Protein 8YJX (pdb70)

Sequence (1048 aa):
PAIKTEFLPPVRGQITDRNGTLLAINDLGFSISIKPYLSIKKSNKGILDKELSELTNLFPDLNASKLAEIYKRNDSYYNQDFIKVVDFIPYDEIIPHYSELNLNKTIKIDPVVKRKYPFGKLASHIIGYVGKANLQDVQENEIAKLSNYTGKSGIERYYNDILQGEKGTRVYKVNALNQEVEQLSYTPAMSNDIELTIDIELQSYLTSLFEGNAGAAIIMNVNDGSILAAGSFPEYDLNPFVTGISFKDWDELSNSLDHPFTNKLINGYYPPGSVVKMGVGLSFLNSKNISPSTQYVCNGSIELGGRFFRCWNRSGHGPVDLKHAIKYSCDVYFYNGSLQVGIDQISETLSRIGFGAKTGVDLPSEFVGTLPSKEWKMQRYRQSWFQGDTLNTAIGQGNFLATPMQIARYTAQIAKGGEVIPHFLKSIENNNTTIENKKEIFTLFEKSQLPYIRDAMYAVANEQGGTSYRYLHNLNVKVAAKTGTAQVVGFSQTDKNRVDEKQFEYYTRSHAWLTSYAPYSKPKYVVTVLLEHGGRNITSGATVAKIYQKMIELGYFKPAIKTEFLPPVRGQITDRNGTLLAINDLGFSISILDKELSELTNLFPDLFIKVVDFIPYDEIIPHYSELNLNKTIKIDPVVKRKYPFGKLASHIIGYVGKANLQDVQENEIAKLSNYTGKSGIERYYNDILQGEKGTRVYKVNALNQEVEQLSYTPAMSNDIELTIDIELQSYLTSLFEGNAGAAIIMNVNDGSILAAGSFPEYDLNPFVTGISFKDWDELSNSLDHPFTNKLINGYYPPGSVVKMGVGLSFLNSKNISPSTQYVCNGHGPVDLKHAIKYSCDVYFYNGSLQVGIDQISETLSRIGFGAKTGVDLPSEFVGTLPSKEWKMQRYRQSWFQGDTLNTAIGQGNFLATPMQIARYTAQIAKGGEVIPHFLKSIEKKEIFTLFEKSQLPYIRDAMYAVANEQGGTSYRYLHNLNVKVAAKTGTAQVEKQFEYYTRSHAWLTSYAPYSKPKYVVTVLLEHGGRNITSGATVAKIYQKMIELGYFK

Radius of gyration: 37.85 Å; Cα contacts (8 Å, |Δi|>4): 2368; chains: 2; bounding box: 88×98×116 Å

Foldseek 3Di:
DQKDKDWAWDDFAWEAAPVGHTFKDWFKWKWKWFFADCPVDPVNDCPLVVVVVVVCVLPVVDDSVVQVVQVVVPRDPVDGDTGTGGPTDGPVSPVVVPVVQVVPPGMDMDMDIAIAGVVFFQPCQAQAAWAAADPVNCVVDVSCVNVRTAGDFHCSPLVRVQRRFAMKMWMAGADDVGDRDGTDDIGHTFHWYFYWHEDRVLSVVVQVLCPQFFFKKWKFWLPAQRTHYIDGPDTGGHRCPHVHADPVNVCCCVLPVRNNVAGLQFRNKFFFFQLCLLQLVLLLCPQVVAHQADKDAWCQWDDDPHDIDGWPPNRGDGIDGSLVCQQQVTLVVLLVSLVSRDQVSSLVSSPLLQAQDFLQESTPDGGRADRDDQVRCCVVPVDGDDSVVSSQNSRRHDRRMGGLNRSQQNLSCLLVVFGHRHYTTQWIGTPPDIDGDHDGRADPVSSVCSVSSLSSQLSLDAPPNRVQPVQRNPAPWRKGKGKGKGFDDDDDPSSPVSDDPVCPVQQGQIKIWIWMFTRSVRTTIIMIIITRSQIDPDGHNNSVSVSVVVCVVVVVVD/DLKDKDKAFDAFAFEAEPVRHTFKDKFKFKWKDFVVVPVVVPCVQVVVPCHTDRPGDGCVRCVVCCPVACPPPRINIGMDIFMDGVVFQFCDQAQFAKAQQDPVRCVVDVSCVNVRIATDFHCRNLCSVQRRWAMKMKMFGADPVGHTDGTDDIGHIDGKHFYWHEDRVLSVVLQVVQVVFFWKKWKFWLPAFGTHYIDGPDTGGRRCRHVNDDPVRVCVVCVDPRRHVDRQQFRNKWQPFQLCLLQLVLLLCVVVPADQPDWDQPPPPGTHGSLVCQQQVRLVRQLVSLVVRDQQSSLVSVVLLFAQQDLQESTPDGDRWDRDDQVCCCVPPVDGCDSVNSSQNSRRADRGIDGLNRSQQSVSCLQVVAHHHHYITDDMCHDGRDDPVSSVCSVVSLVSQLSLDQPPNGVNPVFHNPAPARKGKGKGWTQAVVVVVQQRQTKIWMKMWDNSPNTTIIMIIITRSQHDPDGGRNSVRVSVVVCVVVPVPD

InterPro domains:
  IPR001460 Penicillin-binding protein, transpeptidase [PF00905] (253-594)
  IPR005311 Penicillin-binding protein, dimerisation domain [PF03717] (47-222)
  IPR012338 Beta-lactamase/transpeptidase-like [G3DSA:3.40.710.10] (231-598)
  IPR012338 Beta-lactamase/transpeptidase-like [SSF56601] (236-596)
  IPR017790 Penicillin-binding protein 2 [TIGR03423] (2-595)
  IPR036138 Penicillin-binding protein, dimerisation domain superfamily [SSF56519] (41-228)
  IPR050515 Class D beta-lactamase/transpeptidase [PTHR30627] (2-596)

Organism: Campylobacter jejuni (NCBI:txid197)

B-factor: mean 102.99, std 25.38, range [34.49, 188.46]

Secondary structure (DSSP, 8-state):
--EEEEEEPPPPPPEE-TTS-EEEEEEEEEEEEE-TTTTTSGGGTTHHHHHHHHHHHH-TTS-HHHHHHHHHHH--TT--S-EEEEEEEEHHHHGGGHHHHHS-SSEEEEEEEEEE-TTTTTTHHHH--EEEPPTTHHHH-TTTTTT-EEE-SHHHHHTHHHHH-B-EEEEEE--SS----EEEEEEPPB---EEES--HHHHHHHHHHSTT--EEEEEEETTT-BEEEEEEES---SHHHHH---HHHHHHHHS-TT-TTS-HHHH--B--GGGGHHHHHHHHSTTSS--TT-EEEESSEEEETTEEEE-S-TT--EEEEHHHHHHHT-HHHHHHHHHHH-HHHHHHHHHHTSSSS----SSTT----B---HHHHHHHHS----HHHHHHHHTT-TT-BB-HHHHHHHHHHHHHSS----B-EEEEEETTEE-------S-HHHHHTHHHHHHHHHHHHHSTT-TTHHHHTT-SS--EEEEEEE------HHHHHHS-GGGGTGGGSPEEEEEEEE-SSS--EEEEEEEGGG-SS--HHHHHHHHHHHHHHTTTT-/--EEEEEEPPPPP-EE-TT--EEEEEEEEEB----HHHHHHHTTTSTT--------EEHHHHGGGHHHHHSSTT---B--EEEE-TTTTTTHHHH--EEE--HHHHTT-HHHHHHSEEE-SHHHHHTHHHHT---EEEEEEE-SS--EEEEEEEE------EEES--HHHHHHHHHHHTT--EEEEEEESSS-BEEEEEEES---SSTTTS---HHHHHHHHTSTT-TTS-HHHH--B--GGGGHHHHHHHHHTTSS--TT--B------SB-HHHHHHHT-HHHHHHHHHHH-HHHHHHHHHHTT-SS----SSSS----B---HHHHHHHH-----HHHHHHHHTT-TT-BB-HHHHHHHHHHHHHTS----B-EEEE-----S-HHHHHHHHHHHHHHHHHHSSTT-TTHHHHTTSSS--EEEEEEE---THHHHHHS-EEEEEEEE-SSS--EEEEEEEGGG-SSS-HHHHHHHHHHHHHHTTS--

Nearest PDB structures (foldseek):
  8yjx-assembly2_B  TM=1.002E+00  e=0.000E+00  Campylobacter jejuni
  8yjx-assembly1_A  TM=9.846E-01  e=4.023E-93  Campylobacter jejuni
  5lp5-assembly1_A  TM=9.222E-01  e=1.739E-62  Helicobacter pylori 26695
  5lp5-assembly2_B  TM=9.142E-01  e=1.916E-61  Helicobacter pylori 26695
  5lp4-assembly1_A  TM=8.683E-01  e=3.552E-54  Helicobacter pylori 26695

Solvent-accessible surface area: 44646 Å² total; per-residue (Å²): 177,46,64,44,83,78,97,40,51,23,83,17,2,49,0,21,3,60,122,33,56,78,0,0,29,24,41,102,1,13,6,13,6,7,22,23,72,34,69,39,34,101,108,37,91,48,33,9,105,64,29,13,64,65,46,40,129,80,22,101,136,32,84,36,76,64,24,40,65,63,4,58,90,87,15,47,146,212,56,128,101,62,7,115,28,28,94,37,23,54,84,120,76,12,74,93,67,85,82,74,28,100,86,66,98,33,14,94,26,57,105,47,77,74,4,80,2,55,62,15,71,33,0,0,10,1,2,0,32,0,16,94,32,37,76,44,26,51,95,93,24,71,18,0,55,74,47,89,67,15,9,52,28,6,0,0,60,102,25,16,111,59,0,20,12,72,90,2,44,43,33,47,34,23,76,114,75,128,102,114,71,56,104,78,58,123,58,87,30,64,22,36,46,1,35,0,2,0,16,14,53,2,0,44,55,1,9,70,22,6,90,50,4,0,0,0,0,0,0,0,27,0,81,88,0,14,0,5,0,0,0,0,2,41,12,28,61,0,40,56,36,23,93,41,24,35,45,76,74,17,78,74,22,6,67,32,34,34,38,21,12,4,18,0,0,2,28,0,3,12,5,0,0,15,0,0,0,0,0,0,0,1,0,1,8,62,38,115,97,3,41,39,83,36,111,44,87,2,118,3,40,28,99,40,86,60,55,146,29,131,1,138,35,154,103,18,38,19,86,6,26,4,55,60,0,0,12,67,6,0,11,0,1,0,11,36,0,0,58,89,27,28,19,100,60,0,12,58,1,1,48,89,0,3,2,30,38,127,3,50,8,12,4,40,86,10,53,61,16,8,30,2,10,37,114,41,23,101,170,91,72,84,88,66,44,112,101,23,30,7,0,57,6,0,14,0,28,23,47,0,3,0,0,0,0,0,0,0,26,0,1,0,0,0,2,103,30,19,28,3,71,0,51,0,29,63,8,28,39,12,82,116,73,102,120,93,128,210,66,161,17,20,59,100,90,5,48,66,23,1,75,106,0,54,52,0,0,71,0,0,0,33,55,144,49,8,57,9,50,79,107,2,76,126,27,139,11,46,0,0,0,0,27,5,63,0,105,37,88,14,60,13,146,31,13,17,83,69,38,70,83,99,35,76,105,13,20,59,116,38,20,13,2,1,0,0,0,0,31,63,101,73,33,25,23,0,0,1,0,1,1,14,21,30,12,113,109,22,62,24,9,22,3,0,9,99,2,0,88,71,0,56,79,66,37,43,50,131,180,44,75,36,73,97,148,32,62,17,80,34,2,64,1,18,2,80,101,47,53,79,2,0,27,24,48,126,2,33,17,48,19,66,115,84,90,53,109,71,71,54,65,86,49,38,95,108,106,116,76,72,93,44,85,50,22,51,100,129,103,37,75,84,66,38,86,83,27,72,92,42,115,52,29,57,47,50,105,50,78,72,17,85,5,51,71,8,106,26,4,0,13,2,5,0,41,12,3,67,16,56,147,93,30,30,98,92,30,127,24,1,43,57,42,89,94,21,8,71,28,4,0,2,121,98,24,28,78,63,3,30,16,60,45,0,40,18,41,67,20,34,72,114,91,117,48,75,70,98,118,96,60,124,79,89,31,68,57,38,30,2,19,1,0,3,5,20,59,0,1,41,74,0,13,77,17,5,65,52,6,4,0,0,0,0,0,0,31,3,95,91,0,10,0,2,0,0,1,1,3,32,11,33,70,1,45,59,24,3,93,46,41,54,166,70,88,123,82,78,41,48,80,40,56,27,115,15,59,46,19,4,0,0,37,6,103,17,15,0,0,17,0,0,0,0,0,0,0,1,0,0,4,36,34,98,25,8,45,35,99,36,55,50,66,5,85,103,98,19,120,6,32,4,64,72,0,0,4,80,25,0,54,10,0,0,15,37,0,0,59,90,24,26,14,90,51,0,13,80,1,0,52,75,2,3,3,29,44,119,1,47,7,10,4,24,66,11,80,63,12,28,24,1,13,43,82,51,8,23,97,132,26,42,51,1,16,12,67,9,21,10,0,20,2,0,13,0,42,14,18,1,51,0,0,1,0,0,0,0,32,0,0,0,1,0,2,50,10,23,54,6,71,1,56,1,50,110,56,79,96,148,70,102,18,15,53,158,100,1,107,61,25,0,76,121,1,57,63,1,0,69,2,0,0,65,82,97,52,5,62,4,14,94,90,19,110,126,34,155,35,52,4,0,2,0,28,7,71,0,76,61,127,91,61,56,60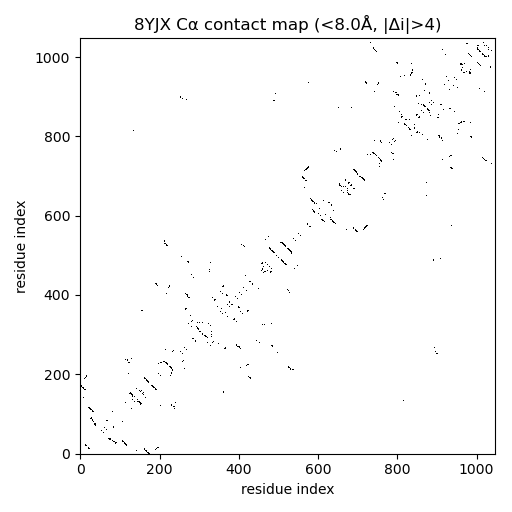,27,47,97,128,33,14,19,3,9,0,2,2,0,29,5,104,77,46,32,18,0,0,0,0,0,0,16,21,28,18,128,98,32,58,15,4,23,1,10,13,74,0,7,88,10,0,40,153,80,35,51,46,132

Structure (mmCIF, N/CA/C/O backbone):
data_8YJX
#
_entry.id   8YJX
#
_cell.length_a   119.867
_cell.length_b   119.867
_cell.length_c   274.058
_cell.angle_alpha   90.000
_cell.angle_beta   90.000
_cell.angle_gamma   120.000
#
_symmetry.space_group_name_H-M   'P 31 2 1'
#
loop_
_entity.id
_entity.type
_entity.pdbx_description
1 polymer 'Penicillin-binding protein 2'
2 non-polymer 'ZINC ION'
3 water water
#
loop_
_atom_site.group_PDB
_atom_site.id
_atom_site.type_symbol
_atom_site.label_atom_id
_atom_site.label_alt_id
_atom_site.label_comp_id
_atom_site.label_asym_id
_atom_site.label_entity_id
_atom_site.label_seq_id
_atom_site.pdbx_PDB_ins_code
_atom_site.Cartn_x
_atom_site.Cartn_y
_atom_site.Cartn_z
_atom_site.occupancy
_atom_site.B_iso_or_equiv
_atom_site.auth_seq_id
_atom_site.auth_comp_id
_atom_site.auth_asym_id
_atom_site.auth_atom_id
_atom_site.pdbx_PDB_model_num
ATOM 1 N N . PRO A 1 6 ? 38.21400 -57.84100 -11.25000 1.000 144.25530 39 PRO A N 1
ATOM 2 C CA . PRO A 1 6 ? 37.99900 -57.15100 -9.96300 1.000 149.07170 39 PRO A CA 1
ATOM 3 C C . PRO A 1 6 ? 36.84900 -56.14200 -10.08500 1.000 139.17904 39 PRO A C 1
ATOM 4 O O . PRO A 1 6 ? 35.80200 -56.48000 -10.64500 1.000 117.39154 39 PRO A O 1
ATOM 8 N N . ALA A 1 7 ? 37.03900 -54.92400 -9.57800 1.000 143.68140 40 ALA A N 1
ATOM 9 C CA . ALA A 1 7 ? 36.14200 -53.81000 -9.87000 1.000 136.43163 40 ALA A CA 1
ATOM 10 C C . ALA A 1 7 ? 36.81400 -52.73700 -10.71900 1.000 131.93270 40 ALA A C 1
ATOM 11 O O . ALA A 1 7 ? 36.28600 -51.62200 -10.83300 1.000 114.19879 40 ALA A O 1
ATOM 13 N N . ILE A 1 8 ? 37.97700 -53.04400 -11.29400 1.000 146.43155 41 ILE A N 1
ATOM 14 C CA . ILE A 1 8 ? 38.60600 -52.21400 -12.31200 1.000 145.54074 41 ILE A CA 1
ATOM 15 C C . ILE A 1 8 ? 38.23000 -52.77600 -13.67900 1.000 136.92617 41 ILE A C 1
ATOM 16 O O . ILE A 1 8 ? 38.38700 -53.97600 -13.93600 1.000 138.57837 41 ILE A O 1
ATOM 18 N N . LYS A 1 9 ? 37.71400 -51.91500 -14.55000 1.000 128.76444 42 LYS A N 1
ATOM 19 C CA . LYS A 1 9 ? 37.17600 -52.33400 -15.83500 1.000 123.40671 42 LYS A CA 1
ATOM 20 C C . LYS A 1 9 ? 37.54900 -51.29000 -16.88400 1.000 120.14505 42 LYS A C 1
ATOM 21 O O . LYS A 1 9 ? 37.70100 -50.10600 -16.57200 1.000 119.19921 42 LYS A O 1
ATOM 23 N N . THR A 1 10 ? 37.74200 -51.73800 -18.12900 1.000 117.48134 43 THR A N 1
ATOM 24 C CA . THR A 1 10 ? 38.17900 -50.84900 -19.20800 1.000 125.53426 43 THR A CA 1
ATOM 25 C C . THR A 1 10 ? 37.32100 -51.05400 -20.45300 1.000 119.74872 43 THR A C 1
ATOM 26 O O . THR A 1 10 ? 37.10600 -52.19200 -20.88200 1.000 125.80971 43 THR A O 1
ATOM 30 N N . GLU A 1 11 ? 36.85200 -49.94900 -21.03800 1.000 107.72288 44 GLU A N 1
ATOM 31 C CA . GLU A 1 11 ? 36.00600 -49.96300 -22.22300 1.000 102.32429 44 GLU A CA 1
ATOM 32 C C . GLU A 1 11 ? 36.73400 -49.29300 -23.38000 1.000 115.07686 44 GLU A C 1
ATOM 33 O O . GLU A 1 11 ? 37.68100 -48.52500 -23.18400 1.000 119.60713 44 GLU A O 1
ATOM 39 N N . PHE A 1 12 ? 36.28400 -49.60400 -24.59500 1.000 118.25756 45 PHE A N 1
ATOM 40 C CA . PHE A 1 12 ? 36.89400 -49.11200 -25.82600 1.000 112.72166 45 PHE A CA 1
ATOM 41 C C . PHE A 1 12 ? 36.00500 -48.06300 -26.46400 1.000 109.74436 45 PHE A C 1
ATOM 42 O O . PHE A 1 12 ? 34.80400 -48.28500 -26.62900 1.000 108.07322 45 PHE A O 1
ATOM 50 N N . LEU A 1 13 ? 36.59800 -46.93300 -26.83300 1.000 110.61237 46 LEU A N 1
ATOM 51 C CA . LEU A 1 13 ? 35.83000 -45.85700 -27.43500 1.000 116.65170 46 LEU A CA 1
ATOM 52 C C . LEU A 1 13 ? 36.23400 -45.70000 -28.90100 1.000 97.05097 46 LEU A C 1
ATOM 53 O O . LEU A 1 13 ? 37.40000 -45.39700 -29.19700 1.000 100.25072 46 LEU A O 1
ATOM 55 N N . PRO A 1 14 ? 35.32800 -45.91700 -29.84700 1.000 93.40529 47 PRO A N 1
ATOM 56 C CA . PRO A 1 14 ? 35.65900 -45.70200 -31.26700 1.000 97.40994 47 PRO A CA 1
ATOM 57 C C . PRO A 1 14 ? 35.65300 -44.22300 -31.59700 1.000 100.98699 47 PRO A C 1
ATOM 58 O O . PRO A 1 14 ? 34.87500 -43.45700 -31.01100 1.000 114.64093 47 PRO A O 1
ATOM 62 N N . PRO A 1 15 ? 36.48400 -43.77200 -32.52800 1.000 85.87356 48 PRO A N 1
ATOM 63 C CA . PRO A 1 15 ? 36.60800 -42.33500 -32.77800 1.000 84.96530 48 PRO A CA 1
ATOM 64 C C . PRO A 1 15 ? 35.59800 -41.81700 -33.79200 1.000 86.49573 48 PRO A C 1
ATOM 65 O O . PRO A 1 15 ? 34.89000 -42.57000 -34.46700 1.000 87.01303 48 PRO A O 1
ATOM 69 N N . VAL A 1 16 ? 35.54400 -40.49400 -33.88000 1.000 82.92636 49 VAL A N 1
ATOM 70 C CA . VAL A 1 16 ? 34.75500 -39.85600 -34.92100 1.000 86.38009 49 VAL A CA 1
ATOM 71 C C . VAL A 1 16 ? 35.43000 -40.11900 -36.26200 1.000 104.12483 49 VAL A C 1
ATOM 72 O O . VAL A 1 16 ? 36.62400 -39.83900 -36.44100 1.000 86.34866 49 VAL A O 1
ATOM 76 N N . ARG A 1 17 ? 34.67500 -40.68800 -37.20500 1.000 111.39213 50 ARG A N 1
ATOM 77 C CA . ARG A 1 17 ? 35.23900 -41.03300 -38.50800 1.000 92.25544 50 ARG A CA 1
ATOM 78 C C . ARG A 1 17 ? 35.75800 -39.78800 -39.22000 1.000 85.79856 50 ARG A C 1
ATOM 79 O O . ARG A 1 17 ? 35.14000 -38.72400 -39.16500 1.000 85.71792 50 ARG A O 1
ATOM 87 N N . GLY A 1 18 ? 36.90600 -39.92200 -39.87800 1.000 78.15665 51 GLY A N 1
ATOM 88 C CA . GLY A 1 18 ? 37.60400 -38.75600 -40.38700 1.000 77.79505 51 GLY A CA 1
ATOM 89 C C . GLY A 1 18 ? 36.82200 -37.98300 -41.43600 1.000 94.38849 51 GLY A C 1
ATOM 90 O O . GLY A 1 18 ? 35.90600 -38.48500 -42.08800 1.000 93.72288 51 GLY A O 1
ATOM 91 N N . GLN A 1 19 ? 37.21600 -36.72300 -41.60600 1.000 92.78196 52 GLN A N 1
ATOM 92 C CA . GLN A 1 19 ? 36.61000 -35.83900 -42.58900 1.000 98.33491 52 GLN A CA 1
ATOM 93 C C . GLN A 1 19 ? 37.40700 -35.85700 -43.88900 1.000 117.27067 52 GLN A C 1
ATOM 94 O O . GLN A 1 19 ? 38.60600 -36.15400 -43.90800 1.000 130.64568 52 GLN A O 1
ATOM 100 N N . ILE A 1 20 ? 36.72400 -35.52600 -44.98500 1.000 96.45704 53 ILE A N 1
ATOM 101 C CA . ILE A 1 20 ? 37.32000 -35.54300 -46.31400 1.000 88.52284 53 ILE A CA 1
ATOM 102 C C . ILE A 1 20 ? 37.18300 -34.16300 -46.94600 1.000 89.16724 53 ILE A C 1
ATOM 103 O O . ILE A 1 20 ? 36.06900 -33.63500 -47.07200 1.000 82.74770 53 ILE A O 1
ATOM 108 N N . THR A 1 21 ? 38.30900 -33.59800 -47.37200 1.000 87.50605 54 THR A N 1
ATOM 109 C CA . THR A 1 21 ? 38.36100 -32.25800 -47.94000 1.000 90.10137 54 THR A CA 1
ATOM 110 C C . THR A 1 21 ? 38.89700 -32.31400 -49.37000 1.000 95.93451 54 THR A C 1
ATOM 111 O O . THR A 1 21 ? 39.40900 -33.33800 -49.82600 1.000 101.78086 54 THR A O 1
ATOM 115 N N . ASP A 1 22 ? 38.77000 -31.19500 -50.09000 1.000 96.87418 55 ASP A N 1
ATOM 116 C CA . ASP A 1 22 ? 39.30400 -31.08000 -51.43900 1.000 88.96499 55 ASP A CA 1
ATOM 117 C C . ASP A 1 22 ? 40.63900 -30.33500 -51.40000 1.000 81.49485 55 ASP A C 1
ATOM 118 O O . ASP A 1 22 ? 41.07700 -29.86700 -50.35600 1.000 81.54863 55 ASP A O 1
ATOM 123 N N . ARG A 1 23 ? 41.27600 -30.19700 -52.56500 1.000 92.55526 56 ARG A N 1
ATOM 124 C CA . ARG A 1 23 ? 42.67500 -29.78100 -52.59600 1.000 95.41759 56 ARG A CA 1
ATOM 125 C C . ARG A 1 23 ? 42.89600 -28.46500 -51.86800 1.000 98.55024 56 ARG A C 1
ATOM 126 O O . ARG A 1 23 ? 43.98400 -28.23200 -51.32900 1.000 107.74371 56 ARG A O 1
ATOM 134 N N . ASN A 1 24 ? 41.88300 -27.60400 -51.80800 1.000 88.28407 57 ASN A N 1
ATOM 135 C CA . ASN A 1 24 ? 42.06900 -26.31900 -51.15900 1.000 95.80179 57 ASN A CA 1
ATOM 136 C C . ASN A 1 24 ? 41.30100 -26.21700 -49.84200 1.000 91.33344 57 ASN A C 1
ATOM 137 O O . ASN A 1 24 ? 41.02500 -25.11400 -49.36200 1.000 107.63686 57 ASN A O 1
ATOM 142 N N . GLY A 1 25 ? 40.98200 -27.35100 -49.23200 1.000 91.97531 58 GLY A N 1
ATOM 143 C CA . GLY A 1 25 ? 40.48100 -27.38800 -47.87700 1.000 85.22546 58 GLY A CA 1
ATOM 144 C C . GLY A 1 25 ? 38.98300 -27.52200 -47.73200 1.000 88.60443 58 GLY A C 1
ATOM 145 O O . GLY A 1 25 ? 38.52000 -27.82600 -46.63100 1.000 90.34507 58 GLY A O 1
ATOM 146 N N . THR A 1 26 ? 38.21100 -27.32000 -48.79600 1.000 93.67119 59 THR A N 1
ATOM 147 C CA . THR A 1 26 ? 36.75700 -27.33600 -48.67000 1.000 98.66721 59 THR A CA 1
ATOM 148 C C . THR A 1 26 ? 36.25300 -28.71900 -48.25900 1.000 100.46755 59 THR A C 1
ATOM 149 O O . THR A 1 26 ? 36.77700 -29.74900 -48.68700 1.000 101.22010 59 THR A O 1
ATOM 153 N N . LEU A 1 27 ? 35.21500 -28.73400 -47.43100 1.000 90.56708 60 LEU A N 1
ATOM 154 C CA . LEU A 1 27 ? 34.80800 -29.93000 -46.70900 1.000 85.38194 60 LEU A CA 1
ATOM 155 C C . LEU A 1 27 ? 33.83500 -30.78700 -47.51200 1.000 80.71693 60 LEU A C 1
ATOM 156 O O . LEU A 1 27 ? 32.69700 -30.37000 -47.77300 1.000 82.85375 60 LEU A O 1
ATOM 161 N N . LEU A 1 28 ? 34.24400 -32.02100 -47.82200 1.000 75.47117 61 LEU A N 1
ATOM 162 C CA . LEU A 1 28 ? 33.42900 -32.88600 -48.66700 1.000 83.68816 61 LEU A CA 1
ATOM 163 C C . LEU A 1 28 ? 32.66800 -33.96100 -47.91100 1.000 81.87685 61 LEU A C 1
ATOM 164 O O . LEU A 1 28 ? 31.60000 -34.37200 -48.38200 1.000 87.04412 61 LEU A O 1
ATOM 169 N N . ALA A 1 29 ? 33.17200 -34.41700 -46.76100 1.000 88.92715 62 ALA A N 1
ATOM 170 C CA . ALA A 1 29 ? 32.45100 -35.36800 -45.91100 1.000 92.77798 62 ALA A CA 1
ATOM 171 C C . ALA A 1 29 ? 32.64200 -34.95700 -44.45700 1.000 102.10669 62 ALA A C 1
ATOM 172 O O . ALA A 1 29 ? 33.76900 -34.97000 -43.95400 1.000 115.42505 62 ALA A O 1
ATOM 174 N N . ILE A 1 30 ? 31.54800 -34.60900 -43.77800 1.000 97.73411 63 ILE A N 1
ATOM 175 C CA . ILE A 1 30 ? 31.59400 -34.15200 -42.39700 1.000 89.11841 63 ILE A CA 1
ATOM 176 C C . ILE A 1 30 ? 30.72800 -35.06100 -41.53500 1.000 98.70687 63 ILE A C 1
ATOM 177 O O . ILE A 1 30 ? 29.94400 -35.87000 -42.03000 1.000 108.69781 63 ILE A O 1
ATOM 182 N N . ASN A 1 31 ? 30.87900 -34.89800 -40.22000 1.000 109.70805 64 ASN A N 1
ATOM 183 C CA . ASN A 1 31 ? 30.01400 -35.51200 -39.21500 1.000 102.84630 64 ASN A CA 1
ATOM 184 C C . ASN A 1 31 ? 29.14200 -34.39700 -38.64600 1.000 102.13554 64 ASN A C 1
ATOM 185 O O . ASN A 1 31 ? 29.59500 -33.62400 -37.80000 1.000 94.62489 64 ASN A O 1
ATOM 190 N N . ASP A 1 32 ? 27.90600 -34.29700 -39.13400 1.000 106.83808 65 ASP A N 1
ATOM 191 C CA . ASP A 1 32 ? 26.97900 -33.30300 -38.61300 1.000 106.05240 65 ASP A CA 1
ATOM 192 C C . ASP A 1 32 ? 26.66500 -33.63200 -37.16700 1.000 97.65179 65 ASP A C 1
ATOM 193 O O . ASP A 1 32 ? 26.46600 -34.79700 -36.81100 1.000 98.82354 65 ASP A O 1
ATOM 198 N N . LEU A 1 33 ? 26.65500 -32.60500 -36.32600 1.000 97.16961 66 LEU A N 1
ATOM 199 C CA . LEU A 1 33 ? 26.38100 -32.77000 -34.90900 1.000 99.18460 66 LEU A CA 1
ATOM 200 C C . LEU A 1 33 ? 24.92000 -32.47200 -34.62000 1.000 102.96055 66 LEU A C 1
ATOM 201 O O . LEU A 1 33 ? 24.36400 -31.48000 -35.10800 1.000 105.65683 66 LEU A O 1
ATOM 206 N N . GLY A 1 34 ? 24.31000 -33.33600 -33.82300 1.000 101.37856 67 GLY A N 1
ATOM 207 C CA . GLY A 1 34 ? 22.90600 -33.18900 -33.52300 1.000 96.61835 67 GLY A CA 1
ATOM 208 C C . GLY A 1 34 ? 22.53400 -33.99700 -32.30600 1.000 93.99124 67 GLY A C 1
ATOM 209 O O . GLY A 1 34 ? 23.39500 -34.52200 -31.60100 1.000 99.10582 67 GLY A O 1
ATOM 210 N N . PHE A 1 35 ? 21.22700 -34.10300 -32.07600 1.000 93.99830 68 PHE A N 1
ATOM 211 C CA . PHE A 1 35 ? 20.71600 -34.71100 -30.86000 1.000 94.89731 68 PHE A CA 1
ATOM 212 C C . PHE A 1 35 ? 19.52700 -35.59600 -31.17800 1.000 95.34938 68 PHE A C 1
ATOM 213 O O . PHE A 1 35 ? 18.80400 -35.35600 -32.14300 1.000 102.07360 68 PHE A O 1
ATOM 221 N N . SER A 1 36 ? 19.33800 -36.62400 -30.35500 1.000 98.95003 69 SER A N 1
ATOM 222 C CA . SER A 1 36 ? 18.15300 -37.47200 -30.39600 1.000 101.55347 69 SER A CA 1
ATOM 223 C C . SER A 1 36 ? 17.26300 -37.14800 -29.19900 1.000 100.13610 69 SER A C 1
ATOM 224 O O . SER A 1 36 ? 17.75200 -37.01500 -28.07300 1.000 98.42066 69 SER A O 1
ATOM 227 N N . ILE A 1 37 ? 15.96500 -37.01600 -29.44300 1.000 101.66557 70 ILE A N 1
ATOM 228 C CA . ILE A 1 37 ? 14.99400 -36.75500 -28.39000 1.000 108.96967 70 ILE A CA 1
ATOM 229 C C . ILE A 1 37 ? 14.29300 -38.06200 -28.03700 1.000 116.82331 70 ILE A C 1
ATOM 230 O O . ILE A 1 37 ? 13.81500 -38.78000 -28.92500 1.000 112.08784 70 ILE A O 1
ATOM 232 N N . SER A 1 38 ? 14.23500 -38.36900 -26.74000 1.000 124.30580 71 SER A N 1
ATOM 233 C CA . SER A 1 38 ? 13.61900 -39.58400 -26.22200 1.000 115.04419 71 SER A CA 1
ATOM 234 C C . SER A 1 38 ? 12.61000 -39.22100 -25.13700 1.000 108.50656 71 SER A C 1
ATOM 235 O O . SER A 1 38 ? 12.77600 -38.23300 -24.41600 1.000 106.49171 71 SER A O 1
ATOM 238 N N . ILE A 1 39 ? 11.56500 -40.04100 -25.02200 1.000 119.89363 72 ILE A N 1
ATOM 239 C CA . ILE A 1 39 ? 10.41300 -39.78200 -24.15500 1.000 127.97382 72 ILE A CA 1
ATOM 240 C C . ILE A 1 39 ? 10.41300 -40.77500 -22.99400 1.000 119.18527 72 ILE A C 1
ATOM 241 O O . ILE A 1 39 ? 10.79600 -41.93900 -23.16000 1.000 120.58413 72 ILE A O 1
ATOM 246 N N . LYS A 1 40 ? 9.99300 -40.31500 -21.81600 1.000 118.99522 73 LYS A N 1
ATOM 247 C CA . LYS A 1 40 ? 9.88500 -41.20900 -20.66800 1.000 129.87652 73 LYS A CA 1
ATOM 248 C C . LYS A 1 40 ? 8.81500 -42.27700 -20.91900 1.000 138.43858 73 LYS A C 1
ATOM 249 O O . LYS A 1 40 ? 7.79000 -42.00700 -21.55600 1.000 143.14514 73 LYS A O 1
ATOM 251 N N . PRO A 1 41 ? 9.02200 -43.49700 -20.43000 1.000 127.68260 74 PRO A N 1
ATOM 252 C CA . PRO A 1 41 ? 8.11900 -44.60300 -20.76800 1.000 124.63891 74 PRO A CA 1
ATOM 253 C C . PRO A 1 41 ? 6.82200 -44.58600 -19.96800 1.000 121.49463 74 PRO A C 1
ATOM 254 O O . PRO A 1 41 ? 6.63800 -43.81900 -19.02100 1.000 115.41673 74 PRO A O 1
ATOM 258 N N . TYR A 1 42 ? 5.91200 -45.46300 -20.39900 1.000 131.31538 75 TYR A N 1
ATOM 259 C CA . TYR A 1 42 ? 4.63800 -45.84100 -19.76600 1.000 134.41635 75 TYR A CA 1
ATOM 260 C C . TYR A 1 42 ? 3.49300 -44.86100 -20.00800 1.000 132.28106 75 TYR A C 1
ATOM 261 O O . TYR A 1 42 ? 2.41800 -45.04800 -19.43000 1.000 126.68247 75 TYR A O 1
ATOM 270 N N . LEU A 1 43 ? 3.66000 -43.85200 -20.86800 1.000 138.00939 76 LEU A N 1
ATOM 271 C CA . LEU A 1 43 ? 2.66000 -42.79600 -21.01300 1.000 140.72434 76 LEU A CA 1
ATOM 272 C C . LEU A 1 43 ? 1.43600 -43.20700 -21.82100 1.000 131.85829 76 LEU A C 1
ATOM 273 O O . LEU A 1 43 ? 0.45700 -42.45300 -21.84400 1.000 134.14550 76 LEU A O 1
ATOM 278 N N . SER A 1 44 ? 1.47400 -44.35600 -22.49500 1.000 128.92772 77 SER A N 1
ATOM 279 C CA . SER A 1 44 ? 0.30000 -44.92100 -23.14100 1.000 135.81168 77 SER A CA 1
ATOM 280 C C . SER A 1 44 ? -0.08700 -46.28700 -22.58300 1.000 134.65206 77 SER A C 1
ATOM 281 O O . SER A 1 44 ? -1.19500 -46.76400 -22.86200 1.000 137.86475 77 SER A O 1
ATOM 284 N N . ILE A 1 45 ? 0.77400 -46.91000 -21.77800 1.000 130.70278 78 ILE A N 1
ATOM 285 C CA . ILE A 1 45 ? 0.49100 -48.23400 -21.24400 1.000 131.69166 78 ILE A CA 1
ATOM 286 C C . ILE A 1 45 ? -0.20600 -48.18800 -19.88400 1.000 148.75959 78 ILE A C 1
ATOM 287 O O . ILE A 1 45 ? -0.90700 -49.14700 -19.53100 1.000 155.57491 78 ILE A O 1
ATOM 289 N N . LYS A 1 46 ? -0.04400 -47.10200 -19.11900 1.000 150.62760 79 LYS A N 1
ATOM 290 C CA . LYS A 1 46 ? -0.58600 -46.97800 -17.76700 1.000 146.95702 79 LYS A CA 1
ATOM 291 C C . LYS A 1 46 ? -1.68300 -45.91900 -17.73800 1.000 147.55544 79 LYS A C 1
ATOM 292 O O . LYS A 1 46 ? -1.49800 -44.81100 -18.25200 1.000 145.38935 79 LYS A O 1
ATOM 294 N N . LYS A 1 47 ? -2.81700 -46.25600 -17.11400 1.000 160.91858 80 LYS A N 1
ATOM 295 C CA . LYS A 1 47 ? -3.96800 -45.35800 -17.09500 1.000 167.53105 80 LYS A CA 1
ATOM 296 C C . LYS A 1 47 ? -3.70400 -44.09300 -16.29000 1.000 164.30652 80 LYS A C 1
ATOM 297 O O . LYS A 1 47 ? -4.37800 -43.07900 -16.51300 1.000 165.03939 80 LYS A O 1
ATOM 299 N N . SER A 1 48 ? -2.74700 -44.13800 -15.35800 1.000 156.14722 81 SER A N 1
ATOM 300 C CA . SER A 1 48 ? -2.46300 -42.98100 -14.51700 1.000 154.50969 81 SER A CA 1
ATOM 301 C C . SER A 1 48 ? -2.14000 -41.76100 -15.36700 1.000 150.00171 81 SER A C 1
ATOM 302 O O . SER A 1 48 ? -2.65500 -40.66400 -15.12500 1.000 151.43090 81 SER A O 1
ATOM 305 N N . ASN A 1 49 ? -1.32000 -41.95100 -16.39800 1.000 143.99939 82 ASN A N 1
ATOM 306 C CA . ASN A 1 49 ? -0.77500 -40.84800 -17.18600 1.000 153.52917 82 ASN A CA 1
ATOM 307 C C . ASN A 1 49 ? -1.51400 -40.72600 -18.52100 1.000 157.23107 82 ASN A C 1
ATOM 308 O O . ASN A 1 49 ? -0.94800 -40.88200 -19.60800 1.000 149.13658 82 ASN A O 1
ATOM 313 N N . LYS A 1 50 ? -2.80900 -40.42800 -18.41500 1.000 157.62102 83 LYS A N 1
ATOM 314 C CA . LYS A 1 50 ? -3.63000 -40.15000 -19.58400 1.000 153.63774 83 LYS A CA 1
ATOM 315 C C . LYS A 1 50 ? -3.32500 -38.75700 -20.11400 1.000 159.44343 83 LYS A C 1
ATOM 316 O O . LYS A 1 50 ? -3.20300 -37.79800 -19.34700 1.000 155.22238 83 LYS A O 1
ATOM 318 N N . GLY A 1 51 ? -3.18700 -38.65500 -21.43600 1.000 164.15330 84 GLY A N 1
ATOM 319 C CA . GLY A 1 51 ? -2.94100 -37.38400 -22.09100 1.000 163.04798 84 GLY A CA 1
ATOM 320 C C . GLY A 1 51 ? -1.58200 -36.77900 -21.82900 1.000 162.43944 84 GLY A C 1
ATOM 321 O O . GLY A 1 51 ? -1.38700 -35.58500 -22.07400 1.000 160.27312 84 GLY A O 1
ATOM 322 N N . ILE A 1 52 ? -0.62500 -37.57000 -21.34600 1.000 160.93267 85 ILE A N 1
ATOM 323 C CA . ILE A 1 52 ? 0.65100 -36.99900 -20.93600 1.000 157.18638 85 ILE A CA 1
ATOM 324 C C . ILE A 1 52 ? 1.58900 -36.83300 -22.13100 1.000 154.66177 85 ILE A C 1
ATOM 325 O O . ILE A 1 52 ? 2.28600 -35.81600 -22.24200 1.000 152.09999 85 ILE A O 1
ATOM 327 N N . LEU A 1 53 ? 1.62500 -37.81500 -23.04600 1.000 161.96752 86 LEU A N 1
ATOM 328 C CA . LEU A 1 53 ? 2.49700 -37.70700 -24.22100 1.000 163.04325 86 LEU A CA 1
ATOM 329 C C . LEU A 1 53 ? 1.94800 -36.72000 -25.23700 1.000 159.81120 86 LEU A C 1
ATOM 330 O O . LEU A 1 53 ? 2.72100 -36.09700 -25.97500 1.000 145.13889 86 LEU A O 1
ATOM 332 N N . ASP A 1 54 ? 0.62100 -36.58200 -25.29600 1.000 166.25713 87 ASP A N 1
ATOM 333 C CA . ASP A 1 54 ? 0.01400 -35.56300 -26.14100 1.000 161.79245 87 ASP A CA 1
ATOM 334 C C . ASP A 1 54 ? 0.46500 -34.17000 -25.71700 1.000 161.40479 87 ASP A C 1
ATOM 335 O O . ASP A 1 54 ? 0.67700 -33.29400 -26.56300 1.000 161.81132 87 ASP A O 1
ATOM 340 N N . LYS A 1 55 ? 0.63200 -33.95400 -24.40900 1.000 164.11852 88 LYS A N 1
ATOM 341 C CA . LYS A 1 55 ? 1.04000 -32.64400 -23.90900 1.000 160.76242 88 LYS A CA 1
ATOM 342 C C . LYS A 1 55 ? 2.46900 -32.31000 -24.33300 1.000 161.99246 88 LYS A C 1
ATOM 343 O O . LYS A 1 55 ? 2.69600 -31.37500 -25.11100 1.000 161.24629 88 LYS A O 1
ATOM 345 N N . GLU A 1 56 ? 3.45000 -33.07300 -23.84200 1.000 149.94461 89 GLU A N 1
ATOM 346 C CA . GLU A 1 56 ? 4.84600 -32.71600 -24.07600 1.000 133.53976 89 GLU A CA 1
ATOM 347 C C . GLU A 1 56 ? 5.20500 -32.70100 -25.55700 1.000 142.65848 89 GLU A C 1
ATOM 348 O O . GLU A 1 56 ? 6.20900 -32.08300 -25.93100 1.000 146.07167 89 GLU A O 1
ATOM 350 N N . LEU A 1 57 ? 4.40100 -33.35100 -26.40600 1.000 148.95240 90 LEU A N 1
ATOM 351 C CA . LEU A 1 57 ? 4.64100 -33.30700 -27.84900 1.000 150.35314 90 LEU A CA 1
ATOM 352 C C . LEU A 1 57 ? 4.17500 -31.98600 -28.45500 1.000 159.99989 90 LEU A C 1
ATOM 353 O O . LEU A 1 57 ? 4.83200 -31.44500 -29.35300 1.000 150.89176 90 LEU A O 1
ATOM 358 N N . SER A 1 58 ? 3.03200 -31.46300 -27.99400 1.000 171.03306 91 SER A N 1
ATOM 359 C CA . SER A 1 58 ? 2.53500 -30.19200 -28.51800 1.000 179.33304 91 SER A CA 1
ATOM 360 C C . SER A 1 58 ? 3.50400 -29.05700 -28.21300 1.000 181.36969 91 SER A C 1
ATOM 361 O O . SER A 1 58 ? 3.71000 -28.16600 -29.04900 1.000 177.98460 91 SER A O 1
ATOM 363 N N . GLU A 1 59 ? 4.10000 -29.06800 -27.01500 1.000 176.14992 92 GLU A N 1
ATOM 364 C CA . GLU A 1 59 ? 5.20300 -28.15700 -26.73300 1.000 170.15390 92 GLU A CA 1
ATOM 365 C C . GLU A 1 59 ? 6.36300 -28.40100 -27.69300 1.000 172.93261 92 GLU A C 1
ATOM 366 O O . GLU A 1 59 ? 7.00300 -27.45000 -28.16100 1.000 179.10516 92 GLU A O 1
ATOM 368 N N . LEU A 1 60 ? 6.62900 -29.66800 -28.02600 1.000 157.24306 93 LEU A N 1
ATOM 369 C CA . LEU A 1 60 ? 7.71200 -29.97700 -28.95700 1.000 147.94515 93 LEU A CA 1
ATOM 370 C C . LEU A 1 60 ? 7.39600 -29.48300 -30.36000 1.000 143.57294 93 LEU A C 1
ATOM 371 O O . LEU A 1 60 ? 8.18100 -28.73400 -30.95100 1.000 135.63075 93 LEU A O 1
ATOM 376 N N . THR A 1 61 ? 6.25700 -29.91100 -30.91400 1.000 160.63600 94 THR A N 1
ATOM 377 C CA . THR A 1 61 ? 5.87600 -29.49900 -32.26200 1.000 174.69497 94 THR A CA 1
ATOM 378 C C . THR A 1 61 ? 5.91200 -27.98600 -32.40000 1.000 177.73086 94 THR A C 1
ATOM 379 O O . THR A 1 61 ? 6.30700 -27.45800 -33.44600 1.000 171.23367 94 THR A O 1
ATOM 383 N N . ASN A 1 62 ? 5.51700 -27.27200 -31.34200 1.000 175.40463 95 ASN A N 1
ATOM 384 C CA . ASN A 1 62 ? 5.58200 -25.81700 -31.36700 1.000 174.45621 95 ASN A CA 1
ATOM 385 C C . ASN A 1 62 ? 7.02300 -25.32100 -31.44400 1.000 177.32871 95 ASN A C 1
ATOM 386 O O . ASN A 1 62 ? 7.27100 -24.23100 -31.97300 1.000 178.72220 95 ASN A O 1
ATOM 391 N N . LEU A 1 63 ? 7.98300 -26.10900 -30.94600 1.000 170.88059 96 LEU A N 1
ATOM 392 C CA . LEU A 1 63 ? 9.38200 -25.69100 -30.88400 1.000 157.24753 96 LEU A CA 1
ATOM 393 C C . LEU A 1 63 ? 10.15400 -26.01500 -32.15300 1.000 144.84826 96 LEU A C 1
ATOM 394 O O . LEU A 1 63 ? 10.97900 -25.20600 -32.59400 1.000 150.22765 96 LEU A O 1
ATOM 399 N N . PHE A 1 64 ? 9.92800 -27.19900 -32.71700 1.000 150.22042 97 PHE A N 1
ATOM 400 C CA . PHE A 1 64 ? 10.44500 -27.57700 -34.03100 1.000 160.66006 97 PHE A CA 1
ATOM 401 C C . PHE A 1 64 ? 9.26100 -28.06000 -34.85100 1.000 163.93949 97 PHE A C 1
ATOM 402 O O . PHE A 1 64 ? 8.83400 -29.22000 -34.70000 1.000 160.70274 97 PHE A O 1
ATOM 410 N N . PRO A 1 65 ? 8.69900 -27.20900 -35.71600 1.000 161.32340 98 PRO A N 1
ATOM 411 C CA . PRO A 1 65 ? 7.50900 -27.60900 -36.48000 1.000 155.69253 98 PRO A CA 1
ATOM 412 C C . PRO A 1 65 ? 7.81900 -28.52100 -37.65800 1.000 146.06432 98 PRO A C 1
ATOM 413 O O . PRO A 1 65 ? 6.88700 -29.10100 -38.23400 1.000 142.91399 98 PRO A O 1
ATOM 417 N N . ASP A 1 66 ? 9.09300 -28.67100 -38.03200 1.000 132.52647 99 ASP A N 1
ATOM 418 C CA . ASP A 1 66 ? 9.45000 -29.69700 -39.00400 1.000 138.36187 99 ASP A CA 1
ATOM 419 C C . ASP A 1 66 ? 9.11500 -31.09400 -38.48400 1.000 135.60788 99 ASP A C 1
ATOM 420 O O . ASP A 1 66 ? 8.84700 -32.00500 -39.27600 1.000 126.87236 99 ASP A O 1
ATOM 425 N N . LEU A 1 67 ? 9.11800 -31.27600 -37.16200 1.000 149.99117 100 LEU A N 1
ATOM 426 C CA . LEU A 1 67 ? 8.67700 -32.52700 -36.55300 1.000 139.47151 100 LEU A CA 1
ATOM 427 C C . LEU A 1 67 ? 7.15300 -32.62800 -36.59500 1.000 146.19486 100 LEU A C 1
ATOM 428 O O . LEU A 1 67 ? 6.44300 -31.64300 -36.37500 1.000 156.02908 100 LEU A O 1
ATOM 430 N N . ASN A 1 68 ? 6.64800 -33.83000 -36.88000 1.000 137.46538 101 ASN A N 1
ATOM 431 C CA . ASN A 1 68 ? 5.21400 -34.07600 -37.04200 1.000 142.53757 101 ASN A CA 1
ATOM 432 C C . ASN A 1 68 ? 4.69900 -34.88600 -35.85300 1.000 126.90691 101 ASN A C 1
ATOM 433 O O . ASN A 1 68 ? 4.98500 -36.08200 -35.74000 1.000 121.73854 101 ASN A O 1
ATOM 438 N N . ALA A 1 69 ? 3.92300 -34.23800 -34.97800 1.000 127.65165 102 ALA A N 1
ATOM 439 C CA . ALA A 1 69 ? 3.44500 -34.91300 -33.77100 1.000 140.88144 102 ALA A CA 1
ATOM 440 C C . ALA A 1 69 ? 2.58600 -36.13300 -34.07800 1.000 151.06629 102 ALA A C 1
ATOM 441 O O . ALA A 1 69 ? 2.46500 -37.01800 -33.22600 1.000 147.31207 102 ALA A O 1
ATOM 443 N N . SER A 1 70 ? 1.98700 -36.19700 -35.26500 1.000 166.54225 103 SER A N 1
ATOM 444 C CA . SER A 1 70 ? 1.16100 -37.33500 -35.64800 1.000 172.07322 103 SER A CA 1
ATOM 445 C C . SER A 1 70 ? 1.98200 -38.61800 -35.64700 1.000 166.13656 103 SER A C 1
ATOM 446 O O . SER A 1 70 ? 1.79200 -39.48100 -34.78500 1.000 166.89352 103 SER A O 1
ATOM 448 N N . LYS A 1 71 ? 2.90800 -38.74600 -36.59900 1.000 160.56903 104 LYS A N 1
ATOM 449 C CA . LYS A 1 71 ? 3.69200 -39.97300 -36.70300 1.000 160.42894 104 LYS A CA 1
ATOM 450 C C . LYS A 1 71 ? 4.54700 -40.20600 -35.46200 1.000 160.63393 104 LYS A C 1
ATOM 451 O O . LYS A 1 71 ? 4.84600 -41.35800 -35.12500 1.000 163.24649 104 LYS A O 1
ATOM 453 N N . LEU A 1 72 ? 4.93000 -39.13700 -34.75800 1.000 149.25920 105 LEU A N 1
ATOM 454 C CA . LEU A 1 72 ? 5.88800 -39.28500 -33.66400 1.000 131.49876 105 LEU A CA 1
ATOM 455 C C . LEU A 1 72 ? 5.26600 -40.02500 -32.48100 1.000 126.15375 105 LEU A C 1
ATOM 456 O O . LEU A 1 72 ? 5.88700 -40.92800 -31.90800 1.000 120.33272 105 LEU A O 1
ATOM 458 N N . ALA A 1 73 ? 4.03700 -39.66800 -32.10100 1.000 122.03203 106 ALA A N 1
ATOM 459 C CA . ALA A 1 73 ? 3.37100 -40.45000 -31.06600 1.000 132.84731 106 ALA A CA 1
ATOM 460 C C . ALA A 1 73 ? 2.97500 -41.83700 -31.55600 1.000 138.66604 106 ALA A C 1
ATOM 461 O O . ALA A 1 73 ? 2.62900 -42.69000 -30.73000 1.000 145.41746 106 ALA A O 1
ATOM 463 N N . GLU A 1 74 ? 3.02900 -42.08100 -32.87000 1.000 135.03483 107 GLU A N 1
ATOM 464 C CA . GLU A 1 74 ? 2.70600 -43.39500 -33.41300 1.000 143.05341 107 GLU A CA 1
ATOM 465 C C . GLU A 1 74 ? 3.86000 -44.36700 -33.21400 1.000 142.38171 107 GLU A C 1
ATOM 466 O O . GLU A 1 74 ? 3.67000 -45.47000 -32.68400 1.000 140.41690 107 GLU A O 1
ATOM 468 N N . ILE A 1 75 ? 5.06400 -43.97200 -33.64200 1.000 136.60665 108 ILE A N 1
ATOM 469 C CA . ILE A 1 75 ? 6.25900 -44.76800 -33.38800 1.000 130.99379 108 ILE A CA 1
ATOM 470 C C . ILE A 1 75 ? 6.46700 -44.98200 -31.89000 1.000 130.59629 108 ILE A C 1
ATOM 471 O O . ILE A 1 75 ? 7.13200 -45.94400 -31.48700 1.000 129.00614 108 ILE A O 1
ATOM 473 N N . TYR A 1 76 ? 5.88300 -44.12300 -31.05000 1.000 131.97363 109 TYR A N 1
ATOM 474 C CA . TYR A 1 76 ? 6.02400 -44.26400 -29.60200 1.000 126.57157 109 TYR A CA 1
ATOM 475 C C . TYR A 1 76 ? 5.24900 -45.47400 -29.08500 1.000 128.95512 109 TYR A C 1
ATOM 476 O O . TYR A 1 76 ? 5.84500 -46.42500 -28.56900 1.000 134.97656 109 TYR A O 1
ATOM 485 N N . LYS A 1 77 ? 3.91500 -45.46200 -29.22000 1.000 127.50423 110 LYS A N 1
ATOM 486 C CA . LYS A 1 77 ? 3.09100 -46.49800 -28.59500 1.000 134.20035 110 LYS A CA 1
ATOM 487 C C . LYS A 1 77 ? 3.41000 -47.89800 -29.11400 1.000 139.55939 110 LYS A C 1
ATOM 488 O O . LYS A 1 77 ? 3.01500 -48.88600 -28.48000 1.000 138.14225 110 LYS A O 1
ATOM 490 N N . ARG A 1 78 ? 4.11800 -48.00600 -30.24500 1.000 147.38752 111 ARG A N 1
ATOM 491 C CA . ARG A 1 78 ? 4.63100 -49.29500 -30.70200 1.000 146.47251 111 ARG A CA 1
ATOM 492 C C . ARG A 1 78 ? 5.80000 -49.77100 -29.84800 1.000 137.86253 111 ARG A C 1
ATOM 493 O O . ARG A 1 78 ? 6.00700 -50.98100 -29.69800 1.000 137.34325 111 ARG A O 1
ATOM 495 N N . ASN A 1 79 ? 6.56400 -48.84300 -29.27800 1.000 129.97139 112 ASN A N 1
ATOM 496 C CA . ASN A 1 79 ? 7.67900 -49.20000 -28.41200 1.000 127.42580 112 ASN A CA 1
ATOM 497 C C . ASN A 1 79 ? 7.33900 -49.15900 -26.92600 1.000 123.27535 112 ASN A C 1
ATOM 498 O O . ASN A 1 79 ? 8.09200 -49.71200 -26.11500 1.000 114.32820 112 ASN A O 1
ATOM 503 N N . ASP A 1 80 ? 6.24100 -48.52300 -26.54400 1.000 115.98509 113 ASP A N 1
ATOM 504 C CA . ASP A 1 80 ? 5.88200 -48.43900 -25.13700 1.000 117.21158 113 ASP A CA 1
ATOM 505 C C . ASP A 1 80 ? 5.35200 -49.79100 -24.68800 1.000 127.78360 113 ASP A C 1
ATOM 506 O O . ASP A 1 80 ? 4.26300 -50.21000 -25.10100 1.000 126.53248 113 ASP A O 1
ATOM 511 N N . SER A 1 81 ? 6.12100 -50.47200 -23.83900 1.000 138.53550 114 SER A N 1
ATOM 512 C CA . SER A 1 81 ? 5.73400 -51.77300 -23.31900 1.000 137.72053 114 SER A CA 1
ATOM 513 C C . SER A 1 81 ? 6.11900 -51.88700 -21.85200 1.000 136.14791 114 SER A C 1
ATOM 514 O O . SER A 1 81 ? 7.01600 -51.19200 -21.36200 1.000 125.75282 114 SER A O 1
ATOM 517 N N . TYR A 1 82 ? 5.42100 -52.79400 -21.16000 1.000 129.16019 115 TYR A N 1
ATOM 518 C CA . TYR A 1 82 ? 5.79900 -53.15200 -19.80000 1.000 117.99356 115 TYR A CA 1
ATOM 519 C C . TYR A 1 82 ? 7.14700 -53.85000 -19.75100 1.000 126.53296 115 TYR A C 1
ATOM 520 O O . TYR A 1 82 ? 7.91500 -53.63700 -18.80900 1.000 140.60794 115 TYR A O 1
ATOM 529 N N . TYR A 1 83 ? 7.45400 -54.68400 -20.74300 1.000 127.52244 116 TYR A N 1
ATOM 530 C CA . TYR A 1 83 ? 8.73300 -55.38500 -20.78300 1.000 125.34748 116 TYR A CA 1
ATOM 531 C C . TYR A 1 83 ? 9.92700 -54.44600 -20.93400 1.000 131.24579 116 TYR A C 1
ATOM 532 O O . TYR A 1 83 ? 11.06400 -54.87800 -20.71100 1.000 134.44843 116 TYR A O 1
ATOM 541 N N . ASN A 1 84 ? 9.71200 -53.18700 -21.30200 1.000 136.04364 117 ASN A N 1
ATOM 542 C CA . ASN A 1 84 ? 10.80100 -52.24000 -21.49600 1.000 142.64339 117 ASN A CA 1
ATOM 543 C C . ASN A 1 84 ? 10.62100 -51.06600 -20.54700 1.000 147.49054 117 ASN A C 1
ATOM 544 O O . ASN A 1 84 ? 9.50000 -50.59400 -20.33600 1.000 147.91844 117 ASN A O 1
ATOM 549 N N . GLN A 1 85 ? 11.73500 -50.60900 -19.96400 1.000 144.31308 118 GLN A N 1
ATOM 550 C CA . GLN A 1 85 ? 11.71300 -49.52700 -18.99500 1.000 131.41865 118 GLN A CA 1
ATOM 551 C C . GLN A 1 85 ? 12.71500 -48.41700 -19.28700 1.000 124.64176 118 GLN A C 1
ATOM 552 O O . GLN A 1 85 ? 12.83200 -47.49400 -18.47400 1.000 116.76842 118 GLN A O 1
ATOM 558 N N . ASP A 1 86 ? 13.43600 -48.47300 -20.40900 1.000 122.00977 119 ASP A N 1
ATOM 559 C CA . ASP A 1 86 ? 14.27700 -47.35700 -20.82000 1.000 119.63055 119 ASP A CA 1
ATOM 560 C C . ASP A 1 86 ? 13.41200 -46.19300 -21.30600 1.000 117.94277 119 ASP A C 1
ATOM 561 O O . ASP A 1 86 ? 12.17600 -46.24100 -21.28800 1.000 115.62357 119 ASP A O 1
ATOM 566 N N . PHE A 1 87 ? 14.08200 -45.13800 -21.77000 1.000 119.63694 120 PHE A N 1
ATOM 567 C CA . PHE A 1 87 ? 13.42600 -44.08500 -22.53300 1.000 120.86493 120 PHE A CA 1
ATOM 568 C C . PHE A 1 87 ? 13.20700 -44.52000 -23.98000 1.000 122.96158 120 PHE A C 1
ATOM 569 O O . PHE A 1 87 ? 13.99000 -45.29200 -24.54500 1.000 121.48733 120 PHE A O 1
ATOM 577 N N . ILE A 1 88 ? 12.14100 -43.99000 -24.58100 1.000 126.87062 121 ILE A N 1
ATOM 578 C CA . ILE A 1 88 ? 11.64800 -44.41200 -25.89200 1.000 120.05290 121 ILE A CA 1
ATOM 579 C C . ILE A 1 88 ? 12.12900 -43.40300 -26.93000 1.000 110.12120 121 ILE A C 1
ATOM 580 O O . ILE A 1 88 ? 11.54100 -42.32700 -27.07200 1.000 103.54046 121 ILE A O 1
ATOM 585 N N . LYS A 1 89 ? 13.19100 -43.74100 -27.66800 1.000 109.20184 122 LYS A N 1
ATOM 586 C CA . LYS A 1 89 ? 13.73700 -42.79400 -28.63500 1.000 109.08245 122 LYS A CA 1
ATOM 587 C C . LYS A 1 89 ? 12.67600 -42.47000 -29.67300 1.000 104.88449 122 LYS A C 1
ATOM 588 O O . LYS A 1 89 ? 11.94700 -43.35500 -30.12700 1.000 103.31024 122 LYS A O 1
ATOM 594 N N . VAL A 1 90 ? 12.56100 -41.19000 -30.02400 1.000 106.43848 123 VAL A N 1
ATOM 595 C CA . VAL A 1 90 ? 11.52400 -40.77200 -30.96400 1.000 111.38863 123 VAL A CA 1
ATOM 596 C C . VAL A 1 90 ? 12.11100 -40.01000 -32.14500 1.000 115.39408 123 VAL A C 1
ATOM 597 O O . VAL A 1 90 ? 11.91800 -40.39700 -33.30300 1.000 114.59365 123 VAL A O 1
ATOM 601 N N . VAL A 1 91 ? 12.80800 -38.91500 -31.87400 1.000 116.57338 124 VAL A N 1
ATOM 602 C CA . VAL A 1 91 ? 13.48100 -38.16600 -32.92700 1.000 112.19174 124 VAL A CA 1
ATOM 603 C C . VAL A 1 91 ? 14.91100 -38.68300 -33.03700 1.000 104.46199 124 VAL A C 1
ATOM 604 O O . VAL A 1 91 ? 15.64300 -38.75600 -32.04500 1.000 108.21543 124 VAL A O 1
ATOM 608 N N . ASP A 1 92 ? 15.29600 -39.07800 -34.24300 1.000 102.23453 125 ASP A N 1
ATOM 609 C CA . ASP A 1 92 ? 16.60500 -39.68400 -34.42100 1.000 106.49705 125 ASP A CA 1
ATOM 610 C C . ASP A 1 92 ? 17.70400 -38.63300 -34.38300 1.000 100.96541 125 ASP A C 1
ATOM 611 O O . ASP A 1 92 ? 18.76400 -38.86700 -33.79700 1.000 101.44291 125 ASP A O 1
ATOM 616 N N . PHE A 1 93 ? 17.45600 -37.46400 -34.97300 1.000 102.35746 126 PHE A N 1
ATOM 617 C CA . PHE A 1 93 ? 18.49800 -36.46100 -35.19400 1.000 100.31434 126 PHE A CA 1
ATOM 618 C C . PHE A 1 93 ? 17.86800 -35.08200 -35.34000 1.000 109.35548 126 PHE A C 1
ATOM 619 O O . PHE A 1 93 ? 17.04100 -34.88500 -36.23800 1.000 116.93115 126 PHE A O 1
ATOM 627 N N . ILE A 1 94 ? 18.29400 -34.13300 -34.51700 1.000 112.24424 127 ILE A N 1
ATOM 628 C CA . ILE A 1 94 ? 17.95800 -32.72000 -34.68100 1.000 108.14957 127 ILE A CA 1
ATOM 629 C C . ILE A 1 94 ? 19.26100 -31.94700 -34.73800 1.000 113.84678 127 ILE A C 1
ATOM 630 O O . ILE A 1 94 ? 20.11700 -32.14000 -33.87300 1.000 110.28770 127 ILE A O 1
ATOM 635 N N . PRO A 1 95 ? 19.45700 -31.06300 -35.71800 1.000 117.33275 128 PRO A N 1
ATOM 636 C CA . PRO A 1 95 ? 20.72200 -30.32000 -35.81800 1.000 112.96449 128 PRO A CA 1
ATOM 637 C C . PRO A 1 95 ? 21.03900 -29.51600 -34.56200 1.000 120.42521 128 PRO A C 1
ATOM 638 O O . PRO A 1 95 ? 20.17600 -28.83400 -33.99600 1.000 126.17556 128 PRO A O 1
ATOM 642 N N . TYR A 1 96 ? 22.30900 -29.59400 -34.14800 1.000 113.65208 129 TYR A N 1
ATOM 643 C CA . TYR A 1 96 ? 22.80200 -28.87900 -32.97200 1.000 110.74995 129 TYR A CA 1
ATOM 644 C C . TYR A 1 96 ? 22.35200 -27.42100 -32.96000 1.000 115.61416 129 TYR A C 1
ATOM 645 O O . TYR A 1 96 ? 21.81600 -26.93700 -31.96000 1.000 122.89794 129 TYR A O 1
ATOM 654 N N . ASP A 1 97 ? 22.55800 -26.70600 -34.06900 1.000 117.70992 130 ASP A N 1
ATOM 655 C CA . ASP A 1 97 ? 22.23900 -25.28100 -34.10300 1.000 124.27344 130 ASP A CA 1
ATOM 656 C C . ASP A 1 97 ? 20.75100 -25.02700 -33.92700 1.000 133.06226 130 ASP A C 1
ATOM 657 O O . ASP A 1 97 ? 20.35800 -23.94800 -33.46900 1.000 143.27348 130 ASP A O 1
ATOM 662 N N . GLU A 1 98 ? 19.90800 -25.99100 -34.29100 1.000 126.76499 131 GLU A N 1
ATOM 663 C CA . GLU A 1 98 ? 18.47700 -25.79200 -34.12600 1.000 123.78798 131 GLU A CA 1
ATOM 664 C C . GLU A 1 98 ? 18.01300 -26.09600 -32.71700 1.000 123.08624 131 GLU A C 1
ATOM 665 O O . GLU A 1 98 ? 16.85300 -25.82300 -32.39800 1.000 126.72137 131 GLU A O 1
ATOM 671 N N . ILE A 1 99 ? 18.90200 -26.61100 -31.86100 1.000 128.49339 132 ILE A N 1
ATOM 672 C CA . ILE A 1 99 ? 18.53800 -27.10200 -30.54000 1.000 124.81836 132 ILE A CA 1
ATOM 673 C C . ILE A 1 99 ? 19.21100 -26.31900 -29.41600 1.000 118.72069 132 ILE A C 1
ATOM 674 O O . ILE A 1 99 ? 18.57800 -26.04500 -28.39300 1.000 112.33415 132 ILE A O 1
ATOM 679 N N . ILE A 1 100 ? 20.47700 -25.93800 -29.57600 1.000 121.48154 133 ILE A N 1
ATOM 680 C CA . ILE A 1 100 ? 21.26600 -25.43900 -28.44600 1.000 123.84447 133 ILE A CA 1
ATOM 681 C C . ILE A 1 100 ? 20.68800 -24.15300 -27.85000 1.000 139.99471 133 ILE A C 1
ATOM 682 O O . ILE A 1 100 ? 20.92500 -23.89400 -26.66000 1.000 157.65592 133 ILE A O 1
ATOM 687 N N . PRO A 1 101 ? 19.91200 -23.32700 -28.57000 1.000 148.00498 134 PRO A N 1
ATOM 688 C CA . PRO A 1 101 ? 19.13400 -22.30800 -27.83600 1.000 151.18816 134 PRO A CA 1
ATOM 689 C C . PRO A 1 101 ? 18.21700 -22.91500 -26.78500 1.000 156.60099 134 PRO A C 1
ATOM 690 O O . PRO A 1 101 ? 18.22600 -22.47700 -25.62400 1.000 166.14543 134 PRO A O 1
ATOM 694 N N . HIS A 1 102 ? 17.44500 -23.93900 -27.15400 1.000 152.34970 135 HIS A N 1
ATOM 695 C CA . HIS A 1 102 ? 16.46100 -24.54800 -26.27000 1.000 160.34423 135 HIS A CA 1
ATOM 696 C C . HIS A 1 102 ? 17.03600 -25.69300 -25.42600 1.000 152.31732 135 HIS A C 1
ATOM 697 O O . HIS A 1 102 ? 16.27000 -26.55200 -24.96900 1.000 145.11895 135 HIS A O 1
ATOM 704 N N . TYR A 1 103 ? 18.35300 -25.73100 -25.21000 1.000 145.25027 136 TYR A N 1
ATOM 705 C CA . TYR A 1 103 ? 18.95900 -26.86900 -24.52500 1.000 138.82238 136 TYR A CA 1
ATOM 706 C C . TYR A 1 103 ? 18.40800 -26.99300 -23.11700 1.000 145.38421 136 TYR A C 1
ATOM 707 O O . TYR A 1 103 ? 17.60300 -27.88900 -22.84300 1.000 143.89564 136 TYR A O 1
ATOM 716 N N . SER A 1 104 ? 18.84700 -26.09700 -22.23000 1.000 146.52984 137 SER A N 1
ATOM 717 C CA . SER A 1 104 ? 18.55000 -26.15300 -20.80300 1.000 149.60609 137 SER A CA 1
ATOM 718 C C . SER A 1 104 ? 17.08500 -26.48600 -20.53200 1.000 149.69885 137 SER A C 1
ATOM 719 O O . SER A 1 104 ? 16.77800 -27.21700 -19.58500 1.000 140.36106 137 SER A O 1
ATOM 722 N N . GLU A 1 105 ? 16.17900 -25.98700 -21.38200 1.000 153.63709 138 GLU A N 1
ATOM 723 C CA . GLU A 1 105 ? 14.75600 -26.28300 -21.22900 1.000 142.76670 138 GLU A CA 1
ATOM 724 C C . GLU A 1 105 ? 14.43500 -27.74800 -21.51700 1.000 138.45517 138 GLU A C 1
ATOM 725 O O . GLU A 1 105 ? 13.45500 -28.27800 -20.99100 1.000 134.14847 138 GLU A O 1
ATOM 727 N N . LEU A 1 106 ? 15.22100 -28.41700 -22.35500 1.000 139.04463 139 LEU A N 1
ATOM 728 C CA . LEU A 1 106 ? 14.96600 -29.83400 -22.58600 1.000 131.63065 139 LEU A CA 1
ATOM 729 C C . LEU A 1 106 ? 15.68700 -30.70200 -21.56100 1.000 124.16781 139 LEU A C 1
ATOM 730 O O . LEU A 1 106 ? 15.10900 -31.66600 -21.04000 1.000 115.71586 139 LEU A O 1
ATOM 732 N N . ASN A 1 107 ? 16.94000 -30.35600 -21.25400 1.000 128.25079 140 ASN A N 1
ATOM 733 C CA . ASN A 1 107 ? 17.71600 -31.10600 -20.27300 1.000 133.32955 140 ASN A CA 1
ATOM 734 C C . ASN A 1 107 ? 17.03700 -31.08300 -18.91100 1.000 132.54792 140 ASN A C 1
ATOM 735 O O . ASN A 1 107 ? 16.85700 -32.12900 -18.27600 1.000 129.88358 140 ASN A O 1
ATOM 740 N N . LEU A 1 108 ? 16.64500 -29.88600 -18.45200 1.000 135.42556 141 LEU A N 1
ATOM 741 C CA . LEU A 1 108 ? 15.93900 -29.73400 -17.18100 1.000 143.10421 141 LEU A CA 1
ATOM 742 C C . LEU A 1 108 ? 14.51000 -30.27500 -17.24100 1.000 136.91845 141 LEU A C 1
ATOM 743 O O . LEU A 1 108 ? 13.95000 -30.60600 -16.19300 1.000 134.32905 141 LEU A O 1
ATOM 745 N N . ASN A 1 109 ? 13.90800 -30.39400 -18.42900 1.000 137.24648 142 ASN A N 1
ATOM 746 C CA . ASN A 1 109 ? 12.67100 -31.16400 -18.55000 1.000 134.66303 142 ASN A CA 1
ATOM 747 C C . ASN A 1 109 ? 12.99200 -32.63400 -18.32100 1.000 139.29145 142 ASN A C 1
ATOM 748 O O . ASN A 1 109 ? 13.80500 -33.22700 -19.04500 1.000 137.52763 142 ASN A O 1
ATOM 753 N N . LYS A 1 110 ? 12.35700 -33.21400 -17.30200 1.000 145.33647 143 LYS A N 1
ATOM 754 C CA . LYS A 1 110 ? 12.58300 -34.59300 -16.89900 1.000 140.78757 143 LYS A CA 1
ATOM 755 C C . LYS A 1 110 ? 11.59000 -35.56200 -17.53400 1.000 138.50331 143 LYS A C 1
ATOM 756 O O . LYS A 1 110 ? 11.42700 -36.68000 -17.03900 1.000 140.43573 143 LYS A O 1
ATOM 758 N N . THR A 1 111 ? 10.91500 -35.15900 -18.61300 1.000 133.94975 144 THR A N 1
ATOM 759 C CA . THR A 1 111 ? 10.19700 -36.11000 -19.45100 1.000 131.83637 144 THR A CA 1
ATOM 760 C C . THR A 1 111 ? 10.85800 -36.32500 -20.81300 1.000 129.61940 144 THR A C 1
ATOM 761 O O . THR A 1 111 ? 10.54700 -37.31400 -21.48800 1.000 123.06937 144 THR A O 1
ATOM 763 N N . ILE A 1 112 ? 11.78100 -35.45000 -21.21200 1.000 132.65014 145 ILE A N 1
ATOM 764 C CA . ILE A 1 112 ? 12.53400 -35.57500 -22.45600 1.000 120.13812 145 ILE A CA 1
ATOM 765 C C . ILE A 1 112 ? 13.99800 -35.80200 -22.09400 1.000 118.90980 145 ILE A C 1
ATOM 766 O O . ILE A 1 112 ? 14.57700 -35.03600 -21.31100 1.000 119.21245 145 ILE A O 1
ATOM 768 N N . LYS A 1 113 ? 14.58700 -36.86800 -22.64000 1.000 107.01506 146 LYS A N 1
ATOM 769 C CA . LYS A 1 113 ? 16.01300 -37.15500 -22.49500 1.000 112.03965 146 LYS A CA 1
ATOM 770 C C . LYS A 1 113 ? 16.69900 -36.95400 -23.84400 1.000 118.91124 146 LYS A C 1
ATOM 771 O O . LYS A 1 113 ? 16.33500 -37.60200 -24.83200 1.000 117.69058 146 LYS A O 1
ATOM 777 N N . ILE A 1 114 ? 17.69900 -36.07400 -23.88300 1.000 117.67584 147 ILE A N 1
ATOM 778 C CA . ILE A 1 114 ? 18.38800 -35.72100 -25.12100 1.000 114.29960 147 ILE A CA 1
ATOM 779 C C . ILE A 1 114 ? 19.83700 -36.19600 -25.06900 1.000 114.73373 147 ILE A C 1
ATOM 780 O O . ILE A 1 114 ? 20.58300 -35.85400 -24.14600 1.000 114.64348 147 ILE A O 1
ATOM 785 N N . ASP A 1 115 ? 20.23300 -36.97200 -26.07100 1.000 121.24634 148 ASP A N 1
ATOM 786 C CA . ASP A 1 115 ? 21.57600 -37.49900 -26.19400 1.000 114.59143 148 ASP A CA 1
ATOM 787 C C . ASP A 1 115 ? 22.21200 -36.96600 -27.46500 1.000 105.48067 148 ASP A C 1
ATOM 788 O O . ASP A 1 115 ? 21.51200 -36.74200 -28.45400 1.000 112.08756 148 ASP A O 1
ATOM 793 N N . PRO A 1 116 ? 23.52400 -36.75000 -27.47600 1.000 104.83745 149 PRO A N 1
ATOM 794 C CA . PRO A 1 116 ? 24.19000 -36.34200 -28.71800 1.000 98.47965 149 PRO A CA 1
ATOM 795 C C . PRO A 1 116 ? 24.40300 -37.49800 -29.68800 1.000 96.46961 149 PRO A C 1
ATOM 796 O O . PRO A 1 116 ? 24.66800 -38.64300 -29.30700 1.000 89.63807 149 PRO A O 1
ATOM 800 N N . VAL A 1 117 ? 24.27300 -37.16700 -30.97400 1.000 101.28547 150 VAL A N 1
ATOM 801 C CA . VAL A 1 117 ? 24.45000 -38.10800 -32.07400 1.000 99.03789 150 VAL A CA 1
ATOM 802 C C . VAL A 1 117 ? 25.21300 -37.42700 -33.20200 1.000 90.19188 150 VAL A C 1
ATOM 803 O O . VAL A 1 117 ? 25.23500 -36.19900 -33.31500 1.000 87.50462 150 VAL A O 1
ATOM 807 N N . VAL A 1 118 ? 25.85000 -38.24500 -34.03800 1.000 92.62588 151 VAL A N 1
ATOM 808 C CA . VAL A 1 118 ? 26.65300 -37.77400 -35.17300 1.000 101.14943 151 VAL A CA 1
ATOM 809 C C . VAL A 1 118 ? 26.09000 -38.37100 -36.46300 1.000 98.77363 151 VAL A C 1
ATOM 810 O O . VAL A 1 118 ? 25.94100 -39.59500 -36.57500 1.000 106.06399 151 VAL A O 1
ATOM 814 N N . LYS A 1 119 ? 25.77500 -37.51300 -37.43500 1.000 99.68598 152 LYS A N 1
ATOM 815 C CA . LYS A 1 119 ? 25.24100 -37.94100 -38.73100 1.000 106.49123 152 LYS A CA 1
ATOM 816 C C . LYS A 1 119 ? 26.25800 -37.62700 -39.82000 1.000 101.96600 152 LYS A C 1
ATOM 817 O O . LYS A 1 119 ? 26.63000 -36.46300 -40.00400 1.000 102.73557 152 LYS A O 1
ATOM 823 N N . ARG A 1 120 ? 26.70400 -38.65800 -40.53300 1.000 86.34895 153 ARG A N 1
ATOM 824 C CA . ARG A 1 120 ? 27.57100 -38.44500 -41.68700 1.000 88.49975 153 ARG A CA 1
ATOM 825 C C . ARG A 1 120 ? 26.81000 -37.69000 -42.78000 1.000 85.38310 153 ARG A C 1
ATOM 826 O O . ARG A 1 120 ? 25.74500 -38.13300 -43.23700 1.000 84.50717 153 ARG A O 1
ATOM 834 N N . LYS A 1 121 ? 27.35300 -36.54300 -43.18700 1.000 80.31506 154 LYS A N 1
ATOM 835 C CA . LYS A 1 121 ? 26.68300 -35.63900 -44.11000 1.000 84.07050 154 LYS A CA 1
ATOM 836 C C . LYS A 1 121 ? 27.69100 -35.16400 -45.13300 1.000 91.61318 154 LYS A C 1
ATOM 837 O O . LYS A 1 121 ? 28.76800 -34.68200 -44.77000 1.000 92.57059 154 LYS A O 1
ATOM 843 N N . TYR A 1 122 ? 27.33200 -35.29500 -46.41000 1.000 99.90771 155 TYR A N 1
ATOM 844 C CA . TYR A 1 122 ? 28.15100 -34.78900 -47.49300 1.000 78.11571 155 TYR A CA 1
ATOM 845 C C . TYR A 1 122 ? 27.57700 -33.46000 -47.93800 1.000 79.45554 155 TYR A C 1
ATOM 846 O O . TYR A 1 122 ? 26.47700 -33.42500 -48.50700 1.000 84.45187 155 TYR A O 1
ATOM 855 N N . PRO A 1 123 ? 28.25400 -32.34900 -47.65100 1.000 83.10180 156 PRO A N 1
ATOM 856 C CA . PRO A 1 123 ? 27.66700 -31.02800 -47.91100 1.000 86.93494 156 PRO A CA 1
ATOM 857 C C . PRO A 1 123 ? 27.48900 -30.69800 -49.38500 1.000 95.09033 156 PRO A C 1
ATOM 858 O O . PRO A 1 123 ? 26.82700 -29.70200 -49.69800 1.000 103.03268 156 PRO A O 1
ATOM 862 N N . PHE A 1 124 ? 28.06100 -31.46600 -50.30500 1.000 88.15539 157 PHE A N 1
ATOM 863 C CA . PHE A 1 124 ? 27.88500 -31.15500 -51.71300 1.000 96.81598 157 PHE A CA 1
ATOM 864 C C . PHE A 1 124 ? 26.94700 -32.11700 -52.43000 1.000 98.71608 157 PHE A C 1
ATOM 865 O O . PHE A 1 124 ? 26.86700 -32.08500 -53.66400 1.000 98.80735 157 PHE A O 1
ATOM 873 N N . GLY A 1 125 ? 26.21500 -32.94300 -51.68700 1.000 103.66714 158 GLY A N 1
ATOM 874 C CA . GLY A 1 125 ? 25.22600 -33.83700 -52.25500 1.000 99.33847 158 GLY A CA 1
ATOM 875 C C . GLY A 1 125 ? 25.70600 -34.63000 -53.44800 1.000 90.36182 158 GLY A C 1
ATOM 876 O O . GLY A 1 125 ? 26.51100 -35.55600 -53.30800 1.000 87.69296 158 GLY A O 1
ATOM 877 N N . LYS A 1 126 ? 25.22800 -34.22900 -54.63000 1.000 100.74803 159 LYS A N 1
ATOM 878 C CA . LYS A 1 126 ? 25.48000 -34.96400 -55.87100 1.000 91.44005 159 LYS A CA 1
ATOM 879 C C . LYS A 1 126 ? 26.94100 -34.83500 -56.32900 1.000 81.50106 159 LYS A C 1
ATOM 880 O O . LYS A 1 126 ? 27.59600 -35.83900 -56.65000 1.000 75.98695 159 LYS A O 1
ATOM 886 N N . LEU A 1 127 ? 27.48200 -33.61600 -56.31800 1.000 77.41897 160 LEU A N 1
ATOM 887 C CA . LEU A 1 127 ? 28.87300 -33.36300 -56.68400 1.000 75.20872 160 LEU A CA 1
ATOM 888 C C . LEU A 1 127 ? 29.82000 -34.41700 -56.12900 1.000 80.28648 160 LEU A C 1
ATOM 889 O O . LEU A 1 127 ? 29.84600 -34.67700 -54.92500 1.000 103.53184 160 LEU A O 1
ATOM 894 N N . ALA A 1 128 ? 30.57900 -35.02900 -57.03400 1.000 70.85364 161 ALA A N 1
ATOM 895 C CA . ALA A 1 128 ? 31.68500 -35.94900 -56.77600 1.000 71.45289 161 ALA A CA 1
ATOM 896 C C . ALA A 1 128 ? 31.24900 -37.27000 -56.16500 1.000 76.07286 161 ALA A C 1
ATOM 897 O O . ALA A 1 128 ? 32.09400 -38.01500 -55.63800 1.000 82.14176 161 ALA A O 1
ATOM 899 N N . SER A 1 129 ? 29.96200 -37.60900 -56.29200 1.000 70.88534 162 SER A N 1
ATOM 900 C CA . SER A 1 129 ? 29.42200 -38.77600 -55.60000 1.000 74.62703 162 SER A CA 1
ATOM 901 C C . SER A 1 129 ? 30.16300 -40.08500 -55.90500 1.000 78.77032 162 SER A C 1
ATOM 902 O O . SER A 1 129 ? 30.08900 -41.04200 -55.12200 1.000 86.63642 162 SER A O 1
ATOM 905 N N . HIS A 1 130 ? 30.86800 -40.16600 -57.02400 1.000 79.26781 163 HIS A N 1
ATOM 906 C CA . HIS A 1 130 ? 31.50200 -41.42900 -57.36200 1.000 79.31787 163 HIS A CA 1
ATOM 907 C C . HIS A 1 130 ? 32.89800 -41.54400 -56.79900 1.000 76.11136 163 HIS A C 1
ATOM 908 O O . HIS A 1 130 ? 33.45200 -42.65100 -56.78200 1.000 80.83296 163 HIS A O 1
ATOM 915 N N . ILE A 1 131 ? 33.48200 -40.42500 -56.39000 1.000 72.32937 164 ILE A N 1
ATOM 916 C CA . ILE A 1 131 ? 34.84400 -40.40300 -55.88800 1.000 84.32908 164 ILE A CA 1
ATOM 917 C C . ILE A 1 131 ? 34.73000 -40.52000 -54.38600 1.000 88.14011 164 ILE A C 1
ATOM 918 O O . ILE A 1 131 ? 35.26200 -41.45600 -53.77000 1.000 85.14224 164 ILE A O 1
ATOM 923 N N . ILE A 1 132 ? 34.00800 -39.55400 -53.80900 1.000 96.37219 165 ILE A N 1
ATOM 924 C CA . ILE A 1 132 ? 33.83000 -39.46100 -52.36300 1.000 77.64763 165 ILE A CA 1
ATOM 925 C C . ILE A 1 132 ? 33.24700 -40.75600 -51.81700 1.000 77.71715 165 ILE A C 1
ATOM 926 O O . ILE A 1 132 ? 33.87700 -41.45800 -51.01800 1.000 89.36736 165 ILE A O 1
ATOM 931 N N . GLY A 1 133 ? 32.04600 -41.09800 -52.25400 1.000 72.85333 166 GLY A N 1
ATOM 932 C CA . GLY A 1 133 ? 31.40300 -42.30800 -51.79800 1.000 76.51733 166 GLY A CA 1
ATOM 933 C C . GLY A 1 133 ? 30.41500 -42.03200 -50.69200 1.000 78.39202 166 GLY A C 1
ATOM 934 O O . GLY A 1 133 ? 30.17000 -40.89100 -50.29000 1.000 74.09573 166 GLY A O 1
ATOM 935 N N . TYR A 1 134 ? 29.81000 -43.11300 -50.20500 1.000 79.60292 167 TYR A N 1
ATOM 936 C CA . TYR A 1 134 ? 28.93900 -43.04000 -49.04700 1.000 83.00672 167 TYR A CA 1
ATOM 937 C C . TYR A 1 134 ? 29.35900 -44.10000 -48.03800 1.000 90.89238 167 TYR A C 1
ATOM 938 O O . TYR A 1 134 ? 30.10800 -45.03400 -48.35000 1.000 81.74891 167 TYR A O 1
ATOM 947 N N . VAL A 1 135 ? 28.84800 -43.93300 -46.82100 1.000 97.37222 168 VAL A N 1
ATOM 948 C CA . VAL A 1 135 ? 29.06800 -44.86400 -45.72500 1.000 83.90695 168 VAL A CA 1
ATOM 949 C C . VAL A 1 135 ? 27.80100 -45.67800 -45.48900 1.000 86.94601 168 VAL A C 1
ATOM 950 O O . VAL A 1 135 ? 26.70100 -45.30600 -45.90700 1.000 88.43944 168 VAL A O 1
ATOM 954 N N . GLY A 1 136 ? 27.96200 -46.79300 -44.78400 1.000 91.35107 169 GLY A N 1
ATOM 955 C CA . GLY A 1 136 ? 26.82700 -47.65700 -44.53800 1.000 108.50348 169 GLY A CA 1
ATOM 956 C C . GLY A 1 136 ? 27.00600 -48.49000 -43.29000 1.000 105.59445 169 GLY A C 1
ATOM 957 O O . GLY A 1 136 ? 28.03200 -48.42400 -42.61300 1.000 107.82135 169 GLY A O 1
ATOM 958 N N . LYS A 1 137 ? 25.97800 -49.28700 -43.00400 1.000 108.39535 170 LYS A N 1
ATOM 959 C CA . LYS A 1 137 ? 25.99600 -50.17200 -41.84900 1.000 114.36886 170 LYS A CA 1
ATOM 960 C C . LYS A 1 137 ? 27.09900 -51.21500 -41.98400 1.000 109.33304 170 LYS A C 1
ATOM 961 O O . LYS A 1 137 ? 27.37300 -51.71800 -43.07900 1.000 105.04884 170 LYS A O 1
ATOM 963 N N . ALA A 1 138 ? 27.71700 -51.54300 -40.85100 1.000 116.68539 171 ALA A N 1
ATOM 964 C CA . ALA A 1 138 ? 28.87300 -52.42700 -40.83500 1.000 121.66487 171 ALA A CA 1
ATOM 965 C C . ALA A 1 138 ? 28.51100 -53.82200 -41.33400 1.000 116.95731 171 ALA A C 1
ATOM 966 O O . ALA A 1 138 ? 27.39500 -54.31700 -41.14400 1.000 109.27321 171 ALA A O 1
ATOM 968 N N . ASN A 1 139 ? 29.49100 -54.46300 -41.95100 1.000 125.56201 172 ASN A N 1
ATOM 969 C CA . ASN A 1 139 ? 29.31500 -55.72500 -42.64500 1.000 131.63166 172 ASN A CA 1
ATOM 970 C C . ASN A 1 139 ? 29.65900 -56.89800 -41.72900 1.000 132.80151 172 ASN A C 1
ATOM 971 O O . ASN A 1 139 ? 30.44300 -56.76900 -40.78400 1.000 126.59622 172 ASN A O 1
ATOM 976 N N . LEU A 1 140 ? 29.05600 -58.05700 -42.02600 1.000 137.62100 173 LEU A N 1
ATOM 977 C CA . LEU A 1 140 ? 29.29500 -59.25100 -41.21400 1.000 141.95096 173 LEU A CA 1
ATOM 978 C C . LEU A 1 140 ? 30.73400 -59.74100 -41.33300 1.000 144.35720 173 LEU A C 1
ATOM 979 O O . LEU A 1 140 ? 31.26800 -60.31200 -40.37500 1.000 131.16753 173 LEU A O 1
ATOM 981 N N . GLN A 1 141 ? 31.36900 -59.53800 -42.49200 1.000 157.32567 174 GLN A N 1
ATOM 982 C CA . GLN A 1 141 ? 32.77800 -59.86300 -42.68700 1.000 163.84508 174 GLN A CA 1
ATOM 983 C C . GLN A 1 141 ? 33.70200 -58.66600 -42.49200 1.000 168.86017 174 GLN A C 1
ATOM 984 O O . GLN A 1 141 ? 34.90400 -58.86400 -42.27600 1.000 173.03536 174 GLN A O 1
ATOM 986 N N . ASP A 1 142 ? 33.18000 -57.43600 -42.56600 1.000 163.51077 175 ASP A N 1
ATOM 987 C CA . ASP A 1 142 ? 33.97300 -56.27500 -42.17500 1.000 153.80570 175 ASP A CA 1
ATOM 988 C C . ASP A 1 142 ? 34.25700 -56.25900 -40.67600 1.000 161.76360 175 ASP A C 1
ATOM 989 O O . ASP A 1 142 ? 35.22800 -55.62400 -40.25200 1.000 165.28278 175 ASP A O 1
ATOM 991 N N . VAL A 1 143 ? 33.43600 -56.94500 -39.87000 1.000 163.02956 176 VAL A N 1
ATOM 992 C CA . VAL A 1 143 ? 33.71600 -57.07000 -38.43900 1.000 149.76642 176 VAL A CA 1
ATOM 993 C C . VAL A 1 143 ? 34.84800 -58.06400 -38.19600 1.000 149.17938 176 VAL A C 1
ATOM 994 O O . VAL A 1 143 ? 35.58300 -57.94600 -37.21000 1.000 142.68863 176 VAL A O 1
ATOM 996 N N . GLN A 1 144 ? 35.01100 -59.05500 -39.07600 1.000 152.66615 177 GLN A N 1
ATOM 997 C CA . GLN A 1 144 ? 36.16000 -59.94600 -38.96800 1.000 155.19486 177 GLN A CA 1
ATOM 998 C C . GLN A 1 144 ? 37.46100 -59.22100 -39.29200 1.000 158.66175 177 GLN A C 1
ATOM 999 O O . GLN A 1 144 ? 38.50100 -59.52600 -38.69500 1.000 158.23021 177 GLN A O 1
ATOM 1001 N N . GLU A 1 145 ? 37.41700 -58.24700 -40.20800 1.000 155.34865 178 GLU A N 1
ATOM 1002 C CA . GLU A 1 145 ? 38.63200 -57.58000 -40.67500 1.000 156.01194 178 GLU A CA 1
ATOM 1003 C C . GLU A 1 145 ? 39.04800 -56.43000 -39.75500 1.000 161.79754 178 GLU A C 1
ATOM 1004 O O . GLU A 1 145 ? 40.18900 -56.38700 -39.27800 1.000 162.12399 178 GLU A O 1
ATOM 1006 N N . ASN A 1 146 ? 38.13900 -55.48100 -39.50100 1.000 153.14862 179 ASN A N 1
ATOM 1007 C CA . ASN A 1 146 ? 38.42700 -54.29100 -38.70000 1.000 141.74436 179 ASN A CA 1
ATOM 1008 C C . ASN A 1 146 ? 37.54300 -54.27800 -37.45400 1.000 145.29741 179 ASN A C 1
ATOM 1009 O O . ASN A 1 146 ? 36.31300 -54.19000 -37.55600 1.000 143.42255 179 ASN A O 1
ATOM 1011 N N . GLU A 1 147 ? 38.17300 -54.35300 -36.27500 1.000 143.06832 180 GLU A N 1
ATOM 1012 C CA . GLU A 1 147 ? 37.43300 -54.32900 -35.01700 1.000 137.85669 180 GLU A CA 1
ATOM 1013 C C . GLU A 1 147 ? 36.91500 -52.93900 -34.65500 1.000 134.00444 180 GLU A C 1
ATOM 1014 O O . GLU A 1 147 ? 36.07200 -52.83200 -33.75400 1.000 131.65242 180 GLU A O 1
ATOM 1016 N N . ILE A 1 148 ? 37.39300 -51.88000 -35.32000 1.000 120.14321 181 ILE A N 1
ATOM 1017 C CA . ILE A 1 148 ? 36.89500 -50.53600 -35.02800 1.000 110.29263 181 ILE A CA 1
ATOM 1018 C C . ILE A 1 148 ? 35.51100 -50.31700 -35.60600 1.000 109.52504 181 ILE A C 1
ATOM 1019 O O . ILE A 1 148 ? 34.80600 -49.39800 -35.17100 1.000 99.86265 181 ILE A O 1
ATOM 1021 N N . ALA A 1 149 ? 35.11000 -51.12900 -36.58700 1.000 125.32243 182 ALA A N 1
ATOM 1022 C CA . ALA A 1 149 ? 33.76900 -51.03900 -37.14400 1.000 125.24788 182 ALA A CA 1
ATOM 1023 C C . ALA A 1 149 ? 32.76000 -51.79400 -36.30400 1.000 130.44244 182 ALA A C 1
ATOM 1024 O O . ALA A 1 149 ? 31.55700 -51.54300 -36.43800 1.000 126.07836 182 ALA A O 1
ATOM 1026 N N . LYS A 1 150 ? 33.22500 -52.72200 -35.45800 1.000 138.42834 183 LYS A N 1
ATOM 1027 C CA . LYS A 1 150 ? 32.36100 -53.29600 -34.43100 1.000 123.79693 183 LYS A CA 1
ATOM 1028 C C . LYS A 1 150 ? 31.76200 -52.19600 -33.56800 1.000 119.66109 183 LYS A C 1
ATOM 1029 O O . LYS A 1 150 ? 30.54000 -52.11700 -33.39000 1.000 120.92374 183 LYS A O 1
ATOM 1031 N N . LEU A 1 151 ? 32.61300 -51.31000 -33.06100 1.000 113.71338 184 LEU A N 1
ATOM 1032 C CA . LEU A 1 151 ? 32.17400 -50.27400 -32.14100 1.000 124.90322 184 LEU A CA 1
ATOM 1033 C C . LEU A 1 151 ? 31.47800 -49.10600 -32.83500 1.000 124.78556 184 LEU A C 1
ATOM 1034 O O . LEU A 1 151 ? 30.83800 -48.29600 -32.15100 1.000 125.83047 184 LEU A O 1
ATOM 1039 N N . SER A 1 152 ? 31.57000 -49.00200 -34.16200 1.000 112.85542 185 SER A N 1
ATOM 1040 C CA . SER A 1 152 ? 31.08600 -47.83200 -34.88500 1.000 105.52307 185 SER A CA 1
ATOM 1041 C C . SER A 1 152 ? 29.83700 -48.09600 -35.70600 1.000 118.82587 185 SER A C 1
ATOM 1042 O O . SER A 1 152 ? 28.91000 -47.27700 -35.69700 1.000 107.44054 185 SER A O 1
ATOM 1045 N N . ASN A 1 153 ? 29.83500 -49.19500 -36.46400 1.000 146.06906 186 ASN A N 1
ATOM 1046 C CA . ASN A 1 153 ? 28.75500 -49.60400 -37.36000 1.000 151.16488 186 ASN A CA 1
ATOM 1047 C C . ASN A 1 153 ? 28.65500 -48.73600 -38.61900 1.000 140.53901 186 ASN A C 1
ATOM 1048 O O . ASN A 1 153 ? 27.90200 -49.07600 -39.53600 1.000 141.51925 186 ASN A O 1
ATOM 1053 N N . TYR A 1 154 ? 29.40000 -47.63000 -38.69100 1.000 132.06819 187 TYR A N 1
ATOM 1054 C CA . TYR A 1 154 ? 29.65700 -46.95500 -39.96200 1.000 113.70078 187 TYR A CA 1
ATOM 1055 C C . TYR A 1 154 ? 30.92800 -47.52900 -40.57100 1.000 103.36635 187 TYR A C 1
ATOM 1056 O O . TYR A 1 154 ? 31.96600 -47.61400 -39.90500 1.000 98.86225 187 TYR A O 1
ATOM 1065 N N . THR A 1 155 ? 30.84800 -47.90300 -41.84100 1.000 104.25094 188 THR A N 1
ATOM 1066 C CA . THR A 1 155 ? 32.03300 -48.27900 -42.59000 1.000 97.29018 188 THR A CA 1
ATOM 1067 C C . THR A 1 155 ? 31.85100 -47.80200 -44.02300 1.000 88.32550 188 THR A C 1
ATOM 1068 O O . THR A 1 155 ? 30.72400 -47.60000 -44.48300 1.000 85.04476 188 THR A O 1
ATOM 1072 N N . GLY A 1 156 ? 32.96500 -47.57700 -44.71100 1.000 88.79271 189 GLY A N 1
ATOM 1073 C CA . GLY A 1 156 ? 32.89000 -47.04400 -46.06600 1.000 90.31174 189 GLY A CA 1
ATOM 1074 C C . GLY A 1 156 ? 32.40000 -48.09700 -47.04200 1.000 82.16631 189 GLY A C 1
ATOM 1075 O O . GLY A 1 156 ? 32.95500 -49.19900 -47.11700 1.000 88.63584 189 GLY A O 1
ATOM 1076 N N . LYS A 1 157 ? 31.35000 -47.76800 -47.79100 1.000 79.57058 190 LYS A N 1
ATOM 1077 C CA . LYS A 1 157 ? 30.73200 -48.74300 -48.68400 1.000 93.95444 190 LYS A CA 1
ATOM 1078 C C . LYS A 1 157 ? 31.00200 -48.48100 -50.16900 1.000 96.18379 190 LYS A C 1
ATOM 1079 O O . LYS A 1 157 ? 30.84900 -49.40500 -50.97300 1.000 90.00525 190 LYS A O 1
ATOM 1081 N N . SER A 1 158 ? 31.43000 -47.27300 -50.54600 1.000 88.25004 191 SER A N 1
ATOM 1082 C CA . SER A 1 158 ? 31.87800 -46.99300 -51.90900 1.000 88.27808 191 SER A CA 1
ATOM 1083 C C . SER A 1 158 ? 32.87500 -45.83500 -51.90400 1.000 95.86663 191 SER A C 1
ATOM 1084 O O . SER A 1 158 ? 32.99300 -45.09300 -50.92300 1.000 103.00665 191 SER A O 1
ATOM 1087 N N . GLY A 1 159 ? 33.59700 -45.68600 -53.02000 1.000 83.55910 192 GLY A N 1
ATOM 1088 C CA . GLY A 1 159 ? 34.41000 -44.49900 -53.23600 1.000 73.85337 192 GLY A CA 1
ATOM 1089 C C . GLY A 1 159 ? 35.66800 -44.44300 -52.39200 1.000 76.47893 192 GLY A C 1
ATOM 1090 O O . GLY A 1 159 ? 36.23500 -45.46200 -51.99500 1.000 85.38827 192 GLY A O 1
ATOM 1091 N N . ILE A 1 160 ? 36.12200 -43.21400 -52.13200 1.000 73.37102 193 ILE A N 1
ATOM 1092 C CA . ILE A 1 160 ? 37.20400 -43.01700 -51.16600 1.000 76.47157 193 ILE A CA 1
ATOM 1093 C C . ILE A 1 160 ? 36.83200 -43.64900 -49.83000 1.000 84.14588 193 ILE A C 1
ATOM 1094 O O . ILE A 1 160 ? 37.61700 -44.39800 -49.23100 1.000 90.24375 193 ILE A O 1
ATOM 1099 N N . GLU A 1 161 ? 35.61400 -43.35700 -49.35600 1.000 75.91229 194 GLU A N 1
ATOM 1100 C CA . GLU A 1 161 ? 35.10200 -43.95400 -48.12800 1.000 78.78785 194 GLU A CA 1
ATOM 1101 C C . GLU A 1 161 ? 35.41200 -45.44300 -48.06400 1.000 82.65983 194 GLU A C 1
ATOM 1102 O O . GLU A 1 161 ? 35.93200 -45.93300 -47.05600 1.000 105.02233 194 GLU A O 1
ATOM 1108 N N . ARG A 1 162 ? 35.12900 -46.17400 -49.14000 1.000 83.41225 195 ARG A N 1
ATOM 1109 C CA . ARG A 1 162 ? 35.46300 -47.59400 -49.17300 1.000 86.22713 195 ARG A CA 1
ATOM 1110 C C . ARG A 1 162 ? 36.97200 -47.78800 -49.26500 1.000 88.56645 195 ARG A C 1
ATOM 1111 O O . ARG A 1 162 ? 37.56700 -48.52700 -48.47000 1.000 84.11984 195 ARG A O 1
ATOM 1115 N N . TYR A 1 163 ? 37.61000 -47.12500 -50.23000 1.000 88.62400 196 TYR A N 1
ATOM 1116 C CA . TYR A 1 163 ? 39.00900 -47.41700 -50.51800 1.000 88.74225 196 TYR A CA 1
ATOM 1117 C C . TYR A 1 163 ? 39.88100 -47.12500 -49.31300 1.000 88.01832 196 TYR A C 1
ATOM 1118 O O . TYR A 1 163 ? 40.71500 -47.94800 -48.92300 1.000 90.04987 196 TYR A O 1
ATOM 1127 N N . TYR A 1 164 ? 39.69600 -45.95500 -48.71200 1.000 89.20346 197 TYR A N 1
ATOM 1128 C CA . TYR A 1 164 ? 40.50100 -45.49900 -47.58300 1.000 101.89617 197 TYR A CA 1
ATOM 1129 C C . TYR A 1 164 ? 39.78300 -45.68300 -46.25200 1.000 120.73692 197 TYR A C 1
ATOM 1130 O O . TYR A 1 164 ? 39.89400 -44.83400 -45.36200 1.000 126.72502 197 TYR A O 1
ATOM 1139 N N . ASN A 1 165 ? 39.04100 -46.78100 -46.08300 1.000 109.95696 198 ASN A N 1
ATOM 1140 C CA . ASN A 1 165 ? 38.26300 -46.96500 -44.86300 1.000 87.77438 198 ASN A CA 1
ATOM 1141 C C . ASN A 1 165 ? 39.16100 -47.12500 -43.63900 1.000 97.45637 198 ASN A C 1
ATOM 1142 O O . ASN A 1 165 ? 38.87200 -46.55700 -42.58300 1.000 103.77343 198 ASN A O 1
ATOM 1147 N N . ASP A 1 166 ? 40.26100 -47.87200 -43.76800 1.000 98.03120 199 ASP A N 1
ATOM 1148 C CA . ASP A 1 166 ? 41.15400 -48.09300 -42.63500 1.000 103.73069 199 ASP A CA 1
ATOM 1149 C C . ASP A 1 166 ? 41.72700 -46.78700 -42.10700 1.000 106.90471 199 ASP A C 1
ATOM 1150 O O . ASP A 1 166 ? 41.87000 -46.61100 -40.89100 1.000 118.03260 199 ASP A O 1
ATOM 1155 N N . ILE A 1 167 ? 42.08100 -45.86900 -43.00500 1.000 97.37549 200 ILE A N 1
ATOM 1156 C CA . ILE A 1 167 ? 42.62400 -44.58400 -42.58100 1.000 99.76414 200 ILE A CA 1
ATOM 1157 C C . ILE A 1 167 ? 41.53000 -43.72300 -41.94200 1.000 96.28161 200 ILE A C 1
ATOM 1158 O O . ILE A 1 167 ? 41.78800 -42.99200 -40.97600 1.000 88.84920 200 ILE A O 1
ATOM 1163 N N . LEU A 1 168 ? 40.29300 -43.82200 -42.43500 1.000 87.07468 201 LEU A N 1
ATOM 1164 C CA . LEU A 1 168 ? 39.20000 -42.99500 -41.93800 1.000 87.96331 201 LEU A CA 1
ATOM 1165 C C . LEU A 1 168 ? 38.57300 -43.53300 -40.65100 1.000 100.74406 201 LEU A C 1
ATOM 1166 O O . LEU A 1 168 ? 37.87400 -42.78200 -39.95100 1.000 92.84858 201 LEU A O 1
ATOM 1171 N N . GLN A 1 169 ? 38.79900 -44.81200 -40.33300 1.000 100.68275 202 GLN A N 1
ATOM 1172 C CA . GLN A 1 169 ? 38.31900 -45.37000 -39.07600 1.000 91.61064 202 GLN A CA 1
ATOM 1173 C C . GLN A 1 169 ? 39.04500 -44.75100 -37.88200 1.000 105.09577 202 GLN A C 1
ATOM 1174 O O . GLN A 1 169 ? 38.42500 -44.44100 -36.85500 1.000 118.38701 202 GLN A O 1
ATOM 1180 N N . GLY A 1 170 ? 40.35100 -44.57200 -37.99300 1.000 92.94384 203 GLY A N 1
ATOM 1181 C CA . GLY A 1 170 ? 41.15000 -44.17400 -36.86000 1.000 92.80085 203 GLY A CA 1
ATOM 1182 C C . GLY A 1 170 ? 41.42000 -45.33700 -35.92100 1.000 105.47460 203 GLY A C 1
ATOM 1183 O O . GLY A 1 170 ? 40.80100 -46.40000 -35.99500 1.000 103.95853 203 GLY A O 1
ATOM 1184 N N . GLU A 1 171 ? 42.38600 -45.12800 -35.02800 1.000 112.05680 204 GLU A N 1
ATOM 1185 C CA . GLU A 1 171 ? 42.60000 -46.08000 -33.95400 1.000 108.86607 204 GLU A CA 1
ATOM 1186 C C . GLU A 1 171 ? 41.56300 -45.84500 -32.86200 1.000 110.28596 204 GLU A C 1
ATOM 1187 O O . GLU A 1 171 ? 41.02300 -44.74400 -32.72100 1.000 103.61028 204 GLU A O 1
ATOM 1189 N N . LYS A 1 172 ? 41.25300 -46.90300 -32.11600 1.000 121.15382 205 LYS A N 1
ATOM 1190 C CA . LYS A 1 172 ? 40.31300 -46.76600 -31.01200 1.000 110.13796 205 LYS A CA 1
ATOM 1191 C C . LYS A 1 172 ? 40.96900 -46.04400 -29.84100 1.000 107.90247 205 LYS A C 1
ATOM 1192 O O . LYS A 1 172 ? 42.15900 -45.71300 -29.85500 1.000 115.75778 205 LYS A O 1
ATOM 1198 N N . GLY A 1 173 ? 40.16000 -45.78900 -28.82200 1.000 113.57026 206 GLY A N 1
ATOM 1199 C CA . GLY A 1 173 ? 40.63200 -45.27300 -27.55400 1.000 111.44356 206 GLY A CA 1
ATOM 1200 C C . GLY A 1 173 ? 40.16700 -46.16100 -26.42100 1.000 112.70020 206 GLY A C 1
ATOM 1201 O O . GLY A 1 173 ? 39.19400 -46.91800 -26.57100 1.000 98.74146 206 GLY A O 1
ATOM 1202 N N . THR A 1 174 ? 40.85600 -46.08200 -25.28400 1.000 112.14312 207 THR A N 1
ATOM 1203 C CA . THR A 1 174 ? 40.55900 -46.91800 -24.13100 1.000 110.91236 207 THR A CA 1
ATOM 1204 C C . THR A 1 174 ? 40.32900 -46.04100 -22.91000 1.000 121.34786 207 THR A C 1
ATOM 1205 O O . THR A 1 174 ? 40.98900 -45.01200 -22.74400 1.000 136.39980 207 THR A O 1
ATOM 1209 N N . ARG A 1 175 ? 39.39000 -46.45000 -22.05700 1.000 127.17766 208 ARG A N 1
ATOM 1210 C CA . ARG A 1 175 ? 39.10000 -45.75900 -20.80000 1.000 119.81160 208 ARG A CA 1
ATOM 1211 C C . ARG A 1 175 ? 38.99000 -46.78200 -19.68400 1.000 109.43501 208 ARG A C 1
ATOM 1212 O O . ARG A 1 175 ? 38.23100 -47.74700 -19.79600 1.000 102.95797 208 ARG A O 1
ATOM 1220 N N . VAL A 1 176 ? 39.74900 -46.57000 -18.61800 1.000 117.32212 209 VAL A N 1
ATOM 1221 C CA . VAL A 1 176 ? 39.74600 -47.43800 -17.44600 1.000 120.84035 209 VAL A CA 1
ATOM 1222 C C . VAL A 1 176 ? 38.97800 -46.74200 -16.33200 1.000 124.22377 209 VAL A C 1
ATOM 1223 O O . VAL A 1 176 ? 39.08900 -45.52300 -16.16300 1.000 128.46721 209 VAL A O 1
ATOM 1227 N N . TYR A 1 177 ? 38.19400 -47.50300 -15.57100 1.000 129.30335 210 TYR A N 1
ATOM 1228 C CA . TYR A 1 177 ? 37.50700 -46.93000 -14.41700 1.000 135.84532 210 TYR A CA 1
ATOM 1229 C C . TYR A 1 177 ? 37.34600 -47.98400 -13.32300 1.000 134.87450 210 TYR A C 1
ATOM 1230 O O . TYR A 1 177 ? 37.68500 -49.15800 -13.50400 1.000 126.78030 210 TYR A O 1
ATOM 1239 N N . LYS A 1 178 ? 36.82600 -47.54300 -12.17500 1.000 139.71448 211 LYS A N 1
ATOM 1240 C CA . LYS A 1 178 ? 36.53900 -48.40700 -11.03300 1.000 132.18049 211 LYS A CA 1
ATOM 1241 C C . LYS A 1 178 ? 35.03400 -48.48700 -10.81100 1.000 117.67165 211 LYS A C 1
ATOM 1242 O O . LYS A 1 178 ? 34.35000 -47.45800 -10.78700 1.000 110.56090 211 LYS A O 1
ATOM 1244 N N . VAL A 1 179 ? 34.52400 -49.71100 -10.66100 1.000 118.26810 212 VAL A N 1
ATOM 1245 C CA . VAL A 1 179 ? 33.13000 -49.93600 -10.28800 1.000 121.70496 212 VAL A CA 1
ATOM 1246 C C . VAL A 1 179 ? 33.09000 -50.20900 -8.78300 1.000 128.79010 212 VAL A C 1
ATOM 1247 O O . VAL A 1 179 ? 34.10600 -50.07100 -8.09400 1.000 136.45624 212 VAL A O 1
ATOM 1249 N N . ASN A 1 180 ? 31.92400 -50.57300 -8.24600 1.000 130.59641 213 ASN A N 1
ATOM 1250 C CA . ASN A 1 180 ? 31.88300 -51.06800 -6.87100 1.000 135.14675 213 ASN A CA 1
ATOM 1251 C C . ASN A 1 180 ? 31.05200 -52.34600 -6.77500 1.000 136.25694 213 ASN A C 1
ATOM 1252 O O . ASN A 1 180 ? 31.12600 -53.20300 -7.66000 1.000 138.69661 213 ASN A O 1
ATOM 1257 N N . ALA A 1 181 ? 30.26300 -52.49200 -5.70800 1.000 137.23244 214 ALA A N 1
ATOM 1258 C CA . ALA A 1 181 ? 29.48000 -53.70100 -5.47900 1.000 133.81531 214 ALA A CA 1
ATOM 1259 C C . ALA A 1 181 ? 28.06900 -53.62500 -6.03900 1.000 134.07051 214 ALA A C 1
ATOM 1260 O O . ALA A 1 181 ? 27.39500 -54.65900 -6.10600 1.000 129.70018 214 ALA A O 1
ATOM 1262 N N . LEU A 1 182 ? 27.60200 -52.43200 -6.40600 1.000 141.06497 215 LEU A N 1
ATOM 1263 C CA . LEU A 1 182 ? 26.37000 -52.25500 -7.16300 1.000 144.98156 215 LEU A CA 1
ATOM 1264 C C . LEU A 1 182 ? 26.64800 -51.92800 -8.63300 1.000 135.16761 215 LEU A C 1
ATOM 1265 O O . LEU A 1 182 ? 25.71400 -51.62000 -9.38700 1.000 125.19493 215 LEU A O 1
ATOM 1267 N N . ASN A 1 183 ? 27.91900 -51.99100 -9.04200 1.000 126.68170 216 ASN A N 1
ATOM 1268 C CA . ASN A 1 183 ? 28.35900 -51.73600 -10.40400 1.000 123.84497 216 ASN A CA 1
ATOM 1269 C C . ASN A 1 183 ? 28.11500 -50.29200 -10.81600 1.000 123.16694 216 ASN A C 1
ATOM 1270 O O . ASN A 1 183 ? 27.17600 -50.01000 -11.56700 1.000 131.79582 216 ASN A O 1
ATOM 1275 N N . GLN A 1 184 ? 28.96800 -49.37200 -10.35600 1.000 122.03175 217 GLN A N 1
ATOM 1276 C CA . GLN A 1 184 ? 28.74900 -47.94700 -10.57300 1.000 118.67456 217 GLN A CA 1
ATOM 1277 C C . GLN A 1 184 ? 30.04900 -47.21600 -10.90500 1.000 126.07389 217 GLN A C 1
ATOM 1278 O O . GLN A 1 184 ? 31.12700 -47.59300 -10.43500 1.000 130.70822 217 GLN A O 1
ATOM 1284 N N . GLU A 1 185 ? 29.92700 -46.15800 -11.71900 1.000 125.48827 218 GLU A N 1
ATOM 1285 C CA . GLU A 1 185 ? 31.02700 -45.29000 -12.12800 1.000 125.14495 218 GLU A CA 1
ATOM 1286 C C . GLU A 1 185 ? 31.58600 -44.48700 -10.96400 1.000 138.39542 218 GLU A C 1
ATOM 1287 O O . GLU A 1 185 ? 31.21700 -43.31600 -10.79500 1.000 131.07277 218 GLU A O 1
ATOM 1293 N N . VAL A 1 186 ? 32.48600 -45.09400 -10.19000 1.000 145.87277 219 VAL A N 1
ATOM 1294 C CA . VAL A 1 186 ? 33.01200 -44.51400 -8.94800 1.000 135.57587 219 VAL A CA 1
ATOM 1295 C C . VAL A 1 186 ? 34.26000 -43.67800 -9.19700 1.000 133.70340 219 VAL A C 1
ATOM 1296 O O . VAL A 1 186 ? 34.34000 -42.53100 -8.76000 1.000 129.25107 219 VAL A O 1
ATOM 1298 N N . GLU A 1 187 ? 35.25400 -44.24200 -9.88600 1.000 138.87547 220 GLU A N 1
ATOM 1299 C CA . GLU A 1 187 ? 36.48600 -43.52300 -10.19300 1.000 142.84032 220 GLU A CA 1
ATOM 1300 C C . GLU A 1 187 ? 37.02300 -43.94600 -11.55500 1.000 145.04335 220 GLU A C 1
ATOM 1301 O O . GLU A 1 187 ? 37.09600 -45.14100 -11.85700 1.000 146.34447 220 GLU A O 1
ATOM 1303 N N . GLN A 1 188 ? 37.39100 -42.96400 -12.37300 1.000 138.71207 221 GLN A N 1
ATOM 1304 C CA . GLN A 1 188 ? 38.14500 -43.21900 -13.59100 1.000 116.25296 221 GLN A CA 1
ATOM 1305 C C . GLN A 1 188 ? 39.62400 -43.37700 -13.25400 1.000 123.98298 221 GLN A C 1
ATOM 1306 O O . GLN A 1 188 ? 40.17800 -42.60100 -12.47200 1.000 137.99127 221 GLN A O 1
ATOM 1312 N N . LEU A 1 189 ? 40.27100 -44.38200 -13.85200 1.000 128.28472 222 LEU A N 1
ATOM 1313 C CA . LEU A 1 189 ? 41.68100 -44.66000 -13.57200 1.000 138.66008 222 LEU A CA 1
ATOM 1314 C C . LEU A 1 189 ? 42.62900 -44.14900 -14.66900 1.000 134.92295 222 LEU A C 1
ATOM 1315 O O . LEU A 1 189 ? 43.34000 -43.16100 -14.45200 1.000 129.55088 222 LEU A O 1
ATOM 1317 N N . SER A 1 190 ? 42.67700 -44.80600 -15.83100 1.000 139.11870 223 SER A N 1
ATOM 1318 C CA . SER A 1 190 ? 43.46300 -44.34100 -16.97900 1.000 136.38687 223 SER A CA 1
ATOM 1319 C C . SER A 1 190 ? 42.53600 -44.06500 -18.15800 1.000 118.75788 223 SER A C 1
ATOM 1320 O O . SER A 1 190 ? 41.33900 -44.34700 -18.10300 1.000 114.90326 223 SER A O 1
ATOM 1322 N N . TYR A 1 191 ? 43.09600 -43.51200 -19.24200 1.000 138.36608 224 TYR A N 1
ATOM 1323 C CA . TYR A 1 191 ? 42.28600 -43.13600 -20.40600 1.000 131.90691 224 TYR A CA 1
ATOM 1324 C C . TYR A 1 191 ? 43.10100 -42.66100 -21.61300 1.000 120.63513 224 TYR A C 1
ATOM 1325 O O . TYR A 1 191 ? 43.48900 -41.48900 -21.68000 1.000 122.89641 224 TYR A O 1
ATOM 1334 N N . THR A 1 192 ? 43.35600 -43.54400 -22.58500 1.000 127.33845 225 THR A N 1
ATOM 1335 C CA . THR A 1 192 ? 43.96400 -43.12400 -23.85600 1.000 132.54307 225 THR A CA 1
ATOM 1336 C C . THR A 1 192 ? 42.86900 -42.86300 -24.88100 1.000 113.63383 225 THR A C 1
ATOM 1337 O O . THR A 1 192 ? 42.10100 -43.78700 -25.19800 1.000 107.31037 225 THR A O 1
ATOM 1339 N N . PRO A 1 193 ? 42.75900 -41.65400 -25.42900 1.000 112.46326 226 PRO A N 1
ATOM 1340 C CA . PRO A 1 193 ? 41.62200 -41.33300 -26.29400 1.000 118.70197 226 PRO A CA 1
ATOM 1341 C C . PRO A 1 193 ? 41.79700 -41.86700 -27.70600 1.000 114.48920 226 PRO A C 1
ATOM 1342 O O . PRO A 1 193 ? 42.90900 -41.97900 -28.23000 1.000 121.36472 226 PRO A O 1
ATOM 1346 N N . ALA A 1 194 ? 40.66800 -42.17800 -28.33200 1.000 110.47278 227 ALA A N 1
ATOM 1347 C CA . ALA A 1 194 ? 40.69900 -42.54300 -29.74000 1.000 117.22416 227 ALA A CA 1
ATOM 1348 C C . ALA A 1 194 ? 41.17200 -41.36600 -30.58700 1.000 115.43072 227 ALA A C 1
ATOM 1349 O O . ALA A 1 194 ? 40.93400 -40.20200 -30.25300 1.000 129.70647 227 ALA A O 1
ATOM 1351 N N . MET A 1 195 ? 41.86400 -41.67500 -31.68600 1.000 110.43641 228 MET A N 1
ATOM 1352 C CA . MET A 1 195 ? 42.29300 -40.67500 -32.66200 1.000 109.47278 228 MET A CA 1
ATOM 1353 C C . MET A 1 195 ? 41.73800 -41.02300 -34.03600 1.000 107.89556 228 MET A C 1
ATOM 1354 O O . MET A 1 195 ? 41.55700 -42.20000 -34.36800 1.000 98.01812 228 MET A O 1
ATOM 1356 N N . SER A 1 196 ? 41.47400 -39.98200 -34.83200 1.000 118.27487 229 SER A N 1
ATOM 1357 C CA . SER A 1 196 ? 41.01500 -40.13700 -36.20800 1.000 111.86012 229 SER A CA 1
ATOM 1358 C C . SER A 1 196 ? 41.76100 -39.16000 -37.10900 1.000 114.63674 229 SER A C 1
ATOM 1359 O O . SER A 1 196 ? 42.27000 -38.12400 -36.66100 1.000 109.42947 229 SER A O 1
ATOM 1361 N N . ASN A 1 197 ? 41.80400 -39.50800 -38.40200 1.000 114.15154 230 ASN A N 1
ATOM 1362 C CA . ASN A 1 197 ? 42.56900 -38.79000 -39.41700 1.000 108.41783 230 ASN A CA 1
ATOM 1363 C C . ASN A 1 197 ? 41.63500 -38.18000 -40.44600 1.000 88.81478 230 ASN A C 1
ATOM 1364 O O . ASN A 1 197 ? 40.58800 -38.74200 -40.75400 1.000 105.48464 230 ASN A O 1
ATOM 1369 N N . ASP A 1 198 ? 42.02400 -37.03300 -40.98500 1.000 90.38101 231 ASP A N 1
ATOM 1370 C CA . ASP A 1 198 ? 41.31300 -36.42500 -42.10200 1.000 114.54441 231 ASP A CA 1
ATOM 1371 C C . ASP A 1 198 ? 42.12900 -36.60100 -43.38100 1.000 107.88513 231 ASP A C 1
ATOM 1372 O O . ASP A 1 198 ? 43.36200 -36.57500 -43.35100 1.000 119.28000 231 ASP A O 1
ATOM 1377 N N . ILE A 1 199 ? 41.44900 -36.77100 -44.51400 1.000 91.01436 232 ILE A N 1
ATOM 1378 C CA . ILE A 1 199 ? 42.18700 -36.84500 -45.77300 1.000 92.20468 232 ILE A CA 1
ATOM 1379 C C . ILE A 1 199 ? 41.72900 -35.75400 -46.72000 1.000 83.42819 232 ILE A C 1
ATOM 1380 O O . ILE A 1 199 ? 40.57400 -35.31600 -46.71100 1.000 79.09023 232 ILE A O 1
ATOM 1385 N N . GLU A 1 200 ? 42.67300 -35.33800 -47.55500 1.000 79.07145 233 GLU A N 1
ATOM 1386 C CA . GLU A 1 200 ? 42.51200 -34.26700 -48.52100 1.000 78.59596 233 GLU A CA 1
ATOM 1387 C C . GLU A 1 200 ? 42.69600 -34.87200 -49.91100 1.000 83.59999 233 GLU A C 1
ATOM 1388 O O . GLU A 1 200 ? 43.71800 -35.51800 -50.18600 1.000 94.10698 233 GLU A O 1
ATOM 1394 N N . LEU A 1 201 ? 41.69300 -34.71000 -50.76700 1.000 74.75689 234 LEU A N 1
ATOM 1395 C CA . LEU A 1 201 ? 41.76800 -35.21500 -52.12900 1.000 73.89862 234 LEU A CA 1
ATOM 1396 C C . LEU A 1 201 ? 42.34800 -34.14900 -53.05900 1.000 75.97736 234 LEU A C 1
ATOM 1397 O O . LEU A 1 201 ? 42.49400 -32.98100 -52.69600 1.000 90.98914 234 LEU A O 1
ATOM 1402 N N . THR A 1 202 ? 42.70800 -34.57100 -54.26800 1.000 75.78894 235 THR A N 1
ATOM 1403 C CA . THR A 1 202 ? 43.30900 -33.65600 -55.23800 1.000 83.93628 235 THR A CA 1
ATOM 1404 C C . THR A 1 202 ? 42.27200 -32.82000 -55.97000 1.000 84.70648 235 THR A C 1
ATOM 1405 O O . THR A 1 202 ? 42.61100 -31.74700 -56.48900 1.000 73.37263 235 THR A O 1
ATOM 1409 N N . ILE A 1 203 ? 41.01700 -33.27900 -55.97400 1.000 74.28331 236 ILE A N 1
ATOM 1410 C CA . ILE A 1 203 ? 39.96900 -32.60800 -56.70900 1.000 69.28493 236 ILE A CA 1
ATOM 1411 C C . ILE A 1 203 ? 39.78500 -31.20200 -56.17300 1.000 70.78074 236 ILE A C 1
ATOM 1412 O O . ILE A 1 203 ? 40.19200 -30.87000 -55.05900 1.000 75.16493 236 ILE A O 1
ATOM 1417 N N . ASP A 1 204 ? 39.16000 -30.36600 -56.99300 1.000 75.85830 237 ASP A N 1
ATOM 1418 C CA . ASP A 1 204 ? 38.79500 -29.00000 -56.64600 1.000 72.76468 237 ASP A CA 1
ATOM 1419 C C . ASP A 1 204 ? 37.29100 -28.91100 -56.79900 1.000 71.00729 237 ASP A C 1
ATOM 1420 O O . ASP A 1 204 ? 36.77100 -29.06500 -57.90300 1.000 69.73959 237 ASP A O 1
ATOM 1425 N N . ILE A 1 205 ? 36.59800 -28.64300 -55.69600 1.000 87.20093 238 ILE A N 1
ATOM 1426 C CA . ILE A 1 205 ? 35.14500 -28.72200 -55.72900 1.000 89.07339 238 ILE A CA 1
ATOM 1427 C C . ILE A 1 205 ? 34.55300 -27.70700 -56.69300 1.000 89.69789 238 ILE A C 1
ATOM 1428 O O . ILE A 1 205 ? 33.51200 -27.97000 -57.31000 1.000 77.84041 238 ILE A O 1
ATOM 1433 N N . GLU A 1 206 ? 35.19300 -26.54200 -56.84700 1.000 95.98319 239 GLU A N 1
ATOM 1434 C CA . GLU A 1 206 ? 34.70300 -25.56900 -57.81400 1.000 99.55057 239 GLU A CA 1
ATOM 1435 C C . GLU A 1 206 ? 34.73700 -26.14800 -59.22700 1.000 98.61788 239 GLU A C 1
ATOM 1436 O O . GLU A 1 206 ? 33.76800 -26.01400 -59.98600 1.000 107.07930 239 GLU A O 1
ATOM 1438 N N . LEU A 1 207 ? 35.82200 -26.84200 -59.58000 1.000 90.54470 240 LEU A N 1
ATOM 1439 C CA . LEU A 1 207 ? 35.90600 -27.44500 -60.90800 1.000 92.49449 240 LEU A CA 1
ATOM 1440 C C . LEU A 1 207 ? 35.03100 -28.69300 -61.01600 1.000 87.98463 240 LEU A C 1
ATOM 1441 O O . LEU A 1 207 ? 34.47800 -28.99000 -62.08000 1.000 98.68873 240 LEU A O 1
ATOM 1446 N N . GLN A 1 208 ? 34.91700 -29.44700 -59.93100 1.000 82.28715 241 GLN A N 1
ATOM 1447 C CA . GLN A 1 208 ? 33.99000 -30.56400 -59.91100 1.000 83.62995 241 GLN A CA 1
ATOM 1448 C C . GLN A 1 208 ? 32.57000 -30.09100 -60.18200 1.000 88.41102 241 GLN A C 1
ATOM 1449 O O . GLN A 1 208 ? 31.81200 -30.76000 -60.88900 1.000 96.54727 241 GLN A O 1
ATOM 1455 N N . SER A 1 209 ? 32.18400 -28.94500 -59.61600 1.000 93.32313 242 SER A N 1
ATOM 1456 C CA . SER A 1 209 ? 30.83900 -28.42800 -59.84800 1.000 104.19174 242 SER A CA 1
ATOM 1457 C C . SER A 1 209 ? 30.63300 -28.09200 -61.31400 1.000 112.97960 242 SER A C 1
ATOM 1458 O O . SER A 1 209 ? 29.60200 -28.43700 -61.90800 1.000 119.58370 242 SER A O 1
ATOM 1461 N N . TYR A 1 210 ? 31.60500 -27.40200 -61.90900 1.000 94.61024 243 TYR A N 1
ATOM 1462 C CA . TYR A 1 210 ? 31.44700 -26.94800 -63.27900 1.000 81.39551 243 TYR A CA 1
ATOM 1463 C C . TYR A 1 210 ? 31.21400 -28.12200 -64.21700 1.000 91.69442 243 TYR A C 1
ATOM 1464 O O . TYR A 1 210 ? 30.35700 -28.05100 -65.10900 1.000 101.96904 243 TYR A O 1
ATOM 1473 N N . LEU A 1 211 ? 31.96800 -29.21300 -64.03400 1.000 81.30105 244 LEU A N 1
ATOM 1474 C CA . LEU A 1 211 ? 31.69900 -30.42300 -64.80300 1.000 73.90928 244 LEU A CA 1
ATOM 1475 C C . LEU A 1 211 ? 30.25800 -30.86000 -64.65300 1.000 77.31474 244 LEU A C 1
ATOM 1476 O O . LEU A 1 211 ? 29.62700 -31.28900 -65.62300 1.000 94.25601 244 LEU A O 1
ATOM 1481 N N . THR A 1 212 ? 29.72500 -30.78400 -63.43600 1.000 77.85975 245 THR A N 1
ATOM 1482 C CA . THR A 1 212 ? 28.40400 -31.34800 -63.21500 1.000 90.08668 245 THR A CA 1
ATOM 1483 C C . THR A 1 212 ? 27.35000 -30.53900 -63.95900 1.000 91.70023 245 THR A C 1
ATOM 1484 O O . THR A 1 212 ? 26.42600 -31.11400 -64.55700 1.000 90.95965 245 THR A O 1
ATOM 1488 N N . SER A 1 213 ? 27.51600 -29.21200 -64.00300 1.000 85.10009 246 SER A N 1
ATOM 1489 C CA . SER A 1 213 ? 26.54200 -28.38200 -64.70600 1.000 94.51266 246 SER A CA 1
ATOM 1490 C C . SER A 1 213 ? 26.78400 -28.34500 -66.21700 1.000 89.36987 246 SER A C 1
ATOM 1491 O O . SER A 1 213 ? 25.83100 -28.16900 -66.98700 1.000 86.40907 246 SER A O 1
ATOM 1494 N N . LEU A 1 214 ? 28.02700 -28.48700 -66.67400 1.000 91.51123 247 LEU A N 1
ATOM 1495 C CA . LEU A 1 214 ? 28.21500 -28.76600 -68.09100 1.000 91.11945 247 LEU A CA 1
ATOM 1496 C C . LEU A 1 214 ? 27.38800 -29.98000 -68.48700 1.000 91.18168 247 LEU A C 1
ATOM 1497 O O . LEU A 1 214 ? 26.45900 -29.88100 -69.29500 1.000 109.24534 247 LEU A O 1
ATOM 1502 N N . PHE A 1 215 ? 27.65800 -31.11500 -67.85000 1.000 81.13383 248 PHE A N 1
ATOM 1503 C CA . PHE A 1 215 ? 26.97500 -32.37800 -68.10400 1.000 82.68454 248 PHE A CA 1
ATOM 1504 C C . PHE A 1 215 ? 25.52200 -32.42700 -67.62300 1.000 91.46679 248 PHE A C 1
ATOM 1505 O O . PHE A 1 215 ? 24.89700 -33.48900 -67.77600 1.000 90.66247 248 PHE A O 1
ATOM 1513 N N . GLU A 1 216 ? 24.96300 -31.38000 -67.01800 1.000 94.34467 249 GLU A N 1
ATOM 1514 C CA . GLU A 1 216 ? 23.59500 -31.51700 -66.53400 1.000 104.93239 249 GLU A CA 1
ATOM 1515 C C . GLU A 1 216 ? 22.68500 -31.83600 -67.71200 1.000 105.69652 249 GLU A C 1
ATOM 1516 O O . GLU A 1 216 ? 22.70200 -31.13000 -68.72600 1.000 99.70446 249 GLU A O 1
ATOM 1522 N N . GLY A 1 217 ? 21.93400 -32.93600 -67.59400 1.000 107.93302 250 GLY A N 1
ATOM 1523 C CA . GLY A 1 217 ? 21.10400 -33.43400 -68.67000 1.000 109.38511 250 GLY A CA 1
ATOM 1524 C C . GLY A 1 217 ? 21.77800 -34.43300 -69.59200 1.000 105.65482 250 GLY A C 1
ATOM 1525 O O . G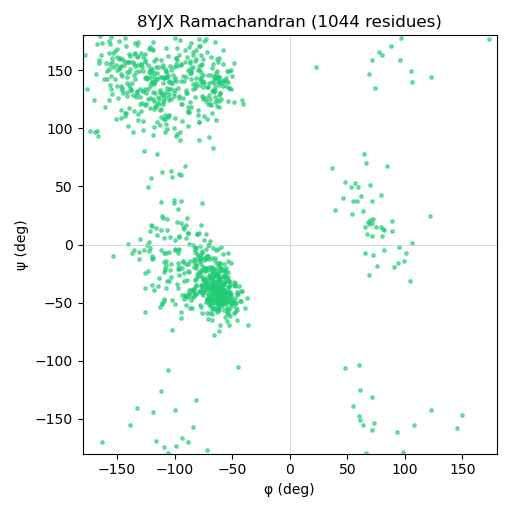LY A 1 217 ? 21.08400 -35.17500 -70.30100 1.000 111.59409 250 GLY A O 1
ATOM 1526 N N . ASN A 1 218 ? 23.10100 -34.48000 -69.60200 1.000 98.16077 251 ASN A N 1
ATOM 1527 C CA . ASN A 1 218 ? 23.84900 -35.40300 -70.43300 1.000 92.19066 251 ASN A CA 1
ATOM 1528 C C . ASN A 1 218 ? 24.42700 -36.52200 -69.56700 1.000 85.60221 251 ASN A C 1
ATOM 1529 O O . ASN A 1 218 ? 24.22100 -36.56000 -68.35300 1.000 101.97419 251 ASN A O 1
ATOM 1534 N N . ALA A 1 219 ? 25.14900 -37.44800 -70.20000 1.000 73.87080 252 ALA A N 1
ATOM 1535 C CA . ALA A 1 219 ? 25.75000 -38.57800 -69.51000 1.000 68.27865 252 ALA A CA 1
ATOM 1536 C C . ALA A 1 219 ? 27.19800 -38.70000 -69.93500 1.000 71.35468 252 ALA A C 1
ATOM 1537 O O . ALA A 1 219 ? 27.66600 -37.98000 -70.81500 1.000 78.23163 252 ALA A O 1
ATOM 1539 N N . GLY A 1 220 ? 27.91600 -39.62400 -69.30200 1.000 62.40831 253 GLY A N 1
ATOM 1540 C CA . GLY A 1 220 ? 29.31900 -39.76800 -69.62400 1.000 65.11407 253 GLY A CA 1
ATOM 1541 C C . GLY A 1 220 ? 30.32400 -39.63200 -68.49300 1.000 58.89509 253 GLY A C 1
ATOM 1542 O O . GLY A 1 220 ? 30.06900 -40.08800 -67.38000 1.000 59.68041 253 GLY A O 1
ATOM 1543 N N . ALA A 1 221 ? 31.47500 -39.02300 -68.77500 1.000 57.59012 254 ALA A N 1
ATOM 1544 C CA . ALA A 1 221 ? 32.64100 -39.12100 -67.90700 1.000 56.65299 254 ALA A CA 1
ATOM 1545 C C . ALA A 1 221 ? 33.57800 -37.95800 -68.20500 1.000 61.14063 254 ALA A C 1
ATOM 1546 O O . ALA A 1 221 ? 33.54600 -37.37700 -69.28800 1.000 87.44738 254 ALA A O 1
ATOM 1548 N N . ALA A 1 222 ? 34.40200 -37.60800 -67.22700 1.000 57.03709 255 ALA A N 1
ATOM 1549 C CA . ALA A 1 222 ? 35.36900 -36.53900 -67.44700 1.000 64.46619 255 ALA A CA 1
ATOM 1550 C C . ALA A 1 222 ? 36.50300 -36.66600 -66.43500 1.000 67.54874 255 ALA A C 1
ATOM 1551 O O . ALA A 1 222 ? 36.31200 -37.17100 -65.32900 1.000 74.14118 255 ALA A O 1
ATOM 1553 N N . ILE A 1 223 ? 37.69300 -36.24300 -66.83700 1.000 55.53741 256 ILE A N 1
ATOM 1554 C CA . ILE A 1 223 ? 38.88300 -36.35300 -66.00000 1.000 57.85771 256 ILE A CA 1
ATOM 1555 C C . ILE A 1 223 ? 39.80500 -35.20400 -66.33900 1.000 75.80399 256 ILE A C 1
ATOM 1556 O O . ILE A 1 223 ? 40.18600 -35.02200 -67.49800 1.000 88.51965 256 ILE A O 1
ATOM 1561 N N . ILE A 1 224 ? 40.20600 -34.45500 -65.33100 1.000 72.91923 257 ILE A N 1
ATOM 1562 C CA . ILE A 1 224 ? 41.25100 -33.46200 -65.47900 1.000 70.51222 257 ILE A CA 1
ATOM 1563 C C . ILE A 1 224 ? 42.38800 -33.89700 -64.56900 1.000 85.33217 257 ILE A C 1
ATOM 1564 O O . ILE A 1 224 ? 42.19800 -34.02100 -63.35400 1.000 100.37028 257 ILE A O 1
ATOM 1569 N N . MET A 1 225 ? 43.55300 -34.16200 -65.15000 1.000 72.50503 258 MET A N 1
ATOM 1570 C CA . MET A 1 225 ? 44.62100 -34.81100 -64.41300 1.000 61.22827 258 MET A CA 1
ATOM 1571 C C . MET A 1 225 ? 45.94300 -34.12700 -64.72500 1.000 79.13594 258 MET A C 1
ATOM 1572 O O . MET A 1 225 ? 46.20000 -33.74300 -65.86900 1.000 79.19425 258 MET A O 1
ATOM 1577 N N . ASN A 1 226 ? 46.75900 -33.93800 -63.69200 1.000 83.55615 259 ASN A N 1
ATOM 1578 C CA . ASN A 1 226 ? 48.11500 -33.43300 -63.86400 1.000 77.55275 259 ASN A CA 1
ATOM 1579 C C . ASN A 1 226 ? 48.98400 -34.49900 -64.52800 1.000 88.20718 259 ASN A C 1
ATOM 1580 O O . ASN A 1 226 ? 48.88700 -35.68500 -64.21000 1.000 112.83036 259 ASN A O 1
ATOM 1585 N N . VAL A 1 227 ? 49.84000 -34.07600 -65.46000 1.000 82.47995 260 VAL A N 1
ATOM 1586 C CA . VAL A 1 227 ? 50.62000 -35.02800 -66.24200 1.000 87.13071 260 VAL A CA 1
ATOM 1587 C C . VAL A 1 227 ? 51.91800 -35.42200 -65.56100 1.000 93.08511 260 VAL A C 1
ATOM 1588 O O . VAL A 1 227 ? 52.55100 -36.41200 -65.96500 1.000 98.51223 260 VAL A O 1
ATOM 1592 N N . ASN A 1 228 ? 52.33600 -34.68600 -64.53900 1.000 85.07547 261 ASN A N 1
ATOM 1593 C CA . ASN A 1 228 ? 53.63300 -34.92100 -63.92600 1.000 90.84601 261 ASN A CA 1
ATOM 1594 C C . ASN A 1 228 ? 53.56000 -35.94800 -62.80300 1.000 110.36849 261 ASN A C 1
ATOM 1595 O O . ASN A 1 228 ? 54.39700 -36.85300 -62.73900 1.000 126.51122 261 ASN A O 1
ATOM 1600 N N . ASP A 1 229 ? 52.55900 -35.83400 -61.92000 1.000 107.31938 262 ASP A N 1
ATOM 1601 C CA . ASP A 1 229 ? 52.44600 -36.71000 -60.76300 1.000 94.55804 262 ASP A CA 1
ATOM 1602 C C . ASP A 1 229 ? 51.16000 -37.53000 -60.71100 1.000 85.95993 262 ASP A C 1
ATOM 1603 O O . ASP A 1 229 ? 51.05600 -38.42500 -59.86400 1.000 91.69478 262 ASP A O 1
ATOM 1608 N N . GLY A 1 230 ? 50.18500 -37.25400 -61.56900 1.000 71.53307 263 GLY A N 1
ATOM 1609 C CA . GLY A 1 230 ? 48.96200 -38.02900 -61.62300 1.000 85.63436 263 GLY A CA 1
ATOM 1610 C C . GLY A 1 230 ? 47.80100 -37.47400 -60.82800 1.000 84.45352 263 GLY A C 1
ATOM 1611 O O . GLY A 1 230 ? 46.70500 -38.05800 -60.86500 1.000 85.48626 263 GLY A O 1
ATOM 1612 N N . SER A 1 231 ? 47.99800 -36.36500 -60.13000 1.000 68.68819 264 SER A N 1
ATOM 1613 C CA . SER A 1 231 ? 46.96100 -35.81600 -59.27300 1.000 74.57909 264 SER A CA 1
ATOM 1614 C C . SER A 1 231 ? 45.72400 -35.44300 -60.07000 1.000 75.59272 264 SER A C 1
ATOM 1615 O O . SER A 1 231 ? 45.77500 -34.57400 -60.94000 1.000 81.28964 264 SER A O 1
ATOM 1618 N N . ILE A 1 232 ? 44.60800 -36.08800 -59.75200 1.000 64.96807 265 ILE A N 1
ATOM 1619 C CA . ILE A 1 232 ? 43.34400 -35.83500 -60.43200 1.000 63.21533 265 ILE A CA 1
ATOM 1620 C C . ILE A 1 232 ? 42.70700 -34.55800 -59.89200 1.000 76.44323 265 ILE A C 1
ATOM 1621 O O . ILE A 1 232 ? 42.12600 -34.54800 -58.80400 1.000 95.92945 265 ILE A O 1
ATOM 1626 N N . LEU A 1 233 ? 42.77300 -33.49000 -60.67000 1.000 63.67069 266 LEU A N 1
ATOM 1627 C CA . LEU A 1 233 ? 42.21200 -32.21700 -60.26000 1.000 65.66186 266 LEU A CA 1
ATOM 1628 C C . LEU A 1 233 ? 40.69900 -32.17100 -60.38800 1.000 70.79247 266 LEU A C 1
ATOM 1629 O O . LEU A 1 233 ? 40.06400 -31.32900 -59.74800 1.000 85.11649 266 LEU A O 1
ATOM 1634 N N . ALA A 1 234 ? 40.10500 -33.02300 -61.21400 1.000 70.36364 267 ALA A N 1
ATOM 1635 C CA . ALA A 1 234 ? 38.65900 -33.18800 -61.18200 1.000 64.35731 267 ALA A CA 1
ATOM 1636 C C . ALA A 1 234 ? 38.34900 -34.44300 -61.95400 1.000 72.20404 267 ALA A C 1
ATOM 1637 O O . ALA A 1 234 ? 39.13900 -34.85600 -62.80500 1.000 88.67208 267 ALA A O 1
ATOM 1639 N N . ALA A 1 235 ? 37.20100 -35.04300 -61.65700 1.000 63.95705 268 ALA A N 1
ATOM 1640 C CA . ALA A 1 235 ? 36.84200 -36.28100 -62.34000 1.000 67.16818 268 ALA A CA 1
ATOM 1641 C C . ALA A 1 235 ? 35.40700 -36.61700 -62.00900 1.000 60.83440 268 ALA A C 1
ATOM 1642 O O . ALA A 1 235 ? 35.07100 -36.71700 -60.84200 1.000 62.33853 268 ALA A O 1
ATOM 1644 N N . GLY A 1 236 ? 34.57300 -36.78500 -63.02200 1.000 67.55601 269 GLY A N 1
ATOM 1645 C CA . GLY A 1 236 ? 33.18000 -37.11700 -62.81100 1.000 75.37975 269 GLY A CA 1
ATOM 1646 C C . GLY A 1 236 ? 32.71100 -38.25200 -63.69900 1.000 75.02316 269 GLY A C 1
ATOM 1647 O O . GLY A 1 236 ? 33.20900 -38.46300 -64.80400 1.000 66.41832 269 GLY A O 1
ATOM 1648 N N . SER A 1 237 ? 31.76900 -39.01200 -63.17000 1.000 69.61359 270 SER A N 1
ATOM 1649 C CA . SER A 1 237 ? 30.89900 -39.87100 -63.95500 1.000 63.95845 270 SER A CA 1
ATOM 1650 C C . SER A 1 237 ? 29.52800 -39.20600 -63.95700 1.000 64.32955 270 SER A C 1
ATOM 1651 O O . SER A 1 237 ? 29.13900 -38.56900 -62.97800 1.000 66.72580 270 SER A O 1
ATOM 1654 N N . PHE A 1 238 ? 28.80400 -39.30500 -65.06300 1.000 66.98777 271 PHE A N 1
ATOM 1655 C CA . PHE A 1 238 ? 27.56900 -38.55100 -65.08600 1.000 67.74697 271 PHE A CA 1
ATOM 1656 C C . PHE A 1 238 ? 26.41700 -39.37800 -65.64100 1.000 70.11584 271 PHE A C 1
ATOM 1657 O O . PHE A 1 238 ? 26.63200 -40.26300 -66.47400 1.000 83.48483 271 PHE A O 1
ATOM 1665 N N . PRO A 1 239 ? 25.19700 -39.17200 -65.13800 1.000 81.23799 272 PRO A N 1
ATOM 1666 C CA . PRO A 1 239 ? 24.88400 -38.24600 -64.03700 1.000 93.20696 272 PRO A CA 1
ATOM 1667 C C . PRO A 1 239 ? 25.30700 -38.78300 -62.66600 1.000 95.50766 272 PRO A C 1
ATOM 1668 O O . PRO A 1 239 ? 25.52500 -39.98900 -62.51800 1.000 91.97197 272 PRO A O 1
ATOM 1672 N N . GLU A 1 240 ? 25.45300 -37.88700 -61.69500 1.000 100.50849 273 GLU A N 1
ATOM 1673 C CA . GLU A 1 240 ? 25.80000 -38.24100 -60.32600 1.000 89.15448 273 GLU A CA 1
ATOM 1674 C C . GLU A 1 240 ? 24.54800 -38.27400 -59.44900 1.000 85.67662 273 GLU A C 1
ATOM 1675 O O . GLU A 1 240 ? 23.50000 -37.72100 -59.80700 1.000 85.02798 273 GLU A O 1
ATOM 1681 N N . TYR A 1 241 ? 24.65400 -38.96400 -58.30900 1.000 82.00861 274 TYR A N 1
ATOM 1682 C CA . TYR A 1 241 ? 23.55400 -39.07200 -57.35100 1.000 95.87416 274 TYR A CA 1
ATOM 1683 C C . TYR A 1 241 ? 23.87200 -38.32400 -56.05700 1.000 90.24255 274 TYR A C 1
ATOM 1684 O O . TYR A 1 241 ? 25.02400 -38.03700 -55.73700 1.000 79.86266 274 TYR A O 1
ATOM 1693 N N . ASP A 1 242 ? 22.81900 -37.99200 -55.32000 1.000 92.88874 275 ASP A N 1
ATOM 1694 C CA . ASP A 1 242 ? 22.99500 -37.38800 -54.00700 1.000 96.98451 275 ASP A CA 1
ATOM 1695 C C . ASP A 1 242 ? 23.42200 -38.46000 -53.01100 1.000 94.64957 275 ASP A C 1
ATOM 1696 O O . ASP A 1 242 ? 22.74900 -39.48600 -52.86500 1.000 86.41262 275 ASP A O 1
ATOM 1701 N N . LEU A 1 243 ? 24.54700 -38.22100 -52.33000 1.000 89.07478 276 LEU A N 1
ATOM 1702 C CA . LEU A 1 243 ? 25.11000 -39.22100 -51.42700 1.000 82.70641 276 LEU A CA 1
ATOM 1703 C C . LEU A 1 243 ? 24.31100 -39.34500 -50.12800 1.000 96.87627 276 LEU A C 1
ATOM 1704 O O . LEU A 1 243 ? 24.08700 -40.45700 -49.63600 1.000 99.11146 276 LEU A O 1
ATOM 1709 N N . ASN A 1 244 ? 23.87500 -38.22000 -49.56500 1.000 90.72753 277 ASN A N 1
ATOM 1710 C CA . ASN A 1 244 ? 23.30900 -38.22100 -48.22000 1.000 94.31724 277 ASN A CA 1
ATOM 1711 C C . ASN A 1 244 ? 22.16600 -39.21000 -48.01700 1.000 110.83772 277 ASN A C 1
ATOM 1712 O O . ASN A 1 244 ? 22.08200 -39.78800 -46.91900 1.000 125.22805 277 ASN A O 1
ATOM 1717 N N . PRO A 1 245 ? 21.26700 -39.45500 -48.98000 1.000 106.02289 278 PRO A N 1
ATOM 1718 C CA . PRO A 1 245 ? 20.21100 -40.45400 -48.74700 1.000 113.40033 278 PRO A CA 1
ATOM 1719 C C . PRO A 1 245 ? 20.73700 -41.86400 -48.57300 1.000 110.38474 278 PRO A C 1
ATOM 1720 O O . PRO A 1 245 ? 19.97900 -42.74800 -48.15300 1.000 105.41746 278 PRO A O 1
ATOM 1724 N N . PHE A 1 246 ? 22.00800 -42.10600 -48.86600 1.000 91.69184 279 PHE A N 1
ATOM 1725 C CA . PHE A 1 246 ? 22.53600 -43.44300 -48.66500 1.000 97.36108 279 PHE A CA 1
ATOM 1726 C C . PHE A 1 246 ? 22.93800 -43.70100 -47.21700 1.000 114.45738 279 PHE A C 1
ATOM 1727 O O . PHE A 1 246 ? 22.85600 -44.85200 -46.76700 1.000 121.18796 279 PHE A O 1
ATOM 1735 N N . VAL A 1 247 ? 23.36800 -42.67100 -46.47200 1.000 110.54575 280 VAL A N 1
ATOM 1736 C CA . VAL A 1 247 ? 23.68800 -42.88300 -45.06100 1.000 96.89555 280 VAL A CA 1
ATOM 1737 C C . VAL A 1 247 ? 22.43300 -43.29000 -44.30600 1.000 103.40269 280 VAL A C 1
ATOM 1738 O O . VAL A 1 247 ? 22.42200 -44.30500 -43.60500 1.000 103.08430 280 VAL A O 1
ATOM 1742 N N . THR A 1 248 ? 21.33100 -42.56100 -44.52300 1.000 124.10568 281 THR A N 1
ATOM 1743 C CA . THR A 1 248 ? 20.08300 -42.82800 -43.81200 1.000 119.43810 281 THR A CA 1
ATOM 1744 C C . THR A 1 248 ? 19.46500 -44.14700 -44.24300 1.000 112.93473 281 THR A C 1
ATOM 1745 O O . THR A 1 248 ? 18.76500 -44.78300 -43.45200 1.000 116.25307 281 THR A O 1
ATOM 1749 N N . GLY A 1 249 ? 19.70500 -44.56600 -45.48500 1.000 115.15340 282 GLY A N 1
ATOM 1750 C CA . GLY A 1 249 ? 19.13600 -45.79200 -46.02700 1.000 121.10344 282 GLY A CA 1
ATOM 1751 C C . GLY A 1 249 ? 18.31900 -45.58500 -47.29000 1.000 124.15844 282 GLY A C 1
ATOM 1752 O O . GLY A 1 249 ? 17.62900 -44.57600 -47.42700 1.000 126.25326 282 GLY A O 1
ATOM 1753 N N . ILE A 1 250 ? 18.36800 -46.54500 -48.23700 1.000 112.69558 283 ILE A N 1
ATOM 1754 C CA . ILE A 1 250 ? 17.64300 -46.38300 -49.49200 1.000 110.61870 283 ILE A CA 1
ATOM 1755 C C . ILE A 1 250 ? 16.21700 -46.89700 -49.31100 1.000 113.05652 283 ILE A C 1
ATOM 1756 O O . ILE A 1 250 ? 15.94800 -47.82900 -48.54000 1.000 108.98583 283 ILE A O 1
ATOM 1758 N N . SER A 1 251 ? 15.29200 -46.25700 -50.02500 1.000 114.87459 284 SER A N 1
ATOM 1759 C CA . SER A 1 251 ? 13.87200 -46.58200 -50.03900 1.000 121.17585 284 SER A CA 1
ATOM 1760 C C . SER A 1 251 ? 13.55600 -47.70900 -51.01900 1.000 120.47332 284 SER A C 1
ATOM 1761 O O . SER A 1 251 ? 14.32500 -48.01200 -51.93200 1.000 106.44576 284 SER A O 1
ATOM 1764 N N . PHE A 1 252 ? 12.37700 -48.30700 -50.84800 1.000 137.34780 285 PHE A N 1
ATOM 1765 C CA . PHE A 1 252 ? 11.85200 -49.17000 -51.90500 1.000 138.12460 285 PHE A CA 1
ATOM 1766 C C . PHE A 1 252 ? 11.82700 -48.42400 -53.23300 1.000 129.96933 285 PHE A C 1
ATOM 1767 O O . PHE A 1 252 ? 12.29600 -48.93200 -54.25500 1.000 124.07516 285 PHE A O 1
ATOM 1769 N N . LYS A 1 253 ? 11.32700 -47.18600 -53.22100 1.000 130.87414 286 LYS A N 1
ATOM 1770 C CA . LYS A 1 253 ? 11.23300 -46.40800 -54.45200 1.000 120.83920 286 LYS A CA 1
ATOM 1771 C C . LYS A 1 253 ? 12.60400 -45.95700 -54.93700 1.000 116.81018 286 LYS A C 1
ATOM 1772 O O . LYS A 1 253 ? 12.82900 -45.85100 -56.14700 1.000 127.89933 286 LYS A O 1
ATOM 1774 N N . ASP A 1 254 ? 13.53000 -45.67300 -54.01800 1.000 114.75782 287 ASP A N 1
ATOM 1775 C CA . ASP A 1 254 ? 14.87500 -45.27600 -54.42900 1.000 113.78032 287 ASP A CA 1
ATOM 1776 C C . ASP A 1 254 ? 15.57100 -46.37800 -55.22600 1.000 104.55505 287 ASP A C 1
ATOM 1777 O O . ASP A 1 254 ? 16.34800 -46.08900 -56.14500 1.000 92.39271 287 ASP A O 1
ATOM 1782 N N . TRP A 1 255 ? 15.30000 -47.64300 -54.89700 1.000 110.04683 288 TRP A N 1
ATOM 1783 C CA . TRP A 1 255 ? 15.94200 -48.75100 -55.60300 1.000 115.46555 288 TRP A CA 1
ATOM 1784 C C . TRP A 1 255 ? 15.49500 -48.82700 -57.06200 1.000 125.52243 288 TRP A C 1
ATOM 1785 O O . TRP A 1 255 ? 16.32300 -49.04000 -57.96000 1.000 120.88860 288 TRP A O 1
ATOM 1796 N N . ASP A 1 256 ? 14.19300 -48.66000 -57.31700 1.000 124.31301 289 ASP A N 1
ATOM 1797 C CA . ASP A 1 256 ? 13.67900 -48.71300 -58.68200 1.000 113.29880 289 ASP A CA 1
ATOM 1798 C C . ASP A 1 256 ? 14.41200 -47.72300 -59.58300 1.000 104.47911 289 ASP A C 1
ATOM 1799 O O . ASP A 1 256 ? 15.16000 -48.12000 -60.48200 1.000 110.97069 289 ASP A O 1
ATOM 1804 N N . GLU A 1 257 ? 14.24900 -46.42500 -59.32600 1.000 101.33611 290 GLU A N 1
ATOM 1805 C CA . GLU A 1 257 ? 14.86400 -45.37800 -60.13900 1.000 106.27821 290 GLU A CA 1
ATOM 1806 C C . GLU A 1 257 ? 16.39300 -45.47500 -60.15900 1.000 110.80068 290 GLU A C 1
ATOM 1807 O O . GLU A 1 257 ? 17.06500 -44.67200 -60.81800 1.000 98.63888 290 GLU A O 1
ATOM 1809 N N . LEU A 1 258 ? 16.94800 -46.44500 -59.42200 1.000 117.35081 291 LEU A N 1
ATOM 1810 C CA . LEU A 1 258 ? 18.36000 -46.80900 -59.49700 1.000 109.62858 291 LEU A CA 1
ATOM 1811 C C . LEU A 1 258 ? 18.60100 -47.98800 -60.42900 1.000 91.73824 291 LEU A C 1
ATOM 1812 O O . LEU A 1 258 ? 19.70600 -48.12900 -60.96300 1.000 80.40564 291 LEU A O 1
ATOM 1817 N N . SER A 1 259 ? 17.58900 -48.84200 -60.61900 1.000 84.55225 292 SER A N 1
ATOM 1818 C CA . SER A 1 259 ? 17.69400 -50.02900 -61.45600 1.000 92.45887 292 SER A CA 1
ATOM 1819 C C . SER A 1 259 ? 16.94600 -49.91600 -62.77500 1.000 102.59265 292 SER A C 1
ATOM 1820 O O . SER A 1 259 ? 17.16900 -50.74300 -63.66200 1.000 106.94048 292 SER A O 1
ATOM 1823 N N . ASN A 1 260 ? 16.06200 -48.93500 -62.92900 1.000 108.98743 293 ASN A N 1
ATOM 1824 C CA . ASN A 1 260 ? 15.31500 -48.80200 -64.17100 1.000 119.67645 293 ASN A CA 1
ATOM 1825 C C . ASN A 1 260 ? 15.58700 -47.44700 -64.80700 1.000 120.41704 293 ASN A C 1
ATOM 1826 O O . ASN A 1 260 ? 14.66000 -46.67200 -65.05700 1.000 144.31832 293 ASN A O 1
ATOM 1831 N N . SER A 1 261 ? 16.85400 -47.15500 -65.07800 1.000 80.59916 294 SER A N 1
ATOM 1832 C CA . SER A 1 261 ? 17.24600 -45.82900 -65.53400 1.000 86.45787 294 SER A CA 1
ATOM 1833 C C . SER A 1 261 ? 18.33400 -45.98000 -66.57200 1.000 96.17729 294 SER A C 1
ATOM 1834 O O . SER A 1 261 ? 19.46400 -46.35400 -66.23600 1.000 90.85625 294 SER A O 1
ATOM 1837 N N . LEU A 1 262 ? 18.01600 -45.62300 -67.81000 1.000 96.35791 295 LEU A N 1
ATOM 1838 C CA . LEU A 1 262 ? 18.94000 -45.86300 -68.90500 1.000 77.94240 295 LEU A CA 1
ATOM 1839 C C . LEU A 1 262 ? 20.11500 -44.90800 -68.92000 1.000 68.64465 295 LEU A C 1
ATOM 1840 O O . LEU A 1 262 ? 20.91400 -44.98800 -69.84800 1.000 66.22059 295 LEU A O 1
ATOM 1845 N N . ASP A 1 263 ? 20.26100 -44.01500 -67.94100 1.000 74.12347 296 ASP A N 1
ATOM 1846 C CA . ASP A 1 263 ? 21.49400 -43.24300 -67.84800 1.000 78.44895 296 ASP A CA 1
ATOM 1847 C C . ASP A 1 263 ? 22.45200 -43.81000 -66.80100 1.000 82.23948 296 ASP A C 1
ATOM 1848 O O . ASP A 1 263 ? 23.59400 -43.34700 -66.70300 1.000 68.78403 296 ASP A O 1
ATOM 1853 N N . HIS A 1 264 ? 22.02800 -44.83700 -66.05400 1.000 102.30445 297 HIS A N 1
ATOM 1854 C CA . HIS A 1 264 ? 22.86100 -45.63200 -65.15200 1.000 102.53156 297 HIS A CA 1
ATOM 1855 C C . HIS A 1 264 ? 23.64100 -44.79600 -64.15000 1.000 96.16375 297 HIS A C 1
ATOM 1856 O O . HIS A 1 264 ? 24.84300 -45.02000 -63.98000 1.000 103.98509 297 HIS A O 1
ATOM 1863 N N . PRO A 1 265 ? 23.00400 -43.86600 -63.43700 1.000 78.71955 298 PRO A N 1
ATOM 1864 C CA . PRO A 1 265 ? 23.78300 -42.93500 -62.62100 1.000 77.97469 298 PRO A CA 1
ATOM 1865 C C . PRO A 1 265 ? 24.44900 -43.62800 -61.45500 1.000 83.76099 298 PRO A C 1
ATOM 1866 O O . PRO A 1 265 ? 25.46100 -43.13200 -60.93900 1.000 80.83123 298 PRO A O 1
ATOM 1870 N N . PHE A 1 266 ? 23.95100 -44.79500 -61.07300 1.000 81.64250 299 PHE A N 1
ATOM 1871 C CA . PHE A 1 266 ? 24.53500 -45.56400 -59.99800 1.000 80.37040 299 PHE A CA 1
ATOM 1872 C C . PHE A 1 266 ? 25.88400 -46.23000 -60.36700 1.000 78.05611 299 PHE A C 1
ATOM 1873 O O . PHE A 1 266 ? 26.35900 -47.02700 -59.55400 1.000 84.51353 299 PHE A O 1
ATOM 1881 N N . THR A 1 267 ? 26.53900 -45.96500 -61.49700 1.000 71.59784 300 THR A N 1
ATOM 1882 C CA . THR A 1 267 ? 27.70500 -46.73200 -61.93000 1.000 64.56827 300 THR A CA 1
ATOM 1883 C C . THR A 1 267 ? 28.84400 -45.76800 -62.21600 1.000 69.81092 300 THR A C 1
ATOM 1884 O O . THR A 1 267 ? 28.65100 -44.76100 -62.91100 1.000 75.73018 300 THR A O 1
ATOM 1888 N N . ASN A 1 268 ? 30.02800 -46.06700 -61.68600 1.000 74.51523 301 ASN A N 1
ATOM 1889 C CA . ASN A 1 268 ? 31.16900 -45.17400 -61.90000 1.000 75.95060 301 ASN A CA 1
ATOM 1890 C C . ASN A 1 268 ? 31.73800 -45.42500 -63.28800 1.000 78.83296 301 ASN A C 1
ATOM 1891 O O . ASN A 1 268 ? 32.64400 -46.24000 -63.48400 1.000 73.13222 301 ASN A O 1
ATOM 1896 N N . LYS A 1 269 ? 31.21500 -44.68400 -64.25800 1.000 73.10295 302 LYS A N 1
ATOM 1897 C CA . LYS A 1 269 ? 31.63200 -44.87800 -65.63500 1.000 64.04632 302 LYS A CA 1
ATOM 1898 C C . LYS A 1 269 ? 33.13500 -44.69800 -65.80500 1.000 70.03269 302 LYS A C 1
ATOM 1899 O O . LYS A 1 269 ? 33.72200 -45.28600 -66.71700 1.000 80.16660 302 LYS A O 1
ATOM 1905 N N . LEU A 1 270 ? 33.77600 -43.91200 -64.92700 1.000 65.36580 303 LEU A N 1
ATOM 1906 C CA . LEU A 1 270 ? 35.20000 -43.60900 -65.08100 1.000 60.84035 303 LEU A CA 1
ATOM 1907 C C . LEU A 1 270 ? 36.05900 -44.86500 -65.05200 1.000 65.96130 303 LEU A C 1
ATOM 1908 O O . LEU A 1 270 ? 37.04800 -44.95500 -65.77900 1.000 75.49799 303 LEU A O 1
ATOM 1913 N N . ILE A 1 271 ? 35.72800 -45.83300 -64.20700 1.000 55.84577 304 ILE A N 1
ATOM 1914 C CA . ILE A 1 271 ? 36.63700 -46.96000 -64.02200 1.000 61.00850 304 ILE A CA 1
ATOM 1915 C C . ILE A 1 271 ? 35.84600 -48.25500 -63.99900 1.000 68.93563 304 ILE A C 1
ATOM 1916 O O . ILE A 1 271 ? 36.41500 -49.35600 -63.94600 1.000 65.64340 304 ILE A O 1
ATOM 1921 N N . ASN A 1 272 ? 34.52400 -48.13100 -63.99500 1.000 66.10629 305 ASN A N 1
ATOM 1922 C CA . ASN A 1 272 ? 33.66700 -49.28700 -64.13800 1.000 69.50075 305 ASN A CA 1
ATOM 1923 C C . ASN A 1 272 ? 32.90200 -49.29700 -65.44500 1.000 82.90908 305 ASN A C 1
ATOM 1924 O O . ASN A 1 272 ? 32.18200 -50.28000 -65.69400 1.000 77.36593 305 ASN A O 1
ATOM 1929 N N . GLY A 1 273 ? 33.01300 -48.25100 -66.23700 1.000 75.81835 306 GLY A N 1
ATOM 1930 C CA . GLY A 1 273 ? 32.42800 -48.20300 -67.56400 1.000 70.47431 306 GLY A CA 1
ATOM 1931 C C . GLY A 1 273 ? 33.52000 -48.37100 -68.59600 1.000 86.05777 306 GLY A C 1
ATOM 1932 O O . GLY A 1 273 ? 34.55500 -47.69500 -68.54400 1.000 89.87692 306 GLY A O 1
ATOM 1933 N N . TYR A 1 274 ? 33.30300 -49.29200 -69.52600 1.000 81.56598 307 TYR A N 1
ATOM 1934 C CA . TYR A 1 274 ? 34.25500 -49.41300 -70.60600 1.000 81.38666 307 TYR A CA 1
ATOM 1935 C C . TYR A 1 274 ? 33.55800 -49.37300 -71.96800 1.000 76.21077 307 TYR A C 1
ATOM 1936 O O . TYR A 1 274 ? 32.37700 -49.70100 -72.12000 1.000 84.04437 307 TYR A O 1
ATOM 1945 N N . TYR A 1 275 ? 34.31400 -48.91900 -72.95200 1.000 58.28967 308 TYR A N 1
ATOM 1946 C CA . TYR A 1 275 ? 33.80900 -48.39500 -74.20700 1.000 60.46281 308 TYR A CA 1
ATOM 1947 C C . TYR A 1 275 ? 34.89200 -48.59300 -75.24900 1.000 79.37122 308 TYR A C 1
ATOM 1948 O O . TYR A 1 275 ? 36.07500 -48.71100 -74.90500 1.000 90.14409 308 TYR A O 1
ATOM 1957 N N . PRO A 1 276 ? 34.53300 -48.63100 -76.52300 1.000 64.94232 309 PRO A N 1
ATOM 1958 C CA . PRO A 1 276 ? 35.53100 -48.75800 -77.55600 1.000 51.33002 309 PRO A CA 1
ATOM 1959 C C . PRO A 1 276 ? 36.34400 -47.48700 -77.65800 1.000 58.33554 309 PRO A C 1
ATOM 1960 O O . PRO A 1 276 ? 35.78500 -46.38800 -77.76900 1.000 60.67681 309 PRO A O 1
ATOM 1964 N N . PRO A 1 277 ? 37.66800 -47.60200 -77.62100 1.000 58.02543 310 PRO A N 1
ATOM 1965 C CA . PRO A 1 277 ? 38.51200 -46.39700 -77.65400 1.000 57.61497 310 PRO A CA 1
ATOM 1966 C C . PRO A 1 277 ? 38.35400 -45.60800 -78.92700 1.000 68.99024 310 PRO A C 1
ATOM 1967 O O . PRO A 1 277 ? 38.51700 -44.38100 -78.90200 1.000 82.22295 310 PRO A O 1
ATOM 1971 N N . GLY A 1 278 ? 38.05600 -46.28400 -80.03700 1.000 65.11327 311 GLY A N 1
ATOM 1972 C CA . GLY A 1 278 ? 37.92800 -45.65900 -81.33200 1.000 73.40769 311 GLY A CA 1
ATOM 1973 C C . GLY A 1 278 ? 39.22400 -45.03900 -81.80700 1.000 73.69898 311 GLY A C 1
ATOM 1974 O O . GLY A 1 278 ? 40.32400 -45.42400 -81.40600 1.000 61.65886 311 GLY A O 1
ATOM 1975 N N . SER A 1 279 ? 39.08500 -44.06500 -82.67100 1.000 84.57990 312 SER A N 1
ATOM 1976 C CA . SER A 1 279 ? 40.16900 -43.39100 -83.33900 1.000 87.74606 312 SER A CA 1
ATOM 1977 C C . SER A 1 279 ? 41.24500 -42.90900 -82.36500 1.000 86.37885 312 SER A C 1
ATOM 1978 O O . SER A 1 279 ? 42.32800 -42.60500 -82.84600 1.000 102.23940 312 SER A O 1
ATOM 1981 N N . VAL A 1 280 ? 41.02100 -42.82400 -81.05100 1.000 70.43127 313 VAL A N 1
ATOM 1982 C CA . VAL A 1 280 ? 42.02400 -42.24000 -80.16000 1.000 83.04041 313 VAL A CA 1
ATOM 1983 C C . VAL A 1 280 ? 43.18600 -43.18300 -79.90300 1.000 83.43301 313 VAL A C 1
ATOM 1984 O O . VAL A 1 280 ? 44.16600 -42.78500 -79.25500 1.000 92.95581 313 VAL A O 1
ATOM 1988 N N . VAL A 1 281 ? 43.10600 -44.43300 -80.35600 1.000 58.08197 314 VAL A N 1
ATOM 1989 C CA . VAL A 1 281 ? 44.26800 -45.30100 -80.21000 1.000 63.54576 314 VAL A CA 1
ATOM 1990 C C . VAL A 1 281 ? 45.30100 -45.04500 -81.27900 1.000 76.35373 314 VAL A C 1
ATOM 1991 O O . VAL A 1 281 ? 46.40200 -45.60700 -81.20800 1.000 82.57769 314 VAL A O 1
ATOM 1995 N N . LYS A 1 282 ? 44.96800 -44.21900 -82.27000 1.000 82.61985 315 LYS A N 1
ATOM 1996 C CA . LYS A 1 282 ? 45.83800 -44.09100 -83.42700 1.000 75.81861 315 LYS A CA 1
ATOM 1997 C C . LYS A 1 282 ? 47.21300 -43.57900 -83.02600 1.000 77.56545 315 LYS A C 1
ATOM 1998 O O . LYS A 1 282 ? 48.22200 -44.06500 -83.55100 1.000 75.74873 315 LYS A O 1
ATOM 2004 N N . MET A 1 283 ? 47.28100 -42.66400 -82.04800 1.000 72.34143 316 MET A N 1
ATOM 2005 C CA . MET A 1 283 ? 48.58300 -42.24300 -81.52700 1.000 76.32545 316 MET A CA 1
ATOM 2006 C C . MET A 1 283 ? 49.41700 -43.43900 -81.08800 1.000 77.33651 316 MET A C 1
ATOM 2007 O O . MET A 1 283 ? 50.63500 -43.48000 -81.31300 1.000 74.01720 316 MET A O 1
ATOM 2012 N N . GLY A 1 284 ? 48.77800 -44.41600 -80.44800 1.000 58.78238 317 GLY A N 1
ATOM 2013 C CA . GLY A 1 284 ? 49.50000 -45.55300 -79.92800 1.000 63.02729 317 GLY A CA 1
ATOM 2014 C C . GLY A 1 284 ? 49.75400 -46.57100 -81.01100 1.000 67.42724 317 GLY A C 1
ATOM 2015 O O . GLY A 1 284 ? 50.85400 -47.13300 -81.10300 1.000 65.63880 317 GLY A O 1
ATOM 2016 N N . VAL A 1 285 ? 48.73000 -46.81000 -81.83600 1.000 60.40753 318 VAL A N 1
ATOM 2017 C CA . VAL A 1 285 ? 48.89600 -47.68100 -82.99400 1.000 60.04415 318 VAL A CA 1
ATOM 2018 C C . VAL A 1 285 ? 49.92300 -47.08500 -83.94500 1.000 63.35991 318 VAL A C 1
ATOM 2019 O O . VAL A 1 285 ? 50.81100 -47.78400 -84.45700 1.000 58.28426 318 VAL A O 1
ATOM 2023 N N . GLY A 1 286 ? 49.84300 -45.77100 -84.16100 1.000 62.09114 319 GLY A N 1
ATOM 2024 C CA . GLY A 1 286 ? 50.87000 -45.09300 -84.92900 1.000 73.38005 319 GLY A CA 1
ATOM 2025 C C . GLY A 1 286 ? 52.25800 -45.23600 -84.33500 1.000 78.53102 319 GLY A C 1
ATOM 2026 O O . GLY A 1 286 ? 53.25400 -45.32700 -85.06800 1.000 76.62677 319 GLY A O 1
ATOM 2027 N N . LEU A 1 287 ? 52.35500 -45.25400 -83.00600 1.000 91.11100 320 LEU A N 1
ATOM 2028 C CA . LEU A 1 287 ? 53.66600 -45.45900 -82.41100 1.000 83.31680 320 LEU A CA 1
ATOM 2029 C C . LEU A 1 287 ? 54.19300 -46.85300 -82.73500 1.000 79.88045 320 LEU A C 1
ATOM 2030 O O . LEU A 1 287 ? 55.39900 -47.02700 -82.97800 1.000 68.71293 320 LEU A O 1
ATOM 2035 N N . SER A 1 288 ? 53.29900 -47.85000 -82.78600 1.000 76.86733 321 SER A N 1
ATOM 2036 C CA . SER A 1 288 ? 53.75000 -49.21000 -83.05400 1.000 73.83022 321 SER A CA 1
ATOM 2037 C C . SER A 1 288 ? 54.24600 -49.35300 -84.48200 1.000 85.78397 321 SER A C 1
ATOM 2038 O O . SER A 1 288 ? 55.11700 -50.19500 -84.74800 1.000 93.37443 321 SER A O 1
ATOM 2041 N N . PHE A 1 289 ? 53.73400 -48.52300 -85.40500 1.000 75.46591 322 PHE A N 1
ATOM 2042 C CA . PHE A 1 289 ? 54.17900 -48.59400 -86.79700 1.000 67.49721 322 PHE A CA 1
ATOM 2043 C C . PHE A 1 289 ? 55.65100 -48.23500 -86.92400 1.000 81.51218 322 PHE A C 1
ATOM 2044 O O . PHE A 1 289 ? 56.42900 -48.96400 -87.54500 1.000 97.52232 322 PHE A O 1
ATOM 2052 N N . LEU A 1 290 ? 56.05400 -47.12400 -86.30800 1.000 77.60862 323 LEU A N 1
ATOM 2053 C CA . LEU A 1 290 ? 57.25100 -46.41800 -86.73900 1.000 84.26926 323 LEU A CA 1
ATOM 2054 C C . LEU A 1 290 ? 58.51900 -47.25500 -86.64600 1.000 97.28134 323 LEU A C 1
ATOM 2055 O O . LEU A 1 290 ? 59.48700 -46.94300 -87.35100 1.000 134.50884 323 LEU A O 1
ATOM 2060 N N . ASN A 1 291 ? 58.53700 -48.33500 -85.86300 1.000 88.29252 324 ASN A N 1
ATOM 2061 C CA . ASN A 1 291 ? 59.73600 -49.18500 -85.81200 1.000 115.43964 324 ASN A CA 1
ATOM 2062 C C . ASN A 1 291 ? 59.60800 -50.39100 -86.75300 1.000 126.17241 324 ASN A C 1
ATOM 2063 O O . ASN A 1 291 ? 59.69000 -51.55800 -86.35800 1.000 127.28603 324 ASN A O 1
ATOM 2068 N N . SER A 1 292 ? 59.45200 -50.09100 -88.04500 1.000 106.86528 325 SER A N 1
ATOM 2069 C CA . SER A 1 292 ? 59.30200 -51.14100 -89.03300 1.000 90.30918 325 SER A CA 1
ATOM 2070 C C . SER A 1 292 ? 60.33000 -51.09900 -90.14600 1.000 95.84971 325 SER A C 1
ATOM 2071 O O . SER A 1 292 ? 60.56800 -52.14000 -90.77500 1.000 91.62819 325 SER A O 1
ATOM 2074 N N . LYS A 1 293 ? 60.94200 -49.94200 -90.40800 1.000 110.04895 326 LYS A N 1
ATOM 2075 C CA . LYS A 1 293 ? 61.75300 -49.70700 -91.60900 1.000 115.86567 326 LYS A CA 1
ATOM 2076 C C . LYS A 1 293 ? 60.84500 -49.67300 -92.83600 1.000 106.50744 326 LYS A C 1
ATOM 2077 O O . LYS A 1 293 ? 61.15900 -49.01900 -93.83400 1.000 127.40093 326 LYS A O 1
ATOM 2079 N N . ASN A 1 294 ? 59.70300 -50.34500 -92.76300 1.000 88.80837 327 ASN A N 1
ATOM 2080 C CA . ASN A 1 294 ? 58.69300 -50.25200 -93.79900 1.000 92.92320 327 ASN A CA 1
ATOM 2081 C C . ASN A 1 294 ? 57.70700 -49.10400 -93.59400 1.000 92.93310 327 ASN A C 1
ATOM 2082 O O . ASN A 1 294 ? 57.11300 -48.63900 -94.57200 1.000 121.07205 327 ASN A O 1
ATOM 2087 N N . ILE A 1 295 ? 57.51000 -48.62100 -92.37600 1.000 77.54328 328 ILE A N 1
ATOM 2088 C CA . ILE A 1 295 ? 56.77700 -47.37800 -92.17600 1.000 74.97860 328 ILE A CA 1
ATOM 2089 C C . ILE A 1 295 ? 57.67700 -46.33600 -91.52100 1.000 79.63477 328 ILE A C 1
ATOM 2090 O O . ILE A 1 295 ? 58.52400 -46.64400 -90.66700 1.000 79.49727 328 ILE A O 1
ATOM 2095 N N . SER A 1 296 ? 57.46900 -45.09800 -91.92700 1.000 73.51905 329 SER A N 1
ATOM 2096 C CA . SER A 1 296 ? 58.22700 -43.93300 -91.53600 1.000 75.61271 329 SER A CA 1
ATOM 2097 C C . SER A 1 296 ? 57.27700 -42.77500 -91.30700 1.000 81.75045 329 SER A C 1
ATOM 2098 O O . SER A 1 296 ? 56.13200 -42.81100 -91.78700 1.000 83.81398 329 SER A O 1
ATOM 2101 N N . PRO A 1 297 ? 57.72600 -41.73400 -90.59800 1.000 83.65743 330 PRO A N 1
ATOM 2102 C CA . PRO A 1 297 ? 56.87700 -40.55000 -90.39000 1.000 84.56729 330 PRO A CA 1
ATOM 2103 C C . PRO A 1 297 ? 56.22800 -40.02900 -91.65300 1.000 97.99768 330 PRO A C 1
ATOM 2104 O O . PRO A 1 297 ? 55.09900 -39.51700 -91.57400 1.000 95.82792 330 PRO A O 1
ATOM 2108 N N . SER A 1 298 ? 56.89000 -40.15700 -92.81400 1.000 76.93242 331 SER A N 1
ATOM 2109 C CA . SER A 1 298 ? 56.41800 -39.55500 -94.05800 1.000 91.31372 331 SER A CA 1
ATOM 2110 C C . SER A 1 298 ? 56.04600 -40.58000 -95.12700 1.000 84.77284 331 SER A C 1
ATOM 2111 O O . SER A 1 298 ? 55.77900 -40.19600 -96.26900 1.000 78.93705 331 SER A O 1
ATOM 2114 N N . THR A 1 299 ? 56.02200 -41.86600 -94.78900 1.000 84.07591 332 THR A N 1
ATOM 2115 C CA . THR A 1 299 ? 55.35800 -42.84600 -95.64000 1.000 81.14130 332 THR A CA 1
ATOM 2116 C C . THR A 1 299 ? 53.88300 -42.47500 -95.80900 1.000 83.60975 332 THR A C 1
ATOM 2117 O O . THR A 1 299 ? 53.22600 -42.03100 -94.86100 1.000 86.66962 332 THR A O 1
ATOM 2121 N N . GLN A 1 300 ? 53.37800 -42.63300 -97.04200 1.000 95.38644 333 GLN A N 1
ATOM 2122 C CA . GLN A 1 300 ? 52.00500 -42.31100 -97.41800 1.000 80.05377 333 GLN A CA 1
ATOM 2123 C C . GLN A 1 300 ? 51.23900 -43.56600 -97.82100 1.000 78.53343 333 GLN A C 1
ATOM 2124 O O . GLN A 1 300 ? 51.80800 -44.48000 -98.42500 1.000 86.11278 333 GLN A O 1
ATOM 2130 N N . TYR A 1 301 ? 49.95300 -43.62000 -97.43800 1.000 68.58804 334 TYR A N 1
ATOM 2131 C CA . TYR A 1 301 ? 48.99300 -44.60300 -97.92400 1.000 68.96285 334 TYR A CA 1
ATOM 2132 C C . TYR A 1 301 ? 47.81200 -43.84700 -98.51500 1.000 87.44153 334 TYR A C 1
ATOM 2133 O O . TYR A 1 301 ? 47.42600 -42.79700 -97.98500 1.000 87.39345 334 TYR A O 1
ATOM 2142 N N . VAL A 1 302 ? 47.23800 -44.36500 -99.61500 1.000 81.10770 335 VAL A N 1
ATOM 2143 C CA . VAL A 1 302 ? 46.16100 -43.66900 -100.31500 1.000 77.46317 335 VAL A CA 1
ATOM 2144 C C . VAL A 1 302 ? 44.80400 -44.19100 -99.85900 1.000 83.70883 335 VAL A C 1
ATOM 2145 O O . VAL A 1 302 ? 44.53100 -45.40000 -99.93400 1.000 92.63079 335 VAL A O 1
ATOM 2149 N N . CYS A 1 303 ? 43.93600 -43.27300 -99.42800 1.000 74.10569 336 CYS A N 1
ATOM 2150 C CA . CYS A 1 303 ? 42.63300 -43.60600 -98.85100 1.000 87.48187 336 CYS A CA 1
ATOM 2151 C C . CYS A 1 303 ? 41.52800 -43.25900 -99.84300 1.000 88.68129 336 CYS A C 1
ATOM 2152 O O . CYS A 1 303 ? 41.15900 -42.08900 -99.99200 1.000 75.76327 336 CYS A O 1
ATOM 2155 N N . ASN A 1 304 ? 40.97100 -44.27400 -100.50000 1.000 80.26231 337 ASN A N 1
ATOM 2156 C CA . ASN A 1 304 ? 39.88000 -43.99600 -101.42000 1.000 79.76580 337 ASN A CA 1
ATOM 2157 C C . ASN A 1 304 ? 38.54300 -44.21700 -100.77700 1.000 82.83010 337 ASN A C 1
ATOM 2158 O O . ASN A 1 304 ? 37.58400 -44.56900 -101.47000 1.000 74.25390 337 ASN A O 1
ATOM 2163 N N . GLY A 1 305 ? 38.45700 -43.99700 -99.46800 1.000 79.96807 338 GLY A N 1
ATOM 2164 C CA . GLY A 1 305 ? 37.23400 -44.20100 -98.73600 1.000 86.12631 338 GLY A CA 1
ATOM 2165 C C . GLY A 1 305 ? 36.98600 -45.63100 -98.34100 1.000 86.03070 338 GLY A C 1
ATOM 2166 O O . GLY A 1 305 ? 35.99900 -45.90500 -97.63900 1.000 94.83985 338 GLY A O 1
ATOM 2167 N N . SER A 1 306 ? 37.83600 -46.55100 -98.78300 1.000 69.52360 339 SER A N 1
ATOM 2168 C CA . SER A 1 306 ? 37.79700 -47.92000 -98.30000 1.000 68.28185 339 SER A CA 1
ATOM 2169 C C . SER A 1 306 ? 39.07400 -48.60800 -98.74900 1.000 68.69359 339 SER A C 1
ATOM 2170 O O . SER A 1 306 ? 39.89200 -48.03200 -99.47300 1.000 80.95426 339 SER A O 1
ATOM 2173 N N . ILE A 1 307 ? 39.26100 -49.83300 -98.25400 1.000 60.58028 340 ILE A N 1
ATOM 2174 C CA . ILE A 1 307 ? 40.13000 -50.81400 -98.88300 1.000 65.06801 340 ILE A CA 1
ATOM 2175 C C . ILE A 1 307 ? 39.40300 -52.15000 -98.91100 1.000 76.54594 340 ILE A C 1
ATOM 2176 O O . ILE A 1 307 ? 38.39500 -52.35700 -98.23300 1.000 75.82661 340 ILE A O 1
ATOM 2181 N N . GLU A 1 308 ? 39.92500 -53.05700 -99.72000 1.000 68.95073 341 GLU A N 1
ATOM 2182 C CA . GLU A 1 308 ? 39.37300 -54.39300 -99.84400 1.000 63.71720 341 GLU A CA 1
ATOM 2183 C C . GLU A 1 308 ? 40.43900 -55.38600 -99.41200 1.000 69.97832 341 GLU A C 1
ATOM 2184 O O . GLU A 1 308 ? 41.62000 -55.22300 -99.72900 1.000 74.98838 341 GLU A O 1
ATOM 2190 N N . LEU A 1 309 ? 40.01700 -56.40600 -98.67200 1.000 74.86334 342 LEU A N 1
ATOM 2191 C CA . LEU A 1 309 ? 40.92400 -57.41800 -98.15300 1.000 79.53867 342 LEU A CA 1
ATOM 2192 C C . LEU A 1 309 ? 40.22200 -58.76100 -98.24200 1.000 72.73961 342 LEU A C 1
ATOM 2193 O O . LEU A 1 309 ? 39.07800 -58.89300 -97.79700 1.000 66.95532 342 LEU A O 1
ATOM 2198 N N . GLY A 1 310 ? 40.89100 -59.73400 -98.85900 1.000 69.13006 343 GLY A N 1
ATOM 2199 C CA . GLY A 1 310 ? 40.36600 -61.07700 -98.99300 1.000 74.62203 343 GLY A CA 1
ATOM 2200 C C . GLY A 1 310 ? 38.88200 -61.18800 -99.28600 1.000 83.56869 343 GLY A C 1
ATOM 2201 O O . GLY A 1 310 ? 38.23200 -62.16000 -98.88500 1.000 97.06040 343 GLY A O 1
ATOM 2202 N N . GLY A 1 311 ? 38.33400 -60.19100 -99.97700 1.000 81.90189 344 GLY A N 1
ATOM 2203 C CA . GLY A 1 311 ? 36.95000 -60.19300 -100.39500 1.000 72.77789 344 GLY A CA 1
ATOM 2204 C C . GLY A 1 311 ? 36.01700 -59.35000 -99.54900 1.000 79.93191 344 GLY A C 1
ATOM 2205 O O . GLY A 1 311 ? 34.83900 -59.21600 -99.91000 1.000 87.71385 344 GLY A O 1
ATOM 2206 N N . ARG A 1 312 ? 36.48500 -58.80100 -98.42800 1.000 70.06469 345 ARG A N 1
ATOM 2207 C CA . ARG A 1 312 ? 35.63500 -57.99400 -97.56500 1.000 76.08147 345 ARG A CA 1
ATOM 2208 C C . ARG A 1 312 ? 36.14900 -56.56000 -97.57100 1.000 78.02798 345 ARG A C 1
ATOM 2209 O O . ARG A 1 312 ? 37.33000 -56.30500 -97.83200 1.000 71.22930 345 ARG A O 1
ATOM 2211 N N . PHE A 1 313 ? 35.23800 -55.62100 -97.33300 1.000 64.25944 346 PHE A N 1
ATOM 2212 C CA . PHE A 1 313 ? 35.53200 -54.20300 -97.45400 1.000 60.12757 346 PHE A CA 1
ATOM 2213 C C . PHE A 1 313 ? 35.56400 -53.56000 -96.07600 1.000 69.48382 346 PHE A C 1
ATOM 2214 O O . PHE A 1 313 ? 34.62700 -53.71500 -95.28500 1.000 84.83577 346 PHE A O 1
ATOM 2222 N N . PHE A 1 314 ? 36.63000 -52.82200 -95.80700 1.000 57.84319 347 PHE A N 1
ATOM 2223 C CA . PHE A 1 314 ? 36.75900 -52.03500 -94.59900 1.000 56.32536 347 PHE A CA 1
ATOM 2224 C C . PHE A 1 314 ? 36.67500 -50.57300 -95.00600 1.000 59.46844 347 PHE A C 1
ATOM 2225 O O . PHE A 1 314 ? 37.48800 -50.11200 -95.80600 1.000 71.77823 347 PHE A O 1
ATOM 2233 N N . ARG A 1 315 ? 35.69600 -49.85200 -94.47000 1.000 74.46054 348 ARG A N 1
ATOM 2234 C CA . ARG A 1 315 ? 35.46500 -48.46700 -94.86000 1.000 62.41677 348 ARG A CA 1
ATOM 2235 C C . ARG A 1 315 ? 36.32900 -47.50000 -94.04100 1.000 65.41158 348 ARG A C 1
ATOM 2236 O O . ARG A 1 315 ? 36.79800 -47.80100 -92.94000 1.000 55.06286 348 ARG A O 1
ATOM 2244 N N . CYS A 1 316 ? 36.57000 -46.33600 -94.62000 1.000 64.96920 349 CYS A N 1
ATOM 2245 C CA . CYS A 1 316 ? 36.95100 -45.18400 -93.82900 1.000 62.15884 349 CYS A CA 1
ATOM 2246 C C . CYS A 1 316 ? 35.66700 -44.47700 -93.42300 1.000 69.74938 349 CYS A C 1
ATOM 2247 O O . CYS A 1 316 ? 34.59500 -44.72500 -93.97500 1.000 66.53823 349 CYS A O 1
ATOM 2250 N N . TRP A 1 317 ? 35.76400 -43.63400 -92.40200 1.000 85.16089 350 TRP A N 1
ATOM 2251 C CA . TRP A 1 317 ? 34.58400 -42.87800 -92.02200 1.000 67.72090 350 TRP A CA 1
ATOM 2252 C C . TRP A 1 317 ? 34.23700 -41.83800 -93.06400 1.000 68.10898 350 TRP A C 1
ATOM 2253 O O . TRP A 1 317 ? 33.09600 -41.36500 -93.08900 1.000 82.24314 350 TRP A O 1
ATOM 2264 N N . ASN A 1 318 ? 35.19400 -41.47700 -93.92000 1.000 62.71959 351 ASN A N 1
ATOM 2265 C CA . ASN A 1 318 ? 34.99300 -40.47300 -94.96200 1.000 80.68593 351 ASN A CA 1
ATOM 2266 C C . ASN A 1 318 ? 34.72000 -41.19700 -96.27900 1.000 80.36599 351 ASN A C 1
ATOM 2267 O O . ASN A 1 318 ? 35.63800 -41.53900 -97.02700 1.000 66.64984 351 ASN A O 1
ATOM 2272 N N . ARG A 1 319 ? 33.42900 -41.40000 -96.56800 1.000 80.56883 352 ARG A N 1
ATOM 2273 C CA . ARG A 1 319 ? 33.02900 -42.19400 -97.72300 1.000 84.23336 352 ARG A CA 1
ATOM 2274 C C . ARG A 1 319 ? 33.69300 -41.71700 -99.01000 1.000 89.62012 352 ARG A C 1
ATOM 2275 O O . ARG A 1 319 ? 33.96100 -42.52200 -99.91200 1.000 77.41801 352 ARG A O 1
ATOM 2283 N N . SER A 1 320 ? 33.96300 -40.41800 -99.11300 1.000 95.74034 353 SER A N 1
ATOM 2284 C CA . SER A 1 320 ? 34.57300 -39.82300 -100.29300 1.000 83.36974 353 SER A CA 1
ATOM 2285 C C . SER A 1 320 ? 36.08800 -39.81300 -100.22000 1.000 72.57380 353 SER A C 1
ATOM 2286 O O . SER A 1 320 ? 36.72400 -39.06900 -100.96800 1.000 74.51016 353 SER A O 1
ATOM 2289 N N . GLY A 1 321 ? 36.67700 -40.60300 -99.32900 1.000 69.95835 354 GLY A N 1
ATOM 2290 C CA . GLY A 1 321 ? 38.12000 -40.77600 -99.30200 1.000 75.51016 354 GLY A CA 1
ATOM 2291 C C . GLY A 1 321 ? 38.96500 -39.58800 -98.87700 1.000 77.20013 354 GLY A C 1
ATOM 2292 O O . GLY A 1 321 ? 38.63600 -38.42600 -99.15300 1.000 73.52719 354 GLY A O 1
ATOM 2293 N N . HIS A 1 322 ? 40.08300 -39.88700 -98.21100 1.000 84.51520 355 HIS A N 1
ATOM 2294 C CA . HIS A 1 322 ? 40.99200 -38.87000 -97.69100 1.000 91.68232 355 HIS A CA 1
ATOM 2295 C C . HIS A 1 322 ? 42.11700 -38.54200 -98.64300 1.000 84.98086 355 HIS A C 1
ATOM 2296 O O . HIS A 1 322 ? 42.77100 -37.50500 -98.48200 1.000 99.52023 355 HIS A O 1
ATOM 2303 N N . GLY A 1 323 ? 42.39900 -39.42900 -99.57600 1.000 71.53634 356 GLY A N 1
ATOM 2304 C CA . GLY A 1 323 ? 43.48000 -39.22000 -100.49400 1.000 78.58443 356 GLY A CA 1
ATOM 2305 C C . GLY A 1 323 ? 44.73300 -39.87100 -99.98000 1.000 83.87356 356 GLY A C 1
ATOM 2306 O O . GLY A 1 323 ? 44.69700 -40.76900 -99.12600 1.000 84.38517 356 GLY A O 1
ATOM 2307 N N . PRO A 1 324 ? 45.87000 -39.44700 -100.52000 1.000 90.72366 357 PRO A N 1
ATOM 2308 C CA . PRO A 1 324 ? 47.14300 -39.77600 -99.88300 1.000 91.77900 357 PRO A CA 1
ATOM 2309 C C . PRO A 1 324 ? 47.21000 -39.07800 -98.54000 1.000 85.43692 357 PRO A C 1
ATOM 2310 O O . PRO A 1 324 ? 46.76400 -37.93500 -98.40500 1.000 78.08499 357 PRO A O 1
ATOM 2314 N N . VAL A 1 325 ? 47.74400 -39.78800 -97.54300 1.000 89.30414 358 VAL A N 1
ATOM 2315 C CA . VAL A 1 325 ? 48.03000 -39.23500 -96.22200 1.000 86.98717 358 VAL A CA 1
ATOM 2316 C C . VAL A 1 325 ? 49.28400 -39.90900 -95.68400 1.000 89.63222 358 VAL A C 1
ATOM 2317 O O . VAL A 1 325 ? 49.52000 -41.09700 -95.92900 1.000 81.98268 358 VAL A O 1
ATOM 2321 N N . ASP A 1 326 ? 50.09200 -39.13800 -94.94400 1.000 84.09469 359 ASP A N 1
ATOM 2322 C CA . ASP A 1 326 ? 51.11500 -39.71200 -94.08100 1.000 80.99292 359 ASP A CA 1
ATOM 2323 C C . ASP A 1 326 ? 50.57000 -39.83300 -92.65700 1.000 83.68318 359 ASP A C 1
ATOM 2324 O O . ASP A 1 326 ? 49.44800 -39.42000 -92.35900 1.000 92.63732 359 ASP A O 1
ATOM 2329 N N . LEU A 1 327 ? 51.36300 -40.41200 -91.75600 1.000 87.78983 360 LEU A N 1
ATOM 2330 C CA . LEU A 1 327 ? 50.88500 -40.59600 -90.38700 1.000 81.00701 360 LEU A CA 1
ATOM 2331 C C . LEU A 1 327 ? 50.35300 -39.29400 -89.79300 1.000 72.58100 360 LEU A C 1
ATOM 2332 O O . LEU A 1 327 ? 49.23100 -39.26300 -89.27400 1.000 66.78387 360 LEU A O 1
ATOM 2337 N N . LYS A 1 328 ? 51.12700 -38.19800 -89.88700 1.000 64.79948 361 LYS A N 1
ATOM 2338 C CA . LYS A 1 328 ? 50.66500 -36.93200 -89.32400 1.000 65.24114 361 LYS A CA 1
ATOM 2339 C C . LYS A 1 328 ? 49.24400 -36.60800 -89.75500 1.000 69.42291 361 LYS A C 1
ATOM 2340 O O . LYS A 1 328 ? 48.37100 -36.35300 -88.91500 1.000 64.52605 361 LYS A O 1
ATOM 2346 N N . HIS A 1 329 ? 48.98200 -36.63800 -91.06200 1.000 68.93285 362 HIS A N 1
ATOM 2347 C CA . HIS A 1 329 ? 47.66000 -36.25200 -91.52200 1.000 67.89453 362 HIS A CA 1
ATOM 2348 C C . HIS A 1 329 ? 46.63600 -37.36400 -91.34000 1.000 69.61157 362 HIS A C 1
ATOM 2349 O O . HIS A 1 329 ? 45.44100 -37.07500 -91.18800 1.000 68.44697 362 HIS A O 1
ATOM 2356 N N . ALA A 1 330 ? 47.07500 -38.62100 -91.28100 1.000 68.10020 363 ALA A N 1
ATOM 2357 C CA . ALA A 1 330 ? 46.13100 -39.68900 -90.97800 1.000 71.49319 363 ALA A CA 1
ATOM 2358 C C . ALA A 1 330 ? 45.58800 -39.53500 -89.56200 1.000 84.29068 363 ALA A C 1
ATOM 2359 O O . ALA A 1 330 ? 44.41200 -39.83100 -89.29900 1.000 73.62098 363 ALA A O 1
ATOM 2361 N N . ILE A 1 331 ? 46.43500 -39.06300 -88.64000 1.000 84.85106 364 ILE A N 1
ATOM 2362 C CA . ILE A 1 331 ? 45.97300 -38.71300 -87.30200 1.000 79.13084 364 ILE A CA 1
ATOM 2363 C C . ILE A 1 331 ? 45.13500 -37.44700 -87.35600 1.000 67.87944 364 ILE A C 1
ATOM 2364 O O . ILE A 1 331 ? 44.03300 -37.38600 -86.79900 1.000 70.51316 364 ILE A O 1
ATOM 2369 N N . LYS A 1 332 ? 45.65800 -36.41300 -88.01400 1.000 63.24458 365 LYS A N 1
ATOM 2370 C CA . LYS A 1 332 ? 44.97300 -35.12600 -88.04600 1.000 72.78725 365 LYS A CA 1
ATOM 2371 C C . LYS A 1 332 ? 43.52000 -35.28100 -88.48000 1.000 75.69174 365 LYS A C 1
ATOM 2372 O O . LYS A 1 332 ? 42.60700 -34.70500 -87.87400 1.000 74.00432 365 LYS A O 1
ATOM 2378 N N . TYR A 1 333 ? 43.29000 -36.07300 -89.52300 1.000 82.56139 366 TYR A N 1
ATOM 2379 C CA . TYR A 1 333 ? 41.96000 -36.26600 -90.07200 1.000 74.53026 366 TYR A CA 1
ATOM 2380 C C . TYR A 1 333 ? 41.27900 -37.52300 -89.55000 1.000 74.42143 366 TYR A C 1
ATOM 2381 O O . TYR A 1 333 ? 40.10900 -37.76200 -89.88000 1.000 79.90936 366 TYR A O 1
ATOM 2390 N N . SER A 1 334 ? 41.98100 -38.33200 -88.76200 1.000 66.24334 367 SER A N 1
ATOM 2391 C CA . SER A 1 334 ? 41.44300 -39.59200 -88.26900 1.000 67.15480 367 SER A CA 1
ATOM 2392 C C . SER A 1 334 ? 41.05900 -40.49700 -89.44000 1.000 68.55623 367 SER A C 1
ATOM 2393 O O . SER A 1 334 ? 39.95300 -41.01900 -89.50400 1.000 77.08296 367 SER A O 1
ATOM 2396 N N . CYS A 1 335 ? 41.97800 -40.65700 -90.39400 1.000 79.88052 368 CYS A N 1
ATOM 2397 C CA . CYS A 1 335 ? 41.76200 -41.60900 -91.48300 1.000 75.58840 368 CYS A CA 1
ATOM 2398 C C . CYS A 1 335 ? 41.91200 -43.02700 -90.95200 1.000 65.75599 368 CYS A C 1
ATOM 2399 O O . CYS A 1 335 ? 42.93400 -43.37300 -90.35600 1.000 90.58358 368 CYS A O 1
ATOM 2402 N N . ASP A 1 336 ? 40.87800 -43.83500 -91.13600 1.000 63.22334 369 ASP A N 1
ATOM 2403 C CA . ASP A 1 336 ? 40.97100 -45.23000 -90.74700 1.000 65.22885 369 ASP A CA 1
ATOM 2404 C C . ASP A 1 336 ? 41.85200 -45.99300 -91.71600 1.000 65.42413 369 ASP A C 1
ATOM 2405 O O . ASP A 1 336 ? 42.60700 -46.88700 -91.30800 1.000 65.76681 369 ASP A O 1
ATOM 2410 N N . VAL A 1 337 ? 41.83000 -45.59500 -92.98700 1.000 73.23949 370 VAL A N 1
ATOM 2411 C CA . VAL A 1 337 ? 42.41400 -46.43300 -94.02500 1.000 72.80717 370 VAL A CA 1
ATOM 2412 C C . VAL A 1 337 ? 43.92100 -46.55400 -93.85100 1.000 73.18128 370 VAL A C 1
ATOM 2413 O O . VAL A 1 337 ? 44.49900 -47.62800 -94.07000 1.000 59.51421 370 VAL A O 1
ATOM 2417 N N . TYR A 1 338 ? 44.57500 -45.46400 -93.43500 1.000 79.93624 371 TYR A N 1
ATOM 2418 C CA . TYR A 1 338 ? 46.00800 -45.49600 -93.16300 1.000 67.51194 371 TYR A CA 1
ATOM 2419 C C . TYR A 1 338 ? 46.35500 -46.59700 -92.17200 1.000 83.82299 371 TYR A C 1
ATOM 2420 O O . TYR A 1 338 ? 47.31400 -47.34900 -92.38300 1.000 93.56334 371 TYR A O 1
ATOM 2429 N N . PHE A 1 339 ? 45.57700 -46.71500 -91.08200 1.000 70.62742 372 PHE A N 1
ATOM 2430 C CA . PHE A 1 339 ? 45.91600 -47.71100 -90.07000 1.000 72.35501 372 PHE A CA 1
ATOM 2431 C C . PHE A 1 339 ? 45.55400 -49.12000 -90.53400 1.000 67.25296 372 PHE A C 1
ATOM 2432 O O . PHE A 1 339 ? 46.27500 -50.07300 -90.20700 1.000 71.09527 372 PHE A O 1
ATOM 2440 N N . TYR A 1 340 ? 44.51000 -49.26300 -91.35800 1.000 57.03058 373 TYR A N 1
ATOM 2441 C CA . TYR A 1 340 ? 44.27100 -50.53500 -92.03500 1.000 60.99559 373 TYR A CA 1
ATOM 2442 C C . TYR A 1 340 ? 45.50400 -51.00400 -92.79900 1.000 66.90882 373 TYR A C 1
ATOM 2443 O O . TYR A 1 340 ? 45.98600 -52.12800 -92.62500 1.000 66.54925 373 TYR A O 1
ATOM 2452 N N . ASN A 1 341 ? 45.99100 -50.16900 -93.71100 1.000 69.88798 374 ASN A N 1
ATOM 2453 C CA . ASN A 1 341 ? 47.17200 -50.56000 -94.46900 1.000 91.76227 374 ASN A CA 1
ATOM 2454 C C . ASN A 1 341 ? 48.35700 -50.74800 -93.54200 1.000 81.66174 374 ASN A C 1
ATOM 2455 O O . ASN A 1 341 ? 49.01900 -51.79300 -93.56700 1.000 70.33894 374 ASN A O 1
ATOM 2460 N N . GLY A 1 342 ? 48.62300 -49.74500 -92.70500 1.000 84.68951 375 GLY A N 1
ATOM 2461 C CA . GLY A 1 342 ? 49.73800 -49.83500 -91.77900 1.000 80.80229 375 GLY A CA 1
ATOM 2462 C C . GLY A 1 342 ? 49.72600 -51.11500 -90.97500 1.000 73.17967 375 GLY A C 1
ATOM 2463 O O . GLY A 1 342 ? 50.72100 -51.84600 -90.94300 1.000 68.58852 375 GLY A O 1
ATOM 2464 N N . SER A 1 343 ? 48.58500 -51.42000 -90.34100 1.000 64.60525 376 SER A N 1
ATOM 2465 C CA . SER A 1 343 ? 48.50500 -52.58600 -89.46400 1.000 68.46451 376 SER A CA 1
ATOM 2466 C C . SER A 1 343 ? 48.86000 -53.87100 -90.20400 1.000 72.68553 376 SER A C 1
ATOM 2467 O O . SER A 1 343 ? 49.64700 -54.68600 -89.71100 1.000 77.61189 376 SER A O 1
ATOM 2470 N N . LEU A 1 344 ? 48.26800 -54.07500 -91.38100 1.000 74.50481 377 LEU A N 1
ATOM 2471 C CA . LEU A 1 344 ? 48.67000 -55.16600 -92.26600 1.000 71.35070 377 LEU A CA 1
ATOM 2472 C C . LEU A 1 344 ? 50.18400 -55.28400 -92.40100 1.000 74.07507 377 LEU A C 1
ATOM 2473 O O . LEU A 1 344 ? 50.73000 -56.39600 -92.42100 1.000 74.45992 377 LEU A O 1
ATOM 2478 N N . GLN A 1 345 ? 50.87600 -54.15000 -92.53800 1.000 71.76084 378 GLN A N 1
ATOM 2479 C CA . GLN A 1 345 ? 52.33100 -54.18300 -92.61500 1.000 74.95234 378 GLN A CA 1
ATOM 2480 C C . GLN A 1 345 ? 52.92000 -54.66500 -91.31200 1.000 87.01142 378 GLN A C 1
ATOM 2481 O O . GLN A 1 345 ? 53.81700 -55.51500 -91.29700 1.000 96.67101 378 GLN A O 1
ATOM 2487 N N . VAL A 1 346 ? 52.38300 -54.15100 -90.21000 1.000 97.13311 379 VAL A N 1
ATOM 2488 C CA . VAL A 1 346 ? 53.01100 -54.25700 -88.90500 1.000 78.09068 379 VAL A CA 1
ATOM 2489 C C . VAL A 1 346 ? 52.68300 -55.58900 -88.24100 1.000 79.23687 379 VAL A C 1
ATOM 2490 O O . VAL A 1 346 ? 53.57500 -56.25800 -87.70900 1.000 74.98291 379 VAL A O 1
ATOM 2494 N N . GLY A 1 347 ? 51.41600 -56.00300 -88.28700 1.000 82.30517 380 GLY A N 1
ATOM 2495 C CA . GLY A 1 347 ? 50.93800 -57.21600 -87.65800 1.000 87.76212 380 GLY A CA 1
ATOM 2496 C C . GLY A 1 347 ? 50.33500 -56.94600 -86.29200 1.000 93.92942 380 GLY A C 1
ATOM 2497 O O . GLY A 1 347 ? 50.60100 -55.93000 -85.65900 1.000 97.57082 380 GLY A O 1
ATOM 2498 N N . ILE A 1 348 ? 49.49600 -57.87900 -85.82200 1.000 96.29016 381 ILE A N 1
ATOM 2499 C CA . ILE A 1 348 ? 48.74600 -57.60500 -84.59600 1.000 80.73047 381 ILE A CA 1
ATOM 2500 C C . ILE A 1 348 ? 49.65400 -57.67200 -83.36900 1.000 87.52806 381 ILE A C 1
ATOM 2501 O O . ILE A 1 348 ? 49.51700 -56.86300 -82.44500 1.000 100.87918 381 ILE A O 1
ATOM 2506 N N . ASP A 1 349 ? 50.59100 -58.63100 -83.33600 1.000 84.18148 382 ASP A N 1
ATOM 2507 C CA . ASP A 1 349 ? 51.47400 -58.78900 -82.17900 1.000 80.67820 382 ASP A CA 1
ATOM 2508 C C . ASP A 1 349 ? 52.16200 -57.47800 -81.83300 1.000 84.72058 382 ASP A C 1
ATOM 2509 O O . ASP A 1 349 ? 52.31400 -57.13500 -80.65700 1.000 109.93630 382 ASP A O 1
ATOM 2514 N N . GLN A 1 350 ? 52.59300 -56.73500 -82.85100 1.000 80.90674 383 GLN A N 1
ATOM 2515 C CA . GLN A 1 350 ? 53.32400 -55.49700 -82.61600 1.000 82.77934 383 GLN A CA 1
ATOM 2516 C C . GLN A 1 350 ? 52.40800 -54.41500 -82.06000 1.000 78.68293 383 GLN A C 1
ATOM 2517 O O . GLN A 1 350 ? 52.79500 -53.67700 -81.14600 1.000 96.47572 383 GLN A O 1
ATOM 2523 N N . ILE A 1 351 ? 51.19600 -54.29600 -82.60500 1.000 69.96763 384 ILE A N 1
ATOM 2524 C CA . ILE A 1 351 ? 50.25100 -53.29900 -82.11700 1.000 72.25485 384 ILE A CA 1
ATOM 2525 C C . ILE A 1 351 ? 49.83800 -53.61400 -80.67600 1.000 90.38262 384 ILE A C 1
ATOM 2526 O O . ILE A 1 351 ? 49.84700 -52.73900 -79.79700 1.000 83.63935 384 ILE A O 1
ATOM 2531 N N . SER A 1 352 ? 49.47500 -54.87300 -80.41500 1.000 95.45664 385 SER A N 1
ATOM 2532 C CA . SER A 1 352 ? 49.07800 -55.28300 -79.07200 1.000 77.08113 385 SER A CA 1
ATOM 2533 C C . SER A 1 352 ? 50.18400 -55.00300 -78.05600 1.000 78.36312 385 SER A C 1
ATOM 2534 O O . SER A 1 352 ? 49.96600 -54.29100 -77.07400 1.000 77.53876 385 SER A O 1
ATOM 2537 N N . GLU A 1 353 ? 51.38700 -55.54800 -78.27800 1.000 78.73236 386 GLU A N 1
ATOM 2538 C CA . GLU A 1 353 ? 52.47900 -55.31800 -77.33300 1.000 79.78725 386 GLU A CA 1
ATOM 2539 C C . GLU A 1 353 ? 52.65700 -53.83000 -77.02600 1.000 80.24850 386 GLU A C 1
ATOM 2540 O O . GLU A 1 353 ? 52.67900 -53.43400 -75.85800 1.000 107.27459 386 GLU A O 1
ATOM 2542 N N . THR A 1 354 ? 52.74700 -52.98300 -78.05600 1.000 75.21446 387 THR A N 1
ATOM 2543 C CA . THR A 1 354 ? 52.88800 -51.54700 -77.80700 1.000 72.41072 387 THR A CA 1
ATOM 2544 C C . THR A 1 354 ? 51.66200 -50.99300 -77.08500 1.000 67.14097 387 THR A C 1
ATOM 2545 O O . THR A 1 354 ? 51.78100 -50.20200 -76.14900 1.000 66.30556 387 THR A O 1
ATOM 2549 N N . LEU A 1 355 ? 50.47100 -51.40200 -77.49100 1.000 66.46106 388 LEU A N 1
ATOM 2550 C CA . LEU A 1 355 ? 49.28200 -50.83800 -76.86500 1.000 74.50997 388 LEU A CA 1
ATOM 2551 C C . LEU A 1 355 ? 49.15900 -51.18800 -75.38000 1.000 80.59195 388 LEU A C 1
ATOM 2552 O O . LEU A 1 355 ? 48.51300 -50.44900 -74.62700 1.000 76.73434 388 LEU A O 1
ATOM 2557 N N . SER A 1 356 ? 49.73800 -52.30200 -74.94200 1.000 63.24781 389 SER A N 1
ATOM 2558 C CA . SER A 1 356 ? 49.52300 -52.72100 -73.57200 1.000 69.26480 389 SER A CA 1
ATOM 2559 C C . SER A 1 356 ? 50.42100 -51.95700 -72.61000 1.000 79.08210 389 SER A C 1
ATOM 2560 O O . SER A 1 356 ? 50.06400 -51.79800 -71.43200 1.000 85.16310 389 SER A O 1
ATOM 2563 N N . ARG A 1 357 ? 51.56600 -51.47000 -73.10400 1.000 62.63444 390 ARG A N 1
ATOM 2564 C CA . ARG A 1 357 ? 52.51300 -50.73500 -72.27300 1.000 66.53093 390 ARG A CA 1
ATOM 2565 C C . ARG A 1 357 ? 52.05400 -49.30000 -72.01200 1.000 74.16620 390 ARG A C 1
ATOM 2566 O O . ARG A 1 357 ? 52.29700 -48.75600 -70.92600 1.000 105.40665 390 ARG A O 1
ATOM 2574 N N . ILE A 1 358 ? 51.39800 -48.66400 -72.97900 1.000 60.07243 391 ILE A N 1
ATOM 2575 C CA . ILE A 1 358 ? 50.84200 -47.33300 -72.74900 1.000 74.65228 391 ILE A CA 1
ATOM 2576 C C . ILE A 1 358 ? 49.53900 -47.44700 -71.96600 1.000 70.96640 391 ILE A C 1
ATOM 2577 O O . ILE A 1 358 ? 48.78000 -46.47400 -71.85400 1.000 69.76792 391 ILE A O 1
ATOM 2582 N N . GLY A 1 359 ? 49.24700 -48.64200 -71.45900 1.000 78.06972 392 GLY A N 1
ATOM 2583 C CA . GLY A 1 359 ? 48.12800 -48.81900 -70.55900 1.000 82.02805 392 GLY A CA 1
ATOM 2584 C C . GLY A 1 359 ? 46.78200 -49.03100 -71.22000 1.000 74.66135 392 GLY A C 1
ATOM 2585 O O . GLY A 1 359 ? 45.88500 -48.19100 -71.12900 1.000 71.01702 392 GLY A O 1
ATOM 2586 N N . PHE A 1 360 ? 46.63000 -50.15600 -71.88700 1.000 77.56732 393 PHE A N 1
ATOM 2587 C CA . PHE A 1 360 ? 45.33000 -50.64200 -72.28300 1.000 71.24532 393 PHE A CA 1
ATOM 2588 C C . PHE A 1 360 ? 45.18000 -52.03200 -71.68400 1.000 66.51579 393 PHE A C 1
ATOM 2589 O O . PHE A 1 360 ? 46.16700 -52.71500 -71.38200 1.000 65.75448 393 PHE A O 1
ATOM 2597 N N . GLY A 1 361 ? 43.93100 -52.43100 -71.47900 1.000 72.68536 394 GLY A N 1
ATOM 2598 C CA . GLY A 1 361 ? 43.62400 -53.66500 -70.75900 1.000 82.75036 394 GLY A CA 1
ATOM 2599 C C . GLY A 1 361 ? 44.39600 -53.87300 -69.46600 1.000 84.23767 394 GLY A C 1
ATOM 2600 O O . GLY A 1 361 ? 44.81600 -54.99800 -69.18700 1.000 97.27210 394 GLY A O 1
ATOM 2601 N N . ALA A 1 362 ? 44.59000 -52.81000 -68.67700 1.000 75.76267 395 ALA A N 1
ATOM 2602 C CA . ALA A 1 362 ? 45.35900 -52.89500 -67.44000 1.000 84.50322 395 ALA A CA 1
ATOM 2603 C C . ALA A 1 362 ? 44.94200 -51.77000 -66.49800 1.000 89.96636 395 ALA A C 1
ATOM 2604 O O . ALA A 1 362 ? 44.79000 -50.62500 -66.93500 1.000 93.88629 395 ALA A O 1
ATOM 2606 N N . LYS A 1 363 ? 44.77900 -52.10300 -65.20500 1.000 71.28093 396 LYS A N 1
ATOM 2607 C CA . LYS A 1 363 ? 44.37200 -51.11800 -64.20300 1.000 72.86509 396 LYS A CA 1
ATOM 2608 C C . LYS A 1 363 ? 45.27400 -49.88700 -64.23800 1.000 65.94472 396 LYS A C 1
ATOM 2609 O O . LYS A 1 363 ? 46.49800 -50.00900 -64.29000 1.000 68.08773 396 LYS A O 1
ATOM 2615 N N . THR A 1 364 ? 44.67800 -48.68800 -64.19900 1.000 60.65329 397 THR A N 1
ATOM 2616 C CA . THR A 1 364 ? 45.55400 -47.51800 -64.24500 1.000 67.52054 397 THR A CA 1
ATOM 2617 C C . THR A 1 364 ? 46.31900 -47.32700 -62.96100 1.000 74.99339 397 THR A C 1
ATOM 2618 O O . THR A 1 364 ? 47.24100 -46.50400 -62.94400 1.000 92.78024 397 THR A O 1
ATOM 2622 N N . GLY A 1 365 ? 45.97400 -48.07700 -61.91300 1.000 88.57018 398 GLY A N 1
ATOM 2623 C CA . GLY A 1 365 ? 46.57400 -47.92300 -60.60200 1.000 89.64295 398 GLY A CA 1
ATOM 2624 C C . GLY A 1 365 ? 45.88000 -46.91600 -59.71900 1.000 90.62861 398 GLY A C 1
ATOM 2625 O O . GLY A 1 365 ? 46.48300 -46.40800 -58.76000 1.000 103.16845 398 GLY A O 1
ATOM 2626 N N . VAL A 1 366 ? 44.65200 -46.60000 -60.02100 1.000 76.98902 399 VAL A N 1
ATOM 2627 C CA . VAL A 1 366 ? 43.99800 -45.48300 -59.37400 1.000 68.24928 399 VAL A CA 1
ATOM 2628 C C . VAL A 1 366 ? 43.42500 -45.97800 -58.06100 1.000 71.20028 399 VAL A C 1
ATOM 2629 O O . VAL A 1 366 ? 43.13300 -47.17200 -57.89900 1.000 70.78104 399 VAL A O 1
ATOM 2633 N N . ASP A 1 367 ? 43.30100 -45.05400 -57.10900 1.000 77.75037 400 ASP A N 1
ATOM 2634 C CA . ASP A 1 367 ? 42.90700 -45.36800 -55.73700 1.000 74.36791 400 ASP A CA 1
ATOM 2635 C C . ASP A 1 367 ? 41.39700 -45.18900 -55.54200 1.000 82.07519 400 ASP A C 1
ATOM 2636 O O . ASP A 1 367 ? 40.92300 -44.40200 -54.72600 1.000 81.59016 400 ASP A O 1
ATOM 2641 N N . LEU A 1 368 ? 40.64200 -45.96100 -56.32000 1.000 74.50990 401 LEU A N 1
ATOM 2642 C CA . LEU A 1 368 ? 39.22500 -46.19500 -56.14300 1.000 65.87156 401 LEU A CA 1
ATOM 2643 C C . LEU A 1 368 ? 39.03800 -47.70100 -56.22300 1.000 70.83269 401 LEU A C 1
ATOM 2644 O O . LEU A 1 368 ? 39.80800 -48.38700 -56.91400 1.000 78.37145 401 LEU A O 1
ATOM 2649 N N . PRO A 1 369 ? 38.05400 -48.25200 -55.53000 1.000 68.32625 402 PRO A N 1
ATOM 2650 C CA . PRO A 1 369 ? 37.97100 -49.71400 -55.44200 1.000 78.53668 402 PRO A CA 1
ATOM 2651 C C . PRO A 1 369 ? 37.38500 -50.34100 -56.70400 1.000 88.07992 402 PRO A C 1
ATOM 2652 O O . PRO A 1 369 ? 36.42700 -49.83700 -57.30400 1.000 74.10363 402 PRO A O 1
ATOM 2656 N N . SER A 1 370 ? 38.01300 -51.44500 -57.11400 1.000 100.60829 403 SER A N 1
ATOM 2657 C CA . SER A 1 370 ? 37.51200 -52.31900 -58.16900 1.000 86.32277 403 SER A CA 1
ATOM 2658 C C . SER A 1 370 ? 37.58200 -51.65400 -59.54400 1.000 91.61703 403 SER A C 1
ATOM 2659 O O . SER A 1 370 ? 36.60200 -51.63500 -60.29100 1.000 89.72943 403 SER A O 1
ATOM 2662 N N . GLU A 1 371 ? 38.76200 -51.12800 -59.88600 1.000 99.32095 404 GLU A N 1
ATOM 2663 C CA . GLU A 1 371 ? 38.97800 -50.62700 -61.24100 1.000 85.95644 404 GLU A CA 1
ATOM 2664 C C . GLU A 1 371 ? 38.91900 -51.77800 -62.23600 1.000 83.53211 404 GLU A C 1
ATOM 2665 O O . GLU A 1 371 ? 39.55300 -52.82100 -62.03600 1.000 75.34279 404 GLU A O 1
ATOM 2671 N N . PHE A 1 372 ? 38.14300 -51.57700 -63.30200 1.000 79.94706 405 PHE A N 1
ATOM 2672 C CA . PHE A 1 372 ? 38.01300 -52.51500 -64.40200 1.000 66.51518 405 PHE A CA 1
ATOM 2673 C C . PHE A 1 372 ? 39.11700 -52.30700 -65.43500 1.000 72.29471 405 PHE A C 1
ATOM 2674 O O . PHE A 1 372 ? 39.57400 -51.18000 -65.67600 1.000 71.84136 405 PHE A O 1
ATOM 2682 N N . VAL A 1 373 ? 39.52000 -53.40800 -66.07000 1.000 81.93605 406 VAL A N 1
ATOM 2683 C CA . VAL A 1 373 ? 40.59900 -53.36900 -67.05500 1.000 77.93351 406 VAL A CA 1
ATOM 2684 C C . VAL A 1 373 ? 40.12100 -53.25200 -68.50700 1.000 73.05155 406 VAL A C 1
ATOM 2685 O O . VAL A 1 373 ? 40.90600 -52.82900 -69.36800 1.000 61.75489 406 VAL A O 1
ATOM 2689 N N . GLY A 1 374 ? 38.87400 -53.62000 -68.80900 1.000 79.75031 407 GLY A N 1
ATOM 2690 C CA . GLY A 1 374 ? 38.49300 -53.59700 -70.20600 1.000 72.69610 407 GLY A CA 1
ATOM 2691 C C . GLY A 1 374 ? 39.17200 -54.71800 -70.98500 1.000 78.18108 407 GLY A C 1
ATOM 2692 O O . GLY A 1 374 ? 39.63800 -55.71600 -70.42900 1.000 89.43513 407 GLY A O 1
ATOM 2693 N N . THR A 1 375 ? 39.23200 -54.52700 -72.30400 1.000 83.21877 408 THR A N 1
ATOM 2694 C CA . THR A 1 375 ? 39.68900 -55.56000 -73.23400 1.000 76.19205 408 THR A CA 1
ATOM 2695 C C . THR A 1 375 ? 40.65200 -54.95000 -74.24400 1.000 67.75595 408 THR A C 1
ATOM 2696 O O . THR A 1 375 ? 40.25500 -54.08900 -75.03300 1.000 63.54392 408 THR A O 1
ATOM 2700 N N . LEU A 1 376 ? 41.91700 -55.39200 -74.20800 1.000 67.95923 409 LEU A N 1
ATOM 2701 C CA . LEU A 1 376 ? 42.90100 -55.11400 -75.25200 1.000 65.85569 409 LEU A CA 1
ATOM 2702 C C . LEU A 1 376 ? 43.10300 -56.37700 -76.07200 1.000 82.18530 409 LEU A C 1
ATOM 2703 O O . LEU A 1 376 ? 43.69500 -57.34800 -75.56800 1.000 86.94807 409 LEU A O 1
ATOM 2708 N N . PRO A 1 377 ? 42.65200 -56.41300 -77.32500 1.000 85.01180 410 PRO A N 1
ATOM 2709 C CA . PRO A 1 377 ? 42.56800 -57.68800 -78.04000 1.000 70.94141 410 PRO A CA 1
ATOM 2710 C C . PRO A 1 377 ? 43.92600 -58.14500 -78.52200 1.000 67.64743 410 PRO A C 1
ATOM 2711 O O . PRO A 1 377 ? 44.85200 -57.35400 -78.68800 1.000 65.05438 410 PRO A O 1
ATOM 2715 N N . SER A 1 378 ? 44.04400 -59.45700 -78.68500 1.000 69.38944 411 SER A N 1
ATOM 2716 C CA . SER A 1 378 ? 45.32100 -60.09100 -78.97500 1.000 77.03204 411 SER A CA 1
ATOM 2717 C C . SER A 1 378 ? 45.02800 -61.50900 -79.43500 1.000 80.73173 411 SER A C 1
ATOM 2718 O O . SER A 1 378 ? 43.94900 -62.04300 -79.17400 1.000 80.57489 411 SER A O 1
ATOM 2721 N N . LYS A 1 379 ? 45.98000 -62.11300 -80.14600 1.000 80.18444 412 LYS A N 1
ATOM 2722 C CA . LYS A 1 379 ? 45.73300 -63.47500 -80.59300 1.000 86.45126 412 LYS A CA 1
ATOM 2723 C C . LYS A 1 379 ? 45.49400 -64.36700 -79.38700 1.000 94.00250 412 LYS A C 1
ATOM 2724 O O . LYS A 1 379 ? 44.50100 -65.10200 -79.33100 1.000 92.83095 412 LYS A O 1
ATOM 2726 N N . GLU A 1 380 ? 46.35300 -64.24100 -78.37300 1.000 110.95362 413 GLU A N 1
ATOM 2727 C CA . GLU A 1 380 ? 46.19800 -65.00500 -77.13900 1.000 106.85388 413 GLU A CA 1
ATOM 2728 C C . GLU A 1 380 ? 44.82600 -64.77900 -76.52400 1.000 95.88239 413 GLU A C 1
ATOM 2729 O O . GLU A 1 380 ? 44.18100 -65.73100 -76.07200 1.000 98.61828 413 GLU A O 1
ATOM 2735 N N . TRP A 1 381 ? 44.34500 -63.53500 -76.53500 1.000 83.91454 414 TRP A N 1
ATOM 2736 C CA . TRP A 1 381 ? 43.03500 -63.23600 -75.96200 1.000 82.96762 414 TRP A CA 1
ATOM 2737 C C . TRP A 1 381 ? 41.91600 -63.95300 -76.71200 1.000 91.48071 414 TRP A C 1
ATOM 2738 O O . TRP A 1 381 ? 41.15000 -64.72000 -76.11900 1.000 94.45152 414 TRP A O 1
ATOM 2749 N N . LYS A 1 382 ? 41.80100 -63.70200 -78.02100 1.000 99.40600 415 LYS A N 1
ATOM 2750 C CA . LYS A 1 382 ? 40.76900 -64.33900 -78.83900 1.000 93.95742 415 LYS A CA 1
ATOM 2751 C C . LYS A 1 382 ? 40.69600 -65.84600 -78.59500 1.000 95.54080 415 LYS A C 1
ATOM 2752 O O . LYS A 1 382 ? 39.60500 -66.42900 -78.59000 1.000 93.49418 415 LYS A O 1
ATOM 2758 N N . MET A 1 383 ? 41.84600 -66.48800 -78.35300 1.000 97.38763 416 MET A N 1
ATOM 2759 C CA . MET A 1 383 ? 41.87700 -67.94700 -78.30600 1.000 101.26917 416 MET A CA 1
ATOM 2760 C C . MET A 1 383 ? 41.14500 -68.47700 -77.08600 1.000 110.29073 416 MET A C 1
ATOM 2761 O O . MET A 1 383 ? 40.49700 -69.52800 -77.15700 1.000 123.66216 416 MET A O 1
ATOM 2766 N N . GLN A 1 384 ? 41.24600 -67.77500 -75.95500 1.000 109.81056 417 GLN A N 1
ATOM 2767 C CA . GLN A 1 384 ? 40.56900 -68.24100 -74.75200 1.000 105.59301 417 GLN A CA 1
ATOM 2768 C C . GLN A 1 384 ? 39.12600 -67.76000 -74.70900 1.000 101.46390 417 GLN A C 1
ATOM 2769 O O . GLN A 1 384 ? 38.23200 -68.51500 -74.31700 1.000 108.77885 417 GLN A O 1
ATOM 2775 N N . ARG A 1 385 ? 38.87900 -66.51600 -75.12800 1.000 96.96083 418 ARG A N 1
ATOM 2776 C CA . ARG A 1 385 ? 37.55200 -65.91600 -75.02800 1.000 96.41584 418 ARG A CA 1
ATOM 2777 C C . ARG A 1 385 ? 36.60600 -66.39200 -76.11100 1.000 92.92409 418 ARG A C 1
ATOM 2778 O O . ARG A 1 385 ? 35.38800 -66.34300 -75.90500 1.000 96.64152 418 ARG A O 1
ATOM 2786 N N . TYR A 1 386 ? 37.12800 -66.85500 -77.24800 1.000 97.20223 419 TYR A N 1
ATOM 2787 C CA . TYR A 1 386 ? 36.29300 -67.19400 -78.39200 1.000 93.41067 419 TYR A CA 1
ATOM 2788 C C . TYR A 1 386 ? 36.63700 -68.51400 -79.06900 1.000 103.85537 419 TYR A C 1
ATOM 2789 O O . TYR A 1 386 ? 35.93000 -68.90000 -80.00600 1.000 110.15062 419 TYR A O 1
ATOM 2798 N N . ARG A 1 387 ? 37.70200 -69.20000 -78.65400 1.000 112.31678 420 ARG A N 1
ATOM 2799 C CA . ARG A 1 387 ? 38.10100 -70.47600 -79.25600 1.000 128.75270 420 ARG A CA 1
ATOM 2800 C C . ARG A 1 387 ? 38.12000 -70.38300 -80.78200 1.000 136.60260 420 ARG A C 1
ATOM 2801 O O . ARG A 1 387 ? 37.48300 -71.16300 -81.49300 1.000 142.12447 420 ARG A O 1
ATOM 2803 N N . GLN A 1 388 ? 38.85300 -69.39200 -81.28100 1.000 132.33473 421 GLN A N 1
ATOM 2804 C CA . GLN A 1 388 ? 38.88000 -69.07300 -82.70000 1.000 118.91118 421 GLN A CA 1
ATOM 2805 C C . GLN A 1 388 ? 40.23000 -68.45600 -83.03200 1.000 113.92577 421 GLN A C 1
ATOM 2806 O O . GLN A 1 388 ? 40.78500 -67.69200 -82.23700 1.000 108.48286 421 GLN A O 1
ATOM 2812 N N . SER A 1 389 ? 40.76400 -68.78700 -84.20300 1.000 115.48415 422 SER A N 1
ATOM 2813 C CA . SER A 1 389 ? 42.04500 -68.20700 -84.56400 1.000 102.45304 422 SER A CA 1
ATOM 2814 C C . SER A 1 389 ? 41.85200 -66.73200 -84.90400 1.000 88.54212 422 SER A C 1
ATOM 2815 O O . SER A 1 389 ? 40.74000 -66.20700 -84.90100 1.000 81.41051 422 SER A O 1
ATOM 2818 N N . TRP A 1 390 ? 42.95400 -66.04400 -85.18700 1.000 88.74802 423 TRP A N 1
ATOM 2819 C CA . TRP A 1 390 ? 42.93900 -64.60600 -85.42600 1.000 84.97041 423 TRP A CA 1
ATOM 2820 C C . TRP A 1 390 ? 43.04500 -64.32800 -86.92000 1.000 97.15419 423 TRP A C 1
ATOM 2821 O O . TRP A 1 390 ? 43.88000 -64.92200 -87.61500 1.000 97.20779 423 TRP A O 1
ATOM 2832 N N . PHE A 1 391 ? 42.20000 -63.42400 -87.40400 1.000 91.16765 424 PHE A N 1
ATOM 2833 C CA . PHE A 1 391 ? 42.07600 -63.10300 -88.81500 1.000 78.46249 424 PHE A CA 1
ATOM 2834 C C . PHE A 1 391 ? 42.47300 -61.65200 -89.06600 1.000 78.51532 424 PHE A C 1
ATOM 2835 O O . PHE A 1 391 ? 42.18600 -60.76800 -88.25500 1.000 92.65063 424 PHE A O 1
ATOM 2843 N N . GLN A 1 392 ? 43.13300 -61.41400 -90.20300 1.000 79.87508 425 GLN A N 1
ATOM 2844 C CA . GLN A 1 392 ? 43.55900 -60.06100 -90.55300 1.000 77.17377 425 GLN A CA 1
ATOM 2845 C C . GLN A 1 392 ? 42.43900 -59.05900 -90.36600 1.000 76.44010 425 GLN A C 1
ATOM 2846 O O . GLN A 1 392 ? 42.69700 -57.89500 -90.02500 1.000 69.92996 425 GLN A O 1
ATOM 2852 N N . GLY A 1 393 ? 41.19400 -59.49100 -90.59600 1.000 65.03789 426 GLY A N 1
ATOM 2853 C CA . GLY A 1 393 ? 40.06100 -58.63800 -90.28400 1.000 68.99042 426 GLY A CA 1
ATOM 2854 C C . GLY A 1 393 ? 40.19000 -58.03600 -88.89400 1.000 80.54832 426 GLY A C 1
ATOM 2855 O O . GLY A 1 393 ? 40.04900 -56.82500 -88.70500 1.000 76.07493 426 GLY A O 1
ATOM 2856 N N . ASP A 1 394 ? 40.54100 -58.86900 -87.90900 1.000 90.56934 427 ASP A N 1
ATOM 2857 C CA . ASP A 1 394 ? 40.67000 -58.40300 -86.53000 1.000 76.98083 427 ASP A CA 1
ATOM 2858 C C . ASP A 1 394 ? 41.77600 -57.36200 -86.38800 1.000 72.51394 427 ASP A C 1
ATOM 2859 O O . ASP A 1 394 ? 41.55800 -56.28500 -85.80600 1.000 65.47484 427 ASP A O 1
ATOM 2864 N N . THR A 1 395 ? 42.97500 -57.66200 -86.90900 1.000 67.44423 428 THR A N 1
ATOM 2865 C CA . THR A 1 395 ? 44.02400 -56.64600 -86.91100 1.000 72.80190 428 THR A CA 1
ATOM 2866 C C . THR A 1 395 ? 43.47300 -55.31400 -87.38700 1.000 70.93543 428 THR A C 1
ATOM 2867 O O . THR A 1 395 ? 43.75400 -54.26500 -86.78600 1.000 60.73621 428 THR A O 1
ATOM 2871 N N . LEU A 1 396 ? 42.65000 -55.34600 -88.44700 1.000 62.70325 429 LEU A N 1
ATOM 2872 C CA . LEU A 1 396 ? 42.13500 -54.10500 -89.00100 1.000 59.88342 429 LEU A CA 1
ATOM 2873 C C . LEU A 1 396 ? 41.18000 -53.42000 -88.02800 1.000 57.50467 429 LEU A C 1
ATOM 2874 O O . LEU A 1 396 ? 41.31900 -52.22700 -87.74100 1.000 61.85688 429 LEU A O 1
ATOM 2879 N N . ASN A 1 397 ? 40.20600 -54.14000 -87.49500 1.000 60.94804 430 ASN A N 1
ATOM 2880 C CA . ASN A 1 397 ? 39.29700 -53.47000 -86.57500 1.000 60.30312 430 ASN A CA 1
ATOM 2881 C C . ASN A 1 397 ? 40.06700 -52.91900 -85.39700 1.000 70.52601 430 ASN A C 1
ATOM 2882 O O . ASN A 1 397 ? 39.86200 -51.76700 -84.98200 1.000 84.40640 430 ASN A O 1
ATOM 2887 N N . THR A 1 398 ? 41.00900 -53.71500 -84.88700 1.000 58.93582 431 THR A N 1
ATOM 2888 C CA . THR A 1 398 ? 41.76800 -53.31500 -83.71100 1.000 61.33500 431 THR A CA 1
ATOM 2889 C C . THR A 1 398 ? 42.63700 -52.09400 -84.00100 1.000 59.89891 431 THR A C 1
ATOM 2890 O O . THR A 1 398 ? 42.68000 -51.15600 -83.20100 1.000 53.20832 431 THR A O 1
ATOM 2894 N N . ALA A 1 399 ? 43.27500 -52.05700 -85.17700 1.000 59.70630 432 ALA A N 1
ATOM 2895 C CA . ALA A 1 399 ? 44.14500 -50.94400 -85.54000 1.000 54.33012 432 ALA A CA 1
ATOM 2896 C C . ALA A 1 399 ? 43.47900 -49.57300 -85.41900 1.000 52.88649 432 ALA A C 1
ATOM 2897 O O . ALA A 1 399 ? 44.16600 -48.58300 -85.14200 1.000 59.59703 432 ALA A O 1
ATOM 2899 N N . ILE A 1 400 ? 42.16500 -49.47500 -85.63800 1.000 50.23824 433 ILE A N 1
ATOM 2900 C CA . ILE A 1 400 ? 41.47500 -48.19300 -85.48100 1.000 59.34949 433 ILE A CA 1
ATOM 2901 C C . ILE A 1 400 ? 40.53100 -48.21400 -84.28700 1.000 71.27078 433 ILE A C 1
ATOM 2902 O O . ILE A 1 400 ? 39.43600 -47.63200 -84.33200 1.000 85.85539 433 ILE A O 1
ATOM 2907 N N . GLY A 1 401 ? 40.94400 -48.89600 -83.22500 1.000 67.66916 434 GLY A N 1
ATOM 2908 C CA . GLY A 1 401 ? 40.25200 -48.80800 -81.94200 1.000 82.86520 434 GLY A CA 1
ATOM 2909 C C . GLY A 1 401 ? 38.81200 -49.27700 -81.91100 1.000 75.00131 434 GLY A C 1
ATOM 2910 O O . GLY A 1 401 ? 37.96200 -48.62600 -81.29300 1.000 65.66164 434 GLY A O 1
ATOM 2911 N N . GLN A 1 402 ? 38.51300 -50.38900 -82.56500 1.000 64.20237 435 GLN A N 1
ATOM 2912 C CA . GLN A 1 402 ? 37.14200 -50.87400 -82.65800 1.000 71.79740 435 GLN A CA 1
ATOM 2913 C C . GLN A 1 402 ? 37.19700 -52.38700 -82.47900 1.000 67.79994 435 GLN A C 1
ATOM 2914 O O . GLN A 1 402 ? 38.14600 -52.95100 -81.92600 1.000 66.60032 435 GLN A O 1
ATOM 2920 N N . GLY A 1 403 ? 36.20700 -53.08200 -82.99900 1.000 63.48256 436 GLY A N 1
ATOM 2921 C CA . GLY A 1 403 ? 36.16400 -54.50300 -82.74300 1.000 68.98036 436 GLY A CA 1
ATOM 2922 C C . GLY A 1 403 ? 35.79400 -54.73000 -81.28700 1.000 77.61780 436 GLY A C 1
ATOM 2923 O O . GLY A 1 403 ? 34.85100 -54.12800 -80.75900 1.000 77.91986 436 GLY A O 1
ATOM 2924 N N . ASN A 1 404 ? 36.55000 -55.58200 -80.60900 1.000 70.36807 437 ASN A N 1
ATOM 2925 C CA . ASN A 1 404 ? 36.26600 -55.88800 -79.21800 1.000 61.46392 437 ASN A CA 1
ATOM 2926 C C . ASN A 1 404 ? 37.10900 -55.04400 -78.24800 1.000 64.64802 437 ASN A C 1
ATOM 2927 O O . ASN A 1 404 ? 37.05600 -55.24600 -77.02600 1.000 89.53638 437 ASN A O 1
ATOM 2932 N N . PHE A 1 405 ? 37.85600 -54.09300 -78.78200 1.000 55.88582 438 PHE A N 1
ATOM 2933 C CA . PHE A 1 405 ? 38.69100 -53.19300 -78.00900 1.000 51.74720 438 PHE A CA 1
ATOM 2934 C C . PHE A 1 405 ? 37.82400 -52.34600 -77.08700 1.000 71.30804 438 PHE A C 1
ATOM 2935 O O . PHE A 1 405 ? 36.96100 -51.59800 -77.55600 1.000 73.08332 438 PHE A O 1
ATOM 2943 N N . LEU A 1 406 ? 38.04900 -52.47300 -75.77500 1.000 84.06673 439 LEU A N 1
ATOM 2944 C CA . LEU A 1 406 ? 37.25400 -51.79500 -74.75300 1.000 61.38376 439 LEU A CA 1
ATOM 2945 C C . LEU A 1 406 ? 38.16300 -51.13200 -73.73100 1.000 60.20906 439 LEU A C 1
ATOM 2946 O O . LEU A 1 406 ? 39.06900 -51.77500 -73.18300 1.000 62.30862 439 LEU A O 1
ATOM 2951 N N . ALA A 1 407 ? 37.90900 -49.85200 -73.46300 1.000 58.63110 440 ALA A N 1
ATOM 2952 C CA . ALA A 1 407 ? 38.73900 -49.06400 -72.56800 1.000 59.54886 440 ALA A CA 1
ATOM 2953 C C . ALA A 1 407 ? 37.85500 -48.27600 -71.61300 1.000 76.43733 440 ALA A C 1
ATOM 2954 O O . ALA A 1 407 ? 36.69800 -47.97800 -71.91500 1.000 78.36722 440 ALA A O 1
ATOM 2956 N N . THR A 1 408 ? 38.40200 -47.95900 -70.44900 1.000 79.40982 441 THR A N 1
ATOM 2957 C CA . THR A 1 408 ? 37.71700 -47.13200 -69.47300 1.000 57.33504 441 THR A CA 1
ATOM 2958 C C . THR A 1 408 ? 38.25200 -45.71300 -69.54700 1.000 48.77962 441 THR A C 1
ATOM 2959 O O . THR A 1 408 ? 39.44900 -45.52800 -69.75900 1.000 50.74819 441 THR A O 1
ATOM 2963 N N . PRO A 1 409 ? 37.38400 -44.68700 -69.39900 1.000 48.91633 442 PRO A N 1
ATOM 2964 C CA . PRO A 1 409 ? 37.84900 -43.28500 -69.42900 1.000 49.05614 442 PRO A CA 1
ATOM 2965 C C . PRO A 1 409 ? 39.13700 -43.03900 -68.67800 1.000 55.16761 442 PRO A C 1
ATOM 2966 O O . PRO A 1 409 ? 39.99300 -42.28600 -69.14200 1.000 60.06954 442 PRO A O 1
ATOM 2970 N N . MET A 1 410 ? 39.29200 -43.68100 -67.52000 1.000 61.78209 443 MET A N 1
ATOM 2971 C CA . MET A 1 410 ? 40.53000 -43.53000 -66.76900 1.000 69.12290 443 MET A CA 1
ATOM 2972 C C . MET A 1 410 ? 41.71900 -44.00200 -67.59100 1.000 57.67345 443 MET A C 1
ATOM 2973 O O . MET A 1 410 ? 42.77800 -43.35200 -67.57800 1.000 56.28240 443 MET A O 1
ATOM 2978 N N . GLN A 1 411 ? 41.56300 -45.11200 -68.33300 1.000 63.54410 444 GLN A N 1
ATOM 2979 C CA . GLN A 1 411 ? 42.67900 -45.62700 -69.13500 1.000 66.52746 444 GLN A CA 1
ATOM 2980 C C . GLN A 1 411 ? 43.07500 -44.64600 -70.22800 1.000 70.10870 444 GLN A C 1
ATOM 2981 O O . GLN A 1 411 ? 44.26700 -44.37100 -70.41900 1.000 71.32293 444 GLN A O 1
ATOM 2987 N N . ILE A 1 412 ? 42.08400 -44.11100 -70.95700 1.000 59.75022 445 ILE A N 1
ATOM 2988 C CA . ILE A 1 412 ? 42.36200 -43.09100 -71.96800 1.000 73.97750 445 ILE A CA 1
ATOM 2989 C C . ILE A 1 412 ? 43.22300 -41.98800 -71.36900 1.000 78.30685 445 ILE A C 1
ATOM 2990 O O . ILE A 1 412 ? 44.26600 -41.61200 -71.92300 1.000 73.12927 445 ILE A O 1
ATOM 2995 N N . ALA A 1 413 ? 42.82800 -41.51100 -70.18600 1.000 67.49012 446 ALA A N 1
ATOM 2996 C CA . ALA A 1 413 ? 43.52600 -40.40300 -69.54400 1.000 60.97616 446 ALA A CA 1
ATOM 2997 C C . ALA A 1 413 ? 44.94600 -40.78900 -69.14600 1.000 63.42515 446 ALA A C 1
ATOM 2998 O O . ALA A 1 413 ? 45.88900 -39.99900 -69.32200 1.000 60.51697 446 ALA A O 1
ATOM 3000 N N . ARG A 1 414 ? 45.12700 -41.99400 -68.59400 1.000 55.66927 447 ARG A N 1
ATOM 3001 C CA . ARG A 1 414 ? 46.49200 -42.42300 -68.32200 1.000 58.63611 447 ARG A CA 1
ATOM 3002 C C . ARG A 1 414 ? 47.31200 -42.39400 -69.60000 1.000 74.46586 447 ARG A C 1
ATOM 3003 O O . ARG A 1 414 ? 48.42600 -41.84900 -69.61600 1.000 53.53786 447 ARG A O 1
ATOM 3011 N N . TYR A 1 415 ? 46.72600 -42.91000 -70.69800 1.000 70.69271 448 TYR A N 1
ATOM 3012 C CA . TYR A 1 415 ? 47.41100 -43.07700 -71.98100 1.000 62.25347 448 TYR A CA 1
ATOM 3013 C C . TYR A 1 415 ? 47.76300 -41.72800 -72.60600 1.000 66.57693 448 TYR A C 1
ATOM 3014 O O . TYR A 1 415 ? 48.93900 -41.45700 -72.90800 1.000 52.86590 448 TYR A O 1
ATOM 3023 N N . THR A 1 416 ? 46.75600 -40.86000 -72.77900 1.000 52.21626 449 THR A N 1
ATOM 3024 C CA . THR A 1 416 ? 46.99700 -39.48000 -73.17800 1.000 51.79847 449 THR A CA 1
ATOM 3025 C C . THR A 1 416 ? 48.12200 -38.85600 -72.38400 1.000 63.41421 449 THR A C 1
ATOM 3026 O O . THR A 1 416 ? 49.10300 -38.36400 -72.95400 1.000 63.93626 449 THR A O 1
ATOM 3030 N N . ALA A 1 417 ? 47.97600 -38.86700 -71.05300 1.000 67.21590 450 ALA A N 1
ATOM 3031 C CA . ALA A 1 417 ? 48.98500 -38.27000 -70.18300 1.000 82.30752 450 ALA A CA 1
ATOM 3032 C C . ALA A 1 417 ? 50.37200 -38.82500 -70.47000 1.000 82.89197 450 ALA A C 1
ATOM 3033 O O . ALA A 1 417 ? 51.34900 -38.07300 -70.56800 1.000 63.18003 450 ALA A O 1
ATOM 3035 N N . GLN A 1 418 ? 50.47600 -40.14300 -70.62500 1.000 85.65254 451 GLN A N 1
ATOM 3036 C CA . GLN A 1 418 ? 51.78800 -40.73900 -70.83500 1.000 93.03267 451 GLN A CA 1
ATOM 3037 C C . GLN A 1 418 ? 52.39900 -40.30700 -72.17800 1.000 92.47067 451 GLN A C 1
ATOM 3038 O O . GLN A 1 418 ? 53.61200 -40.05200 -72.26400 1.000 76.62820 451 GLN A O 1
ATOM 3044 N N . ILE A 1 419 ? 51.57100 -40.17200 -73.22400 1.000 67.70056 452 ILE A N 1
ATOM 3045 C CA . ILE A 1 419 ? 52.06700 -39.64800 -74.50000 1.000 75.78103 452 ILE A CA 1
ATOM 3046 C C . ILE A 1 419 ? 52.63500 -38.24400 -74.31200 1.000 95.07560 452 ILE A C 1
ATOM 3047 O O . ILE A 1 419 ? 53.64100 -37.87100 -74.93100 1.000 96.37846 452 ILE A O 1
ATOM 3052 N N . ALA A 1 420 ? 51.98600 -37.43700 -73.46700 1.000 94.10978 453 ALA A N 1
ATOM 3053 C CA . ALA A 1 420 ? 52.42200 -36.06300 -73.24500 1.000 88.82667 453 ALA A CA 1
ATOM 3054 C C . ALA A 1 420 ? 53.63600 -35.99400 -72.32200 1.000 88.83117 453 ALA A C 1
ATOM 3055 O O . ALA A 1 420 ? 54.54700 -35.19400 -72.55400 1.000 97.38251 453 ALA A O 1
ATOM 3057 N N . LYS A 1 421 ? 53.66800 -36.80500 -71.26200 1.000 66.38252 454 LYS A N 1
ATOM 3058 C CA . LYS A 1 421 ? 54.81100 -36.73500 -70.35700 1.000 70.40712 454 LYS A CA 1
ATOM 3059 C C . LYS A 1 421 ? 56.02500 -37.43200 -70.94900 1.000 74.97781 454 LYS A C 1
ATOM 3060 O O . LYS A 1 421 ? 57.15500 -36.94800 -70.78500 1.000 92.92524 454 LYS A O 1
ATOM 3066 N N . GLY A 1 422 ? 55.81200 -38.52600 -71.67700 1.000 71.84422 455 GLY A N 1
ATOM 3067 C CA . GLY A 1 422 ? 56.91200 -39.34700 -72.14000 1.000 79.15708 455 GLY A CA 1
ATOM 3068 C C . GLY A 1 422 ? 57.31100 -40.43100 -71.17400 1.000 78.78146 455 GLY A C 1
ATOM 3069 O O . GLY A 1 422 ? 58.36400 -41.05200 -71.35300 1.000 75.71215 455 GLY A O 1
ATOM 3070 N N . GLY A 1 423 ? 56.50200 -40.67600 -70.15400 1.000 80.48041 456 GLY A N 1
ATOM 3071 C CA . GLY A 1 423 ? 56.86400 -41.61000 -69.10800 1.000 79.81713 456 GLY A CA 1
ATOM 3072 C C . GLY A 1 423 ? 55.63000 -41.95600 -68.31700 1.000 79.87393 456 GLY A C 1
ATOM 3073 O O . GLY A 1 423 ? 54.53200 -41.46400 -68.59700 1.000 79.83548 456 GLY A O 1
ATOM 3074 N N . GLU A 1 424 ? 55.83500 -42.82100 -67.32100 1.000 87.13896 457 GLU A N 1
ATOM 3075 C CA . GLU A 1 424 ? 54.74000 -43.33100 -66.50300 1.000 89.15253 457 GLU A CA 1
ATOM 3076 C C . GLU A 1 424 ? 53.93700 -42.19800 -65.88000 1.000 84.10508 457 GLU A C 1
ATOM 3077 O O . GLU A 1 424 ? 54.49200 -41.17800 -65.45200 1.000 86.93810 457 GLU A O 1
ATOM 3083 N N . VAL A 1 425 ? 52.61900 -42.38400 -65.83700 1.000 62.96012 458 VAL A N 1
ATOM 3084 C CA . VAL A 1 425 ? 51.71300 -41.45600 -65.17200 1.000 62.29558 458 VAL A CA 1
ATOM 3085 C C . VAL A 1 425 ? 50.59800 -42.25700 -64.51500 1.000 86.31282 458 VAL A C 1
ATOM 3086 O O . VAL A 1 425 ? 49.74100 -42.81000 -65.20300 1.000 98.36219 458 VAL A O 1
ATOM 3090 N N . ILE A 1 426 ? 50.58400 -42.29300 -63.19100 1.000 79.91134 459 ILE A N 1
ATOM 3091 C CA . ILE A 1 426 ? 49.58100 -43.02500 -62.42200 1.000 83.90049 459 ILE A CA 1
ATOM 3092 C C . ILE A 1 426 ? 48.59900 -42.02600 -61.82100 1.000 78.22745 459 ILE A C 1
ATOM 3093 O O . ILE A 1 426 ? 49.01400 -41.11300 -61.09900 1.000 93.76945 459 ILE A O 1
ATOM 3098 N N . PRO A 1 427 ? 47.30600 -42.16900 -62.07300 1.000 58.78531 460 PRO A N 1
ATOM 3099 C CA . PRO A 1 427 ? 46.31900 -41.25200 -61.48800 1.000 65.84509 460 PRO A CA 1
ATOM 3100 C C . PRO A 1 427 ? 46.03700 -41.55100 -60.01600 1.000 88.67697 460 PRO A C 1
ATOM 3101 O O . PRO A 1 427 ? 45.93800 -42.70900 -59.59900 1.000 96.89348 460 PRO A O 1
ATOM 3105 N N . HIS A 1 428 ? 45.88400 -40.49000 -59.22200 1.000 93.43865 461 HIS A N 1
ATOM 3106 C CA . HIS A 1 428 ? 45.57800 -40.64800 -57.80500 1.000 77.78816 461 HIS A CA 1
ATOM 3107 C C . HIS A 1 428 ? 44.69700 -39.50300 -57.33200 1.000 68.95427 461 HIS A C 1
ATOM 3108 O O . HIS A 1 428 ? 44.81600 -38.36700 -57.79400 1.000 71.13641 461 HIS A O 1
ATOM 3115 N N . PHE A 1 429 ? 43.81800 -39.81100 -56.39300 1.000 64.50531 462 PHE A N 1
ATOM 3116 C CA . PHE A 1 429 ? 43.05300 -38.77300 -55.73100 1.000 73.82978 462 PHE A CA 1
ATOM 3117 C C . PHE A 1 429 ? 43.64300 -38.33700 -54.38700 1.000 88.19460 462 PHE A C 1
ATOM 3118 O O . PHE A 1 429 ? 43.33000 -37.23500 -53.92000 1.000 91.57593 462 PHE A O 1
ATOM 3126 N N . LEU A 1 430 ? 44.47900 -39.15300 -53.75000 1.000 69.50727 463 LEU A N 1
ATOM 3127 C CA . LEU A 1 430 ? 44.89800 -38.85900 -52.38700 1.000 72.52884 463 LEU A CA 1
ATOM 3128 C C . LEU A 1 430 ? 45.98800 -37.80000 -52.37200 1.000 74.30200 463 LEU A C 1
ATOM 3129 O O . LEU A 1 430 ? 47.15200 -38.09500 -52.65400 1.000 79.09559 463 LEU A O 1
ATOM 3134 N N . LYS A 1 431 ? 45.62400 -36.57000 -51.98000 1.000 75.58735 464 LYS A N 1
ATOM 3135 C CA . LYS A 1 431 ? 46.62800 -35.51700 -51.86500 1.000 79.18628 464 LYS A CA 1
ATOM 3136 C C . LYS A 1 431 ? 47.45300 -35.69400 -50.60200 1.000 97.80754 464 LYS A C 1
ATOM 3137 O O . LYS A 1 431 ? 48.68000 -35.85500 -50.66400 1.000 103.90634 464 LYS A O 1
ATOM 3143 N N . SER A 1 432 ? 46.78200 -35.68100 -49.44700 1.000 97.37466 465 SER A N 1
ATOM 3144 C CA . SER A 1 432 ? 47.44800 -35.67300 -48.15300 1.000 95.02297 465 SER A CA 1
ATOM 3145 C C . SER A 1 432 ? 46.55600 -36.30000 -47.10000 1.000 86.85850 465 SER A C 1
ATOM 3146 O O . SER A 1 432 ? 45.32400 -36.27300 -47.18200 1.000 85.36481 465 SER A O 1
ATOM 3149 N N . ILE A 1 433 ? 47.20500 -36.84200 -46.08700 1.000 89.56731 466 ILE A N 1
ATOM 3150 C CA . ILE A 1 433 ? 46.53100 -37.30500 -44.88800 1.000 99.90361 466 ILE A CA 1
ATOM 3151 C C . ILE A 1 433 ? 46.84800 -36.28900 -43.80700 1.000 104.20290 466 ILE A C 1
ATOM 3152 O O . ILE A 1 433 ? 48.00100 -36.16800 -43.38000 1.000 108.69832 466 ILE A O 1
ATOM 3157 N N . GLU A 1 434 ? 45.84600 -35.52400 -43.39700 1.000 110.88570 467 GLU A N 1
ATOM 3158 C CA . GLU A 1 434 ? 46.04000 -34.50200 -42.37100 1.000 129.49499 467 GLU A CA 1
ATOM 3159 C C . GLU A 1 434 ? 45.50400 -34.98300 -41.02000 1.000 114.26672 467 GLU A C 1
ATOM 3160 O O . GLU A 1 434 ? 44.63200 -34.37100 -40.41400 1.000 104.48152 467 GLU A O 1
ATOM 3162 N N . ASN A 1 435 ? 46.04200 -36.11100 -40.55600 1.000 130.50384 468 ASN A N 1
ATOM 3163 C CA . ASN A 1 435 ? 45.64200 -36.66800 -39.26500 1.000 154.53797 468 ASN A CA 1
ATOM 3164 C C . ASN A 1 435 ? 45.96300 -35.70400 -38.12800 1.000 150.95286 468 ASN A C 1
ATOM 3165 O O . ASN A 1 435 ? 47.09700 -35.23600 -38.00200 1.000 155.12920 468 ASN A O 1
ATOM 3167 N N . ASN A 1 436 ? 44.96100 -35.42500 -37.29600 1.000 137.59321 469 ASN A N 1
ATOM 3168 C CA . ASN A 1 436 ? 45.04600 -34.38900 -36.27300 1.000 150.63462 469 ASN A CA 1
ATOM 3169 C C . ASN A 1 436 ? 46.40900 -34.37600 -35.59200 1.000 161.22507 469 ASN A C 1
ATOM 3170 O O . ASN A 1 436 ? 46.84500 -35.38700 -35.03300 1.000 178.16546 469 ASN A O 1
ATOM 3172 N N . ASN A 1 437 ? 47.10000 -33.23500 -35.68100 1.000 151.04770 470 ASN A N 1
ATOM 3173 C CA . ASN A 1 437 ? 48.43600 -33.01200 -35.12000 1.000 151.27169 470 ASN A CA 1
ATOM 3174 C C . ASN A 1 437 ? 49.54300 -33.76300 -35.86200 1.000 152.01492 470 ASN A C 1
ATOM 3175 O O . ASN A 1 437 ? 50.64100 -33.93700 -35.30500 1.000 142.02548 470 ASN A O 1
ATOM 3177 N N . THR A 1 438 ? 49.27600 -34.20900 -37.10600 1.000 146.43106 471 THR A N 1
ATOM 3178 C CA . THR A 1 438 ? 50.30000 -34.74200 -38.01200 1.000 137.98863 471 THR A CA 1
ATOM 3179 C C . THR A 1 438 ? 49.75900 -34.93000 -39.43700 1.000 126.80568 471 THR A C 1
ATOM 3180 O O . THR A 1 438 ? 49.12200 -35.93800 -39.74800 1.000 126.33063 471 THR A O 1
ATOM 3184 N N . THR A 1 439 ? 50.00000 -33.96600 -40.32500 1.000 131.48236 472 THR A N 1
ATOM 3185 C CA . THR A 1 439 ? 49.62200 -34.11200 -41.73300 1.000 139.25256 472 THR A CA 1
ATOM 3186 C C . THR A 1 439 ? 50.77000 -34.80300 -42.46900 1.000 135.77142 472 THR A C 1
ATOM 3187 O O . THR A 1 439 ? 51.86100 -34.24000 -42.60600 1.000 145.36058 472 THR A O 1
ATOM 3191 N N . ILE A 1 440 ? 50.52100 -36.02500 -42.94400 1.000 124.82766 473 ILE A N 1
ATOM 3192 C CA . ILE A 1 440 ? 51.59300 -36.92100 -43.37100 1.000 117.93552 473 ILE A CA 1
ATOM 3193 C C . ILE A 1 440 ? 51.74300 -37.03500 -44.89400 1.000 112.16844 473 ILE A C 1
ATOM 3194 O O . ILE A 1 440 ? 52.83400 -37.38800 -45.36800 1.000 127.81806 473 ILE A O 1
ATOM 3199 N N . GLU A 1 441 ? 50.70900 -36.72200 -45.66700 1.000 103.92940 474 GLU A N 1
ATOM 3200 C CA . GLU A 1 441 ? 50.81100 -36.58800 -47.13700 1.000 129.54721 474 GLU A CA 1
ATOM 3201 C C . GLU A 1 441 ? 51.26000 -37.92100 -47.74100 1.000 144.52782 474 GLU A C 1
ATOM 3202 O O . GLU A 1 441 ? 50.60400 -38.94000 -47.47100 1.000 158.83397 474 GLU A O 1
ATOM 3208 N N . ASN A 1 442 ? 52.33900 -37.95700 -48.53500 1.000 131.50901 475 ASN A N 1
ATOM 3209 C CA . ASN A 1 442 ? 52.66600 -39.03500 -49.49600 1.000 126.93177 475 ASN A CA 1
ATOM 3210 C C . ASN A 1 442 ? 51.72400 -39.01500 -50.72000 1.000 108.20392 475 ASN A C 1
ATOM 3211 O O . ASN A 1 442 ? 51.99600 -38.33300 -51.71500 1.000 86.92985 475 ASN A O 1
ATOM 3213 N N . LYS A 1 448 ? 60.66900 -46.63500 -60.23400 1.000 107.12596 481 LYS A N 1
ATOM 3214 C CA . LYS A 1 448 ? 59.66700 -46.32000 -61.27000 1.000 123.78837 481 LYS A CA 1
ATOM 3215 C C . LYS A 1 448 ? 59.93300 -46.94600 -62.66300 1.000 112.70795 481 LYS A C 1
ATOM 3216 O O . LYS A 1 448 ? 61.04200 -46.85600 -63.20300 1.000 108.92061 481 LYS A O 1
ATOM 3222 N N . LYS A 1 449 ? 58.88800 -47.53200 -63.25700 1.000 101.82259 482 LYS A N 1
ATOM 3223 C CA . LYS A 1 449 ? 59.01600 -48.40100 -64.43200 1.000 111.81710 482 LYS A CA 1
ATOM 3224 C C . LYS A 1 449 ? 58.83300 -47.62700 -65.73900 1.000 112.39070 482 LYS A C 1
ATOM 3225 O O . LYS A 1 449 ? 57.77000 -47.04000 -65.97400 1.000 96.05538 482 LYS A O 1
ATOM 3227 N N . GLU A 1 450 ? 59.85800 -47.65800 -66.59700 1.000 107.67214 483 GLU A N 1
ATOM 3228 C CA . GLU A 1 450 ? 59.78500 -47.02800 -67.91400 1.000 106.44992 483 GLU A CA 1
ATOM 3229 C C . GLU A 1 450 ? 58.74500 -47.72300 -68.78200 1.000 99.21896 483 GLU A C 1
ATOM 3230 O O . GLU A 1 450 ? 58.56700 -48.94300 -68.70500 1.000 97.41594 483 GLU A O 1
ATOM 3236 N N . ILE A 1 451 ? 58.04600 -46.94500 -69.60800 1.000 84.14368 484 ILE A N 1
ATOM 3237 C CA . ILE A 1 451 ? 56.94900 -47.48200 -70.40800 1.000 83.45833 484 ILE A CA 1
ATOM 3238 C C . ILE A 1 451 ? 57.07500 -47.19400 -71.89700 1.000 76.31536 484 ILE A C 1
ATOM 3239 O O . ILE A 1 451 ? 56.22800 -47.65900 -72.65800 1.000 70.91101 484 ILE A O 1
ATOM 3244 N N . PHE A 1 452 ? 58.07200 -46.42700 -72.33900 1.000 96.23233 485 PHE A N 1
ATOM 3245 C CA . PHE A 1 452 ? 58.39600 -46.22900 -73.75100 1.000 81.80873 485 PHE A CA 1
ATOM 3246 C C . PHE A 1 452 ? 59.82200 -46.72100 -74.00200 1.000 96.20434 485 PHE A C 1
ATOM 3247 O O . PHE A 1 452 ? 60.71300 -46.52400 -73.16600 1.000 99.71940 485 PHE A O 1
ATOM 3255 N N . THR A 1 453 ? 60.04000 -47.36500 -75.15000 1.000 104.24327 486 THR A N 1
ATOM 3256 C CA . THR A 1 453 ? 61.36800 -47.85500 -75.52100 1.000 100.03958 486 THR A CA 1
ATOM 3257 C C . THR A 1 453 ? 62.27900 -46.68600 -75.89600 1.000 90.29809 486 THR A C 1
ATOM 3258 O O . THR A 1 453 ? 61.83100 -45.55600 -76.08200 1.000 95.07152 486 THR A O 1
ATOM 3262 N N . LEU A 1 454 ? 63.58500 -46.93200 -75.97900 1.000 84.76646 487 LEU A N 1
ATOM 3263 C CA . LEU A 1 454 ? 64.44300 -45.77300 -76.19000 1.000 112.75874 487 LEU A CA 1
ATOM 3264 C C . LEU A 1 454 ? 64.16000 -45.17300 -77.56600 1.000 97.93426 487 LEU A C 1
ATOM 3265 O O . LEU A 1 454 ? 64.12500 -43.94600 -77.72900 1.000 93.88627 487 LEU A O 1
ATOM 3267 N N . PHE A 1 455 ? 63.84400 -46.02900 -78.53600 1.000 95.15322 488 PHE A N 1
ATOM 3268 C CA . PHE A 1 455 ? 63.44600 -45.56600 -79.86200 1.000 103.64252 488 PHE A CA 1
ATOM 3269 C C . PHE A 1 455 ? 62.04800 -44.94600 -79.85200 1.000 88.69249 488 PHE A C 1
ATOM 3270 O O . PHE A 1 455 ? 61.82300 -43.87500 -80.43100 1.000 79.71678 488 PHE A O 1
ATOM 3278 N N . GLU A 1 456 ? 61.08500 -45.62100 -79.22300 1.000 76.55118 489 GLU A N 1
ATOM 3279 C CA . GLU A 1 456 ? 59.72900 -45.09700 -79.17700 1.000 72.75597 489 GLU A CA 1
ATOM 3280 C C . GLU A 1 456 ? 59.69300 -43.68400 -78.61300 1.000 77.47783 489 GLU A C 1
ATOM 3281 O O . GLU A 1 456 ? 58.83800 -42.88400 -78.99200 1.000 87.03836 489 GLU A O 1
ATOM 3287 N N . LYS A 1 457 ? 60.62800 -43.34300 -77.73100 1.000 96.51176 490 LYS A N 1
ATOM 3288 C CA . LYS A 1 457 ? 60.62900 -41.99600 -77.17200 1.000 95.35900 490 LYS A CA 1
ATOM 3289 C C . LYS A 1 457 ? 61.11900 -40.98900 -78.20100 1.000 102.11699 490 LYS A C 1
ATOM 3290 O O . LYS A 1 457 ? 60.61700 -39.86100 -78.25400 1.000 107.66638 490 LYS A O 1
ATOM 3292 N N . SER A 1 458 ? 62.08100 -41.39800 -79.04000 1.000 88.93883 491 SER A N 1
ATOM 3293 C CA . SER A 1 458 ? 62.55800 -40.55600 -80.13300 1.000 89.78960 491 SER A CA 1
ATOM 3294 C C . SER A 1 458 ? 61.46000 -40.25000 -81.13900 1.000 89.47712 491 SER A C 1
ATOM 3295 O O . SER A 1 458 ? 61.54500 -39.24600 -81.85900 1.000 82.03501 491 SER A O 1
ATOM 3298 N N . GLN A 1 459 ? 60.45400 -41.12000 -81.23600 1.000 77.03285 492 GLN A N 1
ATOM 3299 C CA . GLN A 1 459 ? 59.40700 -40.96400 -82.22500 1.000 74.52150 492 GLN A CA 1
ATOM 3300 C C . GLN A 1 459 ? 58.18100 -40.27300 -81.67000 1.000 73.43762 492 GLN A C 1
ATOM 3301 O O . GLN A 1 459 ? 57.25200 -39.98400 -82.43000 1.000 90.22992 492 GLN A O 1
ATOM 3307 N N . LEU A 1 460 ? 58.17000 -39.97300 -80.38200 1.000 84.25898 493 LEU A N 1
ATOM 3308 C CA . LEU A 1 460 ? 57.01700 -39.34000 -79.75400 1.000 91.23177 493 LEU A CA 1
ATOM 3309 C C . LEU A 1 460 ? 56.76300 -37.90800 -80.22600 1.000 91.30634 493 LEU A C 1
ATOM 3310 O O . LEU A 1 460 ? 55.59800 -37.48000 -80.22600 1.000 68.00177 493 LEU A O 1
ATOM 3315 N N . PRO A 1 461 ? 57.78200 -37.13700 -80.64900 1.000 103.72036 494 PRO A N 1
ATOM 3316 C CA . PRO A 1 461 ? 57.47300 -35.78500 -81.14500 1.000 107.13304 494 PRO A CA 1
ATOM 3317 C C . PRO A 1 461 ? 56.58200 -35.80000 -82.36700 1.000 92.49673 494 PRO A C 1
ATOM 3318 O O . PRO A 1 461 ? 55.72300 -34.91900 -82.52600 1.000 82.99203 494 PRO A O 1
ATOM 3322 N N . TYR A 1 462 ? 56.76500 -36.78000 -83.24900 1.000 72.68401 495 TYR A N 1
ATOM 3323 C CA . TYR A 1 462 ? 55.87900 -36.86700 -84.39900 1.000 97.30972 495 TYR A CA 1
ATOM 3324 C C . TYR A 1 462 ? 54.44400 -37.03200 -83.92700 1.000 90.60497 495 TYR A C 1
ATOM 3325 O O . TYR A 1 462 ? 53.55100 -36.28300 -84.34000 1.000 103.67873 495 TYR A O 1
ATOM 3334 N N . ILE A 1 463 ? 54.22100 -37.96300 -83.00300 1.000 73.88453 496 ILE A N 1
ATOM 3335 C CA . ILE A 1 463 ? 52.88000 -38.17900 -82.47700 1.000 83.08259 496 ILE A CA 1
ATOM 3336 C C . ILE A 1 463 ? 52.30100 -36.88800 -81.90900 1.000 84.11076 496 ILE A C 1
ATOM 3337 O O . ILE A 1 463 ? 51.13100 -36.55500 -82.14500 1.000 61.32817 496 ILE A O 1
ATOM 3342 N N . ARG A 1 464 ? 53.10500 -36.13600 -81.15200 1.000 82.01168 497 ARG A N 1
ATOM 3343 C CA . ARG A 1 464 ? 52.56000 -34.95400 -80.49200 1.000 77.80245 497 ARG A CA 1
ATOM 3344 C C . ARG A 1 464 ? 52.25600 -33.84300 -81.48900 1.000 84.93469 497 ARG A C 1
ATOM 3345 O O . ARG A 1 464 ? 51.30600 -33.07500 -81.29200 1.000 78.89204 497 ARG A O 1
ATOM 3353 N N . ASP A 1 465 ? 53.03500 -33.75100 -82.57600 1.000 87.62009 498 ASP A N 1
ATOM 3354 C CA . ASP A 1 465 ? 52.73800 -32.76300 -83.61000 1.000 80.14176 498 ASP A CA 1
ATOM 3355 C C . ASP A 1 465 ? 51.42000 -33.08500 -84.30500 1.000 87.21596 498 ASP A C 1
ATOM 3356 O O . ASP A 1 465 ? 50.61100 -32.18800 -84.57800 1.000 95.49079 498 ASP A O 1
ATOM 3361 N N . ALA A 1 466 ? 51.19400 -34.36700 -84.60200 1.000 76.54213 499 ALA A N 1
ATOM 3362 C CA . ALA A 1 466 ? 49.90700 -34.79000 -85.13200 1.000 65.85459 499 ALA A CA 1
ATOM 3363 C C . ALA A 1 466 ? 48.77800 -34.38900 -84.19700 1.000 69.86499 499 ALA A C 1
ATOM 3364 O O . ALA A 1 466 ? 47.70100 -33.97100 -84.65000 1.000 69.50751 499 ALA A O 1
ATOM 3366 N N . MET A 1 467 ? 49.00100 -34.52400 -82.88300 1.000 74.57278 500 MET A N 1
ATOM 3367 C CA . MET A 1 467 ? 47.95000 -34.18700 -81.93300 1.000 66.72792 500 MET A CA 1
ATOM 3368 C C . MET A 1 467 ? 47.68100 -32.69500 -81.95600 1.000 68.09096 500 MET A C 1
ATOM 3369 O O . MET A 1 467 ? 46.52300 -32.26300 -81.89500 1.000 75.23217 500 MET A O 1
ATOM 3374 N N . TYR A 1 468 ? 48.74100 -31.90000 -82.09100 1.000 65.47626 501 TYR A N 1
ATOM 3375 C CA . TYR A 1 468 ? 48.57600 -30.46200 -82.24400 1.000 74.08788 501 TYR A CA 1
ATOM 3376 C C . TYR A 1 468 ? 47.73100 -30.14500 -83.47100 1.000 84.99162 501 TYR A C 1
ATOM 3377 O O . TYR A 1 468 ? 46.81900 -29.30400 -83.42800 1.000 77.35524 501 TYR A O 1
ATOM 3386 N N . ALA A 1 469 ? 48.03400 -30.81100 -84.58500 1.000 86.54173 502 ALA A N 1
ATOM 3387 C CA . ALA A 1 469 ? 47.28300 -30.57900 -85.80300 1.000 78.33282 502 ALA A CA 1
ATOM 3388 C C . ALA A 1 469 ? 45.80300 -30.82000 -85.57000 1.000 80.30784 502 ALA A C 1
ATOM 3389 O O . ALA A 1 469 ? 44.96800 -30.02900 -86.01900 1.000 95.12593 502 ALA A O 1
ATOM 3391 N N . VAL A 1 470 ? 45.45800 -31.87200 -84.82200 1.000 72.92075 503 VAL A N 1
ATOM 3392 C CA . VAL A 1 470 ? 44.05600 -32.22600 -84.61000 1.000 73.20682 503 VAL A CA 1
ATOM 3393 C C . VAL A 1 470 ? 43.31300 -31.02500 -84.04400 1.000 73.85216 503 VAL A C 1
ATOM 3394 O O . VAL A 1 470 ? 42.10100 -30.87500 -84.23900 1.000 72.47026 503 VAL A O 1
ATOM 3398 N N . ALA A 1 471 ? 44.04000 -30.12600 -83.39400 1.000 81.08036 504 ALA A N 1
ATOM 3399 C CA . ALA A 1 471 ? 43.39000 -29.07400 -82.64200 1.000 89.29240 504 ALA A CA 1
ATOM 3400 C C . ALA A 1 471 ? 43.71900 -27.66500 -83.09600 1.000 84.20538 504 ALA A C 1
ATOM 3401 O O . ALA A 1 471 ? 43.03000 -26.73200 -82.67000 1.000 87.95634 504 ALA A O 1
ATOM 3403 N N . ASN A 1 472 ? 44.72500 -27.46100 -83.93700 1.000 83.87723 505 ASN A N 1
ATOM 3404 C CA . ASN A 1 472 ? 45.01900 -26.09700 -84.36000 1.000 99.05889 505 ASN A CA 1
ATOM 3405 C C . ASN A 1 472 ? 45.18400 -25.91000 -85.85900 1.000 101.13677 505 ASN A C 1
ATOM 3406 O O . ASN A 1 472 ? 45.23200 -24.75900 -86.30800 1.000 94.83163 505 ASN A O 1
ATOM 3411 N N . GLU A 1 473 ? 45.30300 -26.97500 -86.63700 1.000 100.13779 506 GLU A N 1
ATOM 3412 C CA . GLU A 1 473 ? 45.45300 -26.85300 -88.07600 1.000 100.74404 506 GLU A CA 1
ATOM 3413 C C . GLU A 1 473 ? 44.09900 -27.07200 -88.72800 1.000 92.36646 506 GLU A C 1
ATOM 3414 O O . GLU A 1 473 ? 43.33100 -27.93600 -88.29600 1.000 87.65586 506 GLU A O 1
ATOM 3420 N N . GLN A 1 474 ? 43.80900 -26.28100 -89.76200 1.000 96.72519 507 GLN A N 1
ATOM 3421 C CA . GLN A 1 474 ? 42.48400 -26.29700 -90.37100 1.000 99.02963 507 GLN A CA 1
ATOM 3422 C C . GLN A 1 474 ? 42.07500 -27.71200 -90.75300 1.000 98.02174 507 GLN A C 1
ATOM 3423 O O . GLN A 1 474 ? 42.86800 -28.48700 -91.29600 1.000 91.82217 507 GLN A O 1
ATOM 3429 N N . GLY A 1 475 ? 40.83800 -28.05700 -90.42500 1.000 93.16278 508 GLY A N 1
ATOM 3430 C CA . GLY A 1 475 ? 40.35300 -29.36600 -90.75500 1.000 89.99443 508 GLY A CA 1
ATOM 3431 C C . GLY A 1 475 ? 40.88900 -30.48000 -89.90000 1.000 87.42717 508 GLY A C 1
ATOM 3432 O O . GLY A 1 475 ? 40.76700 -31.64400 -90.29400 1.000 86.99343 508 GLY A O 1
ATOM 3433 N N . GLY A 1 476 ? 41.49500 -30.17000 -88.75900 1.000 85.83096 509 GLY A N 1
ATOM 3434 C CA . GLY A 1 476 ? 41.67600 -31.18300 -87.73900 1.000 86.80363 509 GLY A CA 1
ATOM 3435 C C . GLY A 1 476 ? 40.34500 -31.53100 -87.10200 1.000 85.32762 509 GLY A C 1
ATOM 3436 O O . GLY A 1 476 ? 39.46400 -30.68100 -86.95400 1.000 90.52479 509 GLY A O 1
ATOM 3437 N N . THR A 1 477 ? 40.18500 -32.80600 -86.72800 1.000 77.92518 510 THR A N 1
ATOM 3438 C CA . THR A 1 477 ? 38.87400 -33.25100 -86.26500 1.000 76.33474 510 THR A CA 1
ATOM 3439 C C . THR A 1 477 ? 38.35300 -32.39600 -85.11400 1.000 80.02078 510 THR A C 1
ATOM 3440 O O . THR A 1 477 ? 37.13700 -32.34000 -84.91300 1.000 81.21918 510 THR A O 1
ATOM 3444 N N . SER A 1 478 ? 39.22900 -31.67100 -84.40800 1.000 85.50801 511 SER A N 1
ATOM 3445 C CA . SER A 1 478 ? 38.82900 -30.82300 -83.28500 1.000 98.08395 511 SER A CA 1
ATOM 3446 C C . SER A 1 478 ? 39.16300 -29.34800 -83.49100 1.000 103.72765 511 SER A C 1
ATOM 3447 O O . SER A 1 478 ? 39.15000 -28.58000 -82.51600 1.000 113.64381 511 SER A O 1
ATOM 3450 N N . TYR A 1 479 ? 39.45600 -28.92600 -84.72500 1.000 91.74041 512 TYR A N 1
ATOM 3451 C CA . TYR A 1 479 ? 39.93000 -27.56100 -84.93900 1.000 97.86456 512 TYR A CA 1
ATOM 3452 C C . TYR A 1 479 ? 38.87300 -26.52400 -84.58200 1.000 100.61968 512 TYR A C 1
ATOM 3453 O O . TYR A 1 479 ? 39.21700 -25.42100 -84.13800 1.000 97.61343 512 TYR A O 1
ATOM 3462 N N . ARG A 1 480 ? 37.59100 -26.85000 -84.77700 1.000 101.90389 513 ARG A N 1
ATOM 3463 C CA . ARG A 1 480 ? 36.54400 -25.84300 -84.63300 1.000 106.23711 513 ARG A CA 1
ATOM 3464 C C . ARG A 1 480 ? 36.56700 -25.19100 -83.25600 1.000 110.66443 513 ARG A C 1
ATOM 3465 O O . ARG A 1 480 ? 36.29000 -23.99100 -83.13300 1.000 113.11441 513 ARG A O 1
ATOM 3467 N N . TYR A 1 481 ? 36.92800 -25.94900 -82.21900 1.000 103.48093 514 TYR A N 1
ATOM 3468 C CA . TYR A 1 481 ? 36.72900 -25.52100 -80.84400 1.000 100.41660 514 TYR A CA 1
ATOM 3469 C C . TYR A 1 481 ? 38.00800 -25.26800 -80.07400 1.000 100.25210 514 TYR A C 1
ATOM 3470 O O . TYR A 1 481 ? 38.00800 -24.43000 -79.17100 1.000 106.09649 514 TYR A O 1
ATOM 3479 N N . LEU A 1 482 ? 39.09000 -25.95900 -80.40700 1.000 91.25278 515 LEU A N 1
ATOM 3480 C CA . LEU A 1 482 ? 40.30700 -25.90500 -79.61600 1.000 86.94147 515 LEU A CA 1
ATOM 3481 C C . LEU A 1 482 ? 41.34500 -24.92900 -80.15300 1.000 94.45921 515 LEU A C 1
ATOM 3482 O O . LEU A 1 482 ? 42.35800 -24.69200 -79.48100 1.000 96.68720 515 LEU A O 1
ATOM 3487 N N . HIS A 1 483 ? 41.11900 -24.35700 -81.33600 1.000 101.60347 516 HIS A N 1
ATOM 3488 C CA . HIS A 1 483 ? 42.14100 -23.55300 -81.98900 1.000 94.35645 516 HIS A CA 1
ATOM 3489 C C . HIS A 1 483 ? 42.15500 -22.12400 -81.47600 1.000 95.03209 516 HIS A C 1
ATOM 3490 O O . HIS A 1 483 ? 43.11300 -21.38400 -81.73700 1.000 98.48285 516 HIS A O 1
ATOM 3497 N N . ASN A 1 484 ? 41.13300 -21.71600 -80.73900 1.000 95.71544 517 ASN A N 1
ATOM 3498 C CA . ASN A 1 484 ? 41.20000 -20.36000 -80.22700 1.000 116.30499 517 ASN A CA 1
ATOM 3499 C C . ASN A 1 484 ? 41.08400 -20.32500 -78.70900 1.000 123.47061 517 ASN A C 1
ATOM 3500 O O . ASN A 1 484 ? 40.29600 -19.55000 -78.15700 1.000 131.08678 517 ASN A O 1
ATOM 3505 N N . LEU A 1 485 ? 41.87000 -21.15300 -78.03000 1.000 108.69206 518 LEU A N 1
ATOM 3506 C CA . LEU A 1 485 ? 41.97000 -21.11900 -76.58100 1.000 103.31086 518 LEU A CA 1
ATOM 3507 C C . LEU A 1 485 ? 43.23200 -20.37200 -76.16300 1.000 112.80046 518 LEU A C 1
ATOM 3508 O O . LEU A 1 485 ? 44.21200 -20.30900 -76.91100 1.000 120.32813 518 LEU A O 1
ATOM 3513 N N . ASN A 1 486 ? 43.19100 -19.78000 -74.96200 1.000 105.05835 519 ASN A N 1
ATOM 3514 C CA . ASN A 1 486 ? 44.34600 -19.03700 -74.46000 1.000 115.07147 519 ASN A CA 1
ATOM 3515 C C . ASN A 1 486 ? 45.47900 -19.95500 -74.03400 1.000 108.30711 519 ASN A C 1
ATOM 3516 O O . ASN A 1 486 ? 46.58700 -19.47100 -73.77000 1.000 123.04560 519 ASN A O 1
ATOM 3521 N N . VAL A 1 487 ? 45.21800 -21.25400 -73.96000 1.000 91.91747 520 VAL A N 1
ATOM 3522 C CA . VAL A 1 487 ? 46.23900 -22.28200 -73.81500 1.000 102.68047 520 VAL A CA 1
ATOM 3523 C C . VAL A 1 487 ? 46.26400 -23.09200 -75.11700 1.000 107.50104 520 VAL A C 1
ATOM 3524 O O . VAL A 1 487 ? 45.20700 -23.48500 -75.63300 1.000 94.64918 520 VAL A O 1
ATOM 3528 N N . LYS A 1 488 ? 47.46100 -23.27900 -75.68700 1.000 109.69777 521 LYS A N 1
ATOM 3529 C CA . LYS A 1 488 ? 47.59900 -24.08000 -76.90000 1.000 92.33953 521 LYS A CA 1
ATOM 3530 C C . LYS A 1 488 ? 47.33600 -25.54500 -76.56700 1.000 81.01068 521 LYS A C 1
ATOM 3531 O O . LYS A 1 488 ? 48.02600 -26.13200 -75.73400 1.000 77.70176 521 LYS A O 1
ATOM 3533 N N . VAL A 1 489 ? 46.34500 -26.14500 -77.21300 1.000 84.63516 522 VAL A N 1
ATOM 3534 C CA . VAL A 1 489 ? 45.88700 -27.47800 -76.85300 1.000 78.55115 522 VAL A CA 1
ATOM 3535 C C . VAL A 1 489 ? 46.22100 -28.44100 -77.97800 1.000 83.17273 522 VAL A C 1
ATOM 3536 O O . VAL A 1 489 ? 46.19000 -28.06700 -79.15300 1.000 99.49161 522 VAL A O 1
ATOM 3540 N N . ALA A 1 490 ? 46.57100 -29.67100 -77.60600 1.000 78.73497 523 ALA A N 1
ATOM 3541 C CA . ALA A 1 490 ? 46.65200 -30.81900 -78.49600 1.000 75.52701 523 ALA A CA 1
ATOM 3542 C C . ALA A 1 490 ? 45.52400 -31.80200 -78.16900 1.000 84.30715 523 ALA A C 1
ATOM 3543 O O . ALA A 1 490 ? 45.02100 -31.83800 -77.04000 1.000 84.36883 523 ALA A O 1
ATOM 3545 N N . ALA A 1 491 ? 45.11800 -32.60200 -79.15600 1.000 69.48482 524 ALA A N 1
ATOM 3546 C CA . ALA A 1 491 ? 43.92700 -33.41800 -78.95900 1.000 70.35140 524 ALA A CA 1
ATOM 3547 C C . ALA A 1 491 ? 43.95000 -34.62900 -79.88200 1.000 77.88568 524 ALA A C 1
ATOM 3548 O O . ALA A 1 491 ? 44.83400 -34.77600 -80.73500 1.000 74.88514 524 ALA A O 1
ATOM 3550 N N . LYS A 1 492 ? 42.97600 -35.51900 -79.65900 1.000 62.92251 525 LYS A N 1
ATOM 3551 C CA . LYS A 1 492 ? 42.63100 -36.59200 -80.58100 1.000 66.83092 525 LYS A CA 1
ATOM 3552 C C . LYS A 1 492 ? 41.18500 -36.99000 -80.34000 1.000 71.54766 525 LYS A C 1
ATOM 3553 O O . LYS A 1 492 ? 40.78100 -37.17800 -79.19000 1.000 79.33445 525 LYS A O 1
ATOM 3559 N N . THR A 1 493 ? 40.41700 -37.13500 -81.41400 1.000 58.98064 526 THR A N 1
ATOM 3560 C CA . THR A 1 493 ? 39.01200 -37.47000 -81.29000 1.000 64.68726 526 THR A CA 1
ATOM 3561 C C . THR A 1 493 ? 38.82300 -38.96500 -81.45300 1.000 75.91083 526 THR A C 1
ATOM 3562 O O . THR A 1 493 ? 39.70200 -39.67800 -81.94400 1.000 79.62828 526 THR A O 1
ATOM 3566 N N . GLY A 1 494 ? 37.65700 -39.42700 -81.01600 1.000 56.71349 527 GLY A N 1
ATOM 3567 C CA . GLY A 1 494 ? 37.30900 -40.82900 -81.09800 1.000 51.41376 527 GLY A CA 1
ATOM 3568 C C . GLY A 1 494 ? 35.80500 -40.97900 -81.14200 1.000 73.36397 527 GLY A C 1
ATOM 3569 O O . GLY A 1 494 ? 35.05600 -40.06700 -80.77600 1.000 69.31622 527 GLY A O 1
ATOM 3570 N N . THR A 1 495 ? 35.36400 -42.14400 -81.60900 1.000 88.35576 528 THR A N 1
ATOM 3571 C CA . THR A 1 495 ? 33.93600 -42.40400 -81.70200 1.000 85.35755 528 THR A CA 1
ATOM 3572 C C . THR A 1 495 ? 33.69100 -43.89200 -81.52800 1.000 86.04361 528 THR A C 1
ATOM 3573 O O . THR A 1 495 ? 34.44000 -44.71600 -82.05700 1.000 89.48577 528 THR A O 1
ATOM 3577 N N . ALA A 1 496 ? 32.66900 -44.22300 -80.74500 1.000 77.37324 529 ALA A N 1
ATOM 3578 C CA . ALA A 1 496 ? 32.27200 -45.60200 -80.50200 1.000 64.40961 529 ALA A CA 1
ATOM 3579 C C . ALA A 1 496 ? 30.79200 -45.70200 -80.78800 1.000 75.84050 529 ALA A C 1
ATOM 3580 O O . ALA A 1 496 ? 29.99700 -44.97200 -80.18800 1.000 80.32513 529 ALA A O 1
ATOM 3582 N N . GLN A 1 497 ? 30.43300 -46.58400 -81.71200 1.000 83.43464 530 GLN A N 1
ATOM 3583 C CA . GLN A 1 497 ? 29.04500 -46.83200 -82.05300 1.000 79.52005 530 GLN A CA 1
ATOM 3584 C C . GLN A 1 497 ? 28.49600 -47.95800 -81.19900 1.000 66.84411 530 GLN A C 1
ATOM 3585 O O . GLN A 1 497 ? 29.23100 -48.79700 -80.67600 1.000 73.71554 530 GLN A O 1
ATOM 3591 N N . VAL A 1 498 ? 27.18500 -47.96800 -81.06200 1.000 58.68516 531 VAL A N 1
ATOM 3592 C CA . VAL A 1 498 ? 26.49600 -48.96800 -80.26500 1.000 68.08361 531 VAL A CA 1
ATOM 3593 C C . VAL A 1 498 ? 25.94700 -50.01300 -81.21400 1.000 79.91659 531 VAL A C 1
ATOM 3594 O O . VAL A 1 498 ? 25.35600 -49.67300 -82.24900 1.000 98.53776 531 VAL A O 1
ATOM 3598 N N . VAL A 1 499 ? 26.16400 -51.28000 -80.88400 1.000 63.21184 532 VAL A N 1
ATOM 3599 C CA . VAL A 1 499 ? 25.79200 -52.32000 -81.82200 1.000 73.39273 532 VAL A CA 1
ATOM 3600 C C . VAL A 1 499 ? 24.37300 -52.82100 -81.57200 1.000 90.94783 532 VAL A C 1
ATOM 3601 O O . VAL A 1 499 ? 23.65600 -53.15300 -82.52400 1.000 104.08194 532 VAL A O 1
ATOM 3605 N N . GLY A 1 500 ? 23.91700 -52.81500 -80.32300 1.000 59.44820 533 GLY A N 1
ATOM 3606 C CA . GLY A 1 500 ? 22.67200 -53.45100 -79.97400 1.000 67.51097 533 GLY A CA 1
ATOM 3607 C C . GLY A 1 500 ? 21.83300 -52.57900 -79.06100 1.000 83.41709 533 GLY A C 1
ATOM 3608 O O . GLY A 1 500 ? 22.31600 -51.62200 -78.45400 1.000 94.65743 533 GLY A O 1
ATOM 3609 N N . PHE A 1 501 ? 20.55800 -52.93800 -78.96700 1.000 66.70146 534 PHE A N 1
ATOM 3610 C CA . PHE A 1 501 ? 19.64300 -52.25800 -78.06300 1.000 68.52439 534 PHE A CA 1
ATOM 3611 C C . PHE A 1 501 ? 18.76000 -53.33800 -77.44800 1.000 86.83126 534 PHE A C 1
ATOM 3612 O O . PHE A 1 501 ? 17.84000 -53.83100 -78.09900 1.000 92.12604 534 PHE A O 1
ATOM 3620 N N . SER A 1 502 ? 19.07100 -53.71300 -76.20500 1.000 95.12698 535 SER A N 1
ATOM 3621 C CA . SER A 1 502 ? 18.41100 -54.81700 -75.51000 1.000 94.93496 535 SER A CA 1
ATOM 3622 C C . SER A 1 502 ? 16.90600 -54.65200 -75.53000 1.000 77.89117 535 SER A C 1
ATOM 3623 O O . SER A 1 502 ? 16.38600 -53.53700 -75.52700 1.000 78.48915 535 SER A O 1
ATOM 3626 N N . GLN A 1 503 ? 16.19700 -55.77900 -75.53900 1.000 103.48215 536 GLN A N 1
ATOM 3627 C CA . GLN A 1 503 ? 14.74500 -55.68300 -75.53400 1.000 95.53250 536 GLN A CA 1
ATOM 3628 C C . GLN A 1 503 ? 14.23400 -55.05700 -74.24500 1.000 100.60701 536 GLN A C 1
ATOM 3629 O O . GLN A 1 503 ? 13.15900 -54.44800 -74.24300 1.000 96.68844 536 GLN A O 1
ATOM 3635 N N . THR A 1 504 ? 14.99600 -55.17100 -73.15100 1.000 106.62112 537 THR A N 1
ATOM 3636 C CA . THR A 1 504 ? 14.58900 -54.52600 -71.90500 1.000 107.96444 537 THR A CA 1
ATOM 3637 C C . THR A 1 504 ? 14.74400 -53.02300 -71.99500 1.000 100.69463 537 THR A C 1
ATOM 3638 O O . THR A 1 504 ? 13.77400 -52.27600 -71.82700 1.000 100.13627 537 THR A O 1
ATOM 3642 N N . ASP A 1 505 ? 15.97000 -52.56400 -72.25100 1.000 90.49325 538 ASP A N 1
ATOM 3643 C CA . ASP A 1 505 ? 16.23400 -51.13300 -72.33800 1.000 91.26588 538 ASP A CA 1
ATOM 3644 C C . ASP A 1 505 ? 15.20600 -50.42800 -73.22200 1.000 93.85760 538 ASP A C 1
ATOM 3645 O O . ASP A 1 505 ? 14.80100 -49.29700 -72.93600 1.000 104.85469 538 ASP A O 1
ATOM 3647 N N . LYS A 1 506 ? 14.74100 -51.09100 -74.27900 1.000 93.85911 539 LYS A N 1
ATOM 3648 C CA . LYS A 1 506 ? 13.67000 -50.49900 -75.07100 1.000 93.02748 539 LYS A CA 1
ATOM 3649 C C . LYS A 1 506 ? 12.41200 -50.32400 -74.22800 1.000 94.61354 539 LYS A C 1
ATOM 3650 O O . LYS A 1 506 ? 11.78100 -49.26300 -74.26000 1.000 105.33357 539 LYS A O 1
ATOM 3652 N N . ASN A 1 507 ? 12.05100 -51.34100 -73.44100 1.000 98.65946 540 ASN A N 1
ATOM 3653 C CA . ASN A 1 507 ? 10.84300 -51.24600 -72.62600 1.000 104.55177 540 ASN A CA 1
ATOM 3654 C C . ASN A 1 507 ? 10.93200 -50.09800 -71.62900 1.000 110.33387 540 ASN A C 1
ATOM 3655 O O . ASN A 1 507 ? 9.90900 -49.48600 -71.29600 1.000 104.81841 540 ASN A O 1
ATOM 3660 N N . ARG A 1 508 ? 12.14400 -49.77200 -71.16400 1.000 114.72098 541 ARG A N 1
ATOM 3661 C CA . ARG A 1 508 ? 12.32500 -48.75600 -70.13100 1.000 110.97930 541 ARG A CA 1
ATOM 3662 C C . ARG A 1 508 ? 12.26100 -47.32300 -70.66900 1.000 110.33309 541 ARG A C 1
ATOM 3663 O O . ARG A 1 508 ? 12.15500 -46.39500 -69.86300 1.000 115.81566 541 ARG A O 1
ATOM 3667 N N . VAL A 1 509 ? 12.28000 -47.11700 -71.99300 1.000 105.23321 542 VAL A N 1
ATOM 3668 C CA . VAL A 1 509 ? 12.19000 -45.79200 -72.60500 1.000 100.49262 542 VAL A CA 1
ATOM 3669 C C . VAL A 1 509 ? 10.97800 -45.74100 -73.53100 1.000 125.14957 542 VAL A C 1
ATOM 3670 O O . VAL A 1 509 ? 10.34000 -46.75300 -73.80900 1.000 143.37336 542 VAL A O 1
ATOM 3674 N N . ASP A 1 510 ? 10.65900 -44.53700 -74.00100 1.000 127.47035 543 ASP A N 1
ATOM 3675 C CA . ASP A 1 510 ? 9.56700 -44.32800 -74.94100 1.000 133.02987 543 ASP A CA 1
ATOM 3676 C C . ASP A 1 510 ? 10.12100 -44.24200 -76.36000 1.000 131.66930 543 ASP A C 1
ATOM 3677 O O . ASP A 1 510 ? 11.30300 -43.94600 -76.56900 1.000 115.60391 543 ASP A O 1
ATOM 3679 N N . GLU A 1 511 ? 9.23500 -44.49400 -77.33700 1.000 139.31900 544 GLU A N 1
ATOM 3680 C CA . GLU A 1 511 ? 9.65600 -44.72300 -78.72000 1.000 125.83974 544 GLU A CA 1
ATOM 3681 C C . GLU A 1 511 ? 10.47600 -43.56200 -79.25400 1.000 123.33914 544 GLU A C 1
ATOM 3682 O O . GLU A 1 511 ? 11.50200 -43.76500 -79.91000 1.000 108.33917 544 GLU A O 1
ATOM 3684 N N . LYS A 1 512 ? 10.03900 -42.33200 -78.97000 1.000 134.54664 545 LYS A N 1
ATOM 3685 C CA . LYS A 1 512 ? 10.73400 -41.15300 -79.47500 1.000 124.77924 545 LYS A CA 1
ATOM 3686 C C . LYS A 1 512 ? 12.22000 -41.18100 -79.12400 1.000 118.22012 545 LYS A C 1
ATOM 3687 O O . LYS A 1 512 ? 13.06800 -40.86200 -79.96400 1.000 135.91000 545 LYS A O 1
ATOM 3689 N N . GLN A 1 513 ? 12.56300 -41.58800 -77.90700 1.000 97.15608 546 GLN A N 1
ATOM 3690 C CA . GLN A 1 513 ? 13.95300 -41.47900 -77.48400 1.000 100.79451 546 GLN A CA 1
ATOM 3691 C C . GLN A 1 513 ? 14.83400 -42.62700 -77.97900 1.000 98.64824 546 GLN A C 1
ATOM 3692 O O . GLN A 1 513 ? 16.04700 -42.58500 -77.72800 1.000 79.89143 546 GLN A O 1
ATOM 3694 N N . PHE A 1 514 ? 14.27600 -43.63100 -78.67900 1.000 99.75983 547 PHE A N 1
ATOM 3695 C CA . PHE A 1 514 ? 15.08200 -44.76400 -79.15000 1.000 90.42895 547 PHE A CA 1
ATOM 3696 C C . PHE A 1 514 ? 16.28600 -44.29600 -79.96000 1.000 95.58669 547 PHE A C 1
ATOM 3697 O O . PHE A 1 514 ? 17.41000 -44.77700 -79.76500 1.000 86.15004 547 PHE A O 1
ATOM 3705 N N . GLU A 1 515 ? 16.04900 -43.38900 -80.90800 1.000 98.71926 548 GLU A N 1
ATOM 3706 C CA . GLU A 1 515 ? 17.08800 -42.71100 -81.67200 1.000 93.03713 548 GLU A CA 1
ATOM 3707 C C . GLU A 1 515 ? 18.30000 -42.42900 -80.80400 1.000 89.44595 548 GLU A C 1
ATOM 3708 O O . GLU A 1 515 ? 19.34200 -43.06400 -80.99500 1.000 93.26081 548 GLU A O 1
ATOM 3714 N N . TYR A 1 516 ? 18.15100 -41.51000 -79.83700 1.000 88.78738 549 TYR A N 1
ATOM 3715 C CA . TYR A 1 516 ? 19.27700 -41.07500 -79.01200 1.000 78.29800 549 TYR A CA 1
ATOM 3716 C C . TYR A 1 516 ? 20.06500 -42.26400 -78.49400 1.000 81.61359 549 TYR A C 1
ATOM 3717 O O . TYR A 1 516 ? 21.29000 -42.33800 -78.66800 1.000 71.82890 549 TYR A O 1
ATOM 3726 N N . TYR A 1 517 ? 19.36600 -43.24100 -77.91200 1.000 96.70294 550 TYR A N 1
ATOM 3727 C CA . TYR A 1 517 ? 20.07500 -44.28400 -77.18200 1.000 100.98968 550 TYR A CA 1
ATOM 3728 C C . TYR A 1 517 ? 20.87900 -45.21100 -78.08000 1.000 104.24795 550 TYR A C 1
ATOM 3729 O O . TYR A 1 517 ? 21.51500 -46.13400 -77.56000 1.000 101.21117 550 TYR A O 1
ATOM 3738 N N . THR A 1 518 ? 20.90800 -44.95500 -79.39200 1.000 105.82536 551 THR A N 1
ATOM 3739 C CA . THR A 1 518 ? 21.74300 -45.69600 -80.32300 1.000 80.98990 551 THR A CA 1
ATOM 3740 C C . THR A 1 518 ? 22.73000 -44.81900 -81.08100 1.000 70.33292 551 THR A C 1
ATOM 3741 O O . THR A 1 518 ? 23.52900 -45.35200 -81.85800 1.000 73.04147 551 THR A O 1
ATOM 3745 N N . ARG A 1 519 ? 22.70700 -43.50100 -80.88100 1.000 66.59050 552 ARG A N 1
ATOM 3746 C CA . ARG A 1 519 ? 23.76900 -42.64500 -81.40500 1.000 69.85547 552 ARG A CA 1
ATOM 3747 C C . ARG A 1 519 ? 25.11900 -43.03200 -80.81000 1.000 68.52981 552 ARG A C 1
ATOM 3748 O O . ARG A 1 519 ? 25.26500 -43.14900 -79.59600 1.000 78.99338 552 ARG A O 1
ATOM 3756 N N . SER A 1 520 ? 26.11400 -43.21500 -81.66800 1.000 83.66035 553 SER A N 1
ATOM 3757 C CA . SER A 1 520 ? 27.48500 -43.49300 -81.24800 1.000 80.92118 553 SER A CA 1
ATOM 3758 C C . SER A 1 520 ? 27.99600 -42.53400 -80.16700 1.000 84.23364 553 SER A C 1
ATOM 3759 O O . SER A 1 520 ? 27.50200 -41.40300 -80.06000 1.000 84.61741 553 SER A O 1
ATOM 3762 N N . HIS A 1 521 ? 29.00100 -42.96500 -79.38600 1.000 76.32428 554 HIS A N 1
ATOM 3763 C CA . HIS A 1 521 ? 29.61100 -42.19100 -78.30700 1.000 56.26514 554 HIS A CA 1
ATOM 3764 C C . HIS A 1 521 ? 30.73500 -41.30800 -78.82400 1.000 61.05400 554 HIS A C 1
ATOM 3765 O O . HIS A 1 521 ? 31.34100 -41.58600 -79.85700 1.000 81.68461 554 HIS A O 1
ATOM 3772 N N . ALA A 1 522 ? 31.04300 -40.26300 -78.05500 1.000 56.20988 555 ALA A N 1
ATOM 3773 C CA . ALA A 1 522 ? 32.07200 -39.28300 -78.38700 1.000 60.92355 555 ALA A CA 1
ATOM 3774 C C . ALA A 1 522 ? 33.23800 -39.31500 -77.38900 1.000 60.26803 555 ALA A C 1
ATOM 3775 O O . ALA A 1 522 ? 33.03800 -39.10500 -76.18900 1.000 75.94242 555 ALA A O 1
ATOM 3777 N N . TRP A 1 523 ? 34.45400 -39.55600 -77.87700 1.000 55.37182 556 TRP A N 1
ATOM 3778 C CA . TRP A 1 523 ? 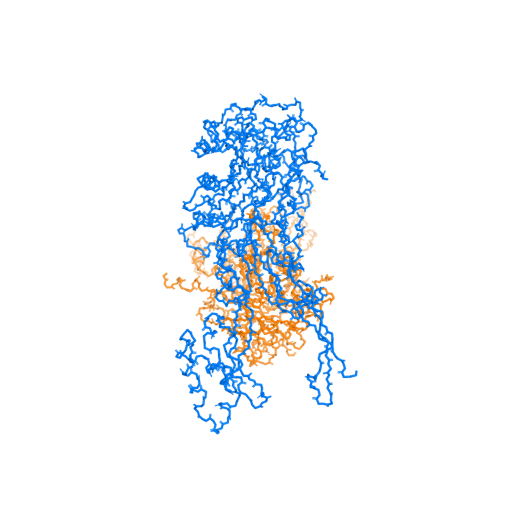35.66100 -39.25200 -77.10900 1.000 56.24822 556 TRP A CA 1
ATOM 3779 C C . TRP A 1 523 ? 36.30300 -37.94800 -77.58800 1.000 71.60577 556 TRP A C 1
ATOM 3780 O O . TRP A 1 523 ? 36.26600 -37.60100 -78.77400 1.000 91.76178 556 TRP A O 1
ATOM 3791 N N . LEU A 1 524 ? 36.88300 -37.22500 -76.63500 1.000 62.58570 557 LEU A N 1
ATOM 3792 C CA . LEU A 1 524 ? 37.84000 -36.16200 -76.91600 1.000 62.69242 557 LEU A CA 1
ATOM 3793 C C . LEU A 1 524 ? 38.81900 -36.18600 -75.75500 1.000 72.10703 557 LEU A C 1
ATOM 3794 O O . LEU A 1 524 ? 38.45400 -35.83200 -74.63400 1.000 102.92296 557 LEU A O 1
ATOM 3799 N N . THR A 1 525 ? 40.03800 -36.62800 -76.01400 1.000 64.07766 558 THR A N 1
ATOM 3800 C CA . THR A 1 525 ? 41.11900 -36.52700 -75.05500 1.000 65.12489 558 THR A CA 1
ATOM 3801 C C . THR A 1 525 ? 42.10600 -35.47000 -75.54600 1.000 70.79844 558 THR A C 1
ATOM 3802 O O . THR A 1 525 ? 42.32500 -35.30000 -76.75100 1.000 73.98566 558 THR A O 1
ATOM 3806 N N . SER A 1 526 ? 42.67800 -34.74000 -74.59400 1.000 60.43642 559 SER A N 1
ATOM 3807 C CA . SER A 1 526 ? 43.44100 -33.54600 -74.90200 1.000 70.91520 559 SER A CA 1
ATOM 3808 C C . SER A 1 526 ? 44.51700 -33.37400 -73.84100 1.000 83.40897 559 SER A C 1
ATOM 3809 O O . SER A 1 526 ? 44.51300 -34.05600 -72.81400 1.000 80.68204 559 SER A O 1
ATOM 3812 N N . TYR A 1 527 ? 45.45700 -32.47000 -74.11600 1.000 78.42288 560 TYR A N 1
ATOM 3813 C CA . TYR A 1 527 ? 46.47000 -32.10100 -73.14500 1.000 67.57592 560 TYR A CA 1
ATOM 3814 C C . TYR A 1 527 ? 46.97500 -30.69700 -73.45900 1.000 89.03904 560 TYR A C 1
ATOM 3815 O O . TYR A 1 527 ? 47.08100 -30.29700 -74.62400 1.000 98.26926 560 TYR A O 1
ATOM 3824 N N . ALA A 1 528 ? 47.29100 -29.95400 -72.40100 1.000 82.13249 561 ALA A N 1
ATOM 3825 C CA . ALA A 1 528 ? 47.69800 -28.56000 -72.51100 1.000 79.01841 561 ALA A CA 1
ATOM 3826 C C . ALA A 1 528 ? 48.68200 -28.23300 -71.39900 1.000 84.47338 561 ALA A C 1
ATOM 3827 O O . ALA A 1 528 ? 48.63200 -28.84800 -70.32600 1.000 104.01915 561 ALA A O 1
ATOM 3829 N N . PRO A 1 529 ? 49.59400 -27.28300 -71.62100 1.000 74.64493 562 PRO A N 1
ATOM 3830 C CA . PRO A 1 529 ? 49.88900 -26.58600 -72.87000 1.000 91.36676 562 PRO A CA 1
ATOM 3831 C C . PRO A 1 529 ? 50.80100 -27.42200 -73.75800 1.000 109.95701 562 PRO A C 1
ATOM 3832 O O . PRO A 1 529 ? 51.68400 -28.07800 -73.20100 1.000 121.55559 562 PRO A O 1
ATOM 3836 N N . TYR A 1 530 ? 50.60900 -27.38500 -75.08500 1.000 99.67541 563 TYR A N 1
ATOM 3837 C CA . TYR A 1 530 ? 51.41000 -28.22100 -75.97500 1.000 93.02098 563 TYR A CA 1
ATOM 3838 C C . TYR A 1 530 ? 52.89300 -28.03000 -75.72700 1.000 78.10068 563 TYR A C 1
ATOM 3839 O O . TYR A 1 530 ? 53.67100 -28.98300 -75.84900 1.000 77.47826 563 TYR A O 1
ATOM 3848 N N . SER A 1 531 ? 53.28400 -26.82300 -75.31500 1.000 81.62521 564 SER A N 1
ATOM 3849 C CA . SER A 1 531 ? 54.69000 -26.48500 -75.10900 1.000 108.11750 564 SER A CA 1
ATOM 3850 C C . SER A 1 531 ? 55.28200 -27.21700 -73.90600 1.000 107.40777 564 SER A C 1
ATOM 3851 O O . SER A 1 531 ? 56.26800 -27.95600 -74.03300 1.000 107.32133 564 SER A O 1
ATOM 3854 N N . LYS A 1 532 ? 54.69600 -27.00900 -72.72100 1.000 94.21263 565 LYS A N 1
ATOM 3855 C CA . LYS A 1 532 ? 55.13600 -27.63600 -71.47200 1.000 98.48066 565 LYS A CA 1
ATOM 3856 C C . LYS A 1 532 ? 53.92300 -28.31200 -70.85100 1.000 91.19725 565 LYS A C 1
ATOM 3857 O O . LYS A 1 532 ? 53.31100 -27.78300 -69.90900 1.000 80.23563 565 LYS A O 1
ATOM 3859 N N . PRO A 1 533 ? 53.57800 -29.50500 -71.33500 1.000 85.96751 566 PRO A N 1
ATOM 3860 C CA . PRO A 1 533 ? 52.32100 -30.16200 -70.94500 1.000 82.46414 566 PRO A CA 1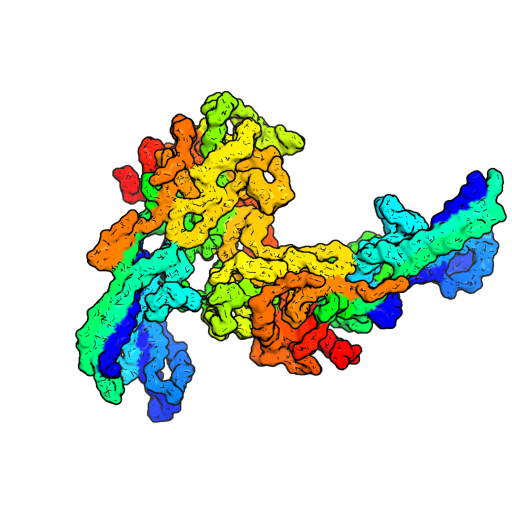
ATOM 3861 C C . PRO A 1 533 ? 52.13900 -30.21300 -69.43800 1.000 74.43556 566 PRO A C 1
ATOM 3862 O O . PRO A 1 533 ? 53.06000 -30.56100 -68.69800 1.000 87.72648 566 PRO A O 1
ATOM 3866 N N . LYS A 1 534 ? 50.94400 -29.85200 -68.98400 1.000 73.19697 567 LYS A N 1
ATOM 3867 C CA . LYS A 1 534 ? 50.63500 -29.88700 -67.55900 1.000 101.75988 567 LYS A CA 1
ATOM 3868 C C . LYS A 1 534 ? 49.40100 -30.70000 -67.23800 1.000 94.15183 567 LYS A C 1
ATOM 3869 O O . LYS A 1 534 ? 49.38000 -31.38900 -66.21600 1.000 94.64153 567 LYS A O 1
ATOM 3871 N N . TYR A 1 535 ? 48.37300 -30.64400 -68.08300 1.000 73.04275 568 TYR A N 1
ATOM 3872 C CA . TYR A 1 535 ? 47.09100 -31.24500 -67.76100 1.000 79.51301 568 TYR A CA 1
ATOM 3873 C C . TYR A 1 535 ? 46.56100 -32.09700 -68.90900 1.000 73.49393 568 TYR A C 1
ATOM 3874 O O . TYR A 1 535 ? 46.89800 -31.90400 -70.07600 1.000 83.23541 568 TYR A O 1
ATOM 3883 N N . VAL A 1 536 ? 45.72900 -33.05600 -68.54900 1.000 65.13843 569 VAL A N 1
ATOM 3884 C CA . VAL A 1 536 ? 45.00000 -33.88000 -69.49000 1.000 64.50006 569 VAL A CA 1
ATOM 3885 C C . VAL A 1 536 ? 43.51900 -33.62500 -69.25600 1.000 80.86199 569 VAL A C 1
ATOM 3886 O O . VAL A 1 536 ? 43.08000 -33.50300 -68.10400 1.000 82.20673 569 VAL A O 1
ATOM 3890 N N . VAL A 1 537 ? 42.75200 -33.51100 -70.34400 1.000 79.48746 570 VAL A N 1
ATOM 3891 C CA . VAL A 1 537 ? 41.30200 -33.34200 -70.26200 1.000 73.47492 570 VAL A CA 1
ATOM 3892 C C . VAL A 1 537 ? 40.66700 -34.40500 -71.14400 1.000 68.31661 570 VAL A C 1
ATOM 3893 O O . VAL A 1 537 ? 40.69000 -34.29800 -72.37000 1.000 97.34065 570 VAL A O 1
ATOM 3897 N N . THR A 1 538 ? 40.08700 -35.42000 -70.53000 1.000 59.26514 571 THR A N 1
ATOM 3898 C CA . THR A 1 538 ? 39.48000 -36.53900 -71.23300 1.000 55.11356 571 THR A CA 1
ATOM 3899 C C . THR A 1 538 ? 37.98100 -36.49900 -71.00300 1.000 59.74289 571 THR A C 1
ATOM 3900 O O . THR A 1 538 ? 37.51400 -36.65000 -69.87200 1.000 70.07310 571 THR A O 1
ATOM 3904 N N . VAL A 1 539 ? 37.22800 -36.30700 -72.05900 1.000 61.07837 572 VAL A N 1
ATOM 3905 C CA . VAL A 1 539 ? 35.78300 -36.24200 -71.96200 1.000 64.34808 572 VAL A CA 1
ATOM 3906 C C . VAL A 1 539 ? 35.20700 -37.36900 -72.78800 1.000 62.32528 572 VAL A C 1
ATOM 3907 O O . VAL A 1 539 ? 35.72900 -37.69400 -73.85900 1.000 77.03971 572 VAL A O 1
ATOM 3911 N N . LEU A 1 540 ? 34.16400 -37.99300 -72.26500 1.000 57.04953 573 LEU A N 1
ATOM 3912 C CA . LEU A 1 540 ? 33.41600 -39.00300 -72.99200 1.000 60.33724 573 LEU A CA 1
ATOM 3913 C C . LEU A 1 540 ? 31.94600 -38.64700 -72.84400 1.000 72.30091 573 LEU A C 1
ATOM 3914 O O . LEU A 1 540 ? 31.37800 -38.79900 -71.76000 1.000 80.76342 573 LEU A O 1
ATOM 3919 N N . LEU A 1 541 ? 31.33600 -38.15400 -73.91900 1.000 72.87700 574 LEU A N 1
ATOM 3920 C CA . LEU A 1 541 ? 29.90200 -37.89800 -73.95800 1.000 73.82548 574 LEU A CA 1
ATOM 3921 C C . LEU A 1 541 ? 29.16200 -39.14600 -74.41500 1.000 77.60165 574 LEU A C 1
ATOM 3922 O O . LEU A 1 541 ? 29.31200 -39.56400 -75.56500 1.000 95.08899 574 LEU A O 1
ATOM 3927 N N . GLU A 1 542 ? 28.35400 -39.72800 -73.53400 1.000 83.77668 575 GLU A N 1
ATOM 3928 C CA . GLU A 1 542 ? 27.48800 -40.82600 -73.95300 1.000 89.03442 575 GLU A CA 1
ATOM 3929 C C . GLU A 1 542 ? 26.50500 -40.35000 -75.02900 1.000 90.63149 575 GLU A C 1
ATOM 3930 O O . GLU A 1 542 ? 25.75400 -39.38900 -74.81700 1.000 95.95611 575 GLU A O 1
ATOM 3936 N N . HIS A 1 543 ? 26.52500 -41.01600 -76.19000 1.000 72.26126 576 HIS A N 1
ATOM 3937 C CA . HIS A 1 543 ? 25.61500 -40.75200 -77.31500 1.000 79.44509 576 HIS A CA 1
ATOM 3938 C C . HIS A 1 543 ? 25.79000 -39.35400 -77.90800 1.000 87.90618 576 HIS A C 1
ATOM 3939 O O . HIS A 1 543 ? 24.83400 -38.78200 -78.44800 1.000 90.90071 576 HIS A O 1
ATOM 3946 N N . GLY A 1 544 ? 26.99600 -38.79000 -77.81500 1.000 81.56218 577 GLY A N 1
ATOM 3947 C CA . GLY A 1 544 ? 27.24900 -37.45500 -78.32000 1.000 77.70927 577 GLY A CA 1
ATOM 3948 C C . GLY A 1 544 ? 26.54800 -36.33900 -77.58100 1.000 91.88044 577 GLY A C 1
ATOM 3949 O O . GLY A 1 544 ? 26.56200 -35.20000 -78.05800 1.000 104.29485 577 GLY A O 1
ATOM 3950 N N . GLY A 1 545 ? 25.92300 -36.62500 -76.44300 1.000 103.18206 578 GLY A N 1
ATOM 3951 C CA . GLY A 1 545 ? 25.263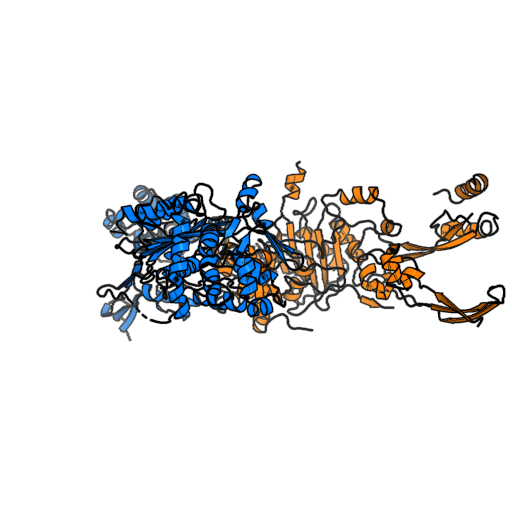00 -35.61700 -75.63900 1.000 95.24972 578 GLY A CA 1
ATOM 3952 C C . GLY A 1 545 ? 23.88500 -35.23900 -76.15600 1.000 91.36006 578 GLY A C 1
ATOM 3953 O O . GLY A 1 545 ? 23.51500 -35.49700 -77.30000 1.000 88.65436 578 GLY A O 1
ATOM 3954 N N . ARG A 1 546 ? 23.11500 -34.60700 -75.26900 1.000 91.72073 579 ARG A N 1
ATOM 3955 C CA . ARG A 1 546 ? 21.79200 -34.08000 -75.57400 1.000 91.74353 579 ARG A CA 1
ATOM 3956 C C . ARG A 1 546 ? 21.78800 -32.57100 -75.72400 1.000 97.12419 579 ARG A C 1
ATOM 3957 O O . ARG A 1 546 ? 20.97800 -32.04000 -76.48300 1.000 103.52035 579 ARG A O 1
ATOM 3965 N N . ASN A 1 547 ? 22.65200 -31.86300 -74.99700 1.000 98.43081 580 ASN A N 1
ATOM 3966 C CA . ASN A 1 547 ? 22.70000 -30.41000 -75.09400 1.000 107.27498 580 ASN A CA 1
ATOM 3967 C C . ASN A 1 547 ? 24.11700 -29.86900 -75.04900 1.000 107.69672 580 ASN A C 1
ATOM 3968 O O . ASN A 1 547 ? 24.29100 -28.64800 -75.10300 1.000 112.76723 580 ASN A O 1
ATOM 3973 N N . ILE A 1 548 ? 25.12700 -30.73000 -74.93300 1.000 105.74457 581 ILE A N 1
ATOM 3974 C CA . ILE A 1 548 ? 26.52300 -30.36200 -75.10800 1.000 105.26476 581 ILE A CA 1
ATOM 3975 C C . ILE A 1 548 ? 27.07000 -31.17200 -76.28700 1.000 101.33768 581 ILE A C 1
ATOM 3976 O O . ILE A 1 548 ? 26.43500 -32.10500 -76.78200 1.000 100.02011 581 ILE A O 1
ATOM 3978 N N . THR A 1 549 ? 28.24700 -30.77600 -76.75600 1.000 100.13711 582 THR A N 1
ATOM 3979 C CA . THR A 1 549 ? 29.02300 -31.53900 -77.72200 1.000 95.21783 582 THR A CA 1
ATOM 3980 C C . THR A 1 549 ? 30.41700 -31.76600 -77.14600 1.000 98.63204 582 THR A C 1
ATOM 3981 O O . THR A 1 549 ? 30.87100 -31.01600 -76.27700 1.000 109.28357 582 THR A O 1
ATOM 3985 N N . SER A 1 550 ? 31.10400 -32.80500 -77.63600 1.000 99.62345 583 SER A N 1
ATOM 3986 C CA . SER A 1 550 ? 32.39500 -33.19100 -77.05800 1.000 93.84601 583 SER A CA 1
ATOM 3987 C C . SER A 1 550 ? 33.37500 -32.01800 -77.01900 1.000 93.08229 583 SER A C 1
ATOM 3988 O O . SER A 1 550 ? 33.91500 -31.67300 -75.96400 1.000 98.50850 583 SER A O 1
ATOM 3991 N N . GLY A 1 551 ? 33.60700 -31.38400 -78.16300 1.000 90.50592 584 GLY A N 1
ATOM 3992 C CA . GLY A 1 551 ? 34.61900 -30.34400 -78.21100 1.000 93.88359 584 GLY A CA 1
ATOM 3993 C C . GLY A 1 551 ? 34.24100 -29.13500 -77.38500 1.000 101.60533 584 GLY A C 1
ATOM 3994 O O . GLY A 1 551 ? 35.05900 -28.60300 -76.62700 1.000 117.09551 584 GLY A O 1
ATOM 3995 N N . ALA A 1 552 ? 32.99400 -28.68100 -77.52400 1.000 99.74618 585 ALA A N 1
ATOM 3996 C CA . ALA A 1 552 ? 32.53900 -27.52700 -76.75900 1.000 104.83330 585 ALA A CA 1
ATOM 3997 C C . ALA A 1 552 ? 32.71200 -27.75900 -75.26000 1.000 104.54181 585 ALA A C 1
ATOM 3998 O O . ALA A 1 552 ? 33.10600 -26.84900 -74.52100 1.000 100.08075 585 ALA A O 1
ATOM 4000 N N . THR A 1 553 ? 32.43800 -28.98000 -74.79700 1.000 98.65448 586 THR A N 1
ATOM 4001 C CA . THR A 1 553 ? 32.68000 -29.30300 -73.39600 1.000 97.78158 586 THR A CA 1
ATOM 4002 C C . THR A 1 553 ? 34.15100 -29.10900 -73.04300 1.000 95.12820 586 THR A C 1
ATOM 4003 O O . THR A 1 553 ? 34.48300 -28.45800 -72.04600 1.000 111.80878 586 THR A O 1
ATOM 4007 N N . VAL A 1 554 ? 35.05500 -29.63600 -73.86600 1.000 85.06253 587 VAL A N 1
ATOM 4008 C CA . VAL A 1 554 ? 36.46700 -29.49100 -73.54300 1.000 81.17163 587 VAL A CA 1
ATOM 4009 C C . VAL A 1 554 ? 36.88700 -28.03300 -73.63000 1.000 86.97157 587 VAL A C 1
ATOM 4010 O O . VAL A 1 554 ? 37.65800 -27.54400 -72.79500 1.000 92.42871 587 VAL A O 1
ATOM 4014 N N . ALA A 1 555 ? 36.37900 -27.30900 -74.62100 1.000 95.34635 588 ALA A N 1
ATOM 4015 C CA . ALA A 1 555 ? 36.72200 -25.89500 -74.71200 1.000 111.24401 588 ALA A CA 1
ATOM 4016 C C . ALA A 1 555 ? 36.34800 -25.17300 -73.42800 1.000 103.11033 588 ALA A C 1
ATOM 4017 O O . ALA A 1 555 ? 37.11800 -24.35300 -72.91800 1.000 99.35782 588 ALA A O 1
ATOM 4019 N N . LYS A 1 556 ? 35.18700 -25.50200 -72.86600 1.000 105.12767 589 LYS A N 1
ATOM 4020 C CA . LYS A 1 556 ? 34.73500 -24.82400 -71.65800 1.000 107.74128 589 LYS A CA 1
ATOM 4021 C C . LYS A 1 556 ? 35.50500 -25.29100 -70.42800 1.000 99.99433 589 LYS A C 1
ATOM 4022 O O . LYS A 1 556 ? 35.84700 -24.47500 -69.56000 1.000 95.05707 589 LYS A O 1
ATOM 4028 N N . ILE A 1 557 ? 35.80100 -26.59000 -70.35200 1.000 90.58285 590 ILE A N 1
ATOM 4029 C CA . ILE A 1 557 ? 36.59900 -27.12500 -69.25300 1.000 83.07163 590 ILE A CA 1
ATOM 4030 C C . ILE A 1 557 ? 37.97800 -26.46800 -69.21300 1.000 88.11007 590 ILE A C 1
ATOM 4031 O O . ILE A 1 557 ? 38.53100 -26.20600 -68.13600 1.000 84.15890 590 ILE A O 1
ATOM 4036 N N . TYR A 1 558 ? 38.56400 -26.19800 -70.38100 1.000 101.92333 591 TYR A N 1
ATOM 4037 C CA . TYR A 1 558 ? 39.83800 -25.48600 -70.38600 1.000 101.93649 591 TYR A CA 1
ATOM 4038 C C . TYR A 1 558 ? 39.64600 -24.02800 -69.99500 1.000 98.14136 591 TYR A C 1
ATOM 4039 O O . TYR A 1 558 ? 40.48100 -23.45000 -69.29200 1.000 94.91109 591 TYR A O 1
ATOM 4048 N N . GLN A 1 559 ? 38.54800 -23.41800 -70.44200 1.000 104.41229 592 GLN A N 1
ATOM 4049 C CA . GLN A 1 559 ? 38.32800 -22.00700 -70.15900 1.000 109.75182 592 GLN A CA 1
ATOM 4050 C C . GLN A 1 559 ? 38.13000 -21.77300 -68.66800 1.000 114.87968 592 GLN A C 1
ATOM 4051 O O . GLN A 1 559 ? 38.59700 -20.76500 -68.12700 1.000 118.79306 592 GLN A O 1
ATOM 4057 N N . LYS A 1 560 ? 37.44500 -22.69800 -67.98500 1.000 112.84490 593 LYS A N 1
ATOM 4058 C CA . LYS A 1 560 ? 37.27900 -22.56800 -66.54000 1.000 111.04148 593 LYS A CA 1
ATOM 4059 C C . LYS A 1 560 ? 38.61800 -22.71300 -65.82300 1.000 106.92366 593 LYS A C 1
ATOM 4060 O O . LYS A 1 560 ? 38.91600 -21.94800 -64.89900 1.000 111.98539 593 LYS A O 1
ATOM 4066 N N . MET A 1 561 ? 39.44700 -23.67100 -66.25100 1.000 95.83909 594 MET A N 1
ATOM 4067 C CA . MET A 1 561 ? 40.75900 -23.84500 -65.63200 1.000 87.55246 594 MET A CA 1
ATOM 4068 C C . MET A 1 561 ? 41.63900 -22.61200 -65.79200 1.000 99.33366 594 MET A C 1
ATOM 4069 O O . MET A 1 561 ? 42.50800 -22.35600 -64.94600 1.000 109.09953 594 MET A O 1
ATOM 4074 N N . ILE A 1 562 ? 41.45300 -21.84500 -66.86300 1.000 100.07120 595 ILE A N 1
ATOM 4075 C CA . ILE A 1 562 ? 42.22100 -20.61300 -66.98400 1.000 99.85796 595 ILE A CA 1
ATOM 4076 C C . ILE A 1 562 ? 41.66500 -19.54800 -66.05400 1.000 100.14909 595 ILE A C 1
ATOM 4077 O O . ILE A 1 562 ? 42.42500 -18.78100 -65.45600 1.000 103.83939 595 ILE A O 1
ATOM 4082 N N . GLU A 1 563 ? 40.33500 -19.49500 -65.90000 1.000 106.61926 596 GLU A N 1
ATOM 4083 C CA . GLU A 1 563 ? 39.72400 -18.54100 -64.97400 1.000 115.54519 596 GLU A CA 1
ATOM 4084 C C . GLU A 1 563 ? 40.16000 -18.79100 -63.52900 1.000 122.74761 596 GLU A C 1
ATOM 4085 O O . GLU A 1 563 ? 40.24500 -17.84600 -62.73400 1.000 133.02828 596 GLU A O 1
ATOM 4087 N N . LEU A 1 564 ? 40.45000 -20.04300 -63.17400 1.000 109.04346 597 LEU A N 1
ATOM 4088 C CA . LEU A 1 564 ? 40.93400 -20.39900 -61.84900 1.000 99.55127 597 LEU A CA 1
ATOM 4089 C C . LEU A 1 564 ? 42.45200 -20.41800 -61.75900 1.000 105.08404 597 LEU A C 1
ATOM 4090 O O . LEU A 1 564 ? 42.99400 -20.98300 -60.80800 1.000 102.30775 597 LEU A O 1
ATOM 4095 N N . GLY A 1 565 ? 43.14600 -19.83400 -62.73100 1.000 126.81250 598 GLY A N 1
ATOM 4096 C CA . GLY A 1 565 ? 44.58800 -19.68900 -62.66000 1.000 134.01969 598 GLY A CA 1
ATOM 4097 C C . GLY A 1 565 ? 45.37800 -20.97500 -62.67600 1.000 123.29612 598 GLY A C 1
ATOM 4098 O O . GLY A 1 565 ? 46.56900 -20.95500 -62.34500 1.000 120.58068 598 GLY A O 1
ATOM 4099 N N . TYR A 1 566 ? 44.76000 -22.09400 -63.05900 1.000 103.18768 599 TYR A N 1
ATOM 4100 C CA . TYR A 1 566 ? 45.47000 -23.36300 -63.06500 1.000 92.40358 599 TYR A CA 1
ATOM 4101 C C . TYR A 1 566 ? 46.52700 -23.43600 -64.16000 1.000 97.42007 599 TYR A C 1
ATOM 4102 O O . TYR A 1 566 ? 47.21300 -24.46000 -64.26300 1.000 94.95325 599 TYR A O 1
ATOM 4111 N N . PHE A 1 567 ? 46.68100 -22.37500 -64.96100 1.000 103.37204 600 PHE A N 1
ATOM 4112 C CA . PHE A 1 567 ? 47.79200 -22.22900 -65.89600 1.000 98.23073 600 PHE A CA 1
ATOM 4113 C C . PHE A 1 567 ? 48.62900 -20.98300 -65.61200 1.000 109.19613 600 PHE A C 1
ATOM 4114 O O . PHE A 1 567 ? 49.37700 -20.54300 -66.49200 1.000 117.74634 600 PHE A O 1
ATOM 4122 N N . LYS A 1 568 ? 48.50500 -20.38200 -64.42700 1.000 94.51309 601 LYS A N 1
ATOM 4123 C CA . LYS A 1 568 ? 49.24000 -19.14500 -64.15100 1.000 111.24346 601 LYS A CA 1
ATOM 4124 C C . LYS A 1 568 ? 50.66000 -19.49600 -63.74300 1.000 117.25210 601 LYS A C 1
ATOM 4125 O O . LYS A 1 568 ? 51.09200 -20.63600 -63.92600 1.000 119.51266 601 LYS A O 1
ATOM 4127 N N . PRO B 1 6 ? 22.42900 -111.41400 -112.67000 1.000 113.45291 39 PRO B N 1
ATOM 4128 C CA . PRO B 1 6 ? 21.94100 -111.89600 -113.97600 1.000 136.38503 39 PRO B CA 1
ATOM 4129 C C . PRO B 1 6 ? 20.48600 -111.49400 -114.28500 1.000 127.51445 39 PRO B C 1
ATOM 4130 O O . PRO B 1 6 ? 20.18100 -110.41100 -114.79200 1.000 108.28169 39 PRO B O 1
ATOM 4134 N N . ALA B 1 7 ? 19.59100 -112.43300 -114.00000 1.000 127.87464 40 ALA B N 1
ATOM 4135 C CA . ALA B 1 7 ? 18.18700 -112.15000 -113.76100 1.000 110.35414 40 ALA B CA 1
ATOM 4136 C C . ALA B 1 7 ? 17.87300 -112.06000 -112.27700 1.000 116.31402 40 ALA B C 1
ATOM 4137 O O . ALA B 1 7 ? 16.70900 -112.23900 -111.89200 1.000 110.97689 40 ALA B O 1
ATOM 4139 N N . ILE B 1 8 ? 18.89400 -111.84900 -111.43900 1.000 110.90195 41 ILE B N 1
ATOM 4140 C CA . ILE B 1 8 ? 18.68700 -111.56200 -110.02700 1.000 118.32968 41 ILE B CA 1
ATOM 4141 C C . ILE B 1 8 ? 18.37300 -110.08100 -109.88100 1.000 114.63303 41 ILE B C 1
ATOM 4142 O O . ILE B 1 8 ? 19.11000 -109.22100 -110.38600 1.000 105.15340 41 ILE B O 1
ATOM 4144 N N . LYS B 1 9 ? 17.26300 -109.78500 -109.20400 1.000 123.21427 42 LYS B N 1
ATOM 4145 C CA . LYS B 1 9 ? 16.80100 -108.42300 -108.96000 1.000 129.87872 42 LYS B CA 1
ATOM 4146 C C . LYS B 1 9 ? 16.22600 -108.35900 -107.55100 1.000 131.71753 42 LYS B C 1
ATOM 4147 O O . LYS B 1 9 ? 15.43600 -109.22800 -107.17100 1.000 126.25971 42 LYS B O 1
ATOM 4149 N N . THR B 1 10 ? 16.63700 -107.34900 -106.77500 1.000 134.95864 43 THR B N 1
ATOM 4150 C CA . THR B 1 10 ? 16.23200 -107.19300 -105.37800 1.000 124.40939 43 THR B CA 1
ATOM 4151 C C . THR B 1 10 ? 15.44000 -105.90000 -105.19300 1.000 110.33039 43 THR B C 1
ATOM 4152 O O . THR B 1 10 ? 15.76300 -104.86600 -105.78400 1.000 113.35105 43 THR B O 1
ATOM 4154 N N . GLU B 1 11 ? 14.39600 -105.97200 -104.37300 1.000 95.83072 44 GLU B N 1
ATOM 4155 C CA . GLU B 1 11 ? 13.45500 -104.87900 -104.16300 1.000 96.40630 44 GLU B CA 1
ATOM 4156 C C . GLU B 1 11 ? 13.45800 -104.51100 -102.68900 1.000 111.03586 44 GLU B C 1
ATOM 4157 O O . GLU B 1 11 ? 13.46700 -105.39400 -101.81600 1.000 98.50642 44 GLU B O 1
ATOM 4163 N N . PHE B 1 12 ? 13.47500 -103.20400 -102.42000 1.000 121.95428 45 PHE B N 1
ATOM 4164 C CA . PHE B 1 12 ? 13.63500 -102.67600 -101.06800 1.000 121.85943 45 PHE B CA 1
ATOM 4165 C C . PHE B 1 12 ? 12.29700 -102.19700 -100.53300 1.000 121.77149 45 PHE B C 1
ATOM 4166 O O . PHE B 1 12 ? 11.62800 -101.37100 -101.16200 1.000 124.03027 45 PHE B O 1
ATOM 4174 N N . LEU B 1 13 ? 11.91700 -102.71400 -99.37100 1.000 110.68553 46 LEU B N 1
ATOM 4175 C CA . LEU B 1 13 ? 10.55500 -102.56100 -98.90900 1.000 108.76921 46 LEU B CA 1
ATOM 4176 C C . LEU B 1 13 ? 10.49200 -101.60400 -97.72400 1.000 115.06006 46 LEU B C 1
ATOM 4177 O O . LEU B 1 13 ? 11.19800 -101.80100 -96.72400 1.000 123.16405 46 LEU B O 1
ATOM 4179 N N . PRO B 1 14 ? 9.68400 -100.55000 -97.81400 1.000 113.81910 47 PRO B N 1
ATOM 4180 C CA . PRO B 1 14 ? 9.59600 -99.57800 -96.72000 1.000 108.08715 47 PRO B CA 1
ATOM 4181 C C . PRO B 1 14 ? 8.61300 -100.03900 -95.66100 1.000 107.28585 47 PRO B C 1
ATOM 4182 O O . PRO B 1 14 ? 7.52900 -100.54100 -95.99200 1.000 113.10219 47 PRO B O 1
ATOM 4186 N N . PRO B 1 15 ? 8.94000 -99.87300 -94.38300 1.000 120.60994 48 PRO B N 1
ATOM 4187 C CA . PRO B 1 15 ? 8.04000 -100.32300 -93.31800 1.000 120.24510 48 PRO B CA 1
ATOM 4188 C C . PRO B 1 15 ? 6.99100 -99.27100 -92.96400 1.000 108.47263 48 PRO B C 1
ATOM 4189 O O . PRO B 1 15 ? 6.99700 -98.13900 -93.45900 1.000 104.18582 48 PRO B O 1
ATOM 4193 N N . VAL B 1 16 ? 6.07100 -99.68300 -92.10300 1.000 98.57815 49 VAL B N 1
ATOM 4194 C CA . VAL B 1 16 ? 5.01200 -98.81700 -91.59000 1.000 109.92108 49 VAL B CA 1
ATOM 4195 C C . VAL B 1 16 ? 5.50900 -98.14600 -90.31200 1.000 107.31020 49 VAL B C 1
ATOM 4196 O O . VAL B 1 16 ? 6.04900 -98.82100 -89.42500 1.000 128.09996 49 VAL B O 1
ATOM 4200 N N . ARG B 1 17 ? 5.31900 -96.82900 -90.19500 1.000 92.02199 50 ARG B N 1
ATOM 4201 C CA . ARG B 1 17 ? 5.88100 -96.11900 -89.04500 1.000 96.53884 50 ARG B CA 1
ATOM 4202 C C . ARG B 1 17 ? 5.40500 -96.75000 -87.74000 1.000 95.81391 50 ARG B C 1
ATOM 4203 O O . ARG B 1 17 ? 4.27200 -97.23000 -87.63600 1.000 94.11015 50 ARG B O 1
ATOM 4205 N N . GLY B 1 18 ? 6.28700 -96.78400 -86.75700 1.000 89.31037 51 GLY B N 1
ATOM 4206 C CA . GLY B 1 18 ? 5.88100 -97.19300 -85.42900 1.000 110.07978 51 GLY B CA 1
ATOM 4207 C C . GLY B 1 18 ? 4.77100 -96.31000 -84.88600 1.000 103.48647 51 GLY B C 1
ATOM 4208 O O . GLY B 1 18 ? 4.45700 -95.24200 -85.41200 1.000 90.55796 51 GLY B O 1
ATOM 4209 N N . GLN B 1 19 ? 4.15900 -96.77300 -83.79900 1.000 103.67586 52 GLN B N 1
ATOM 4210 C CA . GLN B 1 19 ? 3.06300 -96.05000 -83.16600 1.000 101.38535 52 GLN B CA 1
ATOM 4211 C C . GLN B 1 19 ? 3.53800 -95.37400 -81.88800 1.000 97.64474 52 GLN B C 1
ATOM 4212 O O . GLN B 1 19 ? 4.22300 -95.99200 -81.06800 1.000 104.79414 52 GLN B O 1
ATOM 4218 N N . ILE B 1 20 ? 3.17400 -94.11100 -81.71500 1.000 100.00630 53 ILE B N 1
ATOM 4219 C CA . ILE B 1 20 ? 3.43600 -93.41000 -80.46600 1.000 112.30899 53 ILE B CA 1
ATOM 4220 C C . ILE B 1 20 ? 2.24400 -93.64000 -79.54100 1.000 116.33775 53 ILE B C 1
ATOM 4221 O O . ILE B 1 20 ? 1.08300 -93.50700 -79.95300 1.000 106.57957 53 ILE B O 1
ATOM 4223 N N . THR B 1 21 ? 2.53000 -94.05300 -78.30500 1.000 117.39779 54 THR B N 1
ATOM 4224 C CA . THR B 1 21 ? 1.52100 -94.31000 -77.28600 1.000 112.46023 54 THR B CA 1
ATOM 4225 C C . THR B 1 21 ? 1.94600 -93.62700 -75.99000 1.000 108.24026 54 THR B C 1
ATOM 4226 O O . THR B 1 21 ? 3.11300 -93.26600 -75.80800 1.000 99.00539 54 THR B O 1
ATOM 4230 N N . ASP B 1 22 ? 0.99400 -93.44700 -75.07900 1.000 109.85164 55 ASP B N 1
ATOM 4231 C CA . ASP B 1 22 ? 1.33000 -92.82800 -73.80500 1.000 113.77200 55 ASP B CA 1
ATOM 4232 C C . ASP B 1 22 ? 1.76500 -93.91800 -72.82000 1.000 117.81921 55 ASP B C 1
ATOM 4233 O O . ASP B 1 22 ? 2.01600 -95.06400 -73.20900 1.000 117.48213 55 ASP B O 1
ATOM 4238 N N . ARG B 1 23 ? 1.90600 -93.55400 -71.53700 1.000 113.17628 56 ARG B N 1
ATOM 4239 C CA . ARG B 1 23 ? 2.40200 -94.50400 -70.54400 1.000 113.65729 56 ARG B CA 1
ATOM 4240 C C . ARG B 1 23 ? 1.41100 -95.63400 -70.29700 1.000 129.22623 56 ARG B C 1
ATOM 4241 O O . ARG B 1 23 ? 1.81100 -96.73500 -69.90400 1.000 137.89925 56 ARG B O 1
ATOM 4249 N N . ASN B 1 24 ? 0.12900 -95.39200 -70.53700 1.000 133.91288 57 ASN B N 1
ATOM 4250 C CA . ASN B 1 24 ? -0.90000 -96.40800 -70.39800 1.000 132.82898 57 ASN B CA 1
ATOM 4251 C C . ASN B 1 24 ? -1.11100 -97.21000 -71.67800 1.000 131.32793 57 ASN B C 1
ATOM 4252 O O . ASN B 1 24 ? -2.06900 -97.99100 -71.76100 1.000 129.17846 57 ASN B O 1
ATOM 4257 N N . GLY B 1 25 ? -0.23200 -97.04600 -72.66700 1.000 128.40014 58 GLY B N 1
ATOM 4258 C CA . GLY B 1 25 ? -0.39100 -97.70500 -73.95000 1.000 128.69981 58 GLY B CA 1
ATOM 4259 C C . GLY B 1 25 ? -1.51400 -97.16400 -74.80200 1.000 128.80889 58 GLY B C 1
ATOM 4260 O O . GLY B 1 25 ? -1.82400 -97.75100 -75.84600 1.000 131.09595 58 GLY B O 1
ATOM 4261 N N . THR B 1 26 ? -2.14200 -96.07100 -74.37700 1.000 120.81745 59 THR B N 1
ATOM 4262 C CA . THR B 1 26 ? -3.20200 -95.44200 -75.15000 1.000 109.11293 59 THR B CA 1
ATOM 4263 C C . THR B 1 26 ? -2.63100 -94.90300 -76.45500 1.000 114.87436 59 THR B C 1
ATOM 4264 O O . THR B 1 26 ? -1.58500 -94.24300 -76.45900 1.000 102.53626 59 THR B O 1
ATOM 4268 N N . LEU B 1 27 ? -3.31700 -95.19300 -77.56600 1.000 124.34742 60 LEU B N 1
ATOM 4269 C CA . LEU B 1 27 ? -2.80000 -94.86700 -78.89200 1.000 111.72557 60 LEU B CA 1
ATOM 4270 C C . LEU B 1 27 ? -2.82500 -93.36600 -79.14100 1.000 108.31089 60 LEU B C 1
ATOM 4271 O O . LEU B 1 27 ? -3.89400 -92.74800 -79.10300 1.000 104.78589 60 LEU B O 1
ATOM 4276 N N . LEU B 1 28 ? -1.64300 -92.79100 -79.40300 1.000 102.46841 61 LEU B N 1
ATOM 4277 C CA . LEU B 1 28 ? -1.45500 -91.36700 -79.66300 1.000 93.63843 61 LEU B CA 1
ATOM 4278 C C . LEU B 1 28 ? -1.17600 -91.04300 -81.11700 1.000 99.09701 61 LEU B C 1
ATOM 4279 O O . LEU B 1 28 ? -1.54200 -89.95900 -81.58300 1.000 90.37111 61 LEU B O 1
ATOM 4284 N N . ALA B 1 29 ? -0.52800 -91.95700 -81.83200 1.000 98.84572 62 ALA B N 1
ATOM 4285 C CA . ALA B 1 29 ? -0.19000 -91.78200 -83.23400 1.000 89.73900 62 ALA B CA 1
ATOM 4286 C C . ALA B 1 29 ? -0.34500 -93.14300 -83.88700 1.000 102.96274 62 ALA B C 1
ATOM 4287 O O . ALA B 1 29 ? 0.39800 -94.07700 -83.56400 1.000 95.87239 62 ALA B O 1
ATOM 4289 N N . ILE B 1 30 ? -1.32900 -93.25800 -84.77700 1.000 121.39674 63 ILE B N 1
ATOM 4290 C CA . ILE B 1 30 ? -1.60700 -94.48700 -85.50700 1.000 118.47783 63 ILE B CA 1
ATOM 4291 C C . ILE B 1 30 ? -1.77600 -94.16300 -86.98700 1.000 119.28809 63 ILE B C 1
ATOM 4292 O O . ILE B 1 30 ? -2.01500 -93.01800 -87.37700 1.000 119.61879 63 ILE B O 1
ATOM 4297 N N . ASN B 1 31 ? -1.65600 -95.19600 -87.81500 1.000 122.28449 64 ASN B N 1
ATOM 4298 C CA . ASN B 1 31 ? -1.79100 -95.05700 -89.26000 1.000 115.26866 64 ASN B CA 1
ATOM 4299 C C . ASN B 1 31 ? -3.06500 -95.76500 -89.71600 1.000 108.39053 64 ASN B C 1
ATOM 4300 O O . ASN B 1 31 ? -3.14800 -96.99900 -89.68000 1.000 103.32021 64 ASN B O 1
ATOM 4305 N N . ASP B 1 32 ? -4.05900 -94.97100 -90.12100 1.000 108.55113 65 ASP B N 1
ATOM 4306 C CA . ASP B 1 32 ? -5.27100 -95.49700 -90.72900 1.000 113.57232 65 ASP B CA 1
ATOM 4307 C C . ASP B 1 32 ? -4.95200 -96.14400 -92.07300 1.000 123.02231 65 ASP B C 1
ATOM 4308 O O . ASP B 1 32 ? -4.09400 -95.67000 -92.82400 1.000 126.96542 65 ASP B O 1
ATOM 4313 N N . LEU B 1 33 ? -5.64800 -97.23500 -92.36900 1.000 123.07061 66 LEU B N 1
ATOM 4314 C CA . LEU B 1 33 ? -5.44800 -98.02000 -93.58300 1.000 111.02776 66 LEU B CA 1
ATOM 4315 C C . LEU B 1 33 ? -6.60300 -97.71600 -94.52500 1.000 112.09526 66 LEU B C 1
ATOM 4316 O O . LEU B 1 33 ? -7.74400 -98.09700 -94.25600 1.000 103.42076 66 LEU B O 1
ATOM 4321 N N . GLY B 1 34 ? -6.31300 -97.04800 -95.63100 1.000 127.10142 67 GLY B N 1
ATOM 4322 C CA . GLY B 1 34 ? -7.36300 -96.75600 -96.58200 1.000 136.61483 67 GLY B CA 1
ATOM 4323 C C . GLY B 1 34 ? -7.13300 -97.37000 -97.94500 1.000 139.16822 67 GLY B C 1
ATOM 4324 O O . GLY B 1 34 ? -6.60300 -98.48000 -98.06200 1.000 144.11901 67 GLY B O 1
ATOM 4325 N N . PHE B 1 35 ? -7.53700 -96.64900 -98.98500 1.000 132.82800 68 PHE B N 1
ATOM 4326 C CA . PHE B 1 35 ? -7.30200 -97.04600 -100.36200 1.000 119.00567 68 PHE B CA 1
ATOM 4327 C C . PHE B 1 35 ? -7.01700 -95.79200 -101.17500 1.000 121.10127 68 PHE B C 1
ATOM 4328 O O . PHE B 1 35 ? -7.06600 -94.67200 -100.65500 1.000 122.39489 68 PHE B O 1
ATOM 4336 N N . SER B 1 36 ? -6.73800 -95.98900 -102.46700 1.000 124.64734 69 SER B N 1
ATOM 4337 C CA . SER B 1 36 ? -6.67200 -94.90600 -103.44700 1.000 121.39888 69 SER B CA 1
ATOM 4338 C C . SER B 1 36 ? -7.34000 -95.36600 -104.73400 1.000 121.63676 69 SER B C 1
ATOM 4339 O O . SER B 1 36 ? -7.09500 -96.48600 -105.19300 1.000 135.78595 69 SER B O 1
ATOM 4342 N N . ILE B 1 37 ? -8.18800 -94.51100 -105.31200 1.000 116.60840 70 ILE B N 1
ATOM 4343 C CA . ILE B 1 37 ? -8.95700 -94.85800 -106.50700 1.000 120.34669 70 ILE B CA 1
ATOM 4344 C C . ILE B 1 37 ? -8.18700 -94.42300 -107.74800 1.000 123.56144 70 ILE B C 1
ATOM 4345 O O . ILE B 1 37 ? -7.51300 -93.38800 -107.74000 1.000 128.07985 70 ILE B O 1
ATOM 4347 N N . SER B 1 38 ? -8.29300 -95.21100 -108.82300 1.000 124.38220 71 SER B N 1
ATOM 4348 C CA . SER B 1 38 ? -7.71000 -94.88500 -110.12200 1.000 119.32435 71 SER B CA 1
ATOM 4349 C C . SER B 1 38 ? -8.77200 -94.98000 -111.21800 1.000 111.55907 71 SER B C 1
ATOM 4350 O O . SER B 1 38 ? -9.82100 -95.60400 -111.04100 1.000 109.47915 71 SER B O 1
ATOM 4352 N N . ILE B 1 39 ? -8.48700 -94.34700 -112.36100 1.000 123.24206 72 ILE B N 1
ATOM 4353 C CA . ILE B 1 39 ? -9.38400 -94.36900 -113.53100 1.000 132.93601 72 ILE B CA 1
ATOM 4354 C C . ILE B 1 39 ? -9.01600 -95.49700 -114.49700 1.000 132.27657 72 ILE B C 1
ATOM 4355 O O . ILE B 1 39 ? -8.43400 -95.26600 -115.55300 1.000 131.02240 72 ILE B O 1
ATOM 4357 N N . LEU B 1 53 ? -15.37500 -88.72100 -118.31400 1.000 160.19517 86 LEU B N 1
ATOM 4358 C CA . LEU B 1 53 ? -15.21200 -89.17200 -116.93600 1.000 146.43673 86 LEU B CA 1
ATOM 4359 C C . LEU B 1 53 ? -16.52200 -88.99000 -116.18200 1.000 156.45623 86 LEU B C 1
ATOM 4360 O O . LEU B 1 53 ? -16.66800 -89.48000 -115.07100 1.000 165.65226 86 LEU B O 1
ATOM 4362 N N . ASP B 1 54 ? -17.48200 -88.29800 -116.80500 1.000 161.54394 87 ASP B N 1
ATOM 4363 C CA . ASP B 1 54 ? -18.75000 -88.01100 -116.13600 1.000 163.95707 87 ASP B CA 1
ATOM 4364 C C . ASP B 1 54 ? -19.49700 -89.29300 -115.76700 1.000 169.48400 87 ASP B C 1
ATOM 4365 O O . ASP B 1 54 ? -20.09300 -89.38200 -114.68400 1.000 160.92128 87 ASP B O 1
ATOM 4367 N N . LYS B 1 55 ? -19.46100 -90.30200 -116.64800 1.000 176.74681 88 LYS B N 1
ATOM 4368 C CA . LYS B 1 55 ? -20.23300 -91.52400 -116.42600 1.000 173.29730 88 LYS B CA 1
ATOM 4369 C C . LYS B 1 55 ? -19.74100 -92.28200 -115.19500 1.000 160.78609 88 LYS B C 1
ATOM 4370 O O . LYS B 1 55 ? -20.52300 -92.58700 -114.28500 1.000 154.61110 88 LYS B O 1
ATOM 4372 N N . GLU B 1 56 ? -18.44300 -92.59500 -115.14700 1.000 148.61811 89 GLU B N 1
ATOM 4373 C CA . GLU B 1 56 ? -17.89100 -93.33900 -114.01700 1.000 150.71695 89 GLU B CA 1
ATOM 4374 C C . GLU B 1 56 ? -17.78100 -92.49200 -112.74300 1.000 149.78158 89 GLU B C 1
ATOM 4375 O O . GLU B 1 56 ? -17.71500 -93.05900 -111.64200 1.000 131.46678 89 GLU B O 1
ATOM 4377 N N . LEU B 1 57 ? -17.75100 -91.15700 -112.86700 1.000 154.82871 90 LEU B N 1
ATOM 4378 C CA . LEU B 1 57 ? -17.84800 -90.28600 -111.69500 1.000 145.67450 90 LEU B CA 1
ATOM 4379 C C . LEU B 1 57 ? -19.23500 -90.36200 -111.07400 1.000 149.11104 90 LEU B C 1
ATOM 4380 O O . LEU B 1 57 ? -19.37500 -90.58800 -109.86700 1.000 149.08364 90 LEU B O 1
ATOM 4385 N N . SER B 1 58 ? -20.27600 -90.14700 -111.88700 1.000 152.97538 91 SER B N 1
ATOM 4386 C CA . SER B 1 58 ? -21.64300 -90.25500 -111.38800 1.000 166.11139 91 SER B CA 1
ATOM 4387 C C . SER B 1 58 ? -21.89700 -91.61500 -110.75200 1.000 177.11743 91 SER B C 1
ATOM 4388 O O . SER B 1 58 ? -22.73000 -91.73000 -109.84500 1.000 181.84436 91 SER B O 1
ATOM 4390 N N . GLU B 1 59 ? -21.18300 -92.65100 -111.20200 1.000 179.20411 92 GLU B N 1
ATOM 4391 C CA . GLU B 1 59 ? -21.29400 -93.95400 -110.55700 1.000 177.05714 92 GLU B CA 1
ATOM 4392 C C . GLU B 1 59 ? -20.67500 -93.93800 -109.15900 1.000 171.16791 92 GLU B C 1
ATOM 4393 O O . GLU B 1 59 ? -21.21600 -94.55100 -108.23000 1.000 175.94779 92 GLU B O 1
ATOM 4395 N N . LEU B 1 60 ? -19.56200 -93.21500 -108.97800 1.000 156.63041 93 LEU B N 1
ATOM 4396 C CA . LEU B 1 60 ? -18.78500 -93.27600 -107.73700 1.000 144.93284 93 LEU B CA 1
ATOM 4397 C C . LEU B 1 60 ? -19.22200 -92.24400 -106.70000 1.000 154.90795 93 LEU B C 1
ATOM 4398 O O . LEU B 1 60 ? -19.31800 -92.56200 -105.50900 1.000 145.75750 93 LEU B O 1
ATOM 4400 N N . THR B 1 61 ? -19.46000 -90.99800 -107.12000 1.000 167.51008 94 THR B N 1
ATOM 4401 C CA . THR B 1 61 ? -19.98200 -90.01100 -106.18000 1.000 169.77456 94 THR B CA 1
ATOM 4402 C C . THR B 1 61 ? -21.36500 -90.40900 -105.67400 1.000 172.03155 94 THR B C 1
ATOM 4403 O O . THR B 1 61 ? -21.81300 -89.89200 -104.64600 1.000 170.68551 94 THR B O 1
ATOM 4407 N N . ASN B 1 62 ? -22.04100 -91.33700 -106.36000 1.000 170.99903 95 ASN B N 1
ATOM 4408 C CA . ASN B 1 62 ? -23.24700 -91.97000 -105.83600 1.000 173.79872 95 ASN B CA 1
ATOM 4409 C C . ASN B 1 62 ? -22.94500 -93.12700 -104.88600 1.000 168.28059 95 ASN B C 1
ATOM 4410 O O . ASN B 1 62 ? -23.88200 -93.69700 -104.31800 1.000 164.23693 95 ASN B O 1
ATOM 4412 N N . LEU B 1 63 ? -21.67500 -93.49000 -104.69900 1.000 166.08586 96 LEU B N 1
ATOM 4413 C CA . LEU B 1 63 ? -21.27200 -94.46600 -103.69100 1.000 164.15660 96 LEU B CA 1
ATOM 4414 C C . LEU B 1 63 ? -20.49000 -93.83600 -102.54500 1.000 165.56893 96 LEU B C 1
ATOM 4415 O O . LEU B 1 63 ? -20.82700 -94.05000 -101.37400 1.000 162.15984 96 LEU B O 1
ATOM 4417 N N . PHE B 1 64 ? -19.45100 -93.05000 -102.84800 1.000 163.48940 97 PHE B N 1
ATOM 4418 C CA . PHE B 1 64 ? -18.66200 -92.33400 -101.84300 1.000 160.94555 97 PHE B CA 1
ATOM 4419 C C . PHE B 1 64 ? -18.85400 -90.83400 -102.06800 1.000 170.38331 97 PHE B C 1
ATOM 4420 O O . PHE B 1 64 ? -17.97700 -90.16300 -102.63400 1.000 166.82918 97 PHE B O 1
ATOM 4422 N N . PRO B 1 65 ? -19.98600 -90.27200 -101.62700 1.000 170.69600 98 PRO B N 1
ATOM 4423 C CA . PRO B 1 65 ? -20.34400 -88.89400 -101.99900 1.000 165.60176 98 PRO B CA 1
ATOM 4424 C C . PRO B 1 65 ? -19.72900 -87.80000 -101.14000 1.000 155.06162 98 PRO B C 1
ATOM 4425 O O . PRO B 1 65 ? -20.00500 -86.62500 -101.40200 1.000 153.93176 98 PRO B O 1
ATOM 4429 N N . ASP B 1 66 ? -18.92900 -88.12300 -100.12100 1.000 151.15933 99 ASP B N 1
ATOM 4430 C CA . ASP B 1 66 ? -18.21500 -87.07100 -99.40000 1.000 149.78983 99 ASP B CA 1
ATOM 4431 C C . ASP B 1 66 ? -17.29100 -86.27800 -100.32300 1.000 148.55788 99 ASP B C 1
ATOM 4432 O O . ASP B 1 66 ? -16.93900 -85.13700 -100.00300 1.000 135.98712 99 ASP B O 1
ATOM 4434 N N . LEU B 1 67 ? -16.90800 -86.85300 -101.46200 1.000 157.21193 100 LEU B N 1
ATOM 4435 C CA . LEU B 1 67 ? -16.09000 -86.17000 -102.46100 1.000 146.52668 100 LEU B CA 1
ATOM 4436 C C . LEU B 1 67 ? -16.89300 -85.89900 -103.73300 1.000 150.95711 100 LEU B C 1
ATOM 4437 O O . LEU B 1 67 ? -17.95100 -86.49300 -103.95100 1.000 156.24404 100 LEU B O 1
ATOM 4439 N N . PHE B 1 87 ? -2.90800 -95.15300 -115.07700 1.000 99.06870 120 PHE B N 1
ATOM 4440 C CA . PHE B 1 87 ? -4.28200 -94.72100 -114.82700 1.000 109.67150 120 PHE B CA 1
ATOM 4441 C C . PHE B 1 87 ? -4.31500 -93.53700 -113.84700 1.000 121.67210 120 PHE B C 1
ATOM 4442 O O . PHE B 1 87 ? -3.41100 -93.36800 -113.00800 1.000 106.42162 120 PHE B O 1
ATOM 4444 N N . ILE B 1 88 ? -5.35500 -92.71100 -113.95400 1.000 134.00860 121 ILE B N 1
ATOM 4445 C CA . ILE B 1 88 ? -5.41500 -91.42900 -113.25000 1.000 138.26558 121 ILE B CA 1
ATOM 4446 C C . ILE B 1 88 ? -6.02900 -91.65200 -111.86500 1.000 138.87917 121 ILE B C 1
ATOM 4447 O O . ILE B 1 88 ? -7.24600 -91.76200 -111.71400 1.000 145.93493 121 ILE B O 1
ATOM 4449 N N . LYS B 1 89 ? -5.18100 -91.69700 -110.83900 1.000 135.90912 122 LYS B N 1
ATOM 4450 C CA . LYS B 1 89 ? -5.62600 -91.85100 -109.45500 1.000 125.85745 122 LYS B CA 1
ATOM 4451 C C . LYS B 1 89 ? -5.95700 -90.48500 -108.86800 1.000 123.35815 122 LYS B C 1
ATOM 4452 O O . LYS B 1 89 ? -5.07100 -89.63000 -108.74300 1.000 112.10644 122 LYS B O 1
ATOM 4454 N N . VAL B 1 90 ? -7.22000 -90.29500 -108.48200 1.000 130.94985 123 VAL B N 1
ATOM 4455 C CA . VAL B 1 90 ? -7.71800 -89.01900 -107.98000 1.000 136.19100 123 VAL B CA 1
ATOM 4456 C C . VAL B 1 90 ? -8.05200 -89.08800 -106.48900 1.000 150.44250 123 VAL B C 1
ATOM 4457 O O . VAL B 1 90 ? -7.63400 -88.22900 -105.71000 1.000 157.03450 123 VAL B O 1
ATOM 4459 N N . VAL B 1 91 ? -8.83600 -90.08600 -106.07600 1.000 151.11684 124 VAL B N 1
ATOM 4460 C CA . VAL B 1 91 ? -9.15600 -90.24100 -104.65900 1.000 133.78071 124 VAL B CA 1
ATOM 4461 C C . VAL B 1 91 ? -7.86600 -90.54600 -103.91400 1.000 126.41066 124 VAL B C 1
ATOM 4462 O O . VAL B 1 91 ? -7.31200 -91.64700 -104.03700 1.000 118.98873 124 VAL B O 1
ATOM 4464 N N . ASP B 1 92 ? -7.36400 -89.56800 -103.15800 1.000 120.76876 125 ASP B N 1
ATOM 4465 C CA . ASP B 1 92 ? -6.06400 -89.74500 -102.52100 1.000 117.38655 125 ASP B CA 1
ATOM 4466 C C . ASP B 1 92 ? -6.15000 -90.74100 -101.36300 1.000 123.64564 125 ASP B C 1
ATOM 4467 O O . ASP B 1 92 ? -5.33200 -91.66700 -101.27700 1.000 109.69980 125 ASP B O 1
ATOM 4469 N N . PHE B 1 93 ? -7.15700 -90.59700 -100.48700 1.000 133.19437 126 PHE B N 1
ATOM 4470 C CA . PHE B 1 93 ? -7.32300 -91.49900 -99.34000 1.000 127.52219 126 PHE B CA 1
ATOM 4471 C C . PHE B 1 93 ? -8.80000 -91.69400 -99.01800 1.000 123.56675 126 PHE B C 1
ATOM 4472 O O . PHE B 1 93 ? -9.47600 -90.74700 -98.60500 1.000 121.20815 126 PHE B O 1
ATOM 4480 N N . ILE B 1 94 ? -9.28400 -92.92600 -99.16000 1.000 115.71524 127 ILE B N 1
ATOM 4481 C CA . ILE B 1 94 ? -10.62900 -93.31200 -98.75500 1.000 115.88583 127 ILE B CA 1
ATOM 4482 C C . ILE B 1 94 ? -10.48500 -94.36700 -97.66500 1.000 124.83638 127 ILE B C 1
ATOM 4483 O O . ILE B 1 94 ? -9.74400 -95.33200 -97.85600 1.000 127.26331 127 ILE B O 1
ATOM 4485 N N . PRO B 1 95 ? -11.16800 -94.23200 -96.52700 1.000 131.61324 128 PRO B N 1
ATOM 4486 C CA . PRO B 1 95 ? -10.97000 -95.18800 -95.42900 1.000 119.82674 128 PRO B CA 1
ATOM 4487 C C . PRO B 1 95 ? -11.50400 -96.57500 -95.75400 1.000 125.32880 128 PRO B C 1
ATOM 4488 O O . PRO B 1 95 ? -12.52600 -96.74200 -96.42600 1.000 131.58306 128 PRO B O 1
ATOM 4492 N N . TYR B 1 96 ? -10.79400 -97.57700 -95.22700 1.000 119.43254 129 TYR B N 1
ATOM 4493 C CA . TYR B 1 96 ? -11.07500 -98.97500 -95.54300 1.000 118.15317 129 TYR B CA 1
ATOM 4494 C C . TYR B 1 96 ? -12.51000 -99.35700 -95.20200 1.000 123.90329 129 TYR B C 1
ATOM 4495 O O . TYR B 1 96 ? -13.21500 -99.93000 -96.03200 1.000 119.58730 129 TYR B O 1
ATOM 4504 N N . ASP B 1 97 ? -12.96300 -99.04600 -93.98400 1.000 135.73119 130 ASP B N 1
ATOM 4505 C CA . ASP B 1 97 ? -14.30200 -99.45700 -93.56000 1.000 153.89558 130 ASP B CA 1
ATOM 4506 C C . ASP B 1 97 ? -15.40100 -98.89700 -94.45900 1.000 155.72249 130 ASP B C 1
ATOM 4507 O O . ASP B 1 97 ? -16.50900 -99.44800 -94.48000 1.000 151.35708 130 ASP B O 1
ATOM 4512 N N . GLU B 1 98 ? -15.11300 -97.82300 -95.19800 1.000 151.65330 131 GLU B N 1
ATOM 4513 C CA . GLU B 1 98 ? -16.07800 -97.12800 -96.04100 1.000 146.05500 131 GLU B CA 1
ATOM 4514 C C . GLU B 1 98 ? -16.18500 -97.76400 -97.41800 1.000 153.48562 131 GLU B C 1
ATOM 4515 O O . GLU B 1 98 ? -17.28900 -98.01600 -97.91400 1.000 159.40023 131 GLU B O 1
ATOM 4521 N N . ILE B 1 99 ? -15.03800 -98.02700 -98.04500 1.000 149.31986 132 ILE B N 1
ATOM 4522 C CA . ILE B 1 99 ? -15.00300 -98.46700 -99.43000 1.000 148.01959 132 ILE B CA 1
ATOM 4523 C C . ILE B 1 99 ? -14.82900 -99.98000 -99.55500 1.000 144.70421 132 ILE B C 1
ATOM 4524 O O . ILE B 1 99 ? -14.77100 -100.50100 -100.67500 1.000 143.97708 132 ILE B O 1
ATOM 4529 N N . ILE B 1 100 ? -14.80900 -100.70500 -98.43900 1.000 146.58571 133 ILE B N 1
ATOM 4530 C CA . ILE B 1 100 ? -14.65500 -102.16200 -98.43500 1.000 150.41014 133 ILE B CA 1
ATOM 4531 C C . ILE B 1 100 ? -15.84500 -102.90300 -99.05200 1.000 159.39193 133 ILE B C 1
ATOM 4532 O O . ILE B 1 100 ? -15.62600 -103.96200 -99.65800 1.000 151.00545 133 ILE B O 1
ATOM 4537 N N . PRO B 1 101 ? -17.10400 -102.43800 -98.95600 1.000 173.39328 134 PRO B N 1
ATOM 4538 C CA . PRO B 1 101 ? -18.18400 -103.21900 -99.58100 1.000 183.19844 134 PRO B CA 1
ATOM 4539 C C . PRO B 1 101 ? -18.19500 -103.13500 -101.10100 1.000 183.27867 134 PRO B C 1
ATOM 4540 O O . PRO B 1 101 ? -18.88800 -103.93600 -101.74700 1.000 187.52950 134 PRO B O 1
ATOM 4544 N N . HIS B 1 102 ? -17.44000 -102.21300 -101.69500 1.000 171.27360 135 HIS B N 1
ATOM 4545 C CA . HIS B 1 102 ? -17.47600 -101.99300 -103.13400 1.000 178.96320 135 HIS B CA 1
ATOM 4546 C C . HIS B 1 102 ? -16.21500 -102.46800 -103.84800 1.000 176.24357 135 HIS B C 1
ATOM 4547 O O . HIS B 1 102 ? -16.08400 -102.22900 -105.05200 1.000 167.29040 135 HIS B O 1
ATOM 4554 N N . TYR B 1 103 ? -15.27900 -103.11700 -103.14100 1.000 176.29854 136 TYR B N 1
ATOM 4555 C CA . TYR B 1 103 ? -14.03400 -103.54300 -103.77800 1.000 162.73771 136 TYR B CA 1
ATOM 4556 C C . TYR B 1 103 ? -14.31900 -104.45400 -104.96500 1.000 171.04004 136 TYR B C 1
ATOM 4557 O O . TYR B 1 103 ? -13.74800 -104.27700 -106.04600 1.000 177.79120 136 TYR B O 1
ATOM 4559 N N . SER B 1 104 ? -15.22400 -105.42100 -104.78700 1.000 170.17955 137 SER B N 1
ATOM 4560 C CA . SER B 1 104 ? -15.66900 -106.28700 -105.87700 1.000 166.67074 137 SER B CA 1
ATOM 4561 C C . SER B 1 104 ? -16.14600 -105.46200 -107.06900 1.000 163.76185 137 SER B C 1
ATOM 4562 O O . SER B 1 104 ? -15.47800 -105.41900 -108.11100 1.000 153.97977 137 SER B O 1
ATOM 4565 N N . GLU B 1 105 ? -17.28100 -104.77000 -106.90100 1.000 162.27761 138 GLU B N 1
ATOM 4566 C CA . GLU B 1 105 ? -17.86200 -103.92400 -107.94300 1.000 162.75263 138 GLU B CA 1
ATOM 4567 C C . GLU B 1 105 ? -16.92400 -102.81200 -108.43300 1.000 161.56488 138 GLU B C 1
ATOM 4568 O O . GLU B 1 105 ? -17.25400 -102.13900 -109.42000 1.000 155.71900 138 GLU B O 1
ATOM 4570 N N . LEU B 1 106 ? -15.77400 -102.59900 -107.78500 1.000 150.83008 139 LEU B N 1
ATOM 4571 C CA . LEU B 1 106 ? -14.86300 -101.52700 -108.17600 1.000 151.15737 139 LEU B CA 1
ATOM 4572 C C . LEU B 1 106 ? -13.52300 -102.01900 -108.70100 1.000 162.58911 139 LEU B C 1
ATOM 4573 O O . LEU B 1 106 ? -12.95300 -101.38500 -109.59800 1.000 164.04232 139 LEU B O 1
ATOM 4575 N N . ASN B 1 107 ? -12.98100 -103.11600 -108.15800 1.000 159.23920 140 ASN B N 1
ATOM 4576 C CA . ASN B 1 107 ? -11.74900 -103.67300 -108.71300 1.000 147.28021 140 ASN B CA 1
ATOM 4577 C C . ASN B 1 107 ? -11.95300 -104.04200 -110.17100 1.000 150.22619 140 ASN B C 1
ATOM 4578 O O . ASN B 1 107 ? -11.13600 -103.69800 -111.03800 1.000 136.58303 140 ASN B O 1
ATOM 4580 N N . LEU B 1 108 ? -13.06900 -104.72100 -110.45700 1.000 157.83357 141 LEU B N 1
ATOM 4581 C CA . LEU B 1 108 ? -13.42400 -105.18600 -111.79100 1.000 164.53976 141 LEU B CA 1
ATOM 4582 C C . LEU B 1 108 ? -13.99300 -104.09000 -112.68600 1.000 167.21323 141 LEU B C 1
ATOM 4583 O O . LEU B 1 108 ? -14.08800 -104.30400 -113.89900 1.000 159.24317 141 LEU B O 1
ATOM 4585 N N . ASN B 1 109 ? -14.37800 -102.93700 -112.13000 1.000 165.45203 142 ASN B N 1
ATOM 4586 C CA . ASN B 1 109 ? -14.82600 -101.82200 -112.95800 1.000 153.97038 142 ASN B CA 1
ATOM 4587 C C . ASN B 1 109 ? -13.66400 -101.32200 -113.80900 1.000 153.99459 142 ASN B C 1
ATOM 4588 O O . ASN B 1 109 ? -12.58900 -101.00600 -113.28700 1.000 149.40190 142 ASN B O 1
ATOM 4590 N N . LYS B 1 110 ? -13.90000 -101.24000 -115.12400 1.000 153.32355 143 LYS B N 1
ATOM 4591 C CA . LYS B 1 110 ? -12.82100 -101.10100 -116.10100 1.000 135.14812 143 LYS B CA 1
ATOM 4592 C C . LYS B 1 110 ? -12.02300 -99.81700 -115.89700 1.000 132.35643 143 LYS B C 1
ATOM 4593 O O . LYS B 1 110 ? -10.80000 -99.80600 -116.07600 1.000 122.84187 143 LYS B O 1
ATOM 4595 N N . THR B 1 111 ? -12.69000 -98.72600 -115.53300 1.000 143.42830 144 THR B N 1
ATOM 4596 C CA . THR B 1 111 ? -11.98900 -97.48700 -115.20600 1.000 148.52755 144 THR B CA 1
ATOM 4597 C C . THR B 1 111 ? -11.73100 -97.34400 -113.71100 1.000 156.75670 144 THR B C 1
ATOM 4598 O O . THR B 1 111 ? -11.82700 -96.23500 -113.18500 1.000 172.80839 144 THR B O 1
ATOM 4600 N N . ILE B 1 112 ? -11.41400 -98.42600 -112.99100 1.000 151.08858 145 ILE B N 1
ATOM 4601 C CA . ILE B 1 112 ? -11.25000 -98.34500 -111.53900 1.000 138.80964 145 ILE B CA 1
ATOM 4602 C C . ILE B 1 112 ? -10.26300 -99.39000 -111.02500 1.000 137.88585 145 ILE B C 1
ATOM 4603 O O . ILE B 1 112 ? -10.56400 -100.59300 -110.99700 1.000 134.91724 145 ILE B O 1
ATOM 4605 N N . LYS B 1 113 ? -9.07700 -98.92000 -110.61200 1.000 131.42086 146 LYS B N 1
ATOM 4606 C CA . LYS B 1 113 ? -8.06200 -99.71400 -109.91900 1.000 126.09234 146 LYS B CA 1
ATOM 4607 C C . LYS B 1 113 ? -7.89700 -99.14300 -108.52000 1.000 138.27587 146 LYS B C 1
ATOM 4608 O O . LYS B 1 113 ? -7.28900 -98.08000 -108.35100 1.000 143.65019 146 LYS B O 1
ATOM 4610 N N . ILE B 1 114 ? -8.42300 -99.84200 -107.51900 1.000 140.78691 147 ILE B N 1
ATOM 4611 C CA . ILE B 1 114 ? -8.33700 -99.38700 -106.13600 1.000 119.76399 147 ILE B CA 1
ATOM 4612 C C . ILE B 1 114 ? -7.04500 -99.92600 -105.53700 1.000 126.16710 147 ILE B C 1
ATOM 4613 O O . ILE B 1 114 ? -6.88400 -101.14000 -105.37400 1.000 121.21643 147 ILE B O 1
ATOM 4615 N N . ASP B 1 115 ? -6.12100 -99.02200 -105.20500 1.000 133.80928 148 ASP B N 1
ATOM 4616 C CA . ASP B 1 115 ? -4.84300 -99.38800 -104.61600 1.000 138.35368 148 ASP B CA 1
ATOM 4617 C C . ASP B 1 115 ? -4.77500 -98.96900 -103.14400 1.000 129.60605 148 ASP B C 1
ATOM 4618 O O . ASP B 1 115 ? -5.30500 -97.91700 -102.76700 1.000 136.00778 148 ASP B O 1
ATOM 4620 N N . PRO B 1 116 ? -4.14800 -99.77500 -102.28700 1.000 115.10660 149 PRO B N 1
ATOM 4621 C CA . PRO B 1 116 ? -4.19200 -99.50600 -100.84300 1.000 112.44772 149 PRO B CA 1
ATOM 4622 C C . PRO B 1 116 ? -3.13300 -98.50500 -100.39000 1.000 100.46034 149 PRO B C 1
ATOM 4623 O O . PRO B 1 116 ? -1.95700 -98.60200 -100.75200 1.000 94.99055 149 PRO B O 1
ATOM 4627 N N . VAL B 1 117 ? -3.56500 -97.54500 -99.57300 1.000 101.15215 150 VAL B N 1
ATOM 4628 C CA . VAL B 1 117 ? -2.68600 -96.58700 -98.91900 1.000 107.39403 150 VAL B CA 1
ATOM 4629 C C . VAL B 1 117 ? -2.94500 -96.61900 -97.41400 1.000 117.74752 150 VAL B C 1
ATOM 4630 O O . VAL B 1 117 ? -3.95800 -97.14600 -96.94600 1.000 111.38485 150 VAL B O 1
ATOM 4634 N N . VAL B 1 118 ? -2.00600 -96.05300 -96.65100 1.000 122.20234 151 VAL B N 1
ATOM 4635 C CA . VAL B 1 118 ? -2.24700 -95.70900 -95.25100 1.000 119.64445 151 VAL B CA 1
ATOM 4636 C C . VAL B 1 118 ? -2.03100 -94.21300 -95.09400 1.000 117.50403 151 VAL B C 1
ATOM 4637 O O . VAL B 1 118 ? -1.27400 -93.59300 -95.84900 1.000 137.78308 151 VAL B O 1
ATOM 4641 N N . LYS B 1 119 ? -2.71800 -93.62700 -94.12100 1.000 98.26281 152 LYS B N 1
ATOM 4642 C CA . LYS B 1 119 ? -2.62200 -92.20000 -93.84900 1.000 101.72351 152 LYS B CA 1
ATOM 4643 C C . LYS B 1 119 ? -2.43400 -92.02700 -92.35600 1.000 115.36529 152 LYS B C 1
ATOM 4644 O O . LYS B 1 119 ? -3.17200 -92.63100 -91.57300 1.000 119.60282 152 LYS B O 1
ATOM 4650 N N . ARG B 1 120 ? -1.46000 -91.21700 -91.95300 1.000 114.27278 153 ARG B N 1
ATOM 4651 C CA . ARG B 1 120 ? -1.19200 -91.10400 -90.52400 1.000 97.20144 153 ARG B CA 1
ATOM 4652 C C . ARG B 1 120 ? -2.30000 -90.32700 -89.82100 1.000 97.65816 153 ARG B C 1
ATOM 4653 O O . ARG B 1 120 ? -2.76500 -89.28800 -90.30600 1.000 89.58422 153 ARG B O 1
ATOM 4661 N N . LYS B 1 121 ? -2.73100 -90.84900 -88.67000 1.000 99.76764 154 LYS B N 1
ATOM 4662 C CA . LYS B 1 121 ? -3.84800 -90.28700 -87.92400 1.000 102.86121 154 LYS B CA 1
ATOM 4663 C C . LYS B 1 121 ? -3.46800 -90.08500 -86.46100 1.000 114.39787 154 LYS B C 1
ATOM 4664 O O . LYS B 1 121 ? -2.87800 -90.95800 -85.81600 1.000 105.73689 154 LYS B O 1
ATOM 4670 N N . TYR B 1 122 ? -3.80800 -88.91900 -85.94900 1.000 115.49914 155 TYR B N 1
ATOM 4671 C CA . TYR B 1 122 ? -3.57100 -88.59700 -84.55500 1.000 100.24873 155 TYR B CA 1
ATOM 4672 C C . TYR B 1 122 ? -4.90900 -88.59300 -83.84500 1.000 105.58428 155 TYR B C 1
ATOM 4673 O O . TYR B 1 122 ? -5.72700 -87.68900 -84.07300 1.000 109.97373 155 TYR B O 1
ATOM 4682 N N . PRO B 1 123 ? -5.18400 -89.59300 -83.01100 1.000 109.17694 156 PRO B N 1
ATOM 4683 C CA . PRO B 1 123 ? -6.54300 -89.75900 -82.48100 1.000 99.69061 156 PRO B CA 1
ATOM 4684 C C . PRO B 1 123 ? -7.02400 -88.61600 -81.60200 1.000 95.86665 156 PRO B C 1
ATOM 4685 O O . PRO B 1 123 ? -8.23600 -88.42900 -81.46500 1.000 100.32942 156 PRO B O 1
ATOM 4689 N N . PHE B 1 124 ? -6.14000 -87.83000 -81.01200 1.000 96.26144 157 PHE B N 1
ATOM 4690 C CA . PHE B 1 124 ? -6.60600 -86.75300 -80.15700 1.000 115.32968 157 PHE B CA 1
ATOM 4691 C C . PHE B 1 124 ? -6.38900 -85.38600 -80.77000 1.000 107.67866 157 PHE B C 1
ATOM 4692 O O . PHE B 1 124 ? -6.87900 -84.39400 -80.22000 1.000 114.10165 157 PHE B O 1
ATOM 4700 N N . GLY B 1 125 ? -5.69400 -85.31500 -81.89600 1.000 98.68405 158 GLY B N 1
ATOM 4701 C CA . GLY B 1 125 ? -5.54400 -84.07500 -82.62600 1.000 111.89383 158 GLY B CA 1
ATOM 4702 C C . GLY B 1 125 ? -4.87700 -82.96700 -81.84200 1.000 111.04149 158 GLY B C 1
ATOM 4703 O O . GLY B 1 125 ? -3.65900 -82.98300 -81.65700 1.000 113.29868 158 GLY B O 1
ATOM 4704 N N . LYS B 1 126 ? -5.67700 -82.00700 -81.37300 1.000 110.94088 159 LYS B N 1
ATOM 4705 C CA . LYS B 1 126 ? -5.15400 -80.84900 -80.65000 1.000 104.08436 159 LYS B CA 1
ATOM 4706 C C . LYS B 1 126 ? -4.21100 -81.26400 -79.52500 1.000 97.47951 159 LYS B C 1
ATOM 4707 O O . LYS B 1 126 ? -3.10200 -80.72900 -79.40200 1.000 84.74524 159 LYS B O 1
ATOM 4713 N N . LEU B 1 127 ? -4.63100 -82.24000 -78.71000 1.000 108.44361 160 LEU B N 1
ATOM 4714 C CA . LEU B 1 127 ? -3.90700 -82.58400 -77.48800 1.000 104.39437 160 LEU B CA 1
ATOM 4715 C C . LEU B 1 127 ? -2.46100 -82.96700 -77.78400 1.000 110.68918 160 LEU B C 1
ATOM 4716 O O . LEU B 1 127 ? -2.16700 -83.63300 -78.78200 1.000 107.04894 160 LEU B O 1
ATOM 4721 N N . ALA B 1 128 ? -1.55600 -82.52400 -76.91000 1.000 103.88948 161 ALA B N 1
ATOM 4722 C CA . ALA B 1 128 ? -0.14000 -82.87600 -76.99600 1.000 103.33827 161 ALA B CA 1
ATOM 4723 C C . ALA B 1 128 ? 0.46100 -82.54500 -78.37400 1.000 98.71940 161 ALA B C 1
ATOM 4724 O O . ALA B 1 128 ? 1.44700 -83.15600 -78.80200 1.000 100.67411 161 ALA B O 1
ATOM 4726 N N . SER B 1 129 ? -0.11700 -81.56100 -79.07500 1.000 84.55648 162 SER B N 1
ATOM 4727 C CA . SER B 1 129 ? 0.30800 -81.26900 -80.44400 1.000 93.78509 162 SER B CA 1
ATOM 4728 C C . SER B 1 129 ? 1.80000 -80.98000 -80.51200 1.000 99.75812 162 SER B C 1
ATOM 4729 O O . SER B 1 129 ? 2.51600 -81.56200 -81.33400 1.000 108.79557 162 SER B O 1
ATOM 4732 N N . HIS B 1 130 ? 2.28900 -80.09100 -79.64200 1.000 98.91675 163 HIS B N 1
ATOM 4733 C CA . HIS B 1 130 ? 3.68600 -79.67100 -79.64700 1.000 82.65780 163 HIS B CA 1
ATOM 4734 C C . HIS B 1 130 ? 4.63400 -80.68300 -79.01500 1.000 86.25280 163 HIS B C 1
ATOM 4735 O O . HIS B 1 130 ? 5.84100 -80.41700 -78.95600 1.000 95.40617 163 HIS B O 1
ATOM 4742 N N . ILE B 1 131 ? 4.14100 -81.80800 -78.51400 1.000 85.65227 164 ILE B N 1
ATOM 4743 C CA . ILE B 1 131 ? 5.00900 -82.88500 -78.05200 1.000 93.47098 164 ILE B CA 1
ATOM 4744 C C . ILE B 1 131 ? 5.11900 -83.98100 -79.09900 1.000 92.90270 164 ILE B C 1
ATOM 4745 O O . ILE B 1 131 ? 6.22100 -84.38200 -79.48000 1.000 85.81272 164 ILE B O 1
ATOM 4750 N N . ILE B 1 132 ? 3.97000 -84.45600 -79.58300 1.000 92.08103 165 ILE B N 1
ATOM 4751 C CA . ILE B 1 132 ? 3.93700 -85.61400 -80.46900 1.000 90.30732 165 ILE B CA 1
ATOM 4752 C C . ILE B 1 132 ? 4.61700 -85.29100 -81.78900 1.000 88.58296 165 ILE B C 1
ATOM 4753 O O . ILE B 1 132 ? 5.56700 -85.96800 -82.19500 1.000 88.15891 165 ILE B O 1
ATOM 4758 N N . GLY B 1 133 ? 4.16400 -84.23300 -82.45700 1.000 88.62368 166 GLY B N 1
ATOM 4759 C CA . GLY B 1 133 ? 4.67000 -83.87500 -83.76400 1.000 89.61947 166 GLY B CA 1
ATOM 4760 C C . GLY B 1 133 ? 3.90600 -84.58000 -84.87100 1.000 92.39537 166 GLY B C 1
ATOM 4761 O O . GLY B 1 133 ? 3.10000 -85.48000 -84.64400 1.000 101.51683 166 GLY B O 1
ATOM 4762 N N . TYR B 1 134 ? 4.16900 -84.16700 -86.10400 1.000 90.31016 167 TYR B N 1
ATOM 4763 C CA . TYR B 1 134 ? 3.48500 -84.76100 -87.24200 1.000 88.03243 167 TYR B CA 1
ATOM 4764 C C . TYR B 1 134 ? 4.48200 -85.20100 -88.31000 1.000 88.67274 167 TYR B C 1
ATOM 4765 O O . TYR B 1 134 ? 5.59300 -84.68100 -88.42800 1.000 91.57820 167 TYR B O 1
ATOM 4774 N N . VAL B 1 135 ? 4.05900 -86.15200 -89.08000 1.000 83.56148 168 VAL B N 1
ATOM 4775 C CA . VAL B 1 135 ? 4.76300 -86.58300 -90.27500 1.000 88.88709 168 VAL B CA 1
ATOM 4776 C C . VAL B 1 135 ? 4.24400 -85.75500 -91.44400 1.000 93.65765 168 VAL B C 1
ATOM 4777 O O . VAL B 1 135 ? 3.05700 -85.40400 -91.48900 1.000 98.02590 168 VAL B O 1
ATOM 4781 N N . GLY B 1 136 ? 5.13100 -85.41400 -92.38600 1.000 88.72660 169 GLY B N 1
ATOM 4782 C CA . GLY B 1 136 ? 4.74200 -84.66600 -93.56200 1.000 91.52809 169 GLY B CA 1
ATOM 4783 C C . GLY B 1 136 ? 5.31400 -85.31000 -94.81100 1.000 98.17701 169 GLY B C 1
ATOM 4784 O O . GLY B 1 136 ? 6.11100 -86.25000 -94.73500 1.000 97.51647 169 GLY B O 1
ATOM 4785 N N . LYS B 1 137 ? 4.88000 -84.80400 -95.96700 1.000 103.57235 170 LYS B N 1
ATOM 4786 C CA . LYS B 1 137 ? 5.42600 -85.30700 -97.22500 1.000 94.80993 170 LYS B CA 1
ATOM 4787 C C . LYS B 1 137 ? 6.90300 -84.94100 -97.30200 1.000 91.04377 170 LYS B C 1
ATOM 4788 O O . LYS B 1 137 ? 7.29000 -83.80300 -97.01100 1.000 92.46375 170 LYS B O 1
ATOM 4790 N N . ALA B 1 138 ? 7.73200 -85.92000 -97.65200 1.000 86.35176 171 ALA B N 1
ATOM 4791 C CA . ALA B 1 138 ? 9.17800 -85.74300 -97.58000 1.000 97.34642 171 ALA B CA 1
ATOM 4792 C C . ALA B 1 138 ? 9.64800 -84.80800 -98.69200 1.000 118.68430 171 ALA B C 1
ATOM 4793 O O . ALA B 1 138 ? 9.65100 -85.18800 -99.86800 1.000 113.90841 171 ALA B O 1
ATOM 4795 N N . ASN B 1 139 ? 10.04200 -83.58200 -98.32600 1.000 126.13258 172 ASN B N 1
ATOM 4796 C CA . ASN B 1 139 ? 10.64800 -82.67100 -99.28900 1.000 114.29216 172 ASN B CA 1
ATOM 4797 C C . ASN B 1 139 ? 11.78700 -83.37200 -100.02000 1.000 111.96076 172 ASN B C 1
ATOM 4798 O O . ASN B 1 139 ? 12.43500 -84.27800 -99.48500 1.000 112.98849 172 ASN B O 1
ATOM 4800 N N . LEU B 1 140 ? 12.01900 -82.96600 -101.26700 1.000 114.51642 173 LEU B N 1
ATOM 4801 C CA . LEU B 1 140 ? 13.04700 -83.63400 -102.05500 1.000 116.71009 173 LEU B CA 1
ATOM 4802 C C . LEU B 1 140 ? 14.41800 -83.51100 -101.40300 1.000 111.46938 173 LEU B C 1
ATOM 4803 O O . LEU B 1 140 ? 15.25000 -84.41400 -101.53500 1.000 109.98630 173 LEU B O 1
ATOM 4808 N N . GLN B 1 141 ? 14.67300 -82.41200 -100.69300 1.000 115.52877 174 GLN B N 1
ATOM 4809 C CA . GLN B 1 141 ? 15.90400 -82.31400 -99.92000 1.000 118.33968 174 GLN B CA 1
ATOM 4810 C C . GLN B 1 141 ? 16.01600 -83.47800 -98.94100 1.000 129.79929 174 GLN B C 1
ATOM 4811 O O . GLN B 1 141 ? 17.05200 -84.15100 -98.86800 1.000 122.23751 174 GLN B O 1
ATOM 4813 N N . ASP B 1 142 ? 14.93500 -83.74600 -98.19900 1.000 144.21441 175 ASP B N 1
ATOM 4814 C CA . ASP B 1 142 ? 14.92300 -84.85500 -97.24900 1.000 137.88826 175 ASP B CA 1
ATOM 4815 C C . ASP B 1 142 ? 15.12100 -86.19800 -97.95600 1.000 128.81163 175 ASP B C 1
ATOM 4816 O O . ASP B 1 142 ? 15.84900 -87.06900 -97.46300 1.000 119.89256 175 ASP B O 1
ATOM 4818 N N . VAL B 1 143 ? 14.52300 -86.36000 -99.14000 1.000 127.28935 176 VAL B N 1
ATOM 4819 C CA . VAL B 1 143 ? 14.44400 -87.66400 -99.80500 1.000 127.24335 176 VAL B CA 1
ATOM 4820 C C . VAL B 1 143 ? 15.82000 -88.28800 -100.04200 1.000 131.51093 176 VAL B C 1
ATOM 4821 O O . VAL B 1 143 ? 15.96300 -89.51900 -100.01400 1.000 121.54049 176 VAL B O 1
ATOM 4825 N N . GLN B 1 144 ? 16.84700 -87.47400 -100.28300 1.000 138.80998 177 GLN B N 1
ATOM 4826 C CA . GLN B 1 144 ? 18.18600 -87.98900 -100.54400 1.000 133.97040 177 GLN B CA 1
ATOM 4827 C C . GLN B 1 144 ? 19.03300 -88.10000 -99.28200 1.000 133.35012 177 GLN B C 1
ATOM 4828 O O . GLN B 1 144 ? 20.24900 -88.29300 -99.38400 1.000 136.54335 177 GLN B O 1
ATOM 4830 N N . GLU B 1 145 ? 18.42100 -87.99600 -98.10200 1.000 124.80284 178 GLU B N 1
ATOM 4831 C CA . GLU B 1 145 ? 19.13600 -88.11200 -96.83700 1.000 130.97022 178 GLU B CA 1
ATOM 4832 C C . GLU B 1 145 ? 18.82300 -89.40300 -96.08900 1.000 135.73112 178 GLU B C 1
ATOM 4833 O O . GLU B 1 145 ? 19.74800 -90.08400 -95.63400 1.000 134.23432 178 GLU B O 1
ATOM 4835 N N . ASN B 1 146 ? 17.54400 -89.75800 -95.93200 1.000 139.24403 179 ASN B N 1
ATOM 4836 C CA . ASN B 1 146 ? 17.13500 -91.05200 -95.38700 1.000 122.08375 179 ASN B CA 1
ATOM 4837 C C . ASN B 1 146 ? 16.49800 -91.86800 -96.50600 1.000 122.23828 179 ASN B C 1
ATOM 4838 O O . ASN B 1 146 ? 15.60400 -91.38200 -97.21000 1.000 102.97067 179 ASN B O 1
ATOM 4840 N N . GLU B 1 147 ? 16.97300 -93.10200 -96.67300 1.000 128.73324 180 GLU B N 1
ATOM 4841 C CA . GLU B 1 147 ? 16.47500 -93.94900 -97.75100 1.000 124.05296 180 GLU B CA 1
ATOM 4842 C C . GLU B 1 147 ? 15.01600 -94.33100 -97.53500 1.000 119.40579 180 GLU B C 1
ATOM 4843 O O . GLU B 1 147 ? 14.25300 -94.45600 -98.50100 1.000 119.11841 180 GLU B O 1
ATOM 4849 N N . ILE B 1 148 ? 14.61100 -94.51600 -96.27300 1.000 121.89521 181 ILE B N 1
ATOM 4850 C CA . ILE B 1 148 ? 13.24600 -94.94200 -95.96500 1.000 109.41250 181 ILE B CA 1
ATOM 4851 C C . ILE B 1 148 ? 12.25400 -93.82200 -96.26900 1.000 104.18543 181 ILE B C 1
ATOM 4852 O O . ILE B 1 148 ? 11.08200 -94.08600 -96.57200 1.000 99.02146 181 ILE B O 1
ATOM 4857 N N . ALA B 1 149 ? 12.70600 -92.56200 -96.22200 1.000 105.81158 182 ALA B N 1
ATOM 4858 C CA . ALA B 1 149 ? 11.84400 -91.44400 -96.60100 1.000 103.56359 182 ALA B CA 1
ATOM 4859 C C . ALA B 1 149 ? 11.58600 -91.44400 -98.10000 1.000 115.43967 182 ALA B C 1
ATOM 4860 O O . ALA B 1 149 ? 10.44300 -91.27300 -98.54300 1.000 102.88159 182 ALA B O 1
ATOM 4862 N N . LYS B 1 150 ? 12.64700 -91.62700 -98.89700 1.000 121.26010 183 LYS B N 1
ATOM 4863 C CA . LYS B 1 150 ? 12.48600 -91.73300 -100.34400 1.000 125.75780 183 LYS B CA 1
ATOM 4864 C C . LYS B 1 150 ? 11.58100 -92.90400 -100.70800 1.000 123.41890 183 LYS B C 1
ATOM 4865 O O . LYS B 1 150 ? 10.69400 -92.77000 -101.56000 1.000 118.36501 183 LYS B O 1
ATOM 4867 N N . LEU B 1 151 ? 11.77400 -94.05500 -100.05400 1.000 111.27565 184 LEU B N 1
ATOM 4868 C CA . LEU B 1 151 ? 10.95000 -95.21800 -100.36100 1.000 100.22578 184 LEU B CA 1
ATOM 4869 C C . LEU B 1 151 ? 9.50700 -95.02500 -99.90600 1.000 105.96949 184 LEU B C 1
ATOM 4870 O O . LEU B 1 151 ? 8.59100 -95.60300 -100.50300 1.000 112.03488 184 LEU B O 1
ATOM 4872 N N . SER B 1 152 ? 9.27600 -94.20400 -98.87700 1.000 112.20263 185 SER B N 1
ATOM 4873 C CA . SER B 1 152 ? 7.94000 -94.02900 -98.31600 1.000 115.77670 185 SER B CA 1
ATOM 4874 C C . SER B 1 152 ? 7.30100 -92.68200 -98.61900 1.000 120.36253 185 SER B C 1
ATOM 4875 O O . SER B 1 152 ? 6.07500 -92.56700 -98.50500 1.000 118.19873 185 SER B O 1
ATOM 4878 N N . ASN B 1 153 ? 8.09500 -91.66900 -98.98100 1.000 117.82284 186 ASN B N 1
ATOM 4879 C CA . ASN B 1 153 ? 7.63400 -90.32000 -99.30300 1.000 115.80963 186 ASN B CA 1
ATOM 4880 C C . ASN B 1 153 ? 7.11600 -89.56500 -98.08300 1.000 113.42663 186 ASN B C 1
ATOM 4881 O O . ASN B 1 153 ? 6.37000 -88.59800 -98.23100 1.000 114.28277 186 ASN B O 1
ATOM 4886 N N . TYR B 1 154 ? 7.50000 -89.97100 -96.87300 1.000 124.66013 187 TYR B N 1
ATOM 4887 C CA . TYR B 1 154 ? 7.02200 -89.32700 -95.65200 1.000 110.56993 187 TYR B CA 1
ATOM 4888 C C . TYR B 1 154 ? 8.11700 -89.34400 -94.59400 1.000 97.86852 187 TYR B C 1
ATOM 4889 O O . TYR B 1 154 ? 8.76100 -90.37300 -94.37500 1.000 99.29732 187 TYR B O 1
ATOM 4898 N N . THR B 1 155 ? 8.31700 -88.21200 -93.92600 1.000 89.89925 188 THR B N 1
ATOM 4899 C CA . THR B 1 155 ? 9.25800 -88.17500 -92.81800 1.000 94.80379 188 THR B CA 1
ATOM 4900 C C . THR B 1 155 ? 8.70600 -87.29700 -91.69800 1.000 105.33685 188 THR B C 1
ATOM 4901 O O . THR B 1 155 ? 7.84800 -86.43200 -91.91600 1.000 99.12455 188 THR B O 1
ATOM 4905 N N . GLY B 1 156 ? 9.19900 -87.55600 -90.48600 1.000 99.69595 189 GLY B N 1
ATOM 4906 C CA . GLY B 1 156 ? 8.74700 -86.80400 -89.33200 1.000 93.12691 189 GLY B CA 1
ATOM 4907 C C . GLY B 1 156 ? 9.26300 -85.37800 -89.35400 1.000 84.48576 189 GLY B C 1
ATOM 4908 O O . GLY B 1 156 ? 10.43900 -85.12400 -89.61100 1.000 84.96015 189 GLY B O 1
ATOM 4909 N N . LYS B 1 157 ? 8.36300 -84.44300 -89.05300 1.000 84.40989 190 LYS B N 1
ATOM 4910 C CA . LYS B 1 157 ? 8.59100 -83.01700 -89.21300 1.000 84.34829 190 LYS B CA 1
ATOM 4911 C C . LYS B 1 157 ? 8.78500 -82.27700 -87.90100 1.000 91.60255 190 LYS B C 1
ATOM 4912 O O . LYS B 1 157 ? 9.60000 -81.34400 -87.83100 1.000 94.13489 190 LYS B O 1
ATOM 4918 N N . SER B 1 158 ? 8.05800 -82.65900 -86.85500 1.000 94.49291 191 SER B N 1
ATOM 4919 C CA . SER B 1 158 ? 8.13600 -81.96700 -85.57400 1.000 94.41471 191 SER B CA 1
ATOM 4920 C C . SER B 1 158 ? 8.04000 -82.96500 -84.42900 1.000 101.71756 191 SER B C 1
ATOM 4921 O O . SER B 1 158 ? 7.75500 -84.15300 -84.62400 1.000 97.41798 191 SER B O 1
ATOM 4924 N N . GLY B 1 159 ? 8.30200 -82.45200 -83.22800 1.000 97.98218 192 GLY B N 1
ATOM 4925 C CA . GLY B 1 159 ? 8.00700 -83.16000 -82.00300 1.000 89.87600 192 GLY B CA 1
ATOM 4926 C C . GLY B 1 159 ? 8.73000 -84.47700 -81.89000 1.000 85.07249 192 GLY B C 1
ATOM 4927 O O . GLY B 1 159 ? 9.85600 -84.64000 -82.37300 1.000 85.18349 192 GLY B O 1
ATOM 4928 N N . ILE B 1 160 ? 8.07200 -85.43600 -81.23300 1.000 85.22429 193 ILE B N 1
ATOM 4929 C CA . ILE B 1 160 ? 8.60800 -86.78900 -81.14000 1.000 85.54313 193 ILE B CA 1
ATOM 4930 C C . ILE B 1 160 ? 8.79100 -87.38600 -82.53200 1.000 93.17346 193 ILE B C 1
ATOM 4931 O O . ILE B 1 160 ? 9.85200 -87.94500 -82.85000 1.000 88.50193 193 ILE B O 1
ATOM 4936 N N . GLU B 1 161 ? 7.76300 -87.26000 -83.38500 1.000 98.85194 194 GLU B N 1
ATOM 4937 C CA . GLU B 1 161 ? 7.83900 -87.75600 -84.75900 1.000 91.76301 194 GLU B CA 1
ATOM 4938 C C . GLU B 1 161 ? 9.17600 -87.42900 -85.39300 1.000 92.10106 194 GLU B C 1
ATOM 4939 O O . GLU B 1 161 ? 9.83400 -88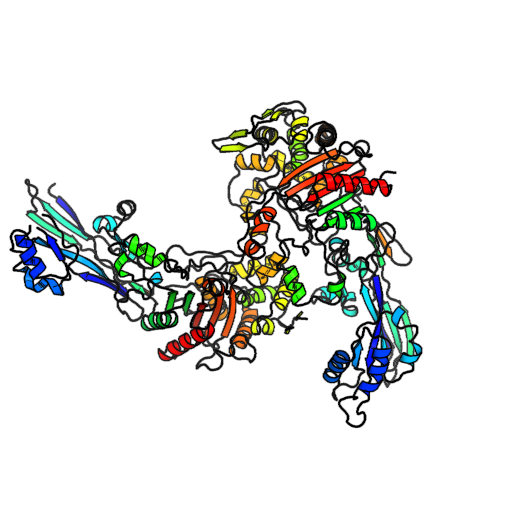.30200 -85.96900 1.000 95.95335 194 GLU B O 1
ATOM 4945 N N . ARG B 1 162 ? 9.60100 -86.17300 -85.27900 1.000 84.57254 195 ARG B N 1
ATOM 4946 C CA . ARG B 1 162 ? 10.88400 -85.79000 -85.84100 1.000 84.95091 195 ARG B CA 1
ATOM 4947 C C . ARG B 1 162 ? 12.03900 -86.38300 -85.05200 1.000 88.87330 195 ARG B C 1
ATOM 4948 O O . ARG B 1 162 ? 12.96800 -86.95400 -85.63900 1.000 86.26869 195 ARG B O 1
ATOM 4956 N N . TYR B 1 163 ? 11.99700 -86.24900 -83.71700 1.000 87.45953 196 TYR B N 1
ATOM 4957 C CA . TYR B 1 163 ? 13.17000 -86.52200 -82.89500 1.000 87.09613 196 TYR B CA 1
ATOM 4958 C C . TYR B 1 163 ? 13.50300 -88.00400 -82.90100 1.000 87.85483 196 TYR B C 1
ATOM 4959 O O . TYR B 1 163 ? 14.68100 -88.38300 -82.92300 1.000 89.15915 196 TYR B O 1
ATOM 4968 N N . TYR B 1 164 ? 12.48000 -88.85500 -82.87800 1.000 87.34231 197 TYR B N 1
ATOM 4969 C CA . TYR B 1 164 ? 12.65800 -90.29700 -82.93100 1.000 88.13265 197 TYR B CA 1
ATOM 4970 C C . TYR B 1 164 ? 12.25200 -90.86000 -84.28400 1.000 110.82234 197 TYR B C 1
ATOM 4971 O O . TYR B 1 164 ? 11.91300 -92.04800 -84.39400 1.000 125.57028 197 TYR B O 1
ATOM 4980 N N . ASN B 1 165 ? 12.24700 -90.00900 -85.30900 1.000 106.14644 198 ASN B N 1
ATOM 4981 C CA . ASN B 1 165 ? 12.08200 -90.48100 -86.67300 1.000 98.02919 198 ASN B CA 1
ATOM 4982 C C . ASN B 1 165 ? 13.02300 -91.63900 -86.95000 1.000 87.94574 198 ASN B C 1
ATOM 4983 O O . ASN B 1 165 ? 12.60600 -92.69100 -87.43700 1.000 87.33803 198 ASN B O 1
ATOM 4988 N N . ASP B 1 166 ? 14.29300 -91.47100 -86.60800 1.000 91.59368 199 ASP B N 1
ATOM 4989 C CA . ASP B 1 166 ? 15.29200 -92.51800 -86.76400 1.000 94.42608 199 ASP B CA 1
ATOM 4990 C C . ASP B 1 166 ? 14.76600 -93.85500 -86.25900 1.000 93.58254 199 ASP B C 1
ATOM 4991 O O . ASP B 1 166 ? 14.98300 -94.88100 -86.90000 1.000 91.26838 199 ASP B O 1
ATOM 4993 N N . ILE B 1 167 ? 14.05200 -93.84900 -85.13000 1.000 110.76653 200 ILE B N 1
ATOM 4994 C CA . ILE B 1 167 ? 13.49800 -95.08200 -84.57100 1.000 98.93933 200 ILE B CA 1
ATOM 4995 C C . ILE B 1 167 ? 12.12900 -95.38400 -85.16200 1.000 92.28076 200 ILE B C 1
ATOM 4996 O O . ILE B 1 167 ? 11.84300 -96.52300 -85.54300 1.000 95.37827 200 ILE B O 1
ATOM 5001 N N . LEU B 1 168 ? 11.26600 -94.38100 -85.26700 1.000 88.46343 201 LEU B N 1
ATOM 5002 C CA . LEU B 1 168 ? 9.95800 -94.61900 -85.86200 1.000 104.01142 201 LEU B CA 1
ATOM 5003 C C . LEU B 1 168 ? 10.02000 -94.94300 -87.35300 1.000 111.52381 201 LEU B C 1
ATOM 5004 O O . LEU B 1 168 ? 9.04600 -95.48700 -87.88600 1.000 101.58888 201 LEU B O 1
ATOM 5009 N N . GLN B 1 169 ? 11.12700 -94.60900 -88.03100 1.000 119.23085 202 GLN B N 1
ATOM 5010 C CA . GLN B 1 169 ? 11.23300 -94.81800 -89.47500 1.000 110.81739 202 GLN B CA 1
ATOM 5011 C C . GLN B 1 169 ? 11.15800 -96.29200 -89.83600 1.000 116.14816 202 GLN B C 1
ATOM 5012 O O . GLN B 1 169 ? 10.57700 -96.65700 -90.86600 1.000 122.87726 202 GLN B O 1
ATOM 5018 N N . GLY B 1 170 ? 11.76200 -97.15000 -89.01600 1.000 111.99132 203 GLY B N 1
ATOM 5019 C CA . GLY B 1 170 ? 11.79200 -98.58100 -89.25400 1.000 115.89821 203 GLY B CA 1
ATOM 5020 C C . GLY B 1 170 ? 13.07400 -99.01600 -89.93700 1.000 118.21248 203 GLY B C 1
ATOM 5021 O O . GLY B 1 170 ? 13.95600 -98.21500 -90.26600 1.000 108.64623 203 GLY B O 1
ATOM 5022 N N . GLU B 1 171 ? 13.17000 -100.32800 -90.14100 1.000 128.50740 204 GLU B N 1
ATOM 5023 C CA . GLU B 1 171 ? 14.26700 -100.94300 -90.87400 1.000 135.08327 204 GLU B CA 1
ATOM 5024 C C . GLU B 1 171 ? 13.75300 -101.41000 -92.23400 1.000 140.50593 204 GLU B C 1
ATOM 5025 O O . GLU B 1 171 ? 12.57700 -101.75200 -92.36800 1.000 146.58907 204 GLU B O 1
ATOM 5027 N N . LYS B 1 172 ? 14.62700 -101.40700 -93.25000 1.000 134.95280 205 LYS B N 1
ATOM 5028 C CA . LYS B 1 172 ? 14.19900 -101.76500 -94.60500 1.000 117.69569 205 LYS B CA 1
ATOM 5029 C C . LYS B 1 172 ? 14.01500 -103.27300 -94.76100 1.000 112.94974 205 LYS B C 1
ATOM 5030 O O . LYS B 1 172 ? 14.60600 -104.08300 -94.04000 1.000 127.77892 205 LYS B O 1
ATOM 5032 N N . GLY B 1 173 ? 13.17900 -103.64200 -95.72100 1.000 113.28097 206 GLY B N 1
ATOM 5033 C CA . GLY B 1 173 ? 12.95400 -105.04100 -96.04800 1.000 125.01493 206 GLY B CA 1
ATOM 5034 C C . GLY B 1 173 ? 13.36600 -105.37700 -97.46900 1.000 120.05189 206 GLY B C 1
ATOM 5035 O O . GLY B 1 173 ? 13.44100 -104.48800 -98.32600 1.000 101.44972 206 GLY B O 1
ATOM 5036 N N . THR B 1 174 ? 13.63900 -106.65400 -97.73800 1.000 127.62791 207 THR B N 1
ATOM 5037 C CA . THR B 1 174 ? 14.22100 -107.06700 -99.01500 1.000 131.64640 207 THR B CA 1
ATOM 5038 C C . THR B 1 174 ? 13.45800 -108.25600 -99.60000 1.000 128.78564 207 THR B C 1
ATOM 5039 O O . THR B 1 174 ? 13.51100 -109.36600 -99.05200 1.000 119.93376 207 THR B O 1
ATOM 5043 N N . ARG B 1 175 ? 12.75700 -108.02700 -100.72000 1.000 124.67682 208 ARG B N 1
ATOM 5044 C CA . ARG B 1 175 ? 12.34600 -109.11500 -101.60600 1.000 117.30864 208 ARG B CA 1
ATOM 5045 C C . ARG B 1 175 ? 13.42100 -109.30700 -102.65800 1.000 105.81581 208 ARG B C 1
ATOM 5046 O O . ARG B 1 175 ? 14.00200 -108.34200 -103.16200 1.000 98.90852 208 ARG B O 1
ATOM 5048 N N . VAL B 1 176 ? 13.69200 -110.56000 -102.97800 1.000 118.41342 209 VAL B N 1
ATOM 5049 C CA . VAL B 1 176 ? 14.62000 -110.90400 -104.04100 1.000 128.79863 209 VAL B CA 1
ATOM 5050 C C . VAL B 1 176 ? 13.86900 -111.81900 -104.99900 1.000 127.47858 209 VAL B C 1
ATOM 5051 O O . VAL B 1 176 ? 13.34600 -112.85900 -104.57800 1.000 128.63079 209 VAL B O 1
ATOM 5055 N N . TYR B 1 177 ? 13.75700 -111.40500 -106.26900 1.000 124.27641 210 TYR B N 1
ATOM 5056 C CA . TYR B 1 177 ? 13.02600 -112.17600 -107.27900 1.000 125.88354 210 TYR B CA 1
ATOM 5057 C C . TYR B 1 177 ? 13.82600 -112.25500 -108.57300 1.000 116.89808 210 TYR B C 1
ATOM 5058 O O . TYR B 1 177 ? 14.88500 -111.63100 -108.71900 1.000 104.83717 210 TYR B O 1
ATOM 5067 N N . LYS B 1 178 ? 13.29900 -113.05100 -109.51300 1.000 126.18239 211 LYS B N 1
ATOM 5068 C CA . LYS B 1 178 ? 13.89800 -113.27200 -110.82800 1.000 114.98664 211 LYS B CA 1
ATOM 5069 C C . LYS B 1 178 ? 12.95100 -112.81300 -111.93100 1.000 103.83043 211 LYS B C 1
ATOM 5070 O O . LYS B 1 178 ? 11.76700 -113.16800 -111.92800 1.000 103.80091 211 LYS B O 1
ATOM 5072 N N . VAL B 1 179 ? 13.47400 -112.03300 -112.87800 1.000 102.90190 212 VAL B N 1
ATOM 5073 C CA . VAL B 1 179 ? 12.71500 -111.63100 -114.05900 1.000 104.69648 212 VAL B CA 1
ATOM 5074 C C . VAL B 1 179 ? 13.08900 -112.52100 -115.23700 1.000 109.28668 212 VAL B C 1
ATOM 5075 O O . VAL B 1 179 ? 14.14400 -113.15600 -115.26300 1.000 108.99280 212 VAL B O 1
ATOM 5079 N N . ASN B 1 180 ? 12.21800 -112.55000 -116.24600 1.000 121.88708 213 ASN B N 1
ATOM 5080 C CA . ASN B 1 180 ? 12.49800 -113.26800 -117.48500 1.000 116.26513 213 ASN B CA 1
ATOM 5081 C C . ASN B 1 180 ? 13.32400 -112.36600 -118.41100 1.000 111.13093 213 ASN B C 1
ATOM 5082 O O . ASN B 1 180 ? 14.01300 -111.44900 -117.95600 1.000 114.61764 213 ASN B O 1
ATOM 5087 N N . ALA B 1 181 ? 13.28200 -112.62500 -119.71600 1.000 113.41906 214 ALA B N 1
ATOM 5088 C CA . ALA B 1 181 ? 13.98200 -111.78400 -120.68000 1.000 107.66865 214 ALA B CA 1
ATOM 5089 C C . ALA B 1 181 ? 13.13700 -110.61900 -121.15800 1.000 105.17977 214 ALA B C 1
ATOM 5090 O O . ALA B 1 181 ? 13.69500 -109.62500 -121.63800 1.000 101.74261 214 ALA B O 1
ATOM 5092 N N . LEU B 1 182 ? 11.81300 -110.74100 -121.06400 1.000 106.39765 215 LEU B N 1
ATOM 5093 C CA . LEU B 1 182 ? 10.88700 -109.64600 -121.29800 1.000 108.10259 215 LEU B CA 1
ATOM 5094 C C . LEU B 1 182 ? 10.63100 -108.85100 -120.01500 1.000 106.80076 215 LEU B C 1
ATOM 5095 O O . LEU B 1 182 ? 9.71800 -108.01400 -119.97700 1.000 98.18470 215 LEU B O 1
ATOM 5097 N N . ASN B 1 183 ? 11.41900 -109.12000 -118.96400 1.000 116.20176 216 ASN B N 1
ATOM 5098 C CA . ASN B 1 183 ? 11.48600 -108.28600 -117.76300 1.000 106.03366 216 ASN B CA 1
ATOM 5099 C C . ASN B 1 183 ? 10.21700 -108.41100 -116.91800 1.000 97.48982 216 ASN B C 1
ATOM 5100 O O . ASN B 1 183 ? 9.74200 -107.44000 -116.32800 1.000 96.24564 216 ASN B O 1
ATOM 5105 N N . GLN B 1 184 ? 9.66900 -109.61600 -116.85900 1.000 100.81969 217 GLN B N 1
ATOM 5106 C CA . GLN B 1 184 ? 8.46900 -109.91200 -116.09700 1.000 110.58611 217 GLN B CA 1
ATOM 5107 C C . GLN B 1 184 ? 8.85000 -110.76000 -114.88600 1.000 114.51068 217 GLN B C 1
ATOM 5108 O O . GLN B 1 184 ? 9.74500 -111.60600 -114.96700 1.000 111.64497 217 GLN B O 1
ATOM 5110 N N . GLU B 1 185 ? 8.17900 -110.52400 -113.75500 1.000 114.70851 218 GLU B N 1
ATOM 5111 C CA . GLU B 1 185 ? 8.49400 -111.27400 -112.53600 1.000 118.63246 218 GLU B CA 1
ATOM 5112 C C . GLU B 1 185 ? 8.09200 -112.72800 -112.72900 1.000 115.59686 218 GLU B C 1
ATOM 5113 O O . GLU B 1 185 ? 6.90500 -113.04200 -112.86800 1.000 105.48591 218 GLU B O 1
ATOM 5115 N N . VAL B 1 186 ? 9.08100 -113.61400 -112.76200 1.000 121.17372 219 VAL B N 1
ATOM 5116 C CA . VAL B 1 186 ? 8.81400 -115.01900 -113.03900 1.000 121.43211 219 VAL B CA 1
ATOM 5117 C C . VAL B 1 186 ? 8.71200 -115.82900 -111.75000 1.000 135.46497 219 VAL B C 1
ATOM 5118 O O . VAL B 1 186 ? 7.89500 -116.74700 -111.65300 1.000 145.43226 219 VAL B O 1
ATOM 5120 N N . GLU B 1 187 ? 9.52800 -115.51300 -110.74400 1.000 126.29375 220 GLU B N 1
ATOM 5121 C CA . GLU B 1 187 ? 9.42800 -116.19300 -109.46000 1.000 133.98382 220 GLU B CA 1
ATOM 5122 C C . GLU B 1 187 ? 10.10700 -115.37300 -108.36600 1.000 128.93020 220 GLU B C 1
ATOM 5123 O O . GLU B 1 187 ? 11.15800 -114.75800 -108.58900 1.000 122.72545 220 GLU B O 1
ATOM 5129 N N . GLN B 1 188 ? 9.49800 -115.38100 -107.18300 1.000 118.83189 221 GLN B N 1
ATOM 5130 C CA . GLN B 1 188 ? 10.03100 -114.69200 -106.01800 1.000 124.78083 221 GLN B CA 1
ATOM 5131 C C . GLN B 1 188 ? 10.85800 -115.66300 -105.18100 1.000 124.46639 221 GLN B C 1
ATOM 5132 O O . GLN B 1 188 ? 10.48900 -116.82800 -105.01900 1.000 138.45484 221 GLN B O 1
ATOM 5138 N N . LEU B 1 189 ? 11.98000 -115.17900 -104.64900 1.000 122.38729 222 LEU B N 1
ATOM 5139 C CA . LEU B 1 189 ? 12.91200 -116.03400 -103.91500 1.000 140.78432 222 LEU B CA 1
ATOM 5140 C C . LEU B 1 189 ? 12.84700 -115.81600 -102.40500 1.000 153.25598 222 LEU B C 1
ATOM 5141 O O . LEU B 1 189 ? 11.89500 -116.24000 -101.73700 1.000 152.99890 222 LEU B O 1
ATOM 5146 N N . SER B 1 190 ? 13.88100 -115.17900 -101.85700 1.000 148.10951 223 SER B N 1
ATOM 5147 C CA . SER B 1 190 ? 13.88600 -114.82500 -100.45300 1.000 140.05926 223 SER B CA 1
ATOM 5148 C C . SER B 1 190 ? 13.09300 -113.54500 -100.24600 1.000 140.70550 223 SER B C 1
ATOM 5149 O O . SER B 1 190 ? 12.77600 -112.81400 -101.18900 1.000 129.38045 223 SER B O 1
ATOM 5152 N N . TYR B 1 191 ? 12.80000 -113.27000 -98.98000 1.000 147.77793 224 TYR B N 1
ATOM 5153 C CA . TYR B 1 191 ? 12.01000 -112.11200 -98.59600 1.000 133.80466 224 TYR B CA 1
ATOM 5154 C C . TYR B 1 191 ? 12.13000 -111.89000 -97.09400 1.000 131.88134 224 TYR B C 1
ATOM 5155 O O . TYR B 1 191 ? 11.38600 -112.47500 -96.30200 1.000 135.05368 224 TYR B O 1
ATOM 5164 N N . THR B 1 192 ? 13.07700 -111.05600 -96.69100 1.000 131.63865 225 THR B N 1
ATOM 5165 C CA . THR B 1 192 ? 13.21400 -110.69300 -95.29000 1.000 131.11213 225 THR B CA 1
ATOM 5166 C C . THR B 1 192 ? 12.42900 -109.40900 -95.04400 1.000 116.44340 225 THR B C 1
ATOM 5167 O O . THR B 1 192 ? 12.87100 -108.33200 -95.48000 1.000 103.21783 225 THR B O 1
ATOM 5171 N N . PRO B 1 193 ? 11.26900 -109.46600 -94.37500 1.000 120.90238 226 PRO B N 1
ATOM 5172 C CA . PRO B 1 193 ? 10.42500 -108.26700 -94.23400 1.000 126.76412 226 PRO B CA 1
ATOM 5173 C C . PRO B 1 193 ? 11.03600 -107.14000 -93.41800 1.000 120.42497 226 PRO B C 1
ATOM 5174 O O . PRO B 1 193 ? 12.10900 -107.27200 -92.82700 1.000 121.43310 226 PRO B O 1
ATOM 5178 N N . ALA B 1 194 ? 10.33400 -106.01800 -93.38300 1.000 111.50161 227 ALA B N 1
ATOM 5179 C CA . ALA B 1 194 ? 10.77000 -104.82200 -92.68800 1.000 121.05149 227 ALA B CA 1
ATOM 5180 C C . ALA B 1 194 ? 9.97000 -104.68500 -91.40100 1.000 127.42126 227 ALA B C 1
ATOM 5181 O O . ALA B 1 194 ? 8.76400 -104.95800 -91.38700 1.000 126.10582 227 ALA B O 1
ATOM 5183 N N . MET B 1 195 ? 10.63700 -104.27000 -90.32000 1.000 131.13201 228 MET B N 1
ATOM 5184 C CA . MET B 1 195 ? 10.06300 -104.30500 -88.97800 1.000 126.72980 228 MET B CA 1
ATOM 5185 C C . MET B 1 195 ? 9.76400 -102.89500 -88.48500 1.000 127.15361 228 MET B C 1
ATOM 5186 O O . MET B 1 195 ? 10.63900 -102.01700 -88.50800 1.000 117.11019 228 MET B O 1
ATOM 5188 N N . SER B 1 196 ? 8.52200 -102.68200 -88.06100 1.000 130.37677 229 SER B N 1
ATOM 5189 C CA . SER B 1 196 ? 8.13700 -101.42700 -87.44300 1.000 128.57968 229 SER B CA 1
ATOM 5190 C C . SER B 1 196 ? 8.53600 -101.44000 -85.97100 1.000 133.02490 229 SER B C 1
ATOM 5191 O O . SER B 1 196 ? 8.71700 -102.49800 -85.36000 1.000 130.49531 229 SER B O 1
ATOM 5193 N N . ASN B 1 197 ? 8.67900 -100.24300 -85.40300 1.000 131.25981 230 ASN B N 1
ATOM 5194 C CA . ASN B 1 197 ? 9.08900 -100.08000 -84.00600 1.000 120.68689 230 ASN B CA 1
ATOM 5195 C C . ASN B 1 197 ? 8.21300 -99.01000 -83.36000 1.000 114.32004 230 ASN B C 1
ATOM 5196 O O . ASN B 1 197 ? 8.49100 -97.81400 -83.50100 1.000 107.71264 230 ASN B O 1
ATOM 5201 N N . ASP B 1 198 ? 7.16500 -99.43500 -82.65500 1.000 108.58675 231 ASP B N 1
ATOM 5202 C CA . ASP B 1 198 ? 6.33500 -98.49800 -81.90700 1.000 114.11945 231 ASP B CA 1
ATOM 5203 C C . ASP B 1 198 ? 7.06500 -98.04200 -80.63200 1.000 115.85674 231 ASP B C 1
ATOM 5204 O O . ASP B 1 198 ? 7.83200 -98.80600 -80.03900 1.000 121.23483 231 ASP B O 1
ATOM 5206 N N . ILE B 1 199 ? 6.85600 -96.77800 -80.22900 1.000 98.76903 232 ILE B N 1
ATOM 5207 C CA . ILE B 1 199 ? 7.49800 -96.21200 -79.04300 1.000 97.83453 232 ILE B CA 1
ATOM 5208 C C . ILE B 1 199 ? 6.44200 -95.73400 -78.04700 1.000 102.67664 232 ILE B C 1
ATOM 5209 O O . ILE B 1 199 ? 5.38900 -95.21800 -78.43900 1.000 97.14109 232 ILE B O 1
ATOM 5214 N N . GLU B 1 200 ? 6.73700 -95.90200 -76.74900 1.000 100.78229 233 GLU B N 1
ATOM 5215 C CA . GLU B 1 200 ? 5.88300 -95.42000 -75.66900 1.000 101.64861 233 GLU B CA 1
ATOM 5216 C C . GLU B 1 200 ? 6.47300 -94.15300 -75.05500 1.000 106.05883 233 GLU B C 1
ATOM 5217 O O . GLU B 1 200 ? 7.69100 -94.04700 -74.86100 1.000 104.49046 233 GLU B O 1
ATOM 5219 N N . LEU B 1 201 ? 5.60500 -93.18800 -74.76000 1.000 99.31615 234 LEU B N 1
ATOM 5220 C CA . LEU B 1 201 ? 6.01200 -91.93200 -74.14900 1.000 97.73252 234 LEU B CA 1
ATOM 5221 C C . LEU B 1 201 ? 5.78000 -91.96500 -72.64300 1.000 114.25674 234 LEU B C 1
ATOM 5222 O O . LEU B 1 201 ? 5.13200 -92.85500 -72.09200 1.000 119.40984 234 LEU B O 1
ATOM 5227 N N . THR B 1 202 ? 6.31300 -90.96400 -71.96700 1.000 108.64625 235 THR B N 1
ATOM 5228 C CA . THR B 1 202 ? 5.97900 -90.83900 -70.56200 1.000 106.46959 235 THR B CA 1
ATOM 5229 C C . THR B 1 202 ? 4.63000 -90.15700 -70.34700 1.000 102.46333 235 THR B C 1
ATOM 5230 O O . THR B 1 202 ? 4.05700 -90.28500 -69.26500 1.000 105.73415 235 THR B O 1
ATOM 5234 N N . ILE B 1 203 ? 4.10300 -89.45200 -71.35100 1.000 113.05676 236 ILE B N 1
ATOM 5235 C CA . ILE B 1 203 ? 2.93100 -88.60900 -71.12500 1.000 112.96685 236 ILE B CA 1
ATOM 5236 C C . ILE B 1 203 ? 1.72900 -89.46100 -70.67800 1.000 112.52268 236 ILE B C 1
ATOM 5237 O O . ILE B 1 203 ? 1.66800 -90.67600 -70.90500 1.000 112.91099 236 ILE B O 1
ATOM 5239 N N . ASP B 1 204 ? 0.78400 -88.80500 -69.99500 1.000 111.72125 237 ASP B N 1
ATOM 5240 C CA . ASP B 1 204 ? -0.53800 -89.34900 -69.68800 1.000 114.47449 237 ASP B CA 1
ATOM 5241 C C . ASP B 1 204 ? -1.59100 -88.46800 -70.34400 1.000 119.69975 237 ASP B C 1
ATOM 5242 O O . ASP B 1 204 ? -1.63400 -87.26000 -70.08200 1.000 129.10894 237 ASP B O 1
ATOM 5247 N N . ILE B 1 205 ? -2.46700 -89.07400 -71.15300 1.000 105.67956 238 ILE B N 1
ATOM 5248 C CA . ILE B 1 205 ? -3.37500 -88.28100 -71.98000 1.000 102.34544 238 ILE B CA 1
ATOM 5249 C C . ILE B 1 205 ? -4.53300 -87.68600 -71.16700 1.000 104.46651 238 ILE B C 1
ATOM 5250 O O . ILE B 1 205 ? -4.90300 -86.52300 -71.37000 1.000 103.45993 238 ILE B O 1
ATOM 5255 N N . GLU B 1 206 ? -5.13200 -88.44300 -70.24100 1.000 107.67997 239 GLU B N 1
ATOM 5256 C CA . GLU B 1 206 ? -6.21000 -87.85700 -69.44200 1.000 118.90805 239 GLU B CA 1
ATOM 5257 C C . GLU B 1 206 ? -5.73600 -86.59800 -68.72900 1.000 115.54877 239 GLU B C 1
ATOM 5258 O O . GLU B 1 206 ? -6.51300 -85.65300 -68.54900 1.000 116.90448 239 GLU B O 1
ATOM 5260 N N . LEU B 1 207 ? -4.45300 -86.56200 -68.36100 1.000 109.61399 240 LEU B N 1
ATOM 5261 C CA . LEU B 1 207 ? -3.83600 -85.40200 -67.73500 1.000 105.28912 240 LEU B CA 1
ATOM 5262 C C . LEU B 1 207 ? -3.49100 -84.32800 -68.76300 1.000 115.21128 240 LEU B C 1
ATOM 5263 O O . LEU B 1 207 ? -3.66000 -83.13100 -68.50000 1.000 120.10923 240 LEU B O 1
ATOM 5268 N N . GLN B 1 208 ? -2.99500 -84.73800 -69.93500 1.000 120.24121 241 GLN B N 1
ATOM 5269 C CA . GLN B 1 208 ? -2.70500 -83.77600 -70.99200 1.000 119.54508 241 GLN B CA 1
ATOM 5270 C C . GLN B 1 208 ? -3.97000 -83.08700 -71.48100 1.000 121.91482 241 GLN B C 1
ATOM 5271 O O . GLN B 1 208 ? -3.90400 -81.96200 -71.99400 1.000 116.06859 241 GLN B O 1
ATOM 5277 N N . SER B 1 209 ? -5.12500 -83.74900 -71.33400 1.000 123.41628 242 SER B N 1
ATOM 5278 C CA . SER B 1 209 ? -6.39700 -83.14800 -71.71800 1.000 117.00846 242 SER B CA 1
ATOM 5279 C C . SER B 1 209 ? -6.85900 -82.14800 -70.67500 1.000 107.01413 242 SER B C 1
ATOM 5280 O O . SER B 1 209 ? -7.16300 -80.99800 -71.00800 1.000 116.33220 242 SER B O 1
ATOM 5283 N N . TYR B 1 210 ? -6.94100 -82.57400 -69.41300 1.000 105.21240 243 TYR B N 1
ATOM 5284 C CA . TYR B 1 210 ? -7.29700 -81.64800 -68.34300 1.000 111.94467 243 TYR B CA 1
ATOM 5285 C C . TYR B 1 210 ? -6.47000 -80.37500 -68.45700 1.000 106.56118 243 TYR B C 1
ATOM 5286 O O . TYR B 1 210 ? -7.00700 -79.27200 -68.62100 1.000 103.24903 243 TYR B O 1
ATOM 5295 N N . LEU B 1 211 ? -5.14600 -80.53400 -68.41300 1.000 99.79004 244 LEU B N 1
ATOM 5296 C CA . LEU B 1 211 ? -4.22100 -79.45300 -68.71300 1.000 99.13155 244 LEU B CA 1
ATOM 5297 C C . LEU B 1 211 ? -4.73100 -78.56600 -69.83900 1.000 103.37428 244 LEU B C 1
ATOM 5298 O O . LEU B 1 211 ? -4.71600 -77.33500 -69.73900 1.000 110.84811 244 LEU B O 1
ATOM 5303 N N . THR B 1 212 ? -5.21800 -79.17500 -70.91200 1.000 96.67598 245 THR B N 1
ATOM 5304 C CA . THR B 1 212 ? -5.63700 -78.36600 -72.04500 1.000 112.24546 245 THR B CA 1
ATOM 5305 C C . THR B 1 212 ? -6.97400 -77.67900 -71.78800 1.000 113.39863 245 THR B C 1
ATOM 5306 O O . THR B 1 212 ? -7.12800 -76.49000 -72.08900 1.000 111.73688 245 THR B O 1
ATOM 5310 N N . SER B 1 213 ? -7.94600 -78.39600 -71.21600 1.000 117.75422 246 SER B N 1
ATOM 5311 C CA . SER B 1 213 ? -9.22800 -77.77500 -70.89900 1.000 117.38456 246 SER B CA 1
ATOM 5312 C C . SER B 1 213 ? -9.09400 -76.72500 -69.80200 1.000 112.51593 246 SER B C 1
ATOM 5313 O O . SER B 1 213 ? -9.96900 -75.86200 -69.66600 1.000 114.21380 246 SER B O 1
ATOM 5316 N N . LEU B 1 214 ? -8.01900 -76.77900 -69.01900 1.000 105.32124 247 LEU B N 1
ATOM 5317 C CA . LEU B 1 214 ? -7.69900 -75.66300 -68.13800 1.000 109.08209 247 LEU B CA 1
ATOM 5318 C C . LEU B 1 214 ? -7.30500 -74.43600 -68.94500 1.000 112.98829 247 LEU B C 1
ATOM 5319 O O . LEU B 1 214 ? -7.80400 -73.32900 -68.70400 1.000 114.59789 247 LEU B O 1
ATOM 5324 N N . PHE B 1 215 ? -6.42600 -74.62500 -69.92900 1.000 106.28081 248 PHE B N 1
ATOM 5325 C CA . PHE B 1 215 ? -5.84200 -73.52400 -70.67600 1.000 95.55837 248 PHE B CA 1
ATOM 5326 C C . PHE B 1 215 ? -6.72700 -73.00200 -71.80100 1.000 104.89256 248 PHE B C 1
ATOM 5327 O O . PHE B 1 215 ? -6.42200 -71.93300 -72.34200 1.000 105.16581 248 PHE B O 1
ATOM 5335 N N . GLU B 1 216 ? -7.78600 -73.72300 -72.18000 1.000 112.74381 249 GLU B N 1
ATOM 5336 C CA . GLU B 1 216 ? -8.68300 -73.25100 -73.23500 1.000 116.40359 249 GLU B CA 1
ATOM 5337 C C . GLU B 1 216 ? -9.07200 -71.79900 -72.98400 1.000 113.35709 249 GLU B C 1
ATOM 5338 O O . GLU B 1 216 ? -9.58200 -71.45800 -71.91400 1.000 116.48823 249 GLU B O 1
ATOM 5340 N N . GLY B 1 217 ? -8.78900 -70.93900 -73.96100 1.000 106.76616 250 GLY B N 1
ATOM 5341 C CA . GLY B 1 217 ? -9.02400 -69.51900 -73.84700 1.000 102.47147 250 GLY B CA 1
ATOM 5342 C C . GLY B 1 217 ? -7.83100 -68.71700 -73.37300 1.000 111.06469 250 GLY B C 1
ATOM 5343 O O . GLY B 1 217 ? -7.82500 -67.48700 -73.52400 1.000 105.53654 250 GLY B O 1
ATOM 5344 N N . ASN B 1 218 ? -6.82600 -69.37400 -72.80900 1.000 112.96165 251 ASN B N 1
ATOM 5345 C CA . ASN B 1 218 ? -5.62300 -68.73200 -72.31200 1.000 116.68365 251 ASN B CA 1
ATOM 5346 C C . ASN B 1 218 ? -4.42600 -69.21300 -73.12600 1.000 115.55059 251 ASN B C 1
ATOM 5347 O O . ASN B 1 218 ? -4.57500 -69.87700 -74.15700 1.000 116.26119 251 ASN B O 1
ATOM 5352 N N . ALA B 1 219 ? -3.22500 -68.88800 -72.65600 1.000 108.58366 252 ALA B N 1
ATOM 5353 C CA . ALA B 1 219 ? -2.02600 -69.29700 -73.36700 1.000 91.26215 252 ALA B CA 1
ATOM 5354 C C . ALA B 1 219 ? -0.85200 -69.33300 -72.39700 1.000 93.24393 252 ALA B C 1
ATOM 5355 O O . ALA B 1 219 ? -0.82600 -68.59900 -71.40600 1.000 108.58547 252 ALA B O 1
ATOM 5357 N N . GLY B 1 220 ? 0.10500 -70.20100 -72.68500 1.000 88.11342 253 GLY B N 1
ATOM 5358 C CA . GLY B 1 220 ? 1.30300 -70.38100 -71.87300 1.000 87.04711 253 GLY B CA 1
ATOM 5359 C C . GLY B 1 220 ? 1.81000 -71.81700 -71.96700 1.000 86.41864 253 GLY B C 1
ATOM 5360 O O . GLY B 1 220 ? 1.67000 -72.46600 -72.99700 1.000 83.08953 253 GLY B O 1
ATOM 5361 N N . ALA B 1 221 ? 2.38200 -72.30500 -70.86800 1.000 98.59186 254 ALA B N 1
ATOM 5362 C CA . ALA B 1 221 ? 2.95700 -73.64300 -70.85300 1.000 92.80971 254 ALA B CA 1
ATOM 5363 C C . ALA B 1 221 ? 2.82000 -74.26100 -69.46400 1.000 94.34109 254 ALA B C 1
ATOM 5364 O O . ALA B 1 221 ? 2.64000 -73.56100 -68.46200 1.000 98.99726 254 ALA B O 1
ATOM 5366 N N . ALA B 1 222 ? 2.91500 -75.59000 -69.41600 1.000 81.72276 255 ALA B N 1
ATOM 5367 C CA . ALA B 1 222 ? 2.74100 -76.32500 -68.16800 1.000 89.88670 255 ALA B CA 1
ATOM 5368 C C . ALA B 1 222 ? 3.49600 -77.63700 -68.26800 1.000 88.67685 255 ALA B C 1
ATOM 5369 O O . ALA B 1 222 ? 3.32100 -78.38300 -69.23100 1.000 83.99854 255 ALA B O 1
ATOM 5371 N N . ILE B 1 223 ? 4.32200 -77.92800 -67.27600 1.000 93.02448 256 ILE B N 1
ATOM 5372 C CA . ILE B 1 223 ? 5.03300 -79.19300 -67.23000 1.000 86.70268 256 ILE B CA 1
ATOM 5373 C C . ILE B 1 223 ? 4.76100 -79.86300 -65.89400 1.000 104.70445 256 ILE B C 1
ATOM 5374 O O . ILE B 1 223 ? 4.80700 -79.21400 -64.84000 1.000 108.77692 256 ILE B O 1
ATOM 5379 N N . ILE B 1 224 ? 4.45900 -81.15600 -65.94700 1.000 94.24675 257 ILE B N 1
ATOM 5380 C CA . ILE B 1 224 ? 4.34300 -82.00000 -64.77400 1.000 95.37565 257 ILE B CA 1
ATOM 5381 C C . ILE B 1 224 ? 5.40400 -83.07200 -64.94400 1.000 105.73199 257 ILE B C 1
ATOM 5382 O O . ILE B 1 224 ? 5.18000 -84.08800 -65.61400 1.000 115.14144 257 ILE B O 1
ATOM 5387 N N . MET B 1 225 ? 6.57000 -82.85200 -64.36200 1.000 101.20648 258 MET B N 1
ATOM 5388 C CA . MET B 1 225 ? 7.66900 -83.78500 -64.50300 1.000 86.69393 258 MET B CA 1
ATOM 5389 C C . MET B 1 225 ? 7.89600 -84.53500 -63.19500 1.000 96.34262 258 MET B C 1
ATOM 5390 O O . MET B 1 225 ? 7.59000 -84.04400 -62.10700 1.000 98.07741 258 MET B O 1
ATOM 5395 N N . ASN B 1 226 ? 8.39700 -85.75400 -63.33500 1.000 100.81171 259 ASN B N 1
ATOM 5396 C CA . ASN B 1 226 ? 8.83900 -86.58200 -62.22400 1.000 101.36903 259 ASN B CA 1
ATOM 5397 C C . ASN B 1 226 ? 10.24100 -86.16600 -61.82100 1.000 103.10325 259 ASN B C 1
ATOM 5398 O O . ASN B 1 226 ? 11.09000 -85.91700 -62.67800 1.000 110.03301 259 ASN B O 1
ATOM 5403 N N . VAL B 1 227 ? 10.49700 -86.10800 -60.51600 1.000 103.00776 260 VAL B N 1
ATOM 5404 C CA . VAL B 1 227 ? 11.76600 -85.53500 -60.07400 1.000 101.40573 260 VAL B CA 1
ATOM 5405 C C . VAL B 1 227 ? 12.88800 -86.57200 -59.97900 1.000 102.95357 260 VAL B C 1
ATOM 5406 O O . VAL B 1 227 ? 14.05600 -86.23700 -60.21400 1.000 96.34457 260 VAL B O 1
ATOM 5410 N N . ASN B 1 228 ? 12.56700 -87.83100 -59.67300 1.000 111.98999 261 ASN B N 1
ATOM 5411 C CA . ASN B 1 228 ? 13.61700 -88.81300 -59.41600 1.000 118.68515 261 ASN B CA 1
ATOM 5412 C C . ASN B 1 228 ? 14.33500 -89.23200 -60.70000 1.000 110.10612 261 ASN B C 1
ATOM 5413 O O . ASN B 1 228 ? 15.56900 -89.21400 -60.76000 1.000 107.71720 261 ASN B O 1
ATOM 5415 N N . ASP B 1 229 ? 13.58600 -89.60100 -61.74600 1.000 124.31899 262 ASP B N 1
ATOM 5416 C CA . ASP B 1 229 ? 14.19700 -90.07900 -62.98400 1.000 121.81263 262 ASP B CA 1
ATOM 5417 C C . ASP B 1 229 ? 14.09600 -89.11300 -64.15600 1.000 124.33169 262 ASP B C 1
ATOM 5418 O O . ASP B 1 229 ? 14.88100 -89.23700 -65.10300 1.000 134.86729 262 ASP B O 1
ATOM 5423 N N . GLY B 1 230 ? 13.14600 -88.17900 -64.13100 1.000 119.17977 263 GLY B N 1
ATOM 5424 C CA . GLY B 1 230 ? 13.02800 -87.17500 -65.17100 1.000 112.75863 263 GLY B CA 1
ATOM 5425 C C . GLY B 1 230 ? 11.88100 -87.37900 -66.13600 1.000 103.18723 263 GLY B C 1
ATOM 5426 O O . GLY B 1 230 ? 11.72500 -86.57100 -67.06000 1.000 102.43592 263 GLY B O 1
ATOM 5427 N N . SER B 1 231 ? 11.07200 -88.41700 -65.95300 1.000 90.09341 264 SER B N 1
ATOM 5428 C CA . SER B 1 231 ? 9.94800 -88.64300 -66.84200 1.000 89.56625 264 SER B CA 1
ATOM 5429 C C . SER B 1 231 ? 8.97000 -87.47500 -66.77700 1.000 91.48906 264 SER B C 1
ATOM 5430 O O . SER B 1 231 ? 8.75200 -86.89200 -65.71400 1.000 92.87863 264 SER B O 1
ATOM 5433 N N . ILE B 1 232 ? 8.36000 -87.14000 -67.91500 1.000 90.04053 265 ILE B N 1
ATOM 5434 C CA . ILE B 1 232 ? 7.34200 -86.09300 -67.96900 1.000 85.78546 265 ILE B CA 1
ATOM 5435 C C . ILE B 1 232 ? 5.96100 -86.73300 -67.98100 1.000 89.04313 265 ILE B C 1
ATOM 5436 O O . ILE B 1 232 ? 5.67500 -87.61100 -68.80000 1.000 94.72040 265 ILE B O 1
ATOM 5441 N N . LEU B 1 233 ? 5.09600 -86.29900 -67.07100 1.000 95.04802 266 LEU B N 1
ATOM 5442 C CA . LEU B 1 233 ? 3.75000 -86.85500 -67.01200 1.000 96.85908 266 LEU B CA 1
ATOM 5443 C C . LEU B 1 233 ? 2.82400 -86.10400 -67.94900 1.000 91.49290 266 LEU B C 1
ATOM 5444 O O . LEU B 1 233 ? 1.96700 -86.70100 -68.60600 1.000 97.44006 266 LEU B O 1
ATOM 5449 N N . ALA B 1 234 ? 2.99600 -84.79400 -68.01200 1.000 89.22986 267 ALA B N 1
ATOM 5450 C CA . ALA B 1 234 ? 2.25900 -83.93700 -68.91300 1.000 88.29579 267 ALA B CA 1
ATOM 5451 C C . ALA B 1 234 ? 3.17400 -82.77000 -69.25100 1.000 85.30375 267 ALA B C 1
ATOM 5452 O O . ALA B 1 234 ? 4.03900 -82.39500 -68.45800 1.000 106.95156 267 ALA B O 1
ATOM 5454 N N . ALA B 1 235 ? 3.00500 -82.22900 -70.44900 1.000 86.47093 268 ALA B N 1
ATOM 5455 C CA . ALA B 1 235 ? 3.81500 -81.10900 -70.92000 1.000 87.46176 268 ALA B CA 1
ATOM 5456 C C . ALA B 1 235 ? 3.04900 -80.47900 -72.06300 1.000 85.68772 268 ALA B C 1
ATOM 5457 O O . ALA B 1 235 ? 2.75400 -81.15900 -73.04500 1.000 95.48268 268 ALA B O 1
ATOM 5459 N N . GLY B 1 236 ? 2.66600 -79.22300 -71.91100 1.000 80.70295 269 GLY B N 1
ATOM 5460 C CA . GLY B 1 236 ? 1.82300 -78.59500 -72.90100 1.000 80.21834 269 GLY B CA 1
ATOM 5461 C C . GLY B 1 236 ? 2.26000 -77.17800 -73.20800 1.000 90.94749 269 GLY B C 1
ATOM 5462 O O . GLY B 1 236 ? 2.54900 -76.41000 -72.28600 1.000 105.11989 269 GLY B O 1
ATOM 5463 N N . SER B 1 237 ? 2.35900 -76.83200 -74.48900 1.000 90.52781 270 SER B N 1
ATOM 5464 C CA . SER B 1 237 ? 2.30500 -75.44300 -74.91600 1.000 88.05678 270 SER B CA 1
ATOM 5465 C C . SER B 1 237 ? 0.89600 -75.16400 -75.42900 1.000 95.47721 270 SER B C 1
ATOM 5466 O O . SER B 1 237 ? 0.25800 -76.03400 -76.03400 1.000 80.77372 270 SER B O 1
ATOM 5469 N N . PHE B 1 238 ? 0.40700 -73.95400 -75.16200 1.000 90.51222 271 PHE B N 1
ATOM 5470 C CA . PHE B 1 238 ? -0.97700 -73.62800 -75.40100 1.000 83.13160 271 PHE B CA 1
ATOM 5471 C C . PHE B 1 238 ? -1.09100 -72.22400 -75.97800 1.000 93.86676 271 PHE B C 1
ATOM 5472 O O . PHE B 1 238 ? -0.38600 -71.31300 -75.52600 1.000 85.41686 271 PHE B O 1
ATOM 5480 N N . PRO B 1 239 ? -1.94200 -72.01800 -77.00100 1.000 109.92679 272 PRO B N 1
ATOM 5481 C CA . PRO B 1 239 ? -2.86000 -72.98000 -77.62700 1.000 100.68036 272 PRO B CA 1
ATOM 5482 C C . PRO B 1 239 ? -2.16400 -74.09400 -78.40600 1.000 98.28758 272 PRO B C 1
ATOM 5483 O O . PRO B 1 239 ? -0.98700 -73.98000 -78.75200 1.000 98.51290 272 PRO B O 1
ATOM 5487 N N . GLU B 1 240 ? -2.89400 -75.17400 -78.65100 1.000 107.47591 273 GLU B N 1
ATOM 5488 C CA . GLU B 1 240 ? -2.44100 -76.26300 -79.49900 1.000 103.95326 273 GLU B CA 1
ATOM 5489 C C . GLU B 1 240 ? -3.21000 -76.22600 -80.81600 1.000 108.68811 273 GLU B C 1
ATOM 5490 O O . GLU B 1 240 ? -4.18400 -75.48100 -80.96600 1.000 114.46135 273 GLU B O 1
ATOM 5496 N N . TYR B 1 241 ? -2.75800 -77.02300 -81.79000 1.000 108.24871 274 TYR B N 1
ATOM 5497 C CA . TYR B 1 241 ? -3.38100 -77.05000 -83.11000 1.000 109.77432 274 TYR B CA 1
ATOM 5498 C C . TYR B 1 241 ? -3.70500 -78.47600 -83.53700 1.000 100.39030 274 TYR B C 1
ATOM 5499 O O . TYR B 1 241 ? -3.08600 -79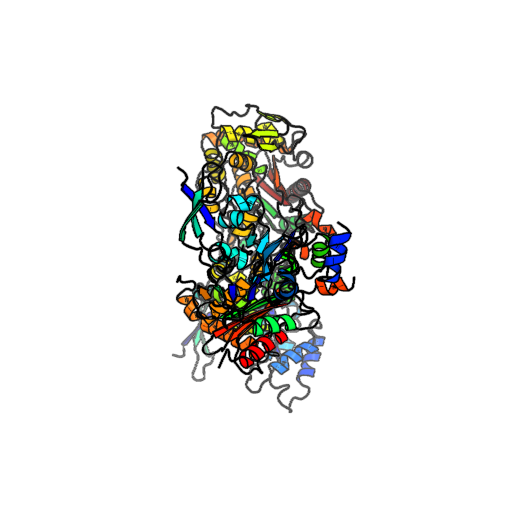.43500 -83.07000 1.000 98.29853 274 TYR B O 1
ATOM 5508 N N . ASP B 1 242 ? -4.68900 -78.60900 -84.42800 1.000 93.54984 275 ASP B N 1
ATOM 5509 C CA . ASP B 1 242 ? -5.05800 -79.94000 -84.89100 1.000 104.36176 275 ASP B CA 1
ATOM 5510 C C . ASP B 1 242 ? -3.88300 -80.56600 -85.61800 1.000 93.87349 275 ASP B C 1
ATOM 5511 O O . ASP B 1 242 ? -3.36400 -79.99300 -86.57300 1.000 96.26975 275 ASP B O 1
ATOM 5516 N N . LEU B 1 243 ? -3.46600 -81.74600 -85.16900 1.000 93.74003 276 LEU B N 1
ATOM 5517 C CA . LEU B 1 243 ? -2.30200 -82.39600 -85.75500 1.000 92.30772 276 LEU B CA 1
ATOM 5518 C C . LEU B 1 243 ? -2.57900 -83.03200 -87.11500 1.000 102.92340 276 LEU B C 1
ATOM 5519 O O . LEU B 1 243 ? -1.64500 -83.21700 -87.90000 1.000 103.51503 276 LEU B O 1
ATOM 5524 N N . ASN B 1 244 ? -3.83000 -83.35400 -87.42400 1.000 97.73447 277 ASN B N 1
ATOM 5525 C CA . ASN B 1 244 ? -4.10400 -84.11100 -88.64600 1.000 110.74792 277 ASN B CA 1
ATOM 5526 C C . ASN B 1 244 ? -3.89100 -83.32000 -89.92900 1.000 114.69433 277 ASN B C 1
ATOM 5527 O O . ASN B 1 244 ? -3.25400 -83.86000 -90.85400 1.000 127.51958 277 ASN B O 1
ATOM 5532 N N . PRO B 1 245 ? -4.37900 -82.08000 -90.07900 1.000 106.58061 278 PRO B N 1
ATOM 5533 C CA . PRO B 1 245 ? -4.18800 -81.36900 -91.35500 1.000 113.79425 278 PRO B CA 1
ATOM 5534 C C . PRO B 1 245 ? -2.76700 -81.38900 -91.88800 1.000 107.60043 278 PRO B C 1
ATOM 5535 O O . PRO B 1 245 ? -2.56800 -81.47300 -93.10800 1.000 105.15854 278 PRO B O 1
ATOM 5539 N N . PHE B 1 246 ? -1.77100 -81.35200 -91.00700 1.000 95.04021 279 PHE B N 1
ATOM 5540 C CA . PHE B 1 246 ? -0.38800 -81.23400 -91.44000 1.000 101.39791 279 PHE B CA 1
ATOM 5541 C C . PHE B 1 246 ? 0.14700 -82.49600 -92.08700 1.000 114.53507 279 PHE B C 1
ATOM 5542 O O . PHE B 1 246 ? 1.23800 -82.45800 -92.66100 1.000 122.48397 279 PHE B O 1
ATOM 5550 N N . VAL B 1 247 ? -0.57900 -83.60400 -92.01300 1.000 96.24182 280 VAL B N 1
ATOM 5551 C CA . VAL B 1 247 ? -0.17400 -84.77200 -92.77300 1.000 100.95472 280 VAL B CA 1
ATOM 5552 C C . VAL B 1 247 ? -0.36300 -84.51500 -94.26800 1.000 111.72886 280 VAL B C 1
ATOM 5553 O O . VAL B 1 247 ? 0.57000 -84.67400 -95.06500 1.000 113.77569 280 VAL B O 1
ATOM 5557 N N . THR B 1 248 ? -1.55400 -84.06700 -94.66600 1.000 121.02670 281 THR B N 1
ATOM 5558 C CA . THR B 1 248 ? -1.80700 -83.69400 -96.05400 1.000 113.16264 281 THR B CA 1
ATOM 5559 C C . THR B 1 248 ? -1.29200 -82.30100 -96.39100 1.000 106.39440 281 THR B C 1
ATOM 5560 O O . THR B 1 248 ? -1.60500 -81.78700 -97.46900 1.000 110.80870 281 THR B O 1
ATOM 5564 N N . GLY B 1 249 ? -0.53300 -81.67000 -95.50000 1.000 108.71504 282 GLY B N 1
ATOM 5565 C CA . GLY B 1 249 ? -0.09400 -80.30700 -95.72400 1.000 101.23811 282 GLY B CA 1
ATOM 5566 C C . GLY B 1 249 ? -1.20400 -79.29100 -95.53900 1.000 106.02925 282 GLY B C 1
ATOM 5567 O O . GLY B 1 249 ? -2.33300 -79.49200 -96.00400 1.000 101.49677 282 GLY B O 1
ATOM 5568 N N . ILE B 1 250 ? -0.90300 -78.20500 -94.83900 1.000 112.13637 283 ILE B N 1
ATOM 5569 C CA . ILE B 1 250 ? -1.86700 -77.13200 -94.63400 1.000 118.17544 283 ILE B CA 1
ATOM 5570 C C . ILE B 1 250 ? -1.79300 -76.18600 -95.83200 1.000 106.77779 283 ILE B C 1
ATOM 5571 O O . ILE B 1 250 ? -0.75100 -76.01800 -96.47900 1.000 96.93527 283 ILE B O 1
ATOM 5573 N N . SER B 1 251 ? -2.92300 -75.57100 -96.14800 1.000 100.75644 284 SER B N 1
ATOM 5574 C CA . SER B 1 251 ? -2.93600 -74.49100 -97.11300 1.000 102.05592 284 SER B CA 1
ATOM 5575 C C . SER B 1 251 ? -2.42100 -73.21000 -96.47200 1.000 99.46873 284 SER B C 1
ATOM 5576 O O . SER B 1 251 ? -2.36700 -73.07100 -95.25100 1.000 141.91913 284 SER B O 1
ATOM 5579 N N . PHE B 1 252 ? -2.05100 -72.25700 -97.31800 1.000 108.06158 285 PHE B N 1
ATOM 5580 C CA . PHE B 1 252 ? -1.64000 -70.95200 -96.81900 1.000 98.06971 285 PHE B CA 1
ATOM 5581 C C . PHE B 1 252 ? -2.76500 -70.29200 -96.04400 1.000 99.28929 285 PHE B C 1
ATOM 5582 O O . PHE B 1 252 ? -2.55400 -69.80100 -94.93100 1.000 122.05310 285 PHE B O 1
ATOM 5590 N N . LYS B 1 253 ? -3.96300 -70.25000 -96.62600 1.000 103.13712 286 LYS B N 1
ATOM 5591 C CA . LYS B 1 253 ? -5.12400 -69.72900 -95.91200 1.000 104.90093 286 LYS B CA 1
ATOM 5592 C C . LYS B 1 253 ? -5.18400 -70.29500 -94.49500 1.000 113.98673 286 LYS B C 1
ATOM 5593 O O . LYS B 1 253 ? -5.02700 -69.56100 -93.50900 1.000 102.09492 286 LYS B O 1
ATOM 5595 N N . ASP B 1 254 ? -5.37000 -71.61700 -94.38900 1.000 104.05035 287 ASP B N 1
ATOM 5596 C CA . ASP B 1 254 ? -5.34500 -72.31400 -93.10500 1.000 101.43176 287 ASP B CA 1
ATOM 5597 C C . ASP B 1 254 ? -4.26400 -71.76800 -92.18000 1.000 105.69963 287 ASP B C 1
ATOM 5598 O O . ASP B 1 254 ? -4.54100 -71.35600 -91.05100 1.000 124.86564 287 ASP B O 1
ATOM 5603 N N . TRP B 1 255 ? -3.02400 -71.73500 -92.66300 1.000 105.07015 288 TRP B N 1
ATOM 5604 C CA . TRP B 1 255 ? -1.91900 -71.23200 -91.85600 1.000 95.63958 288 TRP B CA 1
ATOM 5605 C C . TRP B 1 255 ? -2.13400 -69.78400 -91.43900 1.000 104.70002 288 TRP B C 1
ATOM 5606 O O . TRP B 1 255 ? -1.78800 -69.39900 -90.31600 1.000 101.74395 288 TRP B O 1
ATOM 5617 N N . ASP B 1 256 ? -2.66200 -68.95000 -92.33400 1.000 105.59111 289 ASP B N 1
ATOM 5618 C CA . ASP B 1 256 ? -2.77800 -67.54000 -91.98200 1.000 108.12116 289 ASP B CA 1
ATOM 5619 C C . ASP B 1 256 ? -3.83700 -67.34000 -90.91000 1.000 114.36958 289 ASP B C 1
ATOM 5620 O O . ASP B 1 256 ? -3.60300 -66.63300 -89.92100 1.000 118.23941 289 ASP B O 1
ATOM 5625 N N . GLU B 1 257 ? -5.00100 -67.98000 -91.07700 1.000 107.02839 290 GLU B N 1
ATOM 5626 C CA . GLU B 1 257 ? -6.03900 -67.89500 -90.05400 1.000 109.78264 290 GLU B CA 1
ATOM 5627 C C . GLU B 1 257 ? -5.52500 -68.39700 -88.70600 1.000 109.29198 290 GLU B C 1
ATOM 5628 O O . GLU B 1 257 ? -5.76800 -67.76400 -87.67100 1.000 122.80716 290 GLU B O 1
ATOM 5630 N N . LEU B 1 258 ? -4.78000 -69.50900 -88.69300 1.000 96.93495 291 LEU B N 1
ATOM 5631 C CA . LEU B 1 258 ? -4.17900 -69.96100 -87.44000 1.000 92.12451 291 LEU B CA 1
ATOM 5632 C C . LEU B 1 258 ? -3.18400 -68.92700 -86.91000 1.000 89.76099 291 LEU B C 1
ATOM 5633 O O . LEU B 1 258 ? -3.34400 -68.41300 -85.80400 1.000 93.51992 291 LEU B O 1
ATOM 5635 N N . SER B 1 259 ? -2.18500 -68.55300 -87.70200 1.000 92.72755 292 SER B N 1
ATOM 5636 C CA . SER B 1 259 ? -1.17800 -67.63400 -87.17700 1.000 105.10347 292 SER B CA 1
ATOM 5637 C C . SER B 1 259 ? -1.75700 -66.25100 -86.89900 1.000 113.83366 292 SER B C 1
ATOM 5638 O O . SER B 1 259 ? -1.04100 -65.37100 -86.40500 1.000 123.90400 292 SER B O 1
ATOM 5640 N N . ASN B 1 260 ? -3.04100 -66.04600 -87.21500 1.000 110.49376 293 ASN B N 1
ATOM 5641 C CA . ASN B 1 260 ? -3.69600 -64.77700 -86.91400 1.000 128.43829 293 ASN B CA 1
ATOM 5642 C C . ASN B 1 260 ? -3.76900 -64.49300 -85.41600 1.000 152.18128 293 ASN B C 1
ATOM 5643 O O . ASN B 1 260 ? -3.81700 -63.32000 -85.03100 1.000 157.04733 293 ASN B O 1
ATOM 5645 N N . SER B 1 261 ? -3.77100 -65.52600 -84.56600 1.000 154.39881 294 SER B N 1
ATOM 5646 C CA . SER B 1 261 ? -3.86900 -65.31700 -83.12400 1.000 119.73605 294 SER B CA 1
ATOM 5647 C C . SER B 1 261 ? -2.67300 -64.53000 -82.61300 1.000 116.81179 294 SER B C 1
ATOM 5648 O O . SER B 1 261 ? -1.55100 -64.66800 -83.11800 1.000 109.38055 294 SER B O 1
ATOM 5650 N N . LEU B 1 262 ? -2.93400 -63.67300 -81.62100 1.000 136.18307 295 LEU B N 1
ATOM 5651 C CA . LEU B 1 262 ? -1.88900 -63.10200 -80.77500 1.000 132.32360 295 LEU B CA 1
ATOM 5652 C C . LEU B 1 262 ? -1.46200 -64.07400 -79.68200 1.000 129.69739 295 LEU B C 1
ATOM 5653 O O . LEU B 1 262 ? -0.70800 -63.69200 -78.78100 1.000 125.12361 295 LEU B O 1
ATOM 5655 N N . ASP B 1 263 ? -1.93500 -65.31900 -79.76100 1.000 131.14240 296 ASP B N 1
ATOM 5656 C CA . ASP B 1 263 ? -1.59800 -66.39100 -78.83800 1.000 119.56272 296 ASP B CA 1
ATOM 5657 C C . ASP B 1 263 ? -0.46800 -67.27600 -79.34800 1.000 114.59720 296 ASP B C 1
ATOM 5658 O O . ASP B 1 263 ? -0.19300 -68.31100 -78.73600 1.000 118.38287 296 ASP B O 1
ATOM 5663 N N . HIS B 1 264 ? 0.17300 -66.89900 -80.45500 1.000 109.88720 297 HIS B N 1
ATOM 5664 C CA . HIS B 1 264 ? 1.28500 -67.58800 -81.10300 1.000 102.35331 297 HIS B CA 1
ATOM 5665 C C . HIS B 1 264 ? 1.15300 -69.10700 -81.04100 1.000 91.69025 297 HIS B C 1
ATOM 5666 O O . HIS B 1 264 ? 1.97400 -69.77900 -80.41000 1.000 85.63562 297 HIS B O 1
ATOM 5673 N N . PRO B 1 265 ? 0.15000 -69.68900 -81.70600 1.000 90.32132 298 PRO B N 1
ATOM 5674 C CA . PRO B 1 265 ? -0.10300 -71.12700 -81.54200 1.000 85.34719 298 PRO B CA 1
ATOM 5675 C C . PRO B 1 265 ? 0.87000 -72.02200 -82.27000 1.000 86.10121 298 PRO B C 1
ATOM 5676 O O . PRO B 1 265 ? 0.78000 -73.24200 -82.10600 1.000 82.84417 298 PRO B O 1
ATOM 5680 N N . PHE B 1 266 ? 1.78400 -71.48200 -83.07400 1.000 99.00638 299 PHE B N 1
ATOM 5681 C CA . PHE B 1 266 ? 2.75900 -72.34300 -83.72600 1.000 101.73380 299 PHE B CA 1
ATOM 5682 C C . PHE B 1 266 ? 4.05300 -72.47600 -82.93600 1.000 104.48263 299 PHE B C 1
ATOM 5683 O O . PHE B 1 266 ? 4.83500 -73.39100 -83.20900 1.000 114.30909 299 PHE B O 1
ATOM 5691 N N . THR B 1 267 ? 4.29100 -71.60100 -81.96000 1.000 103.92459 300 THR B N 1
ATOM 5692 C CA . THR B 1 267 ? 5.45000 -71.73300 -81.08400 1.000 97.54622 300 THR B CA 1
ATOM 5693 C C . THR B 1 267 ? 5.23600 -72.84800 -80.06800 1.000 93.59525 300 THR B C 1
ATOM 5694 O O . THR B 1 267 ? 4.14000 -73.01800 -79.53000 1.000 98.76152 300 THR B O 1
ATOM 5698 N N . ASN B 1 268 ? 6.29400 -73.60700 -79.80700 1.000 93.21452 301 ASN B N 1
ATOM 5699 C CA . ASN B 1 268 ? 6.32200 -74.58600 -78.71900 1.000 85.34822 301 ASN B CA 1
ATOM 5700 C C . ASN B 1 268 ? 6.96000 -73.87600 -77.53200 1.000 93.78954 301 ASN B C 1
ATOM 5701 O O . ASN B 1 268 ? 8.18100 -73.91100 -77.34200 1.000 87.61954 301 ASN B O 1
ATOM 5706 N N . LYS B 1 269 ? 6.11800 -73.23400 -76.71700 1.000 87.36337 302 LYS B N 1
ATOM 5707 C CA . LYS B 1 269 ? 6.65200 -72.35600 -75.69100 1.000 77.57483 302 LYS B CA 1
ATOM 5708 C C . LYS B 1 269 ? 7.28300 -73.12200 -74.54300 1.000 75.01993 302 LYS B C 1
ATOM 5709 O O . LYS B 1 269 ? 7.96600 -72.50500 -73.72100 1.000 74.85748 302 LYS B O 1
ATOM 5715 N N . LEU B 1 270 ? 7.08400 -74.44300 -74.47100 1.000 71.04542 303 LEU B N 1
ATOM 5716 C CA . LEU B 1 270 ? 7.84900 -75.24100 -73.52100 1.000 70.31375 303 LEU B CA 1
ATOM 5717 C C . LEU B 1 270 ? 9.34900 -75.06400 -73.73200 1.000 78.77351 303 LEU B C 1
ATOM 5718 O O . LEU B 1 270 ? 10.10200 -74.92500 -72.76300 1.000 91.64296 303 LEU B O 1
ATOM 5723 N N . ILE B 1 271 ? 9.80600 -75.02700 -74.98500 1.000 77.90410 304 ILE B N 1
ATOM 5724 C CA . ILE B 1 271 ? 11.24400 -75.05500 -75.24000 1.000 71.63620 304 ILE B CA 1
ATOM 5725 C C . ILE B 1 271 ? 11.69200 -73.97100 -76.20800 1.000 67.94575 304 ILE B C 1
ATOM 5726 O O . ILE B 1 271 ? 12.89000 -73.81600 -76.46500 1.000 64.42817 304 ILE B O 1
ATOM 5731 N N . ASN B 1 272 ? 10.74700 -73.24200 -76.78700 1.000 79.23462 305 ASN B N 1
ATOM 5732 C CA . ASN B 1 272 ? 11.09400 -72.15100 -77.68500 1.000 85.15592 305 ASN B CA 1
ATOM 5733 C C . ASN B 1 272 ? 10.51000 -70.83500 -77.22100 1.000 84.10565 305 ASN B C 1
ATOM 5734 O O . ASN B 1 272 ? 10.68700 -69.81800 -77.90700 1.000 84.97234 305 ASN B O 1
ATOM 5739 N N . GLY B 1 273 ? 9.81600 -70.83100 -76.08400 1.000 74.20157 306 GLY B N 1
ATOM 5740 C CA . GLY B 1 273 ? 9.30500 -69.59800 -75.52100 1.000 80.13084 306 GLY B CA 1
ATOM 5741 C C . GLY B 1 273 ? 10.39200 -68.90300 -74.73000 1.000 98.03271 306 GLY B C 1
ATOM 5742 O O . GLY B 1 273 ? 11.10800 -69.53000 -73.94400 1.000 107.14425 306 GLY B O 1
ATOM 5743 N N . TYR B 1 274 ? 10.52300 -67.60700 -74.93900 1.000 105.20329 307 TYR B N 1
ATOM 5744 C CA . TYR B 1 274 ? 11.55500 -66.80800 -74.29400 1.000 95.90647 307 TYR B CA 1
ATOM 5745 C C . TYR B 1 274 ? 10.88000 -65.93300 -73.24800 1.000 91.49417 307 TYR B C 1
ATOM 5746 O O . TYR B 1 274 ? 10.10700 -65.02800 -73.58200 1.000 94.29398 307 TYR B O 1
ATOM 5755 N N . TYR B 1 275 ? 11.14500 -66.22000 -71.97900 1.000 90.67917 308 TYR B N 1
ATOM 5756 C CA . TYR B 1 275 ? 10.55400 -65.41000 -70.93300 1.000 78.11332 308 TYR B CA 1
ATOM 5757 C C . TYR B 1 275 ? 11.57700 -65.03500 -69.86700 1.000 80.70677 308 TYR B C 1
ATOM 5758 O O . TYR B 1 275 ? 12.45400 -65.85000 -69.52000 1.000 73.12341 308 TYR B O 1
ATOM 5767 N N . PRO B 1 276 ? 11.49700 -63.81600 -69.34100 1.000 74.18517 309 PRO B N 1
ATOM 5768 C CA . PRO B 1 276 ? 12.26200 -63.47300 -68.15900 1.000 73.83462 309 PRO B CA 1
ATOM 5769 C C . PRO B 1 276 ? 11.84400 -64.37800 -67.01700 1.000 80.74234 309 PRO B C 1
ATOM 5770 O O . PRO B 1 276 ? 10.63800 -64.55000 -66.78400 1.000 71.17674 309 PRO B O 1
ATOM 5774 N N . PRO B 1 277 ? 12.79000 -65.00400 -66.30600 1.000 78.03828 310 PRO B N 1
ATOM 5775 C CA . PRO B 1 277 ? 12.39200 -65.95200 -65.26100 1.000 68.85162 310 PRO B CA 1
ATOM 5776 C C . PRO B 1 277 ? 11.81800 -65.26100 -64.04800 1.000 84.14385 310 PRO B C 1
ATOM 5777 O O . PRO B 1 277 ? 11.08100 -65.89600 -63.28100 1.000 89.86161 310 PRO B O 1
ATOM 5781 N N . GLY B 1 278 ? 12.11100 -63.97500 -63.86900 1.000 76.04792 311 GLY B N 1
ATOM 5782 C CA . GLY B 1 278 ? 11.51600 -63.20000 -62.80800 1.000 86.64288 311 GLY B CA 1
ATOM 5783 C C . GLY B 1 278 ? 11.86200 -63.76800 -61.44600 1.000 99.84611 311 GLY B C 1
ATOM 5784 O O . GLY B 1 278 ? 12.89900 -64.41700 -61.25300 1.000 85.76352 311 GLY B O 1
ATOM 5785 N N . SER B 1 279 ? 10.95000 -63.55500 -60.48800 1.000 102.15932 312 SER B N 1
ATOM 5786 C CA . SER B 1 279 ? 11.21200 -63.84200 -59.08100 1.000 95.84211 312 SER B CA 1
ATOM 5787 C C . SER B 1 279 ? 11.45100 -65.32400 -58.78200 1.000 86.34955 312 SER B C 1
ATOM 5788 O O . SER B 1 279 ? 11.79000 -65.63300 -57.63700 1.000 92.20903 312 SER B O 1
ATOM 5791 N N . VAL B 1 280 ? 11.32400 -66.24300 -59.75000 1.000 80.16767 313 VAL B N 1
ATOM 5792 C CA . VAL B 1 280 ? 11.64900 -67.64300 -59.45900 1.000 84.43765 313 VAL B CA 1
ATOM 5793 C C . VAL B 1 280 ? 13.15500 -67.90300 -59.43700 1.000 90.93182 313 VAL B C 1
ATOM 5794 O O . VAL B 1 280 ? 13.58500 -68.93900 -58.90700 1.000 87.83249 313 VAL B O 1
ATOM 5798 N N . VAL B 1 281 ? 13.98100 -67.00600 -59.98600 1.000 87.96923 314 VAL B N 1
ATOM 5799 C CA . VAL B 1 281 ? 15.42200 -67.16100 -59.79500 1.000 92.28293 314 VAL B CA 1
ATOM 5800 C C . VAL B 1 281 ? 15.81500 -67.10200 -58.32100 1.000 99.57000 314 VAL B C 1
ATOM 5801 O O . VAL B 1 281 ? 16.92700 -67.51200 -57.96200 1.000 101.06853 314 VAL B O 1
ATOM 5805 N N . LYS B 1 282 ? 14.92600 -66.60900 -57.44900 1.000 93.21674 315 LYS B N 1
ATOM 5806 C CA . LYS B 1 282 ? 15.35600 -66.20500 -56.11100 1.000 93.67452 315 LYS B CA 1
ATOM 5807 C C . LYS B 1 282 ? 15.81300 -67.38700 -55.25400 1.000 93.79899 315 LYS B C 1
ATOM 5808 O O . LYS B 1 282 ? 16.71200 -67.22000 -54.42000 1.000 92.18207 315 LYS B O 1
ATOM 5814 N N . MET B 1 283 ? 15.24800 -68.58100 -55.45300 1.000 81.10208 316 MET B N 1
ATOM 5815 C CA . MET B 1 283 ? 15.82400 -69.76700 -54.82700 1.000 82.60824 316 MET B CA 1
ATOM 5816 C C . MET B 1 283 ? 17.29600 -69.93900 -55.18400 1.000 101.72227 316 MET B C 1
ATOM 5817 O O . MET B 1 283 ? 18.11700 -70.27700 -54.32600 1.000 109.45048 316 MET B O 1
ATOM 5822 N N . GLY B 1 284 ? 17.65000 -69.72400 -56.43900 1.000 88.48285 317 GLY B N 1
ATOM 5823 C CA . GLY B 1 284 ? 19.01500 -69.95000 -56.85300 1.000 77.18349 317 GLY B CA 1
ATOM 5824 C C . GLY B 1 284 ? 19.91900 -68.77800 -56.55600 1.000 79.31596 317 GLY B C 1
ATOM 5825 O O . GLY B 1 284 ? 21.05400 -68.96600 -56.10000 1.000 81.70844 317 GLY B O 1
ATOM 5826 N N . VAL B 1 285 ? 19.43300 -67.56500 -56.84700 1.000 76.31161 318 VAL B N 1
ATOM 5827 C CA . VAL B 1 285 ? 20.17000 -66.35800 -56.48800 1.000 76.08057 318 VAL B CA 1
ATOM 5828 C C . VAL B 1 285 ? 20.37300 -66.31300 -54.97900 1.000 95.10866 318 VAL B C 1
ATOM 5829 O O . VAL B 1 285 ? 21.40400 -65.83000 -54.48400 1.000 85.69028 318 VAL B O 1
ATOM 5833 N N . GLY B 1 286 ? 19.40600 -66.83700 -54.22300 1.000 87.03306 319 GLY B N 1
ATOM 5834 C CA . GLY B 1 286 ? 19.61700 -66.99700 -52.80100 1.000 96.85715 319 GLY B CA 1
ATOM 5835 C C . GLY B 1 286 ? 20.74300 -67.96800 -52.50300 1.000 104.69754 319 GLY B C 1
ATOM 5836 O O . GLY B 1 286 ? 21.66400 -67.66100 -51.73500 1.000 102.34919 319 GLY B O 1
ATOM 5837 N N . LEU B 1 287 ? 20.68800 -69.15500 -53.11700 1.000 86.38107 320 LEU B N 1
ATOM 5838 C CA . LEU B 1 287 ? 21.71200 -70.16700 -52.89600 1.000 85.57060 320 LEU B CA 1
ATOM 5839 C C . LEU B 1 287 ? 23.10100 -69.66500 -53.26900 1.000 84.48776 320 LEU B C 1
ATOM 5840 O O . LEU B 1 287 ? 24.09600 -70.20800 -52.78000 1.000 86.20576 320 LEU B O 1
ATOM 5845 N N . SER B 1 288 ? 23.19500 -68.63200 -54.10400 1.000 81.97894 321 SER B N 1
ATOM 5846 C CA . SER B 1 288 ? 24.49500 -68.08500 -54.46000 1.000 85.94307 321 SER B CA 1
ATOM 5847 C C . SER B 1 288 ? 24.94800 -67.01300 -53.48700 1.000 98.73415 321 SER B C 1
ATOM 5848 O O . SER B 1 288 ? 26.13200 -66.65000 -53.47900 1.000 106.67243 321 SER B O 1
ATOM 5851 N N . PHE B 1 289 ? 24.02900 -66.48000 -52.68800 1.000 95.70257 322 PHE B N 1
ATOM 5852 C CA . PHE B 1 289 ? 24.43800 -65.64300 -51.57200 1.000 97.80388 322 PHE B CA 1
ATOM 5853 C C . PHE B 1 289 ? 25.11300 -66.47600 -50.48200 1.000 102.11303 322 PHE B C 1
ATOM 5854 O O . PHE B 1 289 ? 26.14700 -66.07700 -49.93900 1.000 103.60648 322 PHE B O 1
ATOM 5862 N N . LEU B 1 290 ? 24.56000 -67.65200 -50.17400 1.000 104.64746 323 LEU B N 1
ATOM 5863 C CA . LEU B 1 290 ? 24.99400 -68.38500 -48.98900 1.000 109.31568 323 LEU B CA 1
ATOM 5864 C C . LEU B 1 290 ? 26.46800 -68.76700 -49.06600 1.000 126.16394 323 LEU B C 1
ATOM 5865 O O . LEU B 1 290 ? 27.18300 -68.70000 -48.05600 1.000 145.85569 323 LEU B O 1
ATOM 5870 N N . ASN B 1 291 ? 26.95500 -69.15500 -50.25100 1.000 119.52804 324 ASN B N 1
ATOM 5871 C CA . ASN B 1 291 ? 28.36600 -69.52000 -50.35500 1.000 132.46227 324 ASN B CA 1
ATOM 5872 C C . ASN B 1 291 ? 29.29300 -68.30300 -50.39100 1.000 136.34217 324 ASN B C 1
ATOM 5873 O O . ASN B 1 291 ? 30.46400 -68.44400 -50.75400 1.000 142.04538 324 ASN B O 1
ATOM 5878 N N . SER B 1 292 ? 28.80100 -67.13100 -49.99700 1.000 130.04483 325 SER B N 1
ATOM 5879 C CA . SER B 1 292 ? 29.69200 -65.99600 -49.84200 1.000 123.13254 325 SER B CA 1
ATOM 5880 C C . SER B 1 292 ? 30.56100 -66.12300 -48.60100 1.000 138.44373 325 SER B C 1
ATOM 5881 O O . SER B 1 292 ? 31.62200 -65.48800 -48.54700 1.000 154.27124 325 SER B O 1
ATOM 5884 N N . LYS B 1 293 ? 30.13500 -66.91900 -47.60700 1.000 128.58492 326 LYS B N 1
ATOM 5885 C CA . LYS B 1 293 ? 30.76000 -66.96400 -46.28500 1.000 133.70985 326 LYS B CA 1
ATOM 5886 C C . LYS B 1 293 ? 30.57600 -65.62300 -45.57600 1.000 138.32433 326 LYS B C 1
ATOM 5887 O O . LYS B 1 293 ? 30.89200 -65.47700 -44.39000 1.000 133.93897 326 LYS B O 1
ATOM 5889 N N . ASN B 1 294 ? 30.05000 -64.64300 -46.30800 1.000 136.92234 327 ASN B N 1
ATOM 5890 C CA . ASN B 1 294 ? 29.64600 -63.34800 -45.79500 1.000 130.81341 327 ASN B CA 1
ATOM 5891 C C . ASN B 1 294 ? 28.13200 -63.20500 -45.73100 1.000 123.49808 327 ASN B C 1
ATOM 5892 O O . ASN B 1 294 ? 27.63700 -62.21100 -45.18900 1.000 119.48349 327 ASN B O 1
ATOM 5897 N N . ILE B 1 295 ? 27.38800 -64.17100 -46.26600 1.000 110.87343 328 ILE B N 1
ATOM 5898 C CA . ILE B 1 295 ? 25.94500 -64.24800 -46.09200 1.000 110.96040 328 ILE B CA 1
ATOM 5899 C C . ILE B 1 295 ? 25.60900 -65.61700 -45.50500 1.000 103.56447 328 ILE B C 1
ATOM 5900 O O . ILE B 1 295 ? 26.27200 -66.62000 -45.80200 1.000 103.34526 328 ILE B O 1
ATOM 5905 N N . SER B 1 296 ? 24.61100 -65.63100 -44.62500 1.000 128.62777 329 SER B N 1
ATOM 5906 C CA . SER B 1 296 ? 24.05100 -66.77900 -43.92900 1.000 127.43367 329 SER B CA 1
ATOM 5907 C C . SER B 1 296 ? 22.55700 -66.52600 -43.80600 1.000 120.21900 329 SER B C 1
ATOM 5908 O O . SER B 1 296 ? 22.12600 -65.36900 -43.87400 1.000 121.31313 329 SER B O 1
ATOM 5910 N N . PRO B 1 297 ? 21.73700 -67.57300 -43.62600 1.000 121.66478 330 PRO B N 1
ATOM 5911 C CA . PRO B 1 297 ? 20.27900 -67.35400 -43.65700 1.000 117.79121 330 PRO B CA 1
ATOM 5912 C C . PRO B 1 297 ? 19.84800 -66.32800 -42.62400 1.000 117.87033 330 PRO B C 1
ATOM 5913 O O . PRO B 1 297 ? 18.79200 -65.69800 -42.74600 1.000 116.79047 330 PRO B O 1
ATOM 5917 N N . SER B 1 298 ? 20.69400 -66.17100 -41.60300 1.000 126.72106 331 SER B N 1
ATOM 5918 C CA . SER B 1 298 ? 20.45500 -65.22300 -40.52100 1.000 125.42862 331 SER B CA 1
ATOM 5919 C C . SER B 1 298 ? 20.36400 -63.78400 -41.03100 1.000 125.71241 331 SER B C 1
ATOM 5920 O O . SER B 1 298 ? 19.53600 -63.00500 -40.54500 1.000 127.45588 331 SER B O 1
ATOM 5923 N N . THR B 1 299 ? 21.17600 -63.43300 -42.03800 1.000 120.72597 332 THR B N 1
ATOM 5924 C CA . THR B 1 299 ? 21.39100 -62.05800 -42.48900 1.000 112.48549 332 THR B CA 1
ATOM 5925 C C . THR B 1 299 ? 20.08700 -61.38800 -42.91000 1.000 113.23604 332 THR B C 1
ATOM 5926 O O . THR B 1 299 ? 19.13100 -62.04300 -43.31600 1.000 135.57654 332 THR B O 1
ATOM 5930 N N . GLN B 1 300 ? 20.06600 -60.05700 -42.85200 1.000 111.60323 333 GLN B N 1
ATOM 5931 C CA . GLN B 1 300 ? 18.83100 -59.33900 -43.12900 1.000 111.44957 333 GLN B CA 1
ATOM 5932 C C . GLN B 1 300 ? 19.10900 -57.96400 -43.72900 1.000 123.68773 333 GLN B C 1
ATOM 5933 O O . GLN B 1 300 ? 20.21500 -57.42600 -43.62100 1.000 127.53094 333 GLN B O 1
ATOM 5935 N N . TYR B 1 301 ? 18.07800 -57.40200 -44.37000 1.000 116.95460 334 TYR B N 1
ATOM 5936 C CA . TYR B 1 301 ? 18.13000 -56.06700 -44.96400 1.000 114.07836 334 TYR B CA 1
ATOM 5937 C C . TYR B 1 301 ? 16.76000 -55.40800 -44.82300 1.000 120.75087 334 TYR B C 1
ATOM 5938 O O . TYR B 1 301 ? 15.74200 -56.08500 -44.64200 1.000 111.99397 334 TYR B O 1
ATOM 5947 N N . VAL B 1 302 ? 16.74000 -54.06800 -44.91200 1.000 129.60609 335 VAL B N 1
ATOM 5948 C CA . VAL B 1 302 ? 15.54700 -53.27900 -44.59700 1.000 135.34994 335 VAL B CA 1
ATOM 5949 C C . VAL B 1 302 ? 14.85400 -52.84600 -45.88100 1.000 126.33587 335 VAL B C 1
ATOM 5950 O O . VAL B 1 302 ? 15.50400 -52.43600 -46.85600 1.000 126.26993 335 VAL B O 1
ATOM 5952 N N . CYS B 1 303 ? 13.52400 -52.91100 -45.87300 1.000 116.39804 336 CYS B N 1
ATOM 5953 C CA . CYS B 1 303 ? 12.73200 -52.49300 -47.02000 1.000 123.28035 336 CYS B CA 1
ATOM 5954 C C . CYS B 1 303 ? 11.95900 -51.22800 -46.66900 1.000 123.60463 336 CYS B C 1
ATOM 5955 O O . CYS B 1 303 ? 10.72400 -51.22300 -46.67800 1.000 116.19773 336 CYS B O 1
ATOM 5958 N N . ASN B 1 304 ? 12.68000 -50.15100 -46.36600 1.000 132.61692 337 ASN B N 1
ATOM 5959 C CA . ASN B 1 304 ? 12.07000 -48.88000 -45.99000 1.000 137.46294 337 ASN B CA 1
ATOM 5960 C C . ASN B 1 304 ? 11.38800 -48.23700 -47.19300 1.000 140.93053 337 ASN B C 1
ATOM 5961 O O . ASN B 1 304 ? 10.20800 -48.47700 -47.45500 1.000 143.88718 337 ASN B O 1
ATOM 5963 N N . GLY B 1 321 ? 6.60900 -50.21000 -46.52000 1.000 123.71329 354 GLY B N 1
ATOM 5964 C CA . GLY B 1 321 ? 7.48700 -51.17700 -47.16700 1.000 125.22144 354 GLY B CA 1
ATOM 5965 C C . GLY B 1 321 ? 7.23700 -52.63500 -46.79000 1.000 131.19052 354 GLY B C 1
ATOM 5966 O O . GLY B 1 321 ? 6.12500 -52.98400 -46.35700 1.000 139.97836 354 GLY B O 1
ATOM 5967 N N . HIS B 1 322 ? 8.26300 -53.48600 -46.97000 1.000 115.48578 355 HIS B N 1
ATOM 5968 C CA . HIS B 1 322 ? 8.27500 -54.87900 -46.50400 1.000 123.25971 355 HIS B CA 1
ATOM 5969 C C . HIS B 1 322 ? 8.87900 -55.00600 -45.10400 1.000 137.00832 355 HIS B C 1
ATOM 5970 O O . HIS B 1 322 ? 8.32700 -55.69400 -44.23500 1.000 135.15405 355 HIS B O 1
ATOM 5977 N N . GLY B 1 323 ? 10.02700 -54.36800 -44.88100 1.000 134.38335 356 GLY B N 1
ATOM 5978 C CA . GLY B 1 323 ? 10.64100 -54.33800 -43.57600 1.000 137.49823 356 GLY B CA 1
ATOM 5979 C C . GLY B 1 323 ? 11.88800 -55.19300 -43.47900 1.000 139.18277 356 GLY B C 1
ATOM 5980 O O . GLY B 1 323 ? 12.57800 -55.45500 -44.47300 1.000 114.78565 356 GLY B O 1
ATOM 5981 N N . PRO B 1 324 ? 12.20900 -55.63000 -42.25900 1.000 138.12050 357 PRO B N 1
ATOM 5982 C CA . PRO B 1 324 ? 13.37500 -56.50100 -42.06900 1.000 138.47329 357 PRO B CA 1
ATOM 5983 C C . PRO B 1 324 ? 13.05900 -57.90600 -42.55300 1.000 126.74973 357 PRO B C 1
ATOM 5984 O O . PRO B 1 324 ? 12.06400 -58.51100 -42.14300 1.000 121.04461 357 PRO B O 1
ATOM 5988 N N . VAL B 1 325 ? 13.92200 -58.42100 -43.42200 1.000 118.36337 358 VAL B N 1
ATOM 5989 C CA . VAL B 1 325 ? 13.72300 -59.70800 -44.07200 1.000 116.68978 358 VAL B CA 1
ATOM 5990 C C . VAL B 1 325 ? 15.06200 -60.41800 -44.16900 1.000 110.53238 358 VAL B C 1
ATOM 5991 O O . VAL B 1 325 ? 16.10200 -59.78400 -44.36500 1.000 109.21870 358 VAL B O 1
ATOM 5995 N N . ASP B 1 326 ? 15.02900 -61.72800 -44.01900 1.000 110.75135 359 ASP B N 1
ATOM 5996 C CA . ASP B 1 326 ? 16.15800 -62.59200 -44.29100 1.000 120.22556 359 ASP B CA 1
ATOM 5997 C C . ASP B 1 326 ? 15.87300 -63.41100 -45.55700 1.000 124.52969 359 ASP B C 1
ATOM 5998 O O . ASP B 1 326 ? 14.85700 -63.21500 -46.24100 1.000 124.17001 359 ASP B O 1
ATOM 6003 N N . LEU B 1 327 ? 16.77400 -64.34700 -45.86500 1.000 116.79311 360 LEU B N 1
ATOM 6004 C CA . LEU B 1 327 ? 16.62100 -65.13700 -47.07900 1.000 112.03504 360 LEU B CA 1
ATOM 6005 C C . LEU B 1 327 ? 15.29400 -65.88500 -47.09300 1.000 117.32504 360 LEU B C 1
ATOM 6006 O O . LEU B 1 327 ? 14.65200 -65.99900 -48.14800 1.000 109.47895 360 LEU B O 1
ATOM 6011 N N . LYS B 1 328 ? 14.85300 -66.39400 -45.93600 1.000 112.01231 361 LYS B N 1
ATOM 6012 C CA . LYS B 1 328 ? 13.64100 -67.21000 -45.95400 1.000 125.72037 361 LYS B CA 1
ATOM 6013 C C . LYS B 1 328 ? 12.40200 -66.35000 -46.18200 1.000 121.56589 361 LYS B C 1
ATOM 6014 O O . LYS B 1 328 ? 11.46800 -66.76300 -46.88200 1.000 105.55767 361 LYS B O 1
ATOM 6020 N N . HIS B 1 329 ? 12.39300 -65.13200 -45.65000 1.000 111.70747 362 HIS B N 1
ATOM 6021 C CA . HIS B 1 329 ? 11.17500 -64.33800 -45.72800 1.000 116.91708 362 HIS B CA 1
ATOM 6022 C C . HIS B 1 329 ? 11.06600 -63.60900 -47.05700 1.000 105.40165 362 HIS B C 1
ATOM 6023 O O . HIS B 1 329 ? 9.97500 -63.52100 -47.62600 1.000 105.16139 362 HIS B O 1
ATOM 6030 N N . ALA B 1 330 ? 12.18300 -63.08800 -47.56800 1.000 110.49168 363 ALA B N 1
ATOM 6031 C CA . ALA B 1 330 ? 12.16900 -62.45600 -48.88300 1.000 114.71400 363 ALA B CA 1
ATOM 6032 C C . ALA B 1 330 ? 11.72700 -63.43000 -49.96900 1.000 105.99158 363 ALA B C 1
ATOM 6033 O O . ALA B 1 330 ? 11.02300 -63.03900 -50.90700 1.000 95.06421 363 ALA B O 1
ATOM 6035 N N . ILE B 1 331 ? 12.11600 -64.70100 -49.84900 1.000 98.16289 364 ILE B N 1
ATOM 6036 C CA . ILE B 1 331 ? 11.57900 -65.72500 -50.73300 1.000 96.75025 364 ILE B CA 1
ATOM 6037 C C . ILE B 1 331 ? 10.06700 -65.87700 -50.53500 1.000 97.03677 364 ILE B C 1
ATOM 6038 O O . ILE B 1 331 ? 9.30700 -65.95900 -51.50900 1.000 96.46211 364 ILE B O 1
ATOM 6043 N N . LYS B 1 332 ? 9.60000 -65.88700 -49.28200 1.000 100.94891 365 LYS B N 1
ATOM 6044 C CA . LYS B 1 332 ? 8.17700 -66.11900 -49.03300 1.000 116.88671 365 LYS B CA 1
ATOM 6045 C C . LYS B 1 332 ? 7.31600 -64.97800 -49.56900 1.000 117.14273 365 LYS B C 1
ATOM 6046 O O . LYS B 1 332 ? 6.24000 -65.21500 -50.13300 1.000 118.84823 365 LYS B O 1
ATOM 6048 N N . TYR B 1 333 ? 7.76400 -63.73600 -49.39600 1.000 112.94091 366 TYR B N 1
ATOM 6049 C CA . TYR B 1 333 ? 6.97300 -62.56300 -49.74400 1.000 107.50848 366 TYR B CA 1
ATOM 6050 C C . TYR B 1 333 ? 7.35400 -61.96800 -51.08900 1.000 117.82364 366 TYR B C 1
ATOM 6051 O O . TYR B 1 333 ? 6.69800 -61.01600 -51.53100 1.000 120.71698 366 TYR B O 1
ATOM 6060 N N . SER B 1 334 ? 8.39300 -62.51100 -51.73900 1.000 117.18887 367 SER B N 1
ATOM 6061 C CA . SER B 1 334 ? 8.98200 -61.96700 -52.97000 1.000 101.92627 367 SER B CA 1
ATOM 6062 C C . SER B 1 334 ? 9.43400 -60.51400 -52.77400 1.000 107.59969 367 SER B C 1
ATOM 6063 O O . SER B 1 334 ? 9.07700 -59.61100 -53.53200 1.000 119.35253 367 SER B O 1
ATOM 6066 N N . CYS B 1 335 ? 10.23800 -60.29700 -51.73600 1.000 103.37151 368 CYS B N 1
ATOM 6067 C CA . CYS B 1 335 ? 10.82500 -58.99000 -51.46100 1.000 109.04099 368 CYS B CA 1
ATOM 6068 C C . CYS B 1 335 ? 12.03200 -58.78500 -52.37700 1.000 112.11644 368 CYS B C 1
ATOM 6069 O O . CYS B 1 335 ? 13.02000 -59.52100 -52.28800 1.000 119.75136 368 CYS B O 1
ATOM 6072 N N . ASP B 1 336 ? 11.95800 -57.79800 -53.27100 1.000 106.17198 369 ASP B N 1
ATOM 6073 C CA . ASP B 1 336 ? 13.05500 -57.62700 -54.22100 1.000 93.90789 369 ASP B CA 1
ATOM 6074 C C . ASP B 1 336 ? 14.25500 -56.97200 -53.56200 1.000 98.97733 369 ASP B C 1
ATOM 6075 O O . ASP B 1 336 ? 15.39600 -57.31700 -53.90300 1.000 85.40673 369 ASP B O 1
ATOM 6080 N N . VAL B 1 337 ? 14.01200 -56.05500 -52.60900 1.000 106.30578 370 VAL B N 1
ATOM 6081 C CA . VAL B 1 337 ? 15.08000 -55.24000 -52.02700 1.000 91.38436 370 VAL B CA 1
ATOM 6082 C C . VAL B 1 337 ? 16.07900 -56.11100 -51.29200 1.000 91.63437 370 VAL B C 1
ATOM 6083 O O . VAL B 1 337 ? 17.28500 -55.84000 -51.30300 1.000 90.80448 370 VAL B O 1
ATOM 6087 N N . TYR B 1 338 ? 15.60000 -57.16900 -50.64100 1.000 93.03951 371 TYR B N 1
ATOM 6088 C CA . TYR B 1 338 ? 16.52900 -58.11200 -50.03800 1.000 98.49748 371 TYR B CA 1
ATOM 6089 C C . TYR B 1 338 ? 17.57500 -58.57000 -51.04600 1.000 96.30168 371 TYR B C 1
ATOM 6090 O O . TYR B 1 338 ? 18.76900 -58.63800 -50.73200 1.000 92.54514 371 TYR B O 1
ATOM 6099 N N . PHE B 1 339 ? 17.14800 -58.85300 -52.27700 1.000 102.97687 372 PHE B N 1
ATOM 6100 C CA . PHE B 1 339 ? 18.05800 -59.40000 -53.27500 1.000 94.78464 372 PHE B CA 1
ATOM 6101 C C . PHE B 1 339 ? 18.90300 -58.33300 -53.95700 1.000 88.05067 372 PHE B C 1
ATOM 6102 O O . PHE B 1 339 ? 20.06600 -58.59700 -54.27400 1.000 90.16967 372 PHE B O 1
ATOM 6110 N N . TYR B 1 340 ? 18.35100 -57.13900 -54.18600 1.000 83.77867 373 TYR B N 1
ATOM 6111 C CA . TYR B 1 340 ? 19.17900 -55.99300 -54.55200 1.000 82.33749 373 TYR B CA 1
ATOM 6112 C C . TYR B 1 340 ? 20.36800 -55.86400 -53.61200 1.000 91.70075 373 TYR B C 1
ATOM 6113 O O . TYR B 1 340 ? 21.52900 -55.89200 -54.03800 1.000 82.52654 373 TYR B O 1
ATOM 6122 N N . ASN B 1 341 ? 20.07900 -55.71600 -52.31200 1.000 102.64698 374 ASN B N 1
ATOM 6123 C CA . ASN B 1 341 ? 21.13000 -55.54900 -51.31400 1.000 94.08106 374 ASN B CA 1
ATOM 6124 C C . ASN B 1 341 ? 22.09900 -56.72400 -51.32800 1.000 95.69784 374 ASN B C 1
ATOM 6125 O O . ASN B 1 341 ? 23.32300 -56.53800 -51.24800 1.000 88.24318 374 ASN B O 1
ATOM 6130 N N . GLY B 1 342 ? 21.56800 -57.94200 -51.45100 1.000 103.03884 375 GLY B N 1
ATOM 6131 C CA . GLY B 1 342 ? 22.42800 -59.11100 -51.50100 1.000 93.89222 375 GLY B CA 1
ATOM 6132 C C . GLY B 1 342 ? 23.36500 -59.09000 -52.69300 1.000 90.72295 375 GLY B C 1
ATOM 6133 O O . GLY B 1 342 ? 24.57300 -59.27600 -52.54600 1.000 89.68047 375 GLY B O 1
ATOM 6134 N N . SER B 1 343 ? 22.81900 -58.81500 -53.88500 1.000 96.79681 376 SER B N 1
ATOM 6135 C CA . SER B 1 343 ? 23.57100 -58.92900 -55.13800 1.000 91.00491 376 SER B CA 1
ATOM 6136 C C . SER B 1 343 ? 24.83800 -58.07600 -55.14000 1.000 85.80895 376 SER B C 1
ATOM 6137 O O . SER B 1 343 ? 25.91400 -58.54000 -55.53000 1.000 86.30624 376 SER B O 1
ATOM 6140 N N . LEU B 1 344 ? 24.73200 -56.82400 -54.69800 1.000 88.95288 377 LEU B N 1
ATOM 6141 C CA . LEU B 1 344 ? 25.89800 -55.94200 -54.67300 1.000 88.81822 377 LEU B CA 1
ATOM 6142 C C . LEU B 1 344 ? 26.99000 -56.42400 -53.71800 1.000 97.95853 377 LEU B C 1
ATOM 6143 O O . LEU B 1 344 ? 28.17500 -56.20200 -53.98600 1.000 110.79985 377 LEU B O 1
ATOM 6148 N N . GLN B 1 345 ? 26.63300 -57.06400 -52.60400 1.000 99.36130 378 GLN B N 1
ATOM 6149 C CA . GLN B 1 345 ? 27.67600 -57.56800 -51.71700 1.000 107.54682 378 GLN B CA 1
ATOM 6150 C C . GLN B 1 345 ? 28.32700 -58.81800 -52.28100 1.000 105.81394 378 GLN B C 1
ATOM 6151 O O . GLN B 1 345 ? 29.51100 -59.05800 -52.03100 1.000 120.96989 378 GLN B O 1
ATOM 6157 N N . VAL B 1 346 ? 27.58700 -59.60600 -53.05100 1.000 83.64167 379 VAL B N 1
ATOM 6158 C CA . VAL B 1 346 ? 28.08700 -60.88900 -53.53300 1.000 83.28412 379 VAL B CA 1
ATOM 6159 C C . VAL B 1 346 ? 28.78100 -60.76600 -54.88000 1.000 88.71177 379 VAL B C 1
ATOM 6160 O O . VAL B 1 346 ? 29.83100 -61.37200 -55.09000 1.000 101.90967 379 VAL B O 1
ATOM 6164 N N . GLY B 1 347 ? 28.20200 -60.01800 -55.80000 1.000 93.89930 380 GLY B N 1
ATOM 6165 C CA . GLY B 1 347 ? 28.77300 -59.79900 -57.11600 1.000 102.24841 380 GLY B CA 1
ATOM 6166 C C . GLY B 1 347 ? 28.06100 -60.58800 -58.20100 1.000 97.70258 380 GLY B C 1
ATOM 6167 O O . GLY B 1 347 ? 27.53500 -61.68700 -57.96200 1.000 91.18240 380 GLY B O 1
ATOM 6168 N N . ILE B 1 348 ? 28.04300 -60.02600 -59.42800 1.000 99.90544 381 ILE B N 1
ATOM 6169 C CA . ILE B 1 348 ? 27.38500 -60.74400 -60.52300 1.000 90.39112 381 ILE B CA 1
ATOM 6170 C C . ILE B 1 348 ? 28.12400 -62.03100 -60.84200 1.000 82.18820 381 ILE B C 1
ATOM 6171 O O . ILE B 1 348 ? 27.50100 -63.05200 -61.16800 1.000 80.43735 381 ILE B O 1
ATOM 6176 N N . ASP B 1 349 ? 29.45700 -62.01400 -60.73000 1.000 77.95862 382 ASP B N 1
ATOM 6177 C CA . ASP B 1 349 ? 30.24100 -63.20400 -61.03800 1.000 84.39161 382 ASP B CA 1
ATOM 6178 C C . ASP B 1 349 ? 29.77000 -64.40600 -60.21900 1.000 87.18854 382 ASP B C 1
ATOM 6179 O O . ASP B 1 349 ? 29.49300 -65.48100 -60.76600 1.000 84.31379 382 ASP B O 1
ATOM 6184 N N . GLN B 1 350 ? 29.63100 -64.22400 -58.90400 1.000 94.35447 383 GLN B N 1
ATOM 6185 C CA . GLN B 1 350 ? 29.15100 -65.30800 -58.05200 1.000 94.24971 383 GLN B CA 1
ATOM 6186 C C . GLN B 1 350 ? 27.72700 -65.71900 -58.41600 1.000 86.20577 383 GLN B C 1
ATOM 6187 O O . GLN B 1 350 ? 27.41800 -66.91700 -58.48800 1.000 83.62408 383 GLN B O 1
ATOM 6193 N N . ILE B 1 351 ? 26.84500 -64.74100 -58.64600 1.000 83.41991 384 ILE B N 1
ATOM 6194 C CA . ILE B 1 351 ? 25.45800 -65.04700 -58.99800 1.000 84.11139 384 ILE B CA 1
ATOM 6195 C C . ILE B 1 351 ? 25.40100 -65.83800 -60.29600 1.000 90.79379 384 ILE B C 1
ATOM 6196 O O . ILE B 1 351 ? 24.80200 -66.92200 -60.36500 1.000 82.75819 384 ILE B O 1
ATOM 6201 N N . SER B 1 352 ? 25.97800 -65.27100 -61.36300 1.000 97.10283 385 SER B N 1
ATOM 6202 C CA . SER B 1 352 ? 25.85700 -65.89200 -62.67700 1.000 94.39427 385 SER B CA 1
ATOM 6203 C C . SER B 1 352 ? 26.42100 -67.30100 -62.65400 1.000 90.25740 385 SER B C 1
ATOM 6204 O O . SER B 1 352 ? 25.81100 -68.22900 -63.19600 1.000 92.69350 385 SER B O 1
ATOM 6207 N N . GLU B 1 353 ? 27.55400 -67.49200 -61.97800 1.000 85.63036 386 GLU B N 1
ATOM 6208 C CA . GLU B 1 353 ? 28.17200 -68.81100 -61.95600 1.000 87.16406 386 GLU B CA 1
ATOM 6209 C C . GLU B 1 353 ? 27.25300 -69.83100 -61.29600 1.000 93.61827 386 GLU B C 1
ATOM 6210 O O . GLU B 1 353 ? 27.05700 -70.93600 -61.81500 1.000 94.00983 386 GLU B O 1
ATOM 6216 N N . THR B 1 354 ? 26.65300 -69.46900 -60.16200 1.000 96.00167 387 THR B N 1
ATOM 6217 C CA . THR B 1 354 ? 25.80500 -70.42500 -59.46200 1.000 92.60640 387 THR B CA 1
ATOM 6218 C C . THR B 1 354 ? 24.49200 -70.63200 -60.20200 1.000 95.76195 387 THR B C 1
ATOM 6219 O O . THR B 1 354 ? 23.97000 -71.75500 -60.24900 1.000 103.74062 387 THR B O 1
ATOM 6223 N N . LEU B 1 355 ? 23.95500 -69.57300 -60.80700 1.000 84.04024 388 LEU B N 1
ATOM 6224 C CA . LEU B 1 355 ? 22.81300 -69.76500 -61.68900 1.000 78.98590 388 LEU B CA 1
ATOM 6225 C C . LEU B 1 355 ? 23.16000 -70.66100 -62.87200 1.000 80.46286 388 LEU B C 1
ATOM 6226 O O . LEU B 1 355 ? 22.28200 -71.35700 -63.39500 1.000 72.06980 388 LEU B O 1
ATOM 6231 N N . SER B 1 356 ? 24.42800 -70.67000 -63.30200 1.000 88.76664 389 SER B N 1
ATOM 6232 C CA . SER B 1 356 ? 24.78200 -71.39100 -64.52300 1.000 75.95314 389 SER B CA 1
ATOM 6233 C C . SER B 1 356 ? 24.85400 -72.89600 -64.30100 1.000 86.83496 389 SER B C 1
ATOM 6234 O O . SER B 1 356 ? 24.62600 -73.66500 -65.23800 1.000 93.47387 389 SER B O 1
ATOM 6237 N N . ARG B 1 357 ? 25.15600 -73.33600 -63.08000 1.000 89.04160 390 ARG B N 1
ATOM 6238 C CA . ARG B 1 357 ? 25.22900 -74.76700 -62.81500 1.000 84.40175 390 ARG B CA 1
ATOM 6239 C C . ARG B 1 357 ? 23.85300 -75.36100 -62.54700 1.000 85.70092 390 ARG B C 1
ATOM 6240 O O . ARG B 1 357 ? 23.58500 -76.49700 -62.95900 1.000 80.00962 390 ARG B O 1
ATOM 6248 N N . ILE B 1 358 ? 22.98100 -74.61000 -61.85400 1.000 97.51351 391 ILE B N 1
ATOM 6249 C CA . ILE B 1 358 ? 21.68600 -75.09700 -61.37400 1.000 92.37710 391 ILE B CA 1
ATOM 6250 C C . ILE B 1 358 ? 20.69800 -75.25600 -62.53700 1.000 95.36725 391 ILE B C 1
ATOM 6251 O O . ILE B 1 358 ? 19.57400 -75.73000 -62.34300 1.000 101.41820 391 ILE B O 1
ATOM 6253 N N . GLY B 1 359 ? 21.10100 -74.87300 -63.75200 1.000 94.11946 392 GLY B N 1
ATOM 6254 C CA . GLY B 1 359 ? 20.31800 -75.20100 -64.93700 1.000 97.30873 392 GLY B CA 1
ATOM 6255 C C . GLY B 1 359 ? 19.81100 -74.06600 -65.81800 1.000 98.04777 392 GLY B C 1
ATOM 6256 O O . GLY B 1 359 ? 18.82400 -74.23900 -66.54200 1.000 98.09337 392 GLY B O 1
ATOM 6257 N N . PHE B 1 360 ? 20.48200 -72.91400 -65.77900 1.000 94.01783 393 PHE B N 1
ATOM 6258 C CA . PHE B 1 360 ? 20.13300 -71.72600 -66.54900 1.000 84.32590 393 PHE B CA 1
ATOM 6259 C C . PHE B 1 360 ? 21.13500 -71.50500 -67.67900 1.000 90.53117 393 PHE B C 1
ATOM 6260 O O . PHE B 1 360 ? 22.32900 -71.79700 -67.55200 1.000 93.43617 393 PHE B O 1
ATOM 6268 N N . GLY B 1 361 ? 20.65500 -70.94300 -68.77900 1.000 83.50405 394 GLY B N 1
ATOM 6269 C CA . GLY B 1 361 ? 21.56100 -70.63800 -69.87000 1.000 82.50066 394 GLY B CA 1
ATOM 6270 C C . GLY B 1 361 ? 22.06100 -71.85100 -70.62400 1.000 84.40749 394 GLY B C 1
ATOM 6271 O O . GLY B 1 361 ? 23.10400 -71.78000 -71.29000 1.000 88.05749 394 GLY B O 1
ATOM 6272 N N . ALA B 1 362 ? 21.34200 -72.96600 -70.54600 1.000 72.74982 395 ALA B N 1
ATOM 6273 C CA . ALA B 1 362 ? 21.81200 -74.17900 -71.18500 1.000 67.80401 395 ALA B CA 1
ATOM 6274 C C . ALA B 1 362 ? 20.63300 -75.08400 -71.46000 1.000 73.62488 395 ALA B C 1
ATOM 6275 O O . ALA B 1 362 ? 19.59700 -75.00900 -70.79200 1.000 87.39671 395 ALA B O 1
ATOM 6277 N N . LYS B 1 363 ? 20.81300 -75.94800 -72.45400 1.000 83.20563 396 LYS B N 1
ATOM 6278 C CA . LYS B 1 363 ? 19.76400 -76.89300 -72.80700 1.000 87.66900 396 LYS B CA 1
ATOM 6279 C C . LYS B 1 363 ? 19.47200 -77.80300 -71.62100 1.000 73.12561 396 LYS B C 1
ATOM 6280 O O . LYS B 1 363 ? 20.38200 -78.21300 -70.89700 1.000 77.05008 396 LYS B O 1
ATOM 6286 N N . THR B 1 364 ? 18.19200 -78.10900 -71.41900 1.000 70.04369 397 THR B N 1
ATOM 6287 C CA . THR B 1 364 ? 17.81400 -79.05600 -70.38000 1.000 77.03795 397 THR B CA 1
ATOM 6288 C C . THR B 1 364 ? 18.05200 -80.50600 -70.78000 1.000 79.09899 397 THR B C 1
ATOM 6289 O O . THR B 1 364 ? 17.94400 -81.38100 -69.91000 1.000 93.03594 397 THR B O 1
ATOM 6293 N N . GLY B 1 365 ? 18.38100 -80.77800 -72.04900 1.000 74.51136 398 GLY B N 1
ATOM 6294 C CA . GLY B 1 365 ? 18.63900 -82.13400 -72.50500 1.000 77.28846 398 GLY B CA 1
ATOM 6295 C C . GLY B 1 365 ? 17.39800 -82.92300 -72.83300 1.000 77.59288 398 GLY B C 1
ATOM 6296 O O . GLY B 1 365 ? 17.46900 -84.14600 -72.98700 1.000 85.48172 398 GLY B O 1
ATOM 6297 N N . VAL B 1 366 ? 16.25200 -82.25200 -72.92900 1.000 75.31113 399 VAL B N 1
ATOM 6298 C CA . VAL B 1 366 ? 14.99000 -82.90700 -73.24100 1.000 75.81761 399 VAL B CA 1
ATOM 6299 C C . VAL B 1 366 ? 15.00900 -83.44100 -74.67600 1.000 94.55461 399 VAL B C 1
ATOM 6300 O O . VAL B 1 366 ? 15.69700 -82.90900 -75.56700 1.000 92.81402 399 VAL B O 1
ATOM 6304 N N . ASP B 1 367 ? 14.23600 -84.50200 -74.91300 1.000 90.39971 400 ASP B N 1
ATOM 6305 C CA . ASP B 1 367 ? 14.19500 -85.14900 -76.22800 1.000 79.24736 400 ASP B CA 1
ATOM 6306 C C . ASP B 1 367 ? 13.09300 -84.53100 -77.09900 1.000 82.57298 400 ASP B C 1
ATOM 6307 O O . ASP B 1 367 ? 12.09400 -85.15500 -77.45600 1.000 81.21653 400 ASP B O 1
ATOM 6312 N N . LEU B 1 368 ? 13.30300 -83.27200 -77.46100 1.000 80.20780 401 LEU B N 1
ATOM 6313 C CA . LEU B 1 368 ? 12.44900 -82.60300 -78.42300 1.000 75.47425 401 LEU B CA 1
ATOM 6314 C C . LEU B 1 368 ? 13.32200 -81.84700 -79.41400 1.000 94.97649 401 LEU B C 1
ATOM 6315 O O . LEU B 1 368 ? 14.46000 -81.48500 -79.09200 1.000 102.31854 401 LEU B O 1
ATOM 6320 N N . PRO B 1 369 ? 12.82700 -81.59800 -80.62500 1.000 100.86270 402 PRO B N 1
ATOM 6321 C CA . PRO B 1 369 ? 13.71400 -81.06700 -81.66200 1.000 88.55145 402 PRO B CA 1
ATOM 6322 C C . PRO B 1 369 ? 13.99400 -79.58900 -81.43100 1.000 76.71215 402 PRO B C 1
ATOM 6323 O O . PRO B 1 369 ? 13.07400 -78.78800 -81.24200 1.000 77.68735 402 PRO B O 1
ATOM 6327 N N . SER B 1 370 ? 15.27800 -79.24400 -81.41500 1.000 76.81090 403 SER B N 1
ATOM 6328 C CA . SER B 1 370 ? 15.73600 -77.86200 -81.48100 1.000 87.43302 403 SER B CA 1
ATOM 6329 C C . SER B 1 370 ? 15.34200 -77.07800 -80.23800 1.000 88.88111 403 SER B C 1
ATOM 6330 O O . SER B 1 370 ? 14.49900 -76.18300 -80.31800 1.000 91.47387 403 SER B O 1
ATOM 6332 N N . GLU B 1 371 ? 15.96100 -77.38300 -79.09600 1.000 93.75609 404 GLU B N 1
ATOM 6333 C CA . GLU B 1 371 ? 15.65400 -76.71300 -77.83100 1.000 85.98618 404 GLU B CA 1
ATOM 6334 C C . GLU B 1 371 ? 16.45200 -75.41600 -77.67700 1.000 75.35535 404 GLU B C 1
ATOM 6335 O O . GLU B 1 371 ? 17.61800 -75.34400 -78.07400 1.000 76.74618 404 GLU B O 1
ATOM 6341 N N . PHE B 1 372 ? 15.81900 -74.39000 -77.09500 1.000 64.97808 405 PHE B N 1
ATOM 6342 C CA . PHE B 1 372 ? 16.47300 -73.10100 -76.85500 1.000 73.55220 405 PHE B CA 1
ATOM 6343 C C . PHE B 1 372 ? 17.19700 -73.06200 -75.50600 1.000 77.52680 405 PHE B C 1
ATOM 6344 O O . PHE B 1 372 ? 16.80300 -73.72700 -74.54100 1.000 92.44944 405 PHE B O 1
ATOM 6352 N N . VAL B 1 373 ? 18.27200 -72.27100 -75.44300 1.000 70.16697 406 VAL B N 1
ATOM 6353 C CA . VAL B 1 373 ? 19.07400 -72.18500 -74.22300 1.000 74.64185 406 VAL B CA 1
ATOM 6354 C C . VAL B 1 373 ? 18.82300 -70.91800 -73.41900 1.000 74.85338 406 VAL B C 1
ATOM 6355 O O . VAL B 1 373 ? 19.23700 -70.85800 -72.25400 1.000 78.63679 406 VAL B O 1
ATOM 6359 N N . GLY B 1 374 ? 18.21300 -69.90000 -74.00400 1.000 67.77084 407 GLY B N 1
ATOM 6360 C CA . GLY B 1 374 ? 17.95100 -68.67400 -73.27200 1.000 66.63432 407 GLY B CA 1
ATOM 6361 C C . GLY B 1 374 ? 19.21700 -67.92300 -72.87900 1.000 72.17590 407 GLY B C 1
ATOM 6362 O O . GLY B 1 374 ? 20.35000 -68.32200 -73.16300 1.000 71.49426 407 GLY B O 1
ATOM 6363 N N . THR B 1 375 ? 19.00100 -66.80600 -72.19000 1.000 65.00335 408 THR B N 1
ATOM 6364 C CA . THR B 1 375 ? 20.05900 -65.85300 -71.89800 1.000 62.92857 408 THR B CA 1
ATOM 6365 C C . THR B 1 375 ? 20.28900 -65.76400 -70.40100 1.000 68.82847 408 THR B C 1
ATOM 6366 O O . THR B 1 375 ? 19.40000 -65.31000 -69.66300 1.000 64.49482 408 THR B O 1
ATOM 6370 N N . LEU B 1 376 ? 21.51300 -66.12700 -69.97200 1.000 65.91069 409 LEU B N 1
ATOM 6371 C CA . LEU B 1 376 ? 22.01200 -65.92600 -68.61700 1.000 64.21147 409 LEU B CA 1
ATOM 6372 C C . LEU B 1 376 ? 22.89000 -64.67600 -68.51400 1.000 69.15503 409 LEU B C 1
ATOM 6373 O O . LEU B 1 376 ? 24.11100 -64.76100 -68.73600 1.000 69.54858 409 LEU B O 1
ATOM 6378 N N . PRO B 1 377 ? 22.34000 -63.52400 -68.11700 1.000 67.07323 410 PRO B N 1
ATOM 6379 C CA . PRO B 1 377 ? 23.15000 -62.30400 -68.02800 1.000 67.67459 410 PRO B CA 1
ATOM 6380 C C . PRO B 1 377 ? 24.38000 -62.50900 -67.16600 1.000 67.22845 410 PRO B C 1
ATOM 6381 O O . PRO B 1 377 ? 24.38400 -63.28900 -66.21000 1.000 67.69838 410 PRO B O 1
ATOM 6385 N N . SER B 1 378 ? 25.42400 -61.77500 -67.51800 1.000 68.01952 411 SER B N 1
ATOM 6386 C CA . SER B 1 378 ? 26.78300 -62.07600 -67.12400 1.000 69.30275 411 SER B CA 1
ATOM 6387 C C . SER B 1 378 ? 27.62200 -60.85300 -67.46600 1.000 70.54544 411 SER B C 1
ATOM 6388 O O . SER B 1 378 ? 27.31900 -60.15300 -68.41500 1.000 71.67012 411 SER B O 1
ATOM 6391 N N . LYS B 1 379 ? 28.65100 -60.56500 -66.67500 1.000 85.70206 412 LYS B N 1
ATOM 6392 C CA . LYS B 1 379 ? 29.50300 -59.43700 -67.03700 1.000 75.69057 412 LYS B CA 1
ATOM 6393 C C . LYS B 1 379 ? 30.15400 -59.66300 -68.39300 1.000 71.06236 412 LYS B C 1
ATOM 6394 O O . LYS B 1 379 ? 30.33300 -58.70800 -69.16100 1.000 74.37876 412 LYS B O 1
ATOM 6400 N N . GLU B 1 380 ? 30.50400 -60.91900 -68.69900 1.000 71.31609 413 GLU B N 1
ATOM 6401 C CA . GLU B 1 380 ? 31.20800 -61.24200 -69.93500 1.000 81.24323 413 GLU B CA 1
ATOM 6402 C C . GLU B 1 380 ? 30.23200 -61.34400 -71.09200 1.000 78.55129 413 GLU B C 1
ATOM 6403 O O . GLU B 1 380 ? 30.50400 -60.85400 -72.19100 1.000 72.59083 413 GLU B O 1
ATOM 6409 N N . TRP B 1 381 ? 29.09000 -61.98500 -70.86100 1.000 78.76749 414 TRP B N 1
ATOM 6410 C CA . TRP B 1 381 ? 28.08200 -62.07900 -71.90400 1.000 66.49618 414 TRP B CA 1
ATOM 6411 C C . TRP B 1 381 ? 27.70900 -60.71200 -72.43300 1.000 70.69549 414 TRP B C 1
ATOM 6412 O O . TRP B 1 381 ? 27.52300 -60.54300 -73.63900 1.000 105.24707 414 TRP B O 1
ATOM 6423 N N . LYS B 1 382 ? 27.57300 -59.72500 -71.55500 1.000 65.81890 415 LYS B N 1
ATOM 6424 C CA . LYS B 1 382 ? 27.29600 -58.39100 -72.05700 1.000 65.85977 415 LYS B CA 1
ATOM 6425 C C . LYS B 1 382 ? 28.48400 -57.86100 -72.83700 1.000 71.72712 415 LYS B C 1
ATOM 6426 O O . LYS B 1 382 ? 28.31300 -57.18900 -73.86100 1.000 65.62482 415 LYS B O 1
ATOM 6432 N N . MET B 1 383 ? 29.69700 -58.15800 -72.37800 1.000 80.69375 416 MET B N 1
ATOM 6433 C CA . MET B 1 383 ? 30.87700 -57.76100 -73.13900 1.000 80.06592 416 MET B CA 1
ATOM 6434 C C . MET B 1 383 ? 30.84500 -58.38100 -74.53900 1.000 88.52130 416 MET B C 1
ATOM 6435 O O . MET B 1 383 ? 30.91300 -57.67900 -75.55800 1.000 77.14943 416 MET B O 1
ATOM 6440 N N . GLN B 1 384 ? 30.67100 -59.69900 -74.59900 1.000 89.81103 417 GLN B N 1
ATOM 6441 C CA . GLN B 1 384 ? 30.76000 -60.41500 -75.86000 1.000 70.56400 417 GLN B CA 1
ATOM 6442 C C . GLN B 1 384 ? 29.61300 -60.04600 -76.78100 1.000 69.13167 417 GLN B C 1
ATOM 6443 O O . GLN B 1 384 ? 29.82200 -59.75600 -77.96200 1.000 90.07717 417 GLN B O 1
ATOM 6449 N N . ARG B 1 385 ? 28.39400 -60.05200 -76.26700 1.000 64.48212 418 ARG B N 1
ATOM 6450 C CA . ARG B 1 385 ? 27.24700 -59.91100 -77.15200 1.000 65.16009 418 ARG B CA 1
ATOM 6451 C C . ARG B 1 385 ? 26.96600 -58.46400 -77.52400 1.000 64.78951 418 ARG B C 1
ATOM 6452 O O . ARG B 1 385 ? 26.52000 -58.19800 -78.64000 1.000 91.37027 418 ARG B O 1
ATOM 6460 N N . TYR B 1 386 ? 27.19000 -57.51800 -76.63200 1.000 63.27256 419 TYR B N 1
ATOM 6461 C CA . TYR B 1 386 ? 26.74300 -56.16200 -76.89300 1.000 63.78674 419 TYR B CA 1
ATOM 6462 C C . TYR B 1 386 ? 27.86200 -55.14400 -76.81700 1.000 70.65716 419 TYR B C 1
ATOM 6463 O O . TYR B 1 386 ? 27.58600 -53.94800 -76.99900 1.000 71.97526 419 TYR B O 1
ATOM 6472 N N . ARG B 1 387 ? 29.10100 -55.56700 -76.52600 1.000 75.99013 420 ARG B N 1
ATOM 6473 C CA . ARG B 1 387 ? 30.24500 -54.65100 -76.46100 1.000 72.02289 420 ARG B CA 1
ATOM 6474 C C . ARG B 1 387 ? 30.02200 -53.55400 -75.42300 1.000 80.48211 420 ARG B C 1
ATOM 6475 O O . ARG B 1 387 ? 30.40700 -52.40200 -75.62400 1.000 85.23614 420 ARG B O 1
ATOM 6483 N N . GLN B 1 388 ? 29.38600 -53.91100 -74.30400 1.000 93.95934 421 GLN B N 1
ATOM 6484 C CA . GLN B 1 388 ? 28.82700 -52.95000 -73.36200 1.000 85.89441 421 GLN B CA 1
ATOM 6485 C C . GLN B 1 388 ? 29.35600 -53.17700 -71.94600 1.000 86.21000 421 GLN B C 1
ATOM 6486 O O . GLN B 1 388 ? 29.57200 -54.31900 -71.52000 1.000 87.77642 421 GLN B O 1
ATOM 6492 N N . SER B 1 389 ? 29.55200 -52.08500 -71.21100 1.000 86.62258 422 SER B N 1
ATOM 6493 C CA . SER B 1 389 ? 29.98300 -52.24400 -69.83200 1.000 98.05573 422 SER B CA 1
ATOM 6494 C C . SER B 1 389 ? 28.87900 -52.89300 -69.00600 1.000 87.26860 422 SER B C 1
ATOM 6495 O O . SER B 1 389 ? 27.69100 -52.85600 -69.35700 1.000 73.72721 422 SER B O 1
ATOM 6498 N N . TRP B 1 390 ? 29.29200 -53.54300 -67.91900 1.000 94.63301 423 TRP B N 1
ATOM 6499 C CA . TRP B 1 390 ? 28.33500 -54.19800 -67.03200 1.000 82.62470 423 TRP B CA 1
ATOM 6500 C C . TRP B 1 390 ? 28.02300 -53.21600 -65.91400 1.000 72.11989 423 TRP B C 1
ATOM 6501 O O . TRP B 1 390 ? 28.77300 -53.07400 -64.95400 1.000 75.66338 423 TRP B O 1
ATOM 6512 N N . PHE B 1 391 ? 26.91500 -52.50000 -66.06800 1.000 72.48965 424 PHE B N 1
ATOM 6513 C CA . PHE B 1 391 ? 26.51500 -51.49200 -65.10600 1.000 77.49912 424 PHE B CA 1
ATOM 6514 C C . PHE B 1 391 ? 25.89600 -52.14300 -63.87200 1.000 89.97451 424 PHE B C 1
ATOM 6515 O O . PHE B 1 391 ? 25.59400 -53.34300 -63.84300 1.000 90.51812 424 PHE B O 1
ATOM 6523 N N . GLN B 1 392 ? 25.67400 -51.32100 -62.84300 1.000 81.40263 425 GLN B N 1
ATOM 6524 C CA . GLN B 1 392 ? 25.28000 -51.89700 -61.56900 1.000 81.68578 425 GLN B CA 1
ATOM 6525 C C . GLN B 1 392 ? 23.80100 -52.23900 -61.53200 1.000 84.86689 425 GLN B C 1
ATOM 6526 O O . GLN B 1 392 ? 23.39700 -53.16400 -60.81400 1.000 82.62329 425 GLN B O 1
ATOM 6532 N N . GLY B 1 393 ? 22.98200 -51.51800 -62.29300 1.000 82.94131 426 GLY B N 1
ATOM 6533 C CA . GLY B 1 393 ? 21.62300 -51.97600 -62.49900 1.000 85.73836 426 GLY B CA 1
ATOM 6534 C C . GLY B 1 393 ? 21.57400 -53.35900 -63.11500 1.000 89.86952 426 GLY B C 1
ATOM 6535 O O . GLY B 1 393 ? 20.63400 -54.12300 -62.87300 1.000 101.10409 426 GLY B O 1
ATOM 6536 N N . ASP B 1 394 ? 22.58800 -53.70800 -63.90600 1.000 88.34744 427 ASP B N 1
ATOM 6537 C CA . ASP B 1 394 ? 22.61400 -55.02500 -64.52300 1.000 88.33232 427 ASP B CA 1
ATOM 6538 C C . ASP B 1 394 ? 22.65100 -56.11800 -63.46700 1.000 84.38235 427 ASP B C 1
ATOM 6539 O O . ASP B 1 394 ? 21.79800 -57.01500 -63.46900 1.000 72.65950 427 ASP B O 1
ATOM 6544 N N . THR B 1 395 ? 23.61700 -56.04200 -62.54000 1.000 97.61471 428 THR B N 1
ATOM 6545 C CA . THR B 1 395 ? 23.60500 -56.90100 -61.35500 1.000 82.47020 428 THR B CA 1
ATOM 6546 C C . THR B 1 395 ? 22.22000 -56.93000 -60.71100 1.000 84.44768 428 THR B C 1
ATOM 6547 O O . THR B 1 395 ? 21.62200 -57.99900 -60.52600 1.000 84.52744 428 THR B O 1
ATOM 6551 N N . LEU B 1 396 ? 21.68700 -55.75000 -60.39000 1.000 77.55039 429 LEU B N 1
ATOM 6552 C CA . LEU B 1 396 ? 20.40800 -55.67100 -59.69100 1.000 77.73488 429 LEU B CA 1
ATOM 6553 C C . LEU B 1 396 ? 19.29500 -56.33500 -60.48500 1.000 77.34958 429 LEU B C 1
ATOM 6554 O O . LEU B 1 396 ? 18.53800 -57.15100 -59.94600 1.000 75.94261 429 LEU B O 1
ATOM 6559 N N . ASN B 1 397 ? 19.17300 -55.99600 -61.77000 1.000 89.14207 430 ASN B N 1
ATOM 6560 C CA . ASN B 1 397 ? 18.05900 -56.51800 -62.55400 1.000 86.58711 430 ASN B CA 1
ATOM 6561 C C . ASN B 1 397 ? 18.16900 -58.02900 -62.74400 1.000 79.91200 430 ASN B C 1
ATOM 6562 O O . ASN B 1 397 ? 17.15000 -58.73900 -62.71600 1.000 72.53560 430 ASN B O 1
ATOM 6567 N N . THR B 1 398 ? 19.39800 -58.54200 -62.91600 1.000 71.92013 431 THR B N 1
ATOM 6568 C CA . THR B 1 398 ? 19.59800 -59.99000 -63.02900 1.000 77.35106 431 THR B CA 1
ATOM 6569 C C . THR B 1 398 ? 19.23500 -60.70800 -61.74000 1.000 78.07209 431 THR B C 1
ATOM 6570 O O . THR B 1 398 ? 18.65700 -61.79900 -61.77900 1.000 70.31326 431 THR B O 1
ATOM 6574 N N . ALA B 1 399 ? 19.61700 -60.13500 -60.59100 1.000 76.11659 432 ALA B N 1
ATOM 6575 C CA . ALA B 1 399 ? 19.37300 -60.76400 -59.30000 1.000 82.99943 432 ALA B CA 1
ATOM 6576 C C . ALA B 1 399 ? 17.90400 -61.05600 -59.03900 1.000 80.11320 432 ALA B C 1
ATOM 6577 O O . ALA B 1 399 ? 17.60900 -61.84400 -58.14100 1.000 83.18956 432 ALA B O 1
ATOM 6579 N N . ILE B 1 400 ? 16.98200 -60.45300 -59.78500 1.000 76.40456 433 ILE B N 1
ATOM 6580 C CA . ILE B 1 400 ? 15.56300 -60.68300 -59.58300 1.000 74.12340 433 ILE B CA 1
ATOM 6581 C C . ILE B 1 400 ? 14.89000 -61.22700 -60.82500 1.000 83.19291 433 ILE B C 1
ATOM 6582 O O . ILE B 1 400 ? 13.65800 -61.23800 -60.90000 1.000 92.48958 433 ILE B O 1
ATOM 6587 N N . GLY B 1 401 ? 15.67000 -61.64600 -61.82000 1.000 94.76782 434 GLY B N 1
ATOM 6588 C CA . GLY B 1 401 ? 15.12400 -62.29200 -63.00200 1.000 77.86503 434 GLY B CA 1
ATOM 6589 C C . GLY B 1 401 ? 14.55700 -61.37200 -64.05400 1.000 70.21044 434 GLY B C 1
ATOM 6590 O O . GLY B 1 401 ? 13.86100 -61.85000 -64.94500 1.000 74.67819 434 GLY B O 1
ATOM 6591 N N . GLN B 1 402 ? 14.82600 -60.07200 -63.98700 1.000 72.89114 435 GLN B N 1
ATOM 6592 C CA . GLN B 1 402 ? 14.48200 -59.19300 -65.09900 1.000 78.75730 435 GLN B CA 1
ATOM 6593 C C . GLN B 1 402 ? 15.71300 -58.92700 -65.96200 1.000 80.23008 435 GLN B C 1
ATOM 6594 O O . GLN B 1 402 ? 16.54600 -59.82300 -66.15800 1.000 72.49025 435 GLN B O 1
ATOM 6600 N N . GLY B 1 403 ? 15.84800 -57.69600 -66.45800 1.000 80.43606 436 GLY B N 1
ATOM 6601 C CA . GLY B 1 403 ? 16.93400 -57.37000 -67.36800 1.000 82.49732 436 GLY B CA 1
ATOM 6602 C C . GLY B 1 403 ? 16.99400 -58.28300 -68.58300 1.000 79.68170 436 GLY B C 1
ATOM 6603 O O . GLY B 1 403 ? 15.97500 -58.67300 -69.17100 1.000 68.07631 436 GLY B O 1
ATOM 6604 N N . ASN B 1 404 ? 18.20600 -58.66000 -68.95200 1.000 71.42091 437 ASN B N 1
ATOM 6605 C CA . ASN B 1 404 ? 18.40700 -59.46300 -70.14300 1.000 66.56480 437 ASN B CA 1
ATOM 6606 C C . ASN B 1 404 ? 18.17000 -60.95200 -69.91000 1.000 68.79900 437 ASN B C 1
ATOM 6607 O O . ASN B 1 404 ? 18.24800 -61.74300 -70.85600 1.000 89.91647 437 ASN B O 1
ATOM 6612 N N . PHE B 1 405 ? 17.86700 -61.34200 -68.68400 1.000 78.36022 438 PHE B N 1
ATOM 6613 C CA . PHE B 1 405 ? 17.58200 -62.73000 -68.35600 1.000 80.68558 438 PHE B CA 1
ATOM 6614 C C . PHE B 1 405 ? 16.46200 -63.26800 -69.24100 1.000 77.22907 438 PHE B C 1
ATOM 6615 O O . PHE B 1 405 ? 15.45600 -62.58400 -69.47800 1.000 75.48920 438 PHE B O 1
ATOM 6623 N N . LEU B 1 406 ? 16.64900 -64.49600 -69.74900 1.000 69.45150 439 LEU B N 1
ATOM 6624 C CA . LEU B 1 406 ? 15.61500 -65.20400 -70.50400 1.000 70.57100 439 LEU B CA 1
ATOM 6625 C C . LEU B 1 406 ? 15.71500 -66.70300 -70.24400 1.000 67.33018 439 LEU B C 1
ATOM 6626 O O . LEU B 1 406 ? 16.81400 -67.27000 -70.23000 1.000 62.56660 439 LEU B O 1
ATOM 6631 N N . ALA B 1 407 ? 14.56100 -67.34000 -70.03400 1.000 63.63190 440 ALA B N 1
ATOM 6632 C CA . ALA B 1 407 ? 14.53600 -68.76400 -69.73800 1.000 63.65144 440 ALA B CA 1
ATOM 6633 C C . ALA B 1 407 ? 13.28500 -69.39900 -70.31000 1.000 66.47841 440 ALA B C 1
ATOM 6634 O O . ALA B 1 407 ? 12.29500 -68.72200 -70.59200 1.000 68.98698 440 ALA B O 1
ATOM 6636 N N . THR B 1 408 ? 13.34200 -70.73900 -70.46200 1.000 67.05271 441 THR B N 1
ATOM 6637 C CA . THR B 1 408 ? 12.27300 -71.55200 -71.02900 1.000 75.17905 441 THR B CA 1
ATOM 6638 C C . THR B 1 408 ? 11.63200 -72.39800 -69.94000 1.000 77.42150 441 THR B C 1
ATOM 6639 O O . THR B 1 408 ? 12.34000 -72.93500 -69.08000 1.000 78.69506 441 THR B O 1
ATOM 6643 N N . PRO B 1 409 ? 10.30100 -72.52000 -69.95300 1.000 70.66772 442 PRO B N 1
ATOM 6644 C CA . PRO B 1 409 ? 9.60200 -73.34500 -68.95900 1.000 68.53053 442 PRO B CA 1
ATOM 6645 C C . PRO B 1 409 ? 10.26200 -74.68000 -68.66700 1.000 77.83020 442 PRO B C 1
ATOM 6646 O O . PRO B 1 409 ? 10.32100 -75.09700 -67.51100 1.000 95.71475 442 PRO B O 1
ATOM 6650 N N . MET B 1 410 ? 10.77400 -75.35800 -69.68900 1.000 83.77853 443 MET B N 1
ATOM 6651 C CA . MET B 1 410 ? 11.47000 -76.61300 -69.43900 1.000 80.71745 443 MET B CA 1
ATOM 6652 C C . MET B 1 410 ? 12.64900 -76.40100 -68.50200 1.000 82.03149 443 MET B C 1
ATOM 6653 O O . MET B 1 410 ? 12.93300 -77.24600 -67.65100 1.000 102.35001 443 MET B O 1
ATOM 6658 N N . GLN B 1 411 ? 13.34900 -75.28000 -68.63700 1.000 67.41088 444 GLN B N 1
ATOM 6659 C CA . GLN B 1 411 ? 14.45200 -75.01000 -67.72800 1.000 67.51372 444 GLN B CA 1
ATOM 6660 C C . GLN B 1 411 ? 13.95300 -74.88200 -66.28900 1.000 75.48721 444 GLN B C 1
ATOM 6661 O O . GLN B 1 411 ? 14.42400 -75.58000 -65.38200 1.000 81.26938 444 GLN B O 1
ATOM 6667 N N . ILE B 1 412 ? 12.99700 -73.97300 -66.06800 1.000 71.87900 445 ILE B N 1
ATOM 6668 C CA . ILE B 1 412 ? 12.44600 -73.73400 -64.73700 1.000 73.19846 445 ILE B CA 1
ATOM 6669 C C . ILE B 1 412 ? 11.99300 -75.04400 -64.10500 1.000 82.11694 445 ILE B C 1
ATOM 6670 O O . ILE B 1 412 ? 12.21600 -75.28800 -62.91500 1.000 89.44540 445 ILE B O 1
ATOM 6675 N N . ALA B 1 413 ? 11.36900 -75.91800 -64.90300 1.000 79.49728 446 ALA B N 1
ATOM 6676 C CA . ALA B 1 413 ? 10.92100 -77.21700 -64.40200 1.000 76.84702 446 ALA B CA 1
ATOM 6677 C C . ALA B 1 413 ? 12.09200 -78.11400 -64.01300 1.000 82.38725 446 ALA B C 1
ATOM 6678 O O . ALA B 1 413 ? 11.98800 -78.89300 -63.06200 1.000 106.40919 446 ALA B O 1
ATOM 6680 N N . ARG B 1 414 ? 13.20900 -78.03200 -64.73000 1.000 75.35964 447 ARG B N 1
ATOM 6681 C CA . ARG B 1 414 ? 14.40800 -78.72900 -64.27800 1.000 78.76926 447 ARG B CA 1
ATOM 6682 C C . ARG B 1 414 ? 14.93900 -78.09400 -62.99500 1.000 94.99187 447 ARG B C 1
ATOM 6683 O O . ARG B 1 414 ? 15.00700 -78.74300 -61.94400 1.000 106.13482 447 ARG B O 1
ATOM 6691 N N . TYR B 1 415 ? 15.27400 -76.80200 -63.06000 1.000 84.42349 448 TYR B N 1
ATOM 6692 C CA . TYR B 1 415 ? 15.84800 -76.08100 -61.92400 1.000 84.80996 448 TYR B CA 1
ATOM 6693 C C . TYR B 1 415 ? 15.02000 -76.22900 -60.64900 1.000 88.50811 448 TYR B C 1
ATOM 6694 O O . TYR B 1 415 ? 15.57300 -76.28700 -59.54800 1.000 100.69300 448 TYR B O 1
ATOM 6703 N N . THR B 1 416 ? 13.70400 -76.31300 -60.77100 1.000 77.33911 449 THR B N 1
ATOM 6704 C CA . THR B 1 416 ? 12.90000 -76.60800 -59.60400 1.000 80.15345 449 THR B CA 1
ATOM 6705 C C . THR B 1 416 ? 13.11700 -78.04400 -59.14800 1.000 85.93507 449 THR B C 1
ATOM 6706 O O . THR B 1 416 ? 13.36400 -78.29600 -57.96800 1.000 90.71760 449 THR B O 1
ATOM 6710 N N . ALA B 1 417 ? 13.04500 -79.00900 -60.06300 1.000 83.05339 450 ALA B N 1
ATOM 6711 C CA . ALA B 1 417 ? 13.25900 -80.39100 -59.64500 1.000 88.31611 450 ALA B CA 1
ATOM 6712 C C . ALA B 1 417 ? 14.69200 -80.63500 -59.19400 1.000 97.95605 450 ALA B C 1
ATOM 6713 O O . ALA B 1 417 ? 14.93500 -81.54600 -58.39900 1.000 118.21211 450 ALA B O 1
ATOM 6715 N N . GLN B 1 418 ? 15.65600 -79.85400 -59.69100 1.000 82.30588 451 GLN B N 1
ATOM 6716 C CA . GLN B 1 418 ? 17.00800 -79.93400 -59.14400 1.000 90.21818 451 GLN B CA 1
ATOM 6717 C C . GLN B 1 418 ? 17.03600 -79.48100 -57.67700 1.000 108.19966 451 GLN B C 1
ATOM 6718 O O . GLN B 1 418 ? 17.77100 -80.04400 -56.84800 1.000 95.28397 451 GLN B O 1
ATOM 6724 N N . ILE B 1 419 ? 16.25100 -78.45100 -57.34300 1.000 96.39229 452 ILE B N 1
ATOM 6725 C CA . ILE B 1 419 ? 16.16500 -77.99200 -55.96200 1.000 86.97562 452 ILE B CA 1
ATOM 6726 C C . ILE B 1 419 ? 15.66600 -79.11700 -55.06400 1.000 96.15056 452 ILE B C 1
ATOM 6727 O O . ILE B 1 419 ? 16.27200 -79.42700 -54.03100 1.000 112.12118 452 ILE B O 1
ATOM 6732 N N . ALA B 1 420 ? 14.55500 -79.74700 -55.44600 1.000 94.69980 453 ALA B N 1
ATOM 6733 C CA . ALA B 1 420 ? 13.96000 -80.77900 -54.60200 1.000 104.04090 453 ALA B CA 1
ATOM 6734 C C . ALA B 1 420 ? 14.83400 -82.03000 -54.54900 1.000 114.56989 453 ALA B C 1
ATOM 6735 O O . ALA B 1 420 ? 15.12500 -82.54500 -53.46400 1.000 113.77174 453 ALA B O 1
ATOM 6737 N N . LYS B 1 421 ? 15.27500 -82.53700 -55.70600 1.000 107.37096 454 LYS B N 1
ATOM 6738 C CA . LYS B 1 421 ? 16.10600 -83.73900 -55.68500 1.000 103.46119 454 LYS B CA 1
ATOM 6739 C C . LYS B 1 421 ? 17.48700 -83.44700 -55.10300 1.000 104.42246 454 LYS B C 1
ATOM 6740 O O . LYS B 1 421 ? 18.03000 -84.25600 -54.34000 1.000 99.47992 454 LYS B O 1
ATOM 6742 N N . GLY B 1 422 ? 18.06200 -82.29400 -55.42200 1.000 99.66437 455 GLY B N 1
ATOM 6743 C CA . GLY B 1 422 ? 19.40300 -82.01000 -54.94800 1.000 104.51045 455 GLY B CA 1
ATOM 6744 C C . GLY B 1 422 ? 20.45900 -82.70900 -55.76700 1.000 105.13832 455 GLY B C 1
ATOM 6745 O O . GLY B 1 422 ? 21.41700 -83.26600 -55.21700 1.000 98.77969 455 GLY B O 1
ATOM 6746 N N . GLY B 1 423 ? 20.29900 -82.70200 -57.07800 1.000 117.60803 456 GLY B N 1
ATOM 6747 C CA . GLY B 1 423 ? 21.18800 -83.42300 -57.95700 1.000 114.47810 456 GLY B CA 1
ATOM 6748 C C . GLY B 1 423 ? 20.62200 -83.35000 -59.35000 1.000 110.23268 456 GLY B C 1
ATOM 6749 O O . GLY B 1 423 ? 19.53200 -82.80700 -59.57400 1.000 102.03996 456 GLY B O 1
ATOM 6750 N N . GLU B 1 424 ? 21.38500 -83.91700 -60.28300 1.000 122.61516 457 GLU B N 1
ATOM 6751 C CA . GLU B 1 424 ? 21.07000 -83.80200 -61.702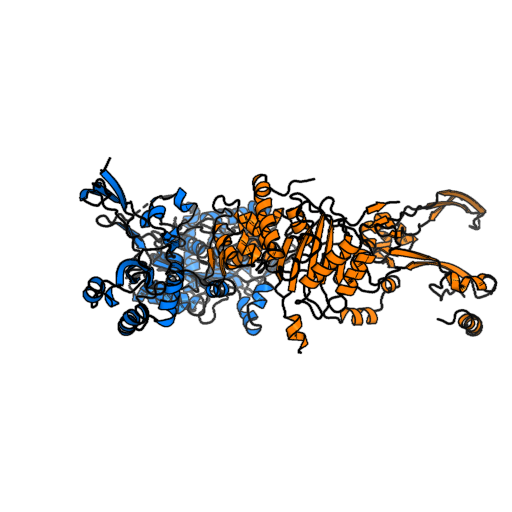00 1.000 119.46385 457 GLU B CA 1
ATOM 6752 C C . GLU B 1 424 ? 19.68200 -84.35400 -62.01500 1.000 102.49328 457 GLU B C 1
ATOM 6753 O O . GLU B 1 424 ? 19.23900 -85.34700 -61.43300 1.000 97.29105 457 GLU B O 1
ATOM 6759 N N . VAL B 1 425 ? 18.98900 -83.67600 -62.92300 1.000 100.01815 458 VAL B N 1
ATOM 6760 C CA . VAL B 1 425 ? 17.68000 -84.09300 -63.42300 1.000 108.96459 458 VAL B CA 1
ATOM 6761 C C . VAL B 1 425 ? 17.60300 -83.70200 -64.89300 1.000 110.14674 458 VAL B C 1
ATOM 6762 O O . VAL B 1 425 ? 17.91000 -82.56200 -65.25200 1.000 120.92752 458 VAL B O 1
ATOM 6766 N N . ILE B 1 426 ? 17.21000 -84.63300 -65.75900 1.000 105.86857 459 ILE B N 1
ATOM 6767 C CA . ILE B 1 426 ? 17.08400 -84.35600 -67.18300 1.000 95.73097 459 ILE B CA 1
ATOM 6768 C C . ILE B 1 426 ? 15.71800 -84.79200 -67.69500 1.000 90.98067 459 ILE B C 1
ATOM 6769 O O . ILE B 1 426 ? 15.42200 -85.99200 -67.73300 1.000 87.57773 459 ILE B O 1
ATOM 6774 N N . PRO B 1 427 ? 14.86400 -83.86100 -68.14100 1.000 82.67528 460 PRO B N 1
ATOM 6775 C CA . PRO B 1 427 ? 13.51400 -84.23000 -68.59800 1.000 80.08468 460 PRO B CA 1
ATOM 6776 C C . PRO B 1 427 ? 13.55000 -85.16100 -69.80100 1.000 85.82386 460 PRO B C 1
ATOM 6777 O O . PRO B 1 427 ? 14.35700 -84.98500 -70.72000 1.000 89.70050 460 PRO B O 1
ATOM 6781 N N . HIS B 1 428 ? 12.65600 -86.15300 -69.80200 1.000 83.18277 461 HIS B N 1
ATOM 6782 C CA . HIS B 1 428 ? 12.57800 -87.03700 -70.95300 1.000 85.59894 461 HIS B CA 1
ATOM 6783 C C . HIS B 1 428 ? 11.15000 -87.50700 -71.17300 1.000 89.70464 461 HIS B C 1
ATOM 6784 O O . HIS B 1 428 ? 10.34100 -87.56800 -70.24100 1.000 88.47630 461 HIS B O 1
ATOM 6791 N N . PHE B 1 429 ? 10.85200 -87.81900 -72.44600 1.000 92.03512 462 PHE B N 1
ATOM 6792 C CA . PHE B 1 429 ? 9.56300 -88.34800 -72.86500 1.000 86.79771 462 PHE B CA 1
ATOM 6793 C C . PHE B 1 429 ? 9.60700 -89.80800 -73.28300 1.000 90.15630 462 PHE B C 1
ATOM 6794 O O . PHE B 1 429 ? 8.57200 -90.48100 -73.22900 1.000 91.89136 462 PHE B O 1
ATOM 6802 N N . LEU B 1 430 ? 10.76500 -90.30700 -73.69800 1.000 91.43137 463 LEU B N 1
ATOM 6803 C CA . LEU B 1 430 ? 10.85000 -91.62900 -74.30500 1.000 102.14658 463 LEU B CA 1
ATOM 6804 C C . LEU B 1 430 ? 10.83000 -92.69000 -73.21400 1.000 107.17613 463 LEU B C 1
ATOM 6805 O O . LEU B 1 430 ? 11.79300 -92.83500 -72.45200 1.000 108.49902 463 LEU B O 1
ATOM 6810 N N . LYS B 1 431 ? 9.74200 -93.45100 -73.15000 1.000 108.54480 464 LYS B N 1
ATOM 6811 C CA . LYS B 1 431 ? 9.58300 -94.43600 -72.09200 1.000 111.04959 464 LYS B CA 1
ATOM 6812 C C . LYS B 1 431 ? 10.07300 -95.83000 -72.48000 1.000 118.28642 464 LYS B C 1
ATOM 6813 O O . LYS B 1 431 ? 10.74800 -96.47400 -71.67200 1.000 125.93494 464 LYS B O 1
ATOM 6819 N N . SER B 1 432 ? 9.76800 -96.31700 -73.68500 1.000 116.62002 465 SER B N 1
ATOM 6820 C CA . SER B 1 432 ? 10.19400 -97.65700 -74.08400 1.000 116.57821 465 SER B CA 1
ATOM 6821 C C . SER B 1 432 ? 10.10000 -97.80700 -75.60000 1.000 126.95619 465 SER B C 1
ATOM 6822 O O . SER B 1 432 ? 9.57300 -96.94100 -76.30400 1.000 113.77508 465 SER B O 1
ATOM 6825 N N . ILE B 1 433 ? 10.58900 -98.95300 -76.08600 1.000 144.38768 466 ILE B N 1
ATOM 6826 C CA . ILE B 1 433 ? 10.75700 -99.26700 -77.50500 1.000 125.26586 466 ILE B CA 1
ATOM 6827 C C . ILE B 1 433 ? 10.31900 -100.71200 -77.74000 1.000 130.76874 466 ILE B C 1
ATOM 6828 O O . ILE B 1 433 ? 10.73300 -101.61300 -77.00300 1.000 154.62315 466 ILE B O 1
ATOM 6833 N N . GLU B 1 434 ? 9.50600 -100.94500 -78.76900 1.000 127.41282 467 GLU B N 1
ATOM 6834 C CA . GLU B 1 434 ? 9.03300 -102.30700 -79.06200 1.000 135.08153 467 GLU B CA 1
ATOM 6835 C C . GLU B 1 434 ? 10.11700 -103.16100 -79.72100 1.000 142.01025 467 GLU B C 1
ATOM 6836 O O . GLU B 1 434 ? 11.29900 -102.81000 -79.71600 1.000 138.12980 467 GLU B O 1
ATOM 6838 N N . LYS B 1 448 ? 25.72400 -90.05400 -64.18800 1.000 143.04501 481 LYS B N 1
ATOM 6839 C CA . LYS B 1 448 ? 25.27800 -88.76000 -63.67600 1.000 136.43810 481 LYS B CA 1
ATOM 6840 C C . LYS B 1 448 ? 26.46900 -87.84100 -63.40200 1.000 147.23189 481 LYS B C 1
ATOM 6841 O O . LYS B 1 448 ? 27.58600 -88.31200 -63.17500 1.000 155.83079 481 LYS B O 1
ATOM 6843 N N . LYS B 1 449 ? 26.22500 -86.53000 -63.44200 1.000 145.37034 482 LYS B N 1
ATOM 6844 C CA . LYS B 1 449 ? 27.22500 -85.51700 -63.13200 1.000 143.49502 482 LYS B CA 1
ATOM 6845 C C . LYS B 1 449 ? 26.75200 -84.67700 -61.95200 1.000 141.65218 482 LYS B C 1
ATOM 6846 O O . LYS B 1 449 ? 25.54800 -84.50200 -61.73800 1.000 138.45011 482 LYS B O 1
ATOM 6848 N N . GLU B 1 450 ? 27.70800 -84.17300 -61.17100 1.000 141.73501 483 GLU B N 1
ATOM 6849 C CA . GLU B 1 450 ? 27.36800 -83.34700 -60.01600 1.000 140.93195 483 GLU B CA 1
ATOM 6850 C C . GLU B 1 450 ? 27.01400 -81.93900 -60.47800 1.000 139.09195 483 GLU B C 1
ATOM 6851 O O . GLU B 1 450 ? 27.60500 -81.41600 -61.42900 1.000 129.09107 483 GLU B O 1
ATOM 6853 N N . ILE B 1 451 ? 26.02500 -81.33000 -59.81900 1.000 134.07761 484 ILE B N 1
ATOM 6854 C CA . ILE B 1 451 ? 25.57400 -80.00500 -60.23900 1.000 113.54459 484 ILE B CA 1
ATOM 6855 C C . ILE B 1 451 ? 25.61900 -79.04800 -59.05400 1.000 107.14086 484 ILE B C 1
ATOM 6856 O O . ILE B 1 451 ? 25.71500 -77.82900 -59.23600 1.000 96.37144 484 ILE B O 1
ATOM 6861 N N . PHE B 1 452 ? 25.54100 -79.58800 -57.83800 1.000 110.00585 485 PHE B N 1
ATOM 6862 C CA . PHE B 1 452 ? 25.62500 -78.80800 -56.60900 1.000 105.34400 485 PHE B CA 1
ATOM 6863 C C . PHE B 1 452 ? 26.93300 -79.11000 -55.87500 1.000 109.60522 485 PHE B C 1
ATOM 6864 O O . PHE B 1 452 ? 27.49600 -80.20100 -56.00000 1.000 117.05256 485 PHE B O 1
ATOM 6872 N N . THR B 1 453 ? 27.41700 -78.14000 -55.10000 1.000 103.49733 486 THR B N 1
ATOM 6873 C CA . THR B 1 453 ? 28.60900 -78.36300 -54.29200 1.000 102.59143 486 THR B CA 1
ATOM 6874 C C . THR B 1 453 ? 28.24100 -79.04200 -52.97300 1.000 118.24538 486 THR B C 1
ATOM 6875 O O . THR B 1 453 ? 27.07400 -79.09800 -52.57400 1.000 120.98068 486 THR B O 1
ATOM 6879 N N . LEU B 1 454 ? 29.25900 -79.56700 -52.28500 1.000 121.68362 487 LEU B N 1
ATOM 6880 C CA . LEU B 1 454 ? 29.02700 -80.10300 -50.94700 1.000 112.75543 487 LEU B CA 1
ATOM 6881 C C . LEU B 1 454 ? 28.40600 -79.04200 -50.05300 1.000 107.67392 487 LEU B C 1
ATOM 6882 O O . LEU B 1 454 ? 27.40800 -79.29300 -49.36500 1.000 107.07977 487 LEU B O 1
ATOM 6887 N N . PHE B 1 455 ? 28.98300 -77.83800 -50.07300 1.000 105.30931 488 PHE B N 1
ATOM 6888 C CA . PHE B 1 455 ? 28.41000 -76.68000 -49.39500 1.000 115.54767 488 PHE B CA 1
ATOM 6889 C C . PHE B 1 455 ? 26.95000 -76.47200 -49.79600 1.000 115.41757 488 PHE B C 1
ATOM 6890 O O . PHE B 1 455 ? 26.04500 -76.53800 -48.95500 1.000 104.36639 488 PHE B O 1
ATOM 6898 N N . GLU B 1 456 ? 26.70300 -76.23000 -51.09200 1.000 112.07031 489 GLU B N 1
ATOM 6899 C CA . GLU B 1 456 ? 25.34800 -75.90600 -51.53700 1.000 103.85777 489 GLU B CA 1
ATOM 6900 C C . GLU B 1 456 ? 24.37500 -77.02500 -51.20900 1.000 97.31739 489 GLU B C 1
ATOM 6901 O O . GLU B 1 456 ? 23.20800 -76.76700 -50.89500 1.000 97.13114 489 GLU B O 1
ATOM 6907 N N . LYS B 1 457 ? 24.83700 -78.27300 -51.25000 1.000 99.52387 490 LYS B N 1
ATOM 6908 C CA . LYS B 1 457 ? 23.96400 -79.36700 -50.85300 1.000 109.53990 490 LYS B CA 1
ATOM 6909 C C . LYS B 1 457 ? 23.54000 -79.23400 -49.38900 1.000 124.10852 490 LYS B C 1
ATOM 6910 O O . LYS B 1 457 ? 22.44300 -79.66700 -49.01500 1.000 131.29797 490 LYS B O 1
ATOM 6916 N N . SER B 1 458 ? 24.37300 -78.61400 -48.55200 1.000 106.37100 491 SER B N 1
ATOM 6917 C CA . SER B 1 458 ? 23.97200 -78.39200 -47.16800 1.000 121.04815 491 SER B CA 1
ATOM 6918 C C . SER B 1 458 ? 23.03000 -77.20300 -47.01500 1.000 125.87223 491 SER B C 1
ATOM 6919 O O . SER B 1 458 ? 22.25700 -77.14800 -46.05000 1.000 110.89016 491 SER B O 1
ATOM 6922 N N . GLN B 1 459 ? 23.09000 -76.23200 -47.92200 1.000 120.08773 492 GLN B N 1
ATOM 6923 C CA . GLN B 1 459 ? 22.18500 -75.09700 -47.81700 1.000 120.01416 492 GLN B CA 1
ATOM 6924 C C . GLN B 1 459 ? 20.82400 -75.38700 -48.41700 1.000 101.70439 492 GLN B C 1
ATOM 6925 O O . GLN B 1 459 ? 19.87500 -74.64100 -48.15400 1.000 101.66512 492 GLN B O 1
ATOM 6931 N N . LEU B 1 460 ? 20.71700 -76.45000 -49.21000 1.000 100.73709 493 LEU B N 1
ATOM 6932 C CA . LEU B 1 460 ? 19.46400 -76.73200 -49.90200 1.000 114.56850 493 LEU B CA 1
ATOM 6933 C C . LEU B 1 460 ? 18.26500 -76.89100 -48.97600 1.000 116.13710 493 LEU B C 1
ATOM 6934 O O . LEU B 1 460 ? 17.19200 -76.36400 -49.31800 1.000 100.79255 493 LEU B O 1
ATOM 6939 N N . PRO B 1 461 ? 18.35100 -77.56100 -47.81900 1.000 127.59763 494 PRO B N 1
ATOM 6940 C CA . PRO B 1 461 ? 17.13700 -77.68500 -47.00200 1.000 132.52931 494 PRO B CA 1
ATOM 6941 C C . PRO B 1 461 ? 16.64500 -76.34300 -46.48300 1.000 118.45531 494 PRO B C 1
ATOM 6942 O O . PRO B 1 461 ? 15.43500 -76.18600 -46.27500 1.000 115.40915 494 PRO B O 1
ATOM 6946 N N . TYR B 1 462 ? 17.53600 -75.36100 -46.30500 1.000 117.83558 495 TYR B N 1
ATOM 6947 C CA . TYR B 1 462 ? 17.08700 -74.00200 -46.00400 1.000 113.13247 495 TYR B CA 1
ATOM 6948 C C . TYR B 1 462 ? 16.24600 -73.44700 -47.14200 1.000 112.94799 495 TYR B C 1
ATOM 6949 O O . TYR B 1 462 ? 15.11900 -72.99100 -46.92000 1.000 113.05981 495 TYR B O 1
ATOM 6958 N N . ILE B 1 463 ? 16.78600 -73.47000 -48.37300 1.000 100.70555 496 ILE B N 1
ATOM 6959 C CA . ILE B 1 463 ? 16.05300 -72.92300 -49.51700 1.000 97.44590 496 ILE B CA 1
ATOM 6960 C C . ILE B 1 463 ? 14.72900 -73.65500 -49.69200 1.000 98.30004 496 ILE B C 1
ATOM 6961 O O . ILE B 1 463 ? 13.68600 -73.03300 -49.93700 1.000 97.86012 496 ILE B O 1
ATOM 6966 N N . ARG B 1 464 ? 14.74500 -74.98500 -49.55400 1.000 99.82989 497 ARG B N 1
ATOM 6967 C CA . ARG B 1 464 ? 13.51100 -75.75700 -49.66400 1.000 101.05333 497 ARG B CA 1
ATOM 6968 C C . ARG B 1 464 ? 12.48300 -75.28900 -48.63600 1.000 104.20383 497 ARG B C 1
ATOM 6969 O O . ARG B 1 464 ? 11.32700 -75.01300 -48.98200 1.000 103.99812 497 ARG B O 1
ATOM 6977 N N . ASP B 1 465 ? 12.90300 -75.17200 -47.36500 1.000 112.21053 498 ASP B N 1
ATOM 6978 C CA . ASP B 1 465 ? 12.05300 -74.63300 -46.30200 1.000 115.59442 498 ASP B CA 1
ATOM 6979 C C . ASP B 1 465 ? 11.42900 -73.29600 -46.69700 1.000 117.81866 498 ASP B C 1
ATOM 6980 O O . ASP B 1 465 ? 10.24600 -73.04900 -46.43800 1.000 110.90464 498 ASP B O 1
ATOM 6985 N N . ALA B 1 466 ? 12.21600 -72.41000 -47.31500 1.000 116.25132 499 ALA B N 1
ATOM 6986 C CA . ALA B 1 466 ? 11.67200 -71.12500 -47.74600 1.000 111.39154 499 ALA B CA 1
ATOM 6987 C C . ALA B 1 466 ? 10.59800 -71.30300 -48.80800 1.000 119.75442 499 ALA B C 1
ATOM 6988 O O . ALA B 1 466 ? 9.64400 -70.51800 -48.86600 1.000 122.09980 499 ALA B O 1
ATOM 6990 N N . MET B 1 467 ? 10.73200 -72.32400 -49.65700 1.000 111.84157 500 MET B N 1
ATOM 6991 C CA . MET B 1 467 ? 9.67000 -72.61100 -50.60700 1.000 106.40449 500 MET B CA 1
ATOM 6992 C C . MET B 1 467 ? 8.45600 -73.22700 -49.91700 1.000 103.24004 500 MET B C 1
ATOM 6993 O O . MET B 1 467 ? 7.32800 -73.01900 -50.37500 1.000 103.37453 500 MET B O 1
ATOM 6998 N N . TYR B 1 468 ? 8.66100 -73.98400 -48.82400 1.000 117.17609 501 TYR B N 1
ATOM 6999 C CA . TYR B 1 468 ? 7.53900 -74.40400 -47.97400 1.000 126.34963 501 TYR B CA 1
ATOM 7000 C C . TYR B 1 468 ? 6.69400 -73.20900 -47.55300 1.000 112.19948 501 TYR B C 1
ATOM 7001 O O . TYR B 1 468 ? 5.45900 -73.25000 -47.62100 1.000 113.87856 501 TYR B O 1
ATOM 7010 N N . ALA B 1 469 ? 7.35700 -72.12800 -47.12700 1.000 111.88478 502 ALA B N 1
ATOM 7011 C CA . ALA B 1 469 ? 6.65900 -70.94900 -46.62700 1.000 116.61893 502 ALA B CA 1
ATOM 7012 C C . ALA B 1 469 ? 5.72600 -70.35900 -47.67400 1.000 122.42712 502 ALA B C 1
ATOM 7013 O O . ALA B 1 469 ? 4.57000 -70.03800 -47.37200 1.000 114.64704 502 ALA B O 1
ATOM 7015 N N . VAL B 1 470 ? 6.20700 -70.20600 -48.91200 1.000 116.44697 503 VAL B N 1
ATOM 7016 C CA . VAL B 1 470 ? 5.43400 -69.52500 -49.94300 1.000 108.22215 503 VAL B CA 1
ATOM 7017 C C . VAL B 1 470 ? 4.04800 -70.12500 -50.10800 1.000 111.81580 503 VAL B C 1
ATOM 7018 O O . VAL B 1 470 ? 3.12600 -69.43200 -50.54600 1.000 113.20787 503 VAL B O 1
ATOM 7022 N N . ALA B 1 471 ? 3.86800 -71.38900 -49.71600 1.000 114.64142 504 ALA B N 1
ATOM 7023 C CA . ALA B 1 471 ? 2.68000 -72.18200 -50.01000 1.000 111.42190 504 ALA B CA 1
ATOM 7024 C C . ALA B 1 471 ? 1.72200 -72.29900 -48.84000 1.000 127.24218 504 ALA B C 1
ATOM 7025 O O . ALA B 1 471 ? 0.51200 -72.13100 -49.01500 1.000 118.38768 504 ALA B O 1
ATOM 7027 N N . ASN B 1 472 ? 2.25500 -72.63000 -47.66200 1.000 135.98986 505 ASN B N 1
ATOM 7028 C CA . ASN B 1 472 ? 1.49100 -72.89500 -46.44400 1.000 134.97834 505 ASN B CA 1
ATOM 7029 C C . ASN B 1 472 ? 1.36600 -71.64000 -45.58000 1.000 134.88153 505 ASN B C 1
ATOM 7030 O O . ASN B 1 472 ? 0.25700 -71.12700 -45.37600 1.000 133.80263 505 ASN B O 1
ATOM 7035 N N . GLU B 1 473 ? 2.50600 -71.13300 -45.09000 1.000 125.66596 506 GLU B N 1
ATOM 7036 C CA . GLU B 1 473 ? 2.53900 -70.00000 -44.17200 1.000 128.17921 506 GLU B CA 1
ATOM 7037 C C . GLU B 1 473 ? 1.71200 -68.83000 -44.68300 1.000 127.95870 506 GLU B C 1
ATOM 7038 O O . GLU B 1 473 ? 1.62500 -68.57800 -45.88600 1.000 125.32405 506 GLU B O 1
ATOM 7044 N N . GLN B 1 474 ? 1.09000 -68.12100 -43.74500 1.000 137.29374 507 GLN B N 1
ATOM 7045 C CA . GLN B 1 474 ? 0.30900 -66.94600 -44.09400 1.000 132.75945 507 GLN B CA 1
ATOM 7046 C C . GLN B 1 474 ? 1.25500 -65.87100 -44.59600 1.000 129.17004 507 GLN B C 1
ATOM 7047 O O . GLN B 1 474 ? 2.30600 -65.62900 -43.99700 1.000 128.89745 507 GLN B O 1
ATOM 7049 N N . GLY B 1 475 ? 0.91100 -65.26200 -45.73000 1.000 126.47989 508 GLY B N 1
ATOM 7050 C CA . GLY B 1 475 ? 1.72400 -64.24100 -46.35300 1.000 128.67511 508 GLY B CA 1
ATOM 7051 C C . GLY B 1 475 ? 2.48300 -64.70900 -47.58300 1.000 122.66039 508 GLY B C 1
ATOM 7052 O O . GLY B 1 475 ? 2.73500 -63.89700 -48.48200 1.000 114.86497 508 GLY B O 1
ATOM 7053 N N . GLY B 1 476 ? 2.87100 -65.98300 -47.63000 1.000 116.63095 509 GLY B N 1
ATOM 7054 C CA . GLY B 1 476 ? 3.52600 -66.50300 -48.82000 1.000 120.44837 509 GLY B CA 1
ATOM 7055 C C . GLY B 1 476 ? 2.69200 -66.22600 -50.05600 1.000 114.35893 509 GLY B C 1
ATOM 7056 O O . GLY B 1 476 ? 1.46100 -66.31300 -50.02600 1.000 113.24384 509 GLY B O 1
ATOM 7057 N N . THR B 1 477 ? 3.37300 -65.86400 -51.15400 1.000 106.10324 510 THR B N 1
ATOM 7058 C CA . THR B 1 477 ? 2.66500 -65.27300 -52.28900 1.000 107.03733 510 THR B CA 1
ATOM 7059 C C . THR B 1 477 ? 1.67100 -66.22400 -52.94400 1.000 105.07214 510 THR B C 1
ATOM 7060 O O . THR B 1 477 ? 0.73200 -65.75000 -53.58800 1.000 105.63618 510 THR B O 1
ATOM 7064 N N . SER B 1 478 ? 1.81500 -67.53800 -52.76100 1.000 109.17340 511 SER B N 1
ATOM 7065 C CA . SER B 1 478 ? 0.80900 -68.49100 -53.21800 1.000 123.20018 511 SER B CA 1
ATOM 7066 C C . SER B 1 478 ? 0.05200 -69.16300 -52.06900 1.000 126.81950 511 SER B C 1
ATOM 7067 O O . SER B 1 478 ? -0.48800 -70.26100 -52.23600 1.000 131.84320 511 SER B O 1
ATOM 7070 N N . TYR B 1 479 ? -0.01300 -68.51500 -50.90300 1.000 121.89691 512 TYR B N 1
ATOM 7071 C CA . TYR B 1 479 ? -0.69900 -69.11700 -49.76500 1.000 118.26745 512 TYR B CA 1
ATOM 7072 C C . TYR B 1 479 ? -2.17500 -69.33000 -50.06400 1.000 120.93427 512 TYR B C 1
ATOM 7073 O O . TYR B 1 479 ? -2.70300 -70.43800 -49.89200 1.000 122.80333 512 TYR B O 1
ATOM 7075 N N . ARG B 1 480 ? -2.84600 -68.28100 -50.54500 1.000 121.28619 513 ARG B N 1
ATOM 7076 C CA . ARG B 1 480 ? -4.27400 -68.29500 -50.84500 1.000 124.17393 513 ARG B CA 1
ATOM 7077 C C . ARG B 1 480 ? -4.68500 -69.43500 -51.77000 1.000 147.23647 513 ARG B C 1
ATOM 7078 O O . ARG B 1 480 ? -5.88000 -69.64600 -51.99100 1.000 142.71495 513 ARG B O 1
ATOM 7080 N N . TYR B 1 481 ? -3.71800 -70.17500 -52.31800 1.000 143.82139 514 TYR B N 1
ATOM 7081 C CA . TYR B 1 481 ? -4.00100 -71.16000 -53.35400 1.000 139.74560 514 TYR B CA 1
ATOM 7082 C C . TYR B 1 481 ? -3.63100 -72.59200 -52.99100 1.000 138.41886 514 TYR B C 1
ATOM 7083 O O . TYR B 1 481 ? -4.34800 -73.51300 -53.39400 1.000 132.84754 514 TYR B O 1
ATOM 7092 N N . LEU B 1 482 ? -2.55800 -72.81500 -52.23300 1.000 134.81909 515 LEU B N 1
ATOM 7093 C CA . LEU B 1 482 ? -2.00400 -74.15600 -52.11300 1.000 132.20813 515 LEU B CA 1
ATOM 7094 C C . LEU B 1 482 ? -1.92900 -74.69600 -50.68700 1.000 135.81775 515 LEU B C 1
ATOM 7095 O O . LEU B 1 482 ? -1.58300 -75.87100 -50.51700 1.000 133.50805 515 LEU B O 1
ATOM 7097 N N . HIS B 1 483 ? -2.25800 -73.90000 -49.65800 1.000 145.73557 516 HIS B N 1
ATOM 7098 C CA . HIS B 1 483 ? -2.22600 -74.41800 -48.28700 1.000 136.64271 516 HIS B CA 1
ATOM 7099 C C . HIS B 1 483 ? -3.38100 -75.36500 -47.98600 1.000 138.84413 516 HIS B C 1
ATOM 7100 O O . HIS B 1 483 ? -3.29700 -76.14200 -47.02800 1.000 143.85583 516 HIS B O 1
ATOM 7107 N N . ASN B 1 484 ? -4.45900 -75.30000 -48.76600 1.000 137.58134 517 ASN B N 1
ATOM 7108 C CA . ASN B 1 484 ? -5.68000 -76.04900 -48.51200 1.000 144.08370 517 ASN B CA 1
ATOM 7109 C C . ASN B 1 484 ? -5.77200 -77.29300 -49.38400 1.000 149.62875 517 ASN B C 1
ATOM 7110 O O . ASN B 1 484 ? -6.86600 -77.67100 -49.81700 1.000 157.10374 517 ASN B O 1
ATOM 7115 N N . LEU B 1 485 ? -4.64300 -77.94100 -49.65500 1.000 147.11772 518 LEU B N 1
ATOM 7116 C CA . LEU B 1 485 ? -4.60500 -79.03000 -50.62000 1.000 147.71243 518 LEU B CA 1
ATOM 7117 C C . LEU B 1 485 ? -4.23400 -80.35500 -49.96100 1.000 152.79664 518 LEU B C 1
ATOM 7118 O O . LEU B 1 485 ? -3.54200 -80.39100 -48.93800 1.000 166.30167 518 LEU B O 1
ATOM 7123 N N . ASN B 1 486 ? -4.70500 -81.45800 -50.57900 1.000 132.89799 519 ASN B N 1
ATOM 7124 C CA . ASN B 1 486 ? -4.51300 -82.84000 -50.12800 1.000 137.92588 519 ASN B CA 1
ATOM 7125 C C . ASN B 1 486 ? -3.05600 -83.23300 -49.89000 1.000 141.22013 519 ASN B C 1
ATOM 7126 O O . ASN B 1 486 ? -2.80300 -84.29300 -49.28900 1.000 169.31395 519 ASN B O 1
ATOM 7131 N N . VAL B 1 487 ? -2.10600 -82.43000 -50.36400 1.000 128.20548 520 VAL B N 1
ATOM 7132 C CA . VAL B 1 487 ? -0.70100 -82.78500 -50.24400 1.000 126.10356 520 VAL B CA 1
ATOM 7133 C C . VAL B 1 487 ? 0.07400 -81.49000 -50.05500 1.000 130.63081 520 VAL B C 1
ATOM 7134 O O . VAL B 1 487 ? -0.37600 -80.41200 -50.45600 1.000 130.57610 520 VAL B O 1
ATOM 7138 N N . LYS B 1 488 ? 1.22300 -81.58800 -49.40100 1.000 137.43466 521 LYS B N 1
ATOM 7139 C CA . LYS B 1 488 ? 2.03000 -80.41700 -49.08800 1.000 132.91472 521 LYS B CA 1
ATOM 7140 C C . LYS B 1 488 ? 2.93800 -80.13500 -50.27700 1.000 116.32685 521 LYS B C 1
ATOM 7141 O O . LYS B 1 488 ? 3.71000 -81.00500 -50.69100 1.000 114.98372 521 LYS B O 1
ATOM 7143 N N . VAL B 1 489 ? 2.83500 -78.92900 -50.83000 1.000 116.01579 522 VAL B N 1
ATOM 7144 C CA . VAL B 1 489 ? 3.53400 -78.54600 -52.05600 1.000 121.16421 522 VAL B CA 1
ATOM 7145 C C . VAL B 1 489 ? 4.24600 -77.21800 -51.82400 1.000 113.31249 522 VAL B C 1
ATOM 7146 O O . VAL B 1 489 ? 3.59500 -76.21700 -51.51700 1.000 118.08063 522 VAL B O 1
ATOM 7148 N N . ALA B 1 490 ? 5.57000 -77.20300 -51.98700 1.000 106.94708 523 ALA B N 1
ATOM 7149 C CA . ALA B 1 490 ? 6.35300 -75.97000 -51.96700 1.000 109.97674 523 ALA B CA 1
ATOM 7150 C C . ALA B 1 490 ? 6.30100 -75.26300 -53.32200 1.000 98.94709 523 ALA B C 1
ATOM 7151 O O . ALA B 1 490 ? 6.01000 -75.86800 -54.35200 1.000 97.43783 523 ALA B O 1
ATOM 7153 N N . ALA B 1 491 ? 6.60400 -73.96900 -53.32400 1.000 97.60531 524 ALA B N 1
ATOM 7154 C CA . ALA B 1 491 ? 6.32900 -73.18200 -54.51900 1.000 96.34465 524 ALA B CA 1
ATOM 7155 C C . ALA B 1 491 ? 7.21900 -71.94700 -54.56700 1.000 94.34746 524 ALA B C 1
ATOM 7156 O O . ALA B 1 491 ? 7.99300 -71.67200 -53.64400 1.000 93.97192 524 ALA B O 1
ATOM 7158 N N . LYS B 1 492 ? 7.11100 -71.22000 -55.68800 1.000 90.11175 525 LYS B N 1
ATOM 7159 C CA . LYS B 1 492 ? 7.57400 -69.84400 -55.82300 1.000 92.90781 525 LYS B CA 1
ATOM 7160 C C . LYS B 1 492 ? 6.84100 -69.20100 -56.98800 1.000 100.13448 525 LYS B C 1
ATOM 7161 O O . LYS B 1 492 ? 6.58800 -69.86000 -58.00200 1.000 101.93764 525 LYS B O 1
ATOM 7167 N N . THR B 1 493 ? 6.50700 -67.91700 -56.83600 1.000 101.80545 526 THR B N 1
ATOM 7168 C CA . THR B 1 493 ? 5.87100 -67.13600 -57.89000 1.000 102.16909 526 THR B CA 1
ATOM 7169 C C . THR B 1 493 ? 6.86800 -66.20800 -58.56200 1.000 101.33472 526 THR B C 1
ATOM 7170 O O . THR B 1 493 ? 7.79900 -65.70700 -57.92300 1.000 110.83728 526 THR B O 1
ATOM 7174 N N . GLY B 1 494 ? 6.62200 -65.93600 -59.84700 1.000 89.48881 527 GLY B N 1
ATOM 7175 C CA . GLY B 1 494 ? 7.38600 -64.93600 -60.56700 1.000 88.94844 527 GLY B CA 1
ATOM 7176 C C . GLY B 1 494 ? 6.49800 -64.10300 -61.47400 1.000 101.38108 527 GLY B C 1
ATOM 7177 O O . GLY B 1 494 ? 5.35600 -64.46000 -61.77100 1.000 95.43791 527 GLY B O 1
ATOM 7178 N N . THR B 1 495 ? 7.04500 -62.96700 -61.90300 1.000 113.39094 528 THR B N 1
ATOM 7179 C CA . THR B 1 495 ? 6.41400 -62.11500 -62.90300 1.000 106.90405 528 THR B CA 1
ATOM 7180 C C . THR B 1 495 ? 7.43200 -61.79300 -63.98100 1.000 117.76457 528 THR B C 1
ATOM 7181 O O . THR B 1 495 ? 8.52300 -61.29400 -63.67700 1.000 121.98275 528 THR B O 1
ATOM 7185 N N . ALA B 1 496 ? 7.06500 -62.05800 -65.23200 1.000 114.73385 529 ALA B N 1
ATOM 7186 C CA . ALA B 1 496 ? 7.95400 -61.91400 -66.38000 1.000 96.64831 529 ALA B CA 1
ATOM 7187 C C . ALA B 1 496 ? 7.58600 -60.67700 -67.18900 1.000 85.31663 529 ALA B C 1
ATOM 7188 O O . ALA B 1 496 ? 6.42700 -60.52300 -67.58800 1.000 75.99985 529 ALA B O 1
ATOM 7190 N N . GLN B 1 497 ? 8.57300 -59.81100 -67.44600 1.000 82.48447 530 GLN B N 1
ATOM 7191 C CA . GLN B 1 497 ? 8.32000 -58.57300 -68.17900 1.000 84.58375 530 GLN B CA 1
ATOM 7192 C C . GLN B 1 497 ? 7.95700 -58.88200 -69.63500 1.000 103.57340 530 GLN B C 1
ATOM 7193 O O . GLN B 1 497 ? 8.52400 -59.79100 -70.25200 1.000 83.67907 530 GLN B O 1
ATOM 7199 N N . VAL B 1 498 ? 6.97800 -58.14400 -70.17600 1.000 114.69231 531 VAL B N 1
ATOM 7200 C CA . VAL B 1 498 ? 6.50500 -58.37400 -71.54700 1.000 98.41075 531 VAL B CA 1
ATOM 7201 C C . VAL B 1 498 ? 7.43800 -57.69000 -72.53800 1.000 102.82207 531 VAL B C 1
ATOM 7202 O O . VAL B 1 498 ? 8.12800 -58.36400 -73.30800 1.000 112.01694 531 VAL B O 1
ATOM 7204 N N . GLU B 1 511 ? -6.83800 -52.43300 -79.44600 1.000 122.68175 544 GLU B N 1
ATOM 7205 C CA . GLU B 1 511 ? -7.46700 -51.36800 -78.65600 1.000 140.21850 544 GLU B CA 1
ATOM 7206 C C . GLU B 1 511 ? -7.45300 -51.69900 -77.16100 1.000 145.73819 544 GLU B C 1
ATOM 7207 O O . GLU B 1 511 ? -6.40900 -51.60100 -76.51300 1.000 136.77260 544 GLU B O 1
ATOM 7209 N N . LYS B 1 512 ? -8.61500 -52.07400 -76.61000 1.000 153.75298 545 LYS B N 1
ATOM 7210 C CA . LYS B 1 512 ? -8.63800 -52.61600 -75.25300 1.000 144.35919 545 LYS B CA 1
ATOM 7211 C C . LYS B 1 512 ? -7.75400 -53.85500 -75.14900 1.000 146.02543 545 LYS B C 1
ATOM 7212 O O . LYS B 1 512 ? -7.21100 -54.14900 -74.07600 1.000 131.91065 545 LYS B O 1
ATOM 7214 N N . GLN B 1 513 ? -7.57700 -54.57400 -76.26600 1.000 149.35004 546 GLN B N 1
ATOM 7215 C CA . GLN B 1 513 ? -6.65100 -55.69600 -76.35100 1.000 131.44084 546 GLN B CA 1
ATOM 7216 C C . GLN B 1 513 ? -5.20500 -55.28300 -76.10900 1.000 127.18356 546 GLN B C 1
ATOM 7217 O O . GLN B 1 513 ? -4.32800 -56.15200 -76.08400 1.000 123.16291 546 GLN B O 1
ATOM 7219 N N . PHE B 1 514 ? -4.93200 -53.98800 -75.93000 1.000 136.10230 547 PHE B N 1
ATOM 7220 C CA . PHE B 1 514 ? -3.57400 -53.55300 -75.61400 1.000 143.76325 547 PHE B CA 1
ATOM 7221 C C . PHE B 1 514 ? -3.27900 -53.67000 -74.12300 1.000 138.51218 547 PHE B C 1
ATOM 7222 O O . PHE B 1 514 ? -2.16800 -54.04900 -73.73700 1.000 125.78459 547 PHE B O 1
ATOM 7224 N N . GLU B 1 515 ? -4.25800 -53.34400 -73.27300 1.000 137.75391 548 GLU B N 1
ATOM 7225 C CA . GLU B 1 515 ? -4.06300 -53.49000 -71.83400 1.000 133.24534 548 GLU B CA 1
ATOM 7226 C C . GLU B 1 515 ? -3.67100 -54.91600 -71.47700 1.000 129.34073 548 GLU B C 1
ATOM 7227 O O . GLU B 1 515 ? -2.73700 -55.13600 -70.69700 1.000 123.69097 548 GLU B O 1
ATOM 7229 N N . TYR B 1 516 ? -4.36300 -55.90000 -72.05300 1.000 130.96446 549 TYR B N 1
ATOM 7230 C CA . TYR B 1 516 ? -4.12700 -57.29200 -71.68800 1.000 123.15523 549 TYR B CA 1
ATOM 7231 C C . TYR B 1 516 ? -2.81900 -57.82800 -72.24900 1.000 110.76665 549 TYR B C 1
ATOM 7232 O O . TYR B 1 516 ? -2.18600 -58.67700 -71.61300 1.000 111.09262 549 TYR B O 1
ATOM 7241 N N . TYR B 1 517 ? -2.40100 -57.37900 -73.42600 1.000 101.75098 550 TYR B N 1
ATOM 7242 C CA . TYR B 1 517 ? -1.16400 -57.90200 -73.97900 1.000 101.25450 550 TYR B CA 1
ATOM 7243 C C . TYR B 1 517 ? 0.05400 -57.12400 -73.50600 1.000 107.58810 550 TYR B C 1
ATOM 7244 O O . TYR B 1 517 ? 1.18500 -57.47500 -73.86100 1.000 101.48294 550 TYR B O 1
ATOM 7253 N N . THR B 1 518 ? -0.15500 -56.10700 -72.67500 1.000 119.76960 551 THR B N 1
ATOM 7254 C CA . THR B 1 518 ? 0.91700 -55.45700 -71.94600 1.000 111.48799 551 THR B CA 1
ATOM 7255 C C . THR B 1 518 ? 0.95200 -55.83600 -70.46800 1.000 111.77950 551 THR B C 1
ATOM 7256 O O . THR B 1 518 ? 1.89000 -55.43500 -69.77300 1.000 124.08668 551 THR B O 1
ATOM 7260 N N . ARG B 1 519 ? -0.03800 -56.58600 -69.97000 1.000 109.19060 552 ARG B N 1
ATOM 7261 C CA . ARG B 1 519 ? 0.07900 -57.21600 -68.65800 1.000 103.86087 552 ARG B CA 1
ATOM 7262 C C . ARG B 1 519 ? 1.24800 -58.18900 -68.65400 1.000 95.39370 552 ARG B C 1
ATOM 7263 O O . ARG B 1 519 ? 1.51200 -58.86500 -69.65200 1.000 98.88890 552 ARG B O 1
ATOM 7271 N N . SER B 1 520 ? 1.94000 -58.28300 -67.52300 1.000 92.95006 553 SER B N 1
ATOM 7272 C CA . SER B 1 520 ? 3.11900 -59.13500 -67.47900 1.000 86.88639 553 SER B CA 1
ATOM 7273 C C . SER B 1 520 ? 2.69500 -60.59500 -67.33200 1.000 81.29120 553 SER B C 1
ATOM 7274 O O . SER B 1 520 ? 1.50600 -60.91300 -67.22900 1.000 84.13966 553 SER B O 1
ATOM 7277 N N . HIS B 1 521 ? 3.67500 -61.50000 -67.34300 1.000 79.59279 554 HIS B N 1
ATOM 7278 C CA . HIS B 1 521 ? 3.41000 -62.93400 -67.35700 1.000 83.90482 554 HIS B CA 1
ATOM 7279 C C . HIS B 1 521 ? 3.49900 -63.52900 -65.95300 1.000 94.94246 554 HIS B C 1
ATOM 7280 O O . HIS B 1 521 ? 4.21700 -63.02400 -65.08100 1.000 101.63799 554 HIS B O 1
ATOM 7287 N N . ALA B 1 522 ? 2.77400 -64.63400 -65.75300 1.000 80.48347 555 ALA B N 1
ATOM 7288 C CA . ALA B 1 522 ? 2.56900 -65.22900 -64.43700 1.000 82.34703 555 ALA B CA 1
ATOM 7289 C C . ALA B 1 522 ? 3.27100 -66.58100 -64.33700 1.000 80.89834 555 ALA B C 1
ATOM 7290 O O . ALA B 1 522 ? 2.77100 -67.59500 -64.83600 1.000 81.14983 555 ALA B O 1
ATOM 7292 N N . TRP B 1 523 ? 4.41600 -66.58800 -63.65800 1.000 80.25608 556 TRP B N 1
ATOM 7293 C CA . TRP B 1 523 ? 5.13900 -67.80400 -63.31700 1.000 83.22730 556 TRP B CA 1
ATOM 7294 C C . TRP B 1 523 ? 4.60800 -68.41800 -62.01800 1.000 108.06199 556 TRP B C 1
ATOM 7295 O O . TRP B 1 523 ? 4.10100 -67.71900 -61.12400 1.000 108.61186 556 TRP B O 1
ATOM 7306 N N . LEU B 1 524 ? 4.74900 -69.74600 -61.92000 1.000 110.49709 557 LEU B N 1
ATOM 7307 C CA . LEU B 1 524 ? 4.46800 -70.46700 -60.67400 1.000 105.30493 557 LEU B CA 1
ATOM 7308 C C . LEU B 1 524 ? 5.03300 -71.87700 -60.82000 1.000 106.63891 557 LEU B C 1
ATOM 7309 O O . LEU B 1 524 ? 4.39300 -72.73300 -61.43500 1.000 105.42811 557 LEU B O 1
ATOM 7314 N N . THR B 1 525 ? 6.22500 -72.09800 -60.28100 1.000 82.99786 558 THR B N 1
ATOM 7315 C CA . THR B 1 525 ? 6.79600 -73.43200 -60.21500 1.000 82.98375 558 THR B CA 1
ATOM 7316 C C . THR B 1 525 ? 6.55500 -73.99700 -58.82200 1.000 89.66291 558 THR B C 1
ATOM 7317 O O . THR B 1 525 ? 6.38600 -73.24900 -57.85900 1.000 94.18292 558 THR B O 1
ATOM 7321 N N . SER B 1 526 ? 6.52900 -75.32500 -58.72400 1.000 88.80753 559 SER B N 1
ATOM 7322 C CA . SER B 1 526 ? 6.12900 -75.97900 -57.48700 1.000 103.29741 559 SER B CA 1
ATOM 7323 C C . SER B 1 526 ? 6.55900 -77.43800 -57.52000 1.000 109.77313 559 SER B C 1
ATOM 7324 O O . SER B 1 526 ? 6.84500 -77.99400 -58.58400 1.000 105.25208 559 SER B O 1
ATOM 7327 N N . TYR B 1 527 ? 6.57500 -78.05800 -56.34100 1.000 102.34780 560 TYR B N 1
ATOM 7328 C CA . TYR B 1 527 ? 6.95600 -79.45900 -56.22600 1.000 107.63992 560 TYR B CA 1
ATOM 7329 C C . TYR B 1 527 ? 6.24900 -80.08300 -55.02400 1.000 110.78153 560 TYR B C 1
ATOM 7330 O O . TYR B 1 527 ? 5.68600 -79.39000 -54.17400 1.000 109.89381 560 TYR B O 1
ATOM 7339 N N . ALA B 1 528 ? 6.28600 -81.41900 -54.96800 1.000 106.05114 561 ALA B N 1
ATOM 7340 C CA . ALA B 1 528 ? 5.48200 -82.18600 -54.02900 1.000 105.59066 561 ALA B CA 1
ATOM 7341 C C . ALA B 1 528 ? 5.75900 -83.68300 -54.15500 1.000 109.03765 561 ALA B C 1
ATOM 7342 O O . ALA B 1 528 ? 6.35700 -84.12000 -55.14200 1.000 107.90339 561 ALA B O 1
ATOM 7344 N N . PRO B 1 529 ? 5.37900 -84.50500 -53.16600 1.000 122.04629 562 PRO B N 1
ATOM 7345 C CA . PRO B 1 529 ? 4.96000 -84.15300 -51.80600 1.000 114.48019 562 PRO B CA 1
ATOM 7346 C C . PRO B 1 529 ? 6.13800 -83.57100 -51.02300 1.000 114.85526 562 PRO B C 1
ATOM 7347 O O . PRO B 1 529 ? 7.21200 -84.17400 -51.06200 1.000 118.06486 562 PRO B O 1
ATOM 7351 N N . TYR B 1 530 ? 5.93900 -82.44100 -50.32500 1.000 118.32811 563 TYR B N 1
ATOM 7352 C CA . TYR B 1 530 ? 7.05800 -81.66200 -49.78100 1.000 118.89624 563 TYR B CA 1
ATOM 7353 C C . TYR B 1 530 ? 7.99700 -82.49700 -48.92000 1.000 116.09168 563 TYR B C 1
ATOM 7354 O O . TYR B 1 530 ? 9.18400 -82.17900 -48.81900 1.000 114.69077 563 TYR B O 1
ATOM 7356 N N . SER B 1 531 ? 7.48000 -83.55600 -48.29700 1.000 131.86358 564 SER B N 1
ATOM 7357 C CA . SER B 1 531 ? 8.24200 -84.50400 -47.49200 1.000 133.35861 564 SER B CA 1
ATOM 7358 C C . SER B 1 531 ? 9.24700 -85.30100 -48.32700 1.000 133.49824 564 SER B C 1
ATOM 7359 O O . SER B 1 531 ? 10.44500 -85.01000 -48.28600 1.000 129.32612 564 SER B O 1
ATOM 7362 N N . LYS B 1 532 ? 8.77900 -86.31700 -49.07100 1.000 138.53965 565 LYS B N 1
ATOM 7363 C CA . LYS B 1 532 ? 9.58600 -87.08500 -50.02200 1.000 121.92710 565 LYS B CA 1
ATOM 7364 C C . LYS B 1 532 ? 9.13800 -86.70800 -51.42600 1.000 125.27029 565 LYS B C 1
ATOM 7365 O O . LYS B 1 532 ? 8.16500 -87.28000 -51.94400 1.000 131.66288 565 LYS B O 1
ATOM 7367 N N . PRO B 1 533 ? 9.82700 -85.79100 -52.09400 1.000 113.92424 566 PRO B N 1
ATOM 7368 C CA . PRO B 1 533 ? 9.24500 -85.15000 -53.27800 1.000 113.98219 566 PRO B CA 1
ATOM 7369 C C . PRO B 1 533 ? 9.23900 -86.07200 -54.48800 1.000 115.95004 566 PRO B C 1
ATOM 7370 O O . PRO B 1 533 ? 10.20700 -86.79100 -54.74300 1.000 116.08469 566 PRO B O 1
ATOM 7374 N N . LYS B 1 534 ? 8.13100 -86.03600 -55.23500 1.000 116.37756 567 LYS B N 1
ATOM 7375 C CA . LYS B 1 534 ? 7.96300 -86.83600 -56.44600 1.000 122.46890 567 LYS B CA 1
ATOM 7376 C C . LYS B 1 534 ? 7.89700 -85.98500 -57.70900 1.000 121.44074 567 LYS B C 1
ATOM 7377 O O . LYS B 1 534 ? 8.64600 -86.21000 -58.66600 1.000 109.60455 567 LYS B O 1
ATOM 7379 N N . TYR B 1 535 ? 7.00700 -85.00500 -57.74100 1.000 124.12565 568 TYR B N 1
ATOM 7380 C CA . TYR B 1 535 ? 6.60400 -84.35300 -58.97000 1.000 96.86970 568 TYR B CA 1
ATOM 7381 C C . TYR B 1 535 ? 6.91500 -82.86500 -58.90500 1.000 94.47155 568 TYR B C 1
ATOM 7382 O O . TYR B 1 535 ? 6.89500 -82.26200 -57.82800 1.000 95.73771 568 TYR B O 1
ATOM 7391 N N . VAL B 1 536 ? 7.23500 -82.27500 -60.05900 1.000 91.20353 569 VAL B N 1
ATOM 7392 C CA . VAL B 1 536 ? 7.27900 -80.82600 -60.20200 1.000 89.11429 569 VAL B CA 1
ATOM 7393 C C . VAL B 1 536 ? 6.07100 -80.42000 -61.01500 1.000 92.41626 569 VAL B C 1
ATOM 7394 O O . VAL B 1 536 ? 5.62800 -81.16000 -61.89900 1.000 101.89633 569 VAL B O 1
ATOM 7398 N N . VAL B 1 537 ? 5.50800 -79.27300 -60.68200 1.000 88.73013 570 VAL B N 1
ATOM 7399 C CA . VAL B 1 537 ? 4.49000 -78.64400 -61.49600 1.000 91.18863 570 VAL B CA 1
ATOM 7400 C C . VAL B 1 537 ? 4.96900 -77.22700 -61.77000 1.000 94.94003 570 VAL B C 1
ATOM 7401 O O . VAL B 1 537 ? 5.23900 -76.46400 -60.83500 1.000 98.67946 570 VAL B O 1
ATOM 7405 N N . THR B 1 538 ? 5.13900 -76.90500 -63.05100 1.000 99.14264 571 THR B N 1
ATOM 7406 C CA . THR B 1 538 ? 5.62100 -75.61100 -63.51800 1.000 93.64213 571 THR B CA 1
ATOM 7407 C C . THR B 1 538 ? 4.61900 -75.10600 -64.53800 1.000 90.09162 571 THR B C 1
ATOM 7408 O O . THR B 1 538 ? 4.20800 -75.86100 -65.42400 1.000 96.09705 571 THR B O 1
ATOM 7412 N N . VAL B 1 539 ? 4.21000 -73.85100 -64.40700 1.000 80.77693 572 VAL B N 1
ATOM 7413 C CA . VAL B 1 539 ? 3.12000 -73.31200 -65.20700 1.000 81.31932 572 VAL B CA 1
ATOM 7414 C C . VAL B 1 539 ? 3.44900 -71.88400 -65.59700 1.000 99.97223 572 VAL B C 1
ATOM 7415 O O . VAL B 1 539 ? 3.95600 -71.10400 -64.78400 1.000 110.22855 572 VAL B O 1
ATOM 7419 N N . LEU B 1 540 ? 3.14500 -71.53700 -66.84400 1.000 104.49400 573 LEU B N 1
ATOM 7420 C CA . LEU B 1 540 ? 3.27100 -70.17700 -67.33800 1.000 85.05054 573 LEU B CA 1
ATOM 7421 C C . LEU B 1 540 ? 1.92900 -69.70300 -67.87700 1.000 93.49276 573 LEU B C 1
ATOM 7422 O O . LEU B 1 540 ? 1.26000 -70.42300 -68.62600 1.000 98.19996 573 LEU B O 1
ATOM 7427 N N . LEU B 1 541 ? 1.54600 -68.49500 -67.49300 1.000 93.67700 574 LEU B N 1
ATOM 7428 C CA . LEU B 1 541 ? 0.27100 -67.89400 -67.87100 1.000 96.37237 574 LEU B CA 1
ATOM 7429 C C . LEU B 1 541 ? 0.59500 -66.64300 -68.67400 1.000 99.34716 574 LEU B C 1
ATOM 7430 O O . LEU B 1 541 ? 0.96500 -65.61400 -68.10000 1.000 109.12031 574 LEU B O 1
ATOM 7435 N N . GLU B 1 542 ? 0.48900 -66.73500 -69.99600 1.000 91.25400 575 GLU B N 1
ATOM 7436 C CA . GLU B 1 542 ? 0.76300 -65.57300 -70.82600 1.000 92.86906 575 GLU B CA 1
ATOM 7437 C C . GLU B 1 542 ? -0.08200 -64.39600 -70.37100 1.000 98.27952 575 GLU B C 1
ATOM 7438 O O . GLU B 1 542 ? -1.31000 -64.49900 -70.27400 1.000 97.82785 575 GLU B O 1
ATOM 7444 N N . HIS B 1 543 ? 0.59300 -63.29300 -70.05200 1.000 91.60183 576 HIS B N 1
ATOM 7445 C CA . HIS B 1 543 ? -0.06100 -62.04500 -69.66300 1.000 100.36727 576 HIS B CA 1
ATOM 7446 C C . HIS B 1 543 ? -1.02400 -62.22800 -68.48600 1.000 98.92895 576 HIS B C 1
ATOM 7447 O O . HIS B 1 543 ? -2.08300 -61.59900 -68.41800 1.000 112.93772 576 HIS B O 1
ATOM 7454 N N . GLY B 1 544 ? -0.65700 -63.08600 -67.53900 1.000 87.86614 577 GLY B N 1
ATOM 7455 C CA . GLY B 1 544 ? -1.42500 -63.23600 -66.32300 1.000 98.64474 577 GLY B CA 1
ATOM 7456 C C . GLY B 1 544 ? -2.71100 -64.01600 -66.45800 1.000 104.23639 577 GLY B C 1
ATOM 7457 O O . GLY B 1 544 ? -3.24700 -64.48200 -65.44100 1.000 111.34150 577 GLY B O 1
ATOM 7458 N N . GLY B 1 545 ? -3.22600 -64.16900 -67.66600 1.000 95.97057 578 GLY B N 1
ATOM 7459 C CA . GLY B 1 545 ? -4.38500 -65.01000 -67.89200 1.000 96.76330 578 GLY B CA 1
ATOM 7460 C C . GLY B 1 545 ? -5.64700 -64.20800 -68.14700 1.000 107.37403 578 GLY B C 1
ATOM 7461 O O . GLY B 1 545 ? -5.90300 -63.18300 -67.50200 1.000 120.48030 578 GLY B O 1
ATOM 7462 N N . ARG B 1 546 ? -6.45300 -64.69600 -69.09300 1.000 99.54792 579 ARG B N 1
ATOM 7463 C CA . ARG B 1 546 ? -7.71200 -64.08700 -69.50700 1.000 103.25443 579 ARG B CA 1
ATOM 7464 C C . ARG B 1 546 ? -8.87400 -64.53900 -68.63800 1.000 113.62635 579 ARG B C 1
ATOM 7465 O O . ARG B 1 546 ? -9.59400 -63.70200 -68.08500 1.000 126.36123 579 ARG B O 1
ATOM 7473 N N . ASN B 1 547 ? -9.07100 -65.85600 -68.51400 1.000 117.03845 580 ASN B N 1
ATOM 7474 C CA . ASN B 1 547 ? -10.18700 -66.41200 -67.75400 1.000 120.86165 580 ASN B CA 1
ATOM 7475 C C . ASN B 1 547 ? -9.72600 -67.21300 -66.54100 1.000 111.00376 580 ASN B C 1
ATOM 7476 O O . ASN B 1 547 ? -10.52200 -67.95100 -65.95100 1.000 118.02663 580 ASN B O 1
ATOM 7481 N N . ILE B 1 548 ? -8.46500 -67.08100 -66.14200 1.000 107.54520 581 ILE B N 1
ATOM 7482 C CA . ILE B 1 548 ? -7.98100 -67.84300 -64.99900 1.000 116.70601 581 ILE B CA 1
ATOM 7483 C C . ILE B 1 548 ? -6.77500 -67.15000 -64.37700 1.000 124.47975 581 ILE B C 1
ATOM 7484 O O . ILE B 1 548 ? -6.17500 -66.24600 -64.97700 1.000 119.68366 581 ILE B O 1
ATOM 7489 N N . THR B 1 549 ? -6.43500 -67.56400 -63.16000 1.000 124.02376 582 THR B N 1
ATOM 7490 C CA . THR B 1 549 ? -5.25000 -67.11800 -62.45000 1.000 113.65389 582 THR B CA 1
ATOM 7491 C C . THR B 1 549 ? -4.19100 -68.21800 -62.49100 1.000 114.67377 582 THR B C 1
ATOM 7492 O O . THR B 1 549 ? -4.50500 -69.40600 -62.63500 1.000 100.58329 582 THR B O 1
ATOM 7496 N N . SER B 1 550 ? -2.92500 -67.80400 -62.38300 1.000 110.50967 583 SER B N 1
ATOM 7497 C CA . SER B 1 550 ? -1.81600 -68.75300 -62.39300 1.000 94.28524 583 SER B CA 1
ATOM 7498 C C . SER B 1 550 ? -2.01400 -69.86400 -61.36900 1.000 105.29075 583 SER B C 1
ATOM 7499 O O . SER B 1 550 ? -2.00200 -71.05100 -61.72000 1.000 98.21849 583 SER B O 1
ATOM 7502 N N . GLY B 1 551 ? -2.23400 -69.49100 -60.10100 1.000 109.92585 584 GLY B N 1
ATOM 7503 C CA . GLY B 1 551 ? -2.23300 -70.47400 -59.02600 1.000 100.98619 584 GLY B CA 1
ATOM 7504 C C . GLY B 1 551 ? -3.43800 -71.40000 -59.00500 1.000 108.16977 584 GLY B C 1
ATOM 7505 O O . GLY B 1 551 ? -3.31400 -72.58100 -58.66500 1.000 114.75182 584 GLY B O 1
ATOM 7506 N N . ALA B 1 552 ? -4.62500 -70.88000 -59.31800 1.000 110.28810 585 ALA B N 1
ATOM 7507 C CA . ALA B 1 552 ? -5.78800 -71.75900 -59.40800 1.000 114.87112 585 ALA B CA 1
ATOM 7508 C C . ALA B 1 552 ? -5.50600 -72.93100 -60.34100 1.000 125.13114 585 ALA B C 1
ATOM 7509 O O . ALA B 1 552 ? -5.93800 -74.06000 -60.08200 1.000 119.96946 585 ALA B O 1
ATOM 7511 N N . THR B 1 553 ? -4.73500 -72.68300 -61.41000 1.000 124.65783 586 THR B N 1
ATOM 7512 C CA . THR B 1 553 ? -4.36400 -73.73800 -62.34900 1.000 121.45445 586 THR B CA 1
ATOM 7513 C C . THR B 1 553 ? -3.46600 -74.77900 -61.69200 1.000 125.59747 586 THR B C 1
ATOM 7514 O O . THR B 1 553 ? -3.70600 -75.98800 -61.81200 1.000 131.17345 586 THR B O 1
ATOM 7518 N N . VAL B 1 554 ? -2.39800 -74.32300 -61.02700 1.000 110.68862 587 VAL B N 1
ATOM 7519 C CA . VAL B 1 554 ? -1.50700 -75.22000 -60.29400 1.000 103.83604 587 VAL B CA 1
ATOM 7520 C C . VAL B 1 554 ? -2.29700 -76.08400 -59.33000 1.000 115.73090 587 VAL B C 1
ATOM 7521 O O . VAL B 1 554 ? -2.03200 -77.28200 -59.17900 1.000 124.36269 587 VAL B O 1
ATOM 7525 N N . ALA B 1 555 ? -3.26500 -75.47500 -58.64500 1.000 105.80163 588 ALA B N 1
ATOM 7526 C CA . ALA B 1 555 ? -4.13100 -76.19800 -57.73000 1.000 110.05247 588 ALA B CA 1
ATOM 7527 C C . ALA B 1 555 ? -4.81000 -77.38200 -58.41400 1.000 123.25688 588 ALA B C 1
ATOM 7528 O O . ALA B 1 555 ? -4.64500 -78.53700 -57.99900 1.000 112.34589 588 ALA B O 1
ATOM 7530 N N . LYS B 1 556 ? -5.58100 -77.10500 -59.47600 1.000 124.88054 589 LYS B N 1
ATOM 7531 C CA . LYS B 1 556 ? -6.38700 -78.14700 -60.10900 1.000 122.50118 589 LYS B CA 1
ATOM 7532 C C . LYS B 1 556 ? -5.51800 -79.24700 -60.68500 1.000 120.81424 589 LYS B C 1
ATOM 7533 O O . LYS B 1 556 ? -5.91600 -80.42200 -60.67500 1.000 112.09994 589 LYS B O 1
ATOM 7539 N N . ILE B 1 557 ? -4.34100 -78.87600 -61.20600 1.000 117.46776 590 ILE B N 1
ATOM 7540 C CA . ILE B 1 557 ? -3.37200 -79.86300 -61.67800 1.000 120.30201 590 ILE B CA 1
ATOM 7541 C C . ILE B 1 557 ? -3.08800 -80.87200 -60.57400 1.000 125.58176 590 ILE B C 1
ATOM 7542 O O . ILE B 1 557 ? -3.29600 -82.08200 -60.73600 1.000 126.70517 590 ILE B O 1
ATOM 7547 N N . TYR B 1 558 ? -2.66500 -80.37700 -59.41100 1.000 118.31074 591 TYR B N 1
ATOM 7548 C CA . TYR B 1 558 ? -2.43500 -81.25800 -58.27400 1.000 109.21407 591 TYR B CA 1
ATOM 7549 C C . TYR B 1 558 ? -3.70400 -82.00200 -57.88700 1.000 113.56309 591 TYR B C 1
ATOM 7550 O O . TYR B 1 558 ? -3.67700 -83.21500 -57.64500 1.000 115.36349 591 TYR B O 1
ATOM 7559 N N . GLN B 1 559 ? -4.82800 -81.29300 -57.81300 1.000 115.58534 592 GLN B N 1
ATOM 7560 C CA . GLN B 1 559 ? -6.06200 -81.95400 -57.41600 1.000 120.07110 592 GLN B CA 1
ATOM 7561 C C . GLN B 1 559 ? -6.37300 -83.11100 -58.35100 1.000 128.29853 592 GLN B C 1
ATOM 7562 O O . GLN B 1 559 ? -6.58700 -84.24000 -57.90000 1.000 123.44020 592 GLN B O 1
ATOM 7568 N N . LYS B 1 560 ? -6.34000 -82.86000 -59.66600 1.000 132.97788 593 LYS B N 1
ATOM 7569 C CA . LYS B 1 560 ? -6.59000 -83.92800 -60.62800 1.000 134.94320 593 LYS B CA 1
ATOM 7570 C C . LYS B 1 560 ? -5.47500 -84.96300 -60.62200 1.000 134.00711 593 LYS B C 1
ATOM 7571 O O . LYS B 1 560 ? -5.73600 -86.14700 -60.84400 1.000 135.28866 593 LYS B O 1
ATOM 7573 N N . MET B 1 561 ? -4.23300 -84.54900 -60.36800 1.000 113.09639 594 MET B N 1
ATOM 7574 C CA . MET B 1 561 ? -3.16700 -85.52800 -60.16900 1.000 116.77164 594 MET B CA 1
ATOM 7575 C C . MET B 1 561 ? -3.46100 -86.43100 -58.97600 1.000 131.49473 594 MET B C 1
ATOM 7576 O O . MET B 1 561 ? -3.26700 -87.65000 -59.05200 1.000 133.03340 594 MET B O 1
ATOM 7581 N N . ILE B 1 562 ? -3.88300 -85.84600 -57.84500 1.000 118.82426 595 ILE B N 1
ATOM 7582 C CA . ILE B 1 562 ? -4.27600 -86.67700 -56.70700 1.000 131.97593 595 ILE B CA 1
ATOM 7583 C C . ILE B 1 562 ? -5.44100 -87.57000 -57.10600 1.000 136.21577 595 ILE B C 1
ATOM 7584 O O . ILE B 1 562 ? -5.44000 -88.77600 -56.83400 1.000 128.83118 595 ILE B O 1
ATOM 7586 N N . GLU B 1 563 ? -6.42800 -86.99700 -57.80700 1.000 140.34361 596 GLU B N 1
ATOM 7587 C CA . GLU B 1 563 ? -7.57900 -87.76100 -58.28300 1.000 134.21058 596 GLU B CA 1
ATOM 7588 C C . GLU B 1 563 ? -7.16300 -88.94100 -59.15200 1.000 131.96693 596 GLU B C 1
ATOM 7589 O O . GLU B 1 563 ? -7.81800 -89.98600 -59.13800 1.000 131.84256 596 GLU B O 1
ATOM 7595 N N . LEU B 1 564 ? -6.10200 -88.79200 -59.93500 1.000 137.90466 597 LEU B N 1
ATOM 7596 C CA . LEU B 1 564 ? -5.60900 -89.88800 -60.75700 1.000 138.01635 597 LEU B CA 1
ATOM 7597 C C . LEU B 1 564 ? -4.56900 -90.74000 -60.03400 1.000 146.15009 597 LEU B C 1
ATOM 7598 O O . LEU B 1 564 ? -3.98400 -91.63800 -60.65400 1.000 150.89842 597 LEU B O 1
ATOM 7603 N N . GLY B 1 565 ? -4.32900 -90.47200 -58.74400 1.000 141.33163 598 GLY B N 1
ATOM 7604 C CA . GLY B 1 565 ? -3.53400 -91.32500 -57.88300 1.000 127.00066 598 GLY B CA 1
ATOM 7605 C C . GLY B 1 565 ? -2.03400 -91.20600 -58.02300 1.000 123.55659 598 GLY B C 1
ATOM 7606 O O . GLY B 1 565 ? -1.31000 -92.07600 -57.52500 1.000 124.93267 598 GLY B O 1
ATOM 7607 N N . TYR B 1 566 ? -1.53300 -90.16000 -58.67400 1.000 121.35136 599 TYR B N 1
ATOM 7608 C CA . TYR B 1 566 ? -0.09600 -90.11600 -58.90800 1.000 127.01842 599 TYR B CA 1
ATOM 7609 C C . TYR B 1 566 ? 0.69800 -89.85700 -57.63900 1.000 127.89983 599 TYR B C 1
ATOM 7610 O O . TYR B 1 566 ? 1.92700 -90.01300 -57.65600 1.000 122.54769 599 TYR B O 1
ATOM 7619 N N . PHE B 1 567 ? 0.02600 -89.50300 -56.54300 1.000 128.50427 600 PHE B N 1
ATOM 7620 C CA . PHE B 1 567 ? 0.66600 -89.34100 -55.25000 1.000 121.22688 600 PHE B CA 1
ATOM 7621 C C . PHE B 1 567 ? 0.52000 -90.57200 -54.37200 1.000 133.73125 600 PHE B C 1
ATOM 7622 O O . PHE B 1 567 ? 1.45100 -90.89100 -53.62500 1.000 126.69636 600 PHE B O 1
ATOM 7630 N N . LYS B 1 568 ? -0.61500 -91.27800 -54.48200 1.000 135.39974 601 LYS B N 1
ATOM 7631 C CA . LYS B 1 568 ? -1.02700 -92.35500 -53.56500 1.000 144.15962 601 LYS B CA 1
ATOM 7632 C C . LYS B 1 568 ? 0.08700 -93.32500 -53.14900 1.000 145.40196 601 LYS B C 1
ATOM 7633 O O . LYS B 1 568 ? 0.72500 -93.96300 -53.99100 1.000 146.27967 601 LYS B O 1
#